Protein 2WYU (pdb70)

Sequence (1009 aa):
MLTVDLSGKKALVMGVTNQRSLGFAIAAKLKEAGAEVALSYQAERLRPEAEKLAEALGGALLFRADVTQDEELDALFAGVKEAFGGLDYLVHAIAFAPREAMEGRYIDTRRQDWLLALEVSAYSLVAVARRAEPLLREGGGIVTLTYYASEKVVPKYNVMAIAKAALEASVRYLAYELGPKGVRVNAISAGPVRTVAARSIPGFTKMYDRVAQTAPLRRNITQEEVGNLGLFLLSPLASGITGEVVYVDAGYHIMGMLTVDLSGKKALVMGVTNQRSLGFAIAAKLKEAGAEVALSYQAERRLRPEAEKLAEALGGALLFRADVTQDEELDALFAGVKEAFGGLDYLVHAIAFAPREAMEGRYIDTRRQDWLLALEVSAYSLVAVARRAEPLLREGGGIVTLTYYASEKVVPKYNVMAIAKAALEASVRYLAYELGPKGVRVNAISAGPVRFTKMYDRVAQTAPLRRNITQEEVGNLGLFLLSPLASGITGEVVYVDAGYHIMGMELMLTVDLSGKKALVMGVTNQRSLGFAIAAKLKEAGAEVALSYQAERLRPEAEKLAEALGGALLFRADVTQDEELDALFAGVKEAFGGLDYLVHAIAFAPREAMEGRYIDTRRQDWLLALEVSAYSLVAVARRAEPLLREGGGIVTLTYYASEKVVPKYNVMAIAKAALEASVRYLAYELGPKGVRVNAISAGPVRTVAARSIPGFTKMYDRVAQTAPLRRNITQEEVGNLGLFLLSPLASGITGEVVYVDAGYHIMGMEMLTVDLSGKKALVMGVTNQRSLGFAIAAKLKEAGAEVALSYQAERLRPEAEKLAEALGGALLFRADVTQDEELDALFAGVKEAFGGLDYLVHAIAFAPREAMEGRYIDTRRQDWLLALEVSAYSLVAVARRAEPLLREGGGIVTLTYYASEKVVPKYNVMAIAKAALEASVRYLAYELGPKGVRVNAISAGPVYDRVAQTAPLRRNITQEEVGNLGLFLLSPLASGITGEVVYVDAGYHIMGMEL

Radius of gyration: 28.28 Å; Cα contacts (8 Å, |Δi|>4): 2547; chains: 4; bounding box: 59×84×84 Å

CATH classification: 3.40.50.720

Secondary structure (DSSP, 8-state):
-EEE--TT-EEEEES--SSSSHHHHHHHHHHHHT-EEEEEES-GGGHHHHHHHHHHTT--EEEE--TT-HHHHHHHHHHHHHHHSSEEEEEE------HHHHSS-GGG--HHHHHHHHIIIIIHHHHHHHHHTTTEEEEEEEEEEE-GGGTSB-TT-HHHHHHHHHHHHHHHHHHHHHGGGT-EEEEEEEPP---TGGGG-TTHHHHHHHHHHHSTTSS---HHHHHHHHHHHHSGGGTT--S-EEEESTTGGGB-/-EEE--TT-EEEEES--STT-HHHHHHHHHHHHT-EEEEEESSGGGHHHHHHHHHHTT--EEEE--TT-HHHHHHHHHHHHHHHSSEEEEEE------HHHHSS-GGG--HHHHHHHHIIIIIHHHHHHHHHTTTEEEEEEEEEEE-GGGTSB-TTTTHHHHHHHHHHHHHHHHHHHHGGGT-EEEEEEE--B--HHHHHHHHHHSTTSS-B-HHHHHHHHHHHHSGGGTT--S-EEEESTTGGGBSS--/-EEE--TT-EEEEES---SSSHHHHHHHHHHHTT-EEEEEESSGGGHHHHHHHHHHTT--EEEE--TT-HHHHHHHHHHHHHHHSSEEEEEE------HHHHSS-GGG--HHHHHHHHIIIIIHHHHHHHHHTTTEEEEEEEEEEE-GGGTSB-TT-HHHHHHHHHHHHHHHHHHHHHGGGT-EEEEEEE-----TGGGG-SSSHHHHHHHHHHSTTSS---HHHHHHHHHHHHSGGGTT--S-EEEESTTGGGB---/-EEE--TT-EEEEES---SSSHHHHHHHHHHHHT-EEEEEES-GGGHHHHHHHHHHTT--EEEE--TT-HHHHHHHHHHHHHHHSSEEEEEE------HHHHSS-GGG--HHHHHHHHIIIIIHHHHHHHHHGGGEEEEEEEEEEE-GGGTSB-TTTTHHHHHHHHHHHHHHHHHHHHGGGT-EEEEEEEPP--HHHHHHSTTSS---HHHHHHHHHHHHSGGGTT--S-EEEESTTGGGBSS--

B-factor: mean 23.45, std 9.35, range [10.43, 67.56]

Nearest PDB structures (foldseek):
  1ulu-assembly1_C  TM=1.003E+00  e=9.510E-50  Thermus thermophilus
  2wyv-assembly1_C  TM=9.997E-01  e=5.633E-49  Thermus thermophilus HB8
  2yw9-assembly2_E  TM=1.000E+00  e=3.946E-49  Thermus thermophilus HB8
  2yw9-assembly2_F  TM=1.003E+00  e=7.140E-49  Thermus thermophilus HB8
  2yw9-assembly1_A  TM=1.001E+00  e=2.793E-48  Thermus thermophilus HB8

Solvent-accessible surface area: 33501 Å² total; per-residue (Å²): 113,23,62,6,75,2,72,59,72,42,0,0,0,0,34,9,69,56,90,150,19,28,2,16,5,0,0,37,42,0,52,104,0,30,2,66,0,0,1,9,18,105,29,98,197,43,79,84,68,4,82,142,9,10,129,46,13,66,37,22,71,28,35,119,5,29,16,33,88,53,148,50,0,75,67,3,12,62,22,0,124,154,54,17,54,5,0,4,4,0,0,2,19,14,54,93,12,16,186,91,0,5,87,51,88,0,0,63,3,150,18,130,29,0,16,65,0,0,23,17,0,0,2,0,0,0,0,0,0,72,23,0,19,103,15,11,89,139,40,1,3,2,2,1,19,5,27,14,2,2,67,33,0,0,13,113,12,3,0,16,1,0,0,25,9,0,0,8,0,0,0,39,1,0,0,37,25,0,0,70,113,19,0,10,0,3,0,0,1,5,5,7,16,139,13,50,65,10,176,76,38,56,4,15,78,83,0,46,87,40,1,41,113,37,0,1,19,123,83,19,8,58,27,90,14,0,0,16,2,0,3,6,4,3,0,82,20,0,34,0,1,0,4,10,33,6,13,0,8,0,0,18,25,4,31,39,106,19,68,8,75,2,72,59,69,39,0,0,0,1,31,8,86,39,96,188,20,38,0,15,8,0,0,36,28,0,46,85,0,29,3,93,0,0,2,9,18,83,27,100,174,57,79,91,59,4,87,132,5,10,144,52,13,65,33,26,75,22,32,122,4,30,18,31,87,52,126,44,0,69,50,3,11,63,21,0,123,160,56,23,57,3,0,4,4,0,0,1,14,16,63,92,15,17,168,86,2,57,96,55,85,0,0,63,3,111,18,108,14,0,17,66,0,0,21,17,0,0,1,0,0,0,0,0,0,68,23,0,24,101,17,8,87,138,37,0,3,2,1,1,20,5,47,18,1,4,87,26,0,14,24,162,49,1,0,11,0,0,0,11,8,0,0,7,0,0,0,34,3,0,0,47,22,0,2,92,88,21,0,10,0,3,0,0,1,8,10,27,48,154,157,86,149,45,41,54,88,10,15,109,2,0,0,18,105,84,15,5,64,50,96,11,0,0,8,1,0,2,3,4,4,0,85,26,1,35,0,1,2,4,10,30,5,18,0,10,0,0,16,27,2,9,4,11,72,74,110,25,60,9,78,1,71,59,71,39,0,0,0,0,35,10,74,48,79,127,19,28,2,18,5,0,0,36,34,0,47,94,0,29,2,88,0,0,1,8,17,87,19,102,188,49,81,82,66,3,85,161,8,10,75,48,13,63,35,26,73,20,32,119,3,28,20,30,70,48,109,39,0,75,65,2,10,63,20,0,123,157,56,24,58,4,0,4,4,0,0,2,18,14,59,94,13,12,196,110,3,6,104,62,84,0,0,62,3,126,19,117,14,0,16,68,0,0,22,16,0,0,1,0,0,0,0,0,0,69,20,0,22,108,18,8,86,140,45,1,3,2,2,1,20,5,30,13,1,4,64,23,0,4,23,110,16,3,0,10,0,0,0,12,9,0,0,19,0,0,0,38,1,0,0,38,24,0,0,70,74,14,0,10,0,4,0,0,1,7,7,13,13,180,14,71,69,6,207,8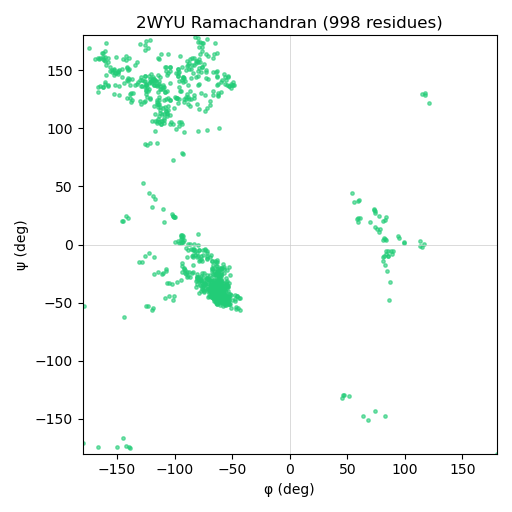1,42,40,14,36,102,161,6,53,82,39,2,31,147,25,0,0,18,104,84,18,7,59,7,79,13,0,0,15,1,0,1,4,4,5,0,84,25,0,35,0,0,0,3,11,40,8,24,0,6,0,0,15,23,4,19,6,18,116,116,24,75,12,70,2,68,56,78,40,0,0,0,1,34,9,84,79,72,175,33,37,2,17,6,0,0,38,41,0,56,97,0,31,3,66,0,0,2,9,20,103,30,95,200,40,80,87,62,3,85,142,9,10,140,48,15,66,36,22,69,26,38,117,4,28,16,31,86,52,149,48,0,75,65,3,11,62,21,0,122,155,52,17,57,5,0,3,5,0,0,1,18,16,61,93,14,11,169,77,3,57,111,47,86,0,0,62,3,139,18,124,18,0,16,63,0,0,22,17,0,0,2,0,0,0,0,0,0,71,22,0,23,105,18,6,90,140,36,1,3,2,1,1,21,7,48,22,1,1,89,36,0,27,54,142,46,1,0,11,0,0,0,11,8,0,0,7,0,0,0,40,3,0,0,43,24,0,1,82,77,20,0,11,0,3,0,0,2,9,9,45,84,128,109,150,20,22,108,2,0,0,19,101,83,25,6,58,10,85,12,0,0,17,1,0,3,5,3,4,1,87,29,0,34,0,1,0,3,8,37,6,26,0,9,0,0,28,29,2,18,4,9,42,66

Foldseek 3Di:
DDAFACALAEEEQEADQDCQALSLLQLLLCVVNHYAYAYEDEDPVSVVSVVVSQVVSVHHHYAYHHLLDLVSLVVRLVVVCVVNVAHFEYEDEWFDFDLVQLPDDLVPHDDVRLVVRLSGLAVSVVSNLVSNLVRHAALGEYEYEAAPCLPPPQPSQHSRSVSRVNNLVVQQVSQVVRVVRNYAGEYEHAQQEPGPVLVSGPSRVVRQVVLLCDAQQNHFDYSNLSSVVSCCCRTCVVSPDHSYYHYDGSRVVVDD/DDAQAQALAEEEQEADQACQQLSLLQLLLNVVNHYAYEYEDADPVSVVSVVVSQVVSVHHHYAYHHLLDLVSLLVRLVVCCVVSVAHFEYEARWFDFDPVQLPDFLVPHDPVRLVVRLSGLAVSVVSNLVSNLVRHAALGEYEYEAACLLPDPDTSCHSSSVSRVNNLVVQQVSQVVSVVRNYAGEYEHAADADVPVVQQQLLQFQPQSHFDHSNLSNVVSSCCRTCVVSPDHSYYHYDGSRSVVDPDGD/DDAQAQALAEEEQEADQDCQALSVLQLLVCVVNHYAYEYEDADPVSVVSVVVSCVVSVHHHYAYHHLLDLVSLLVRLVVCCVVSVAHFEYEAEWFDFDLVQLPDALVPDDDVRLVVRLSGLAVSVVSNLVSNLVRHAALGEYEYEAACLLPPPDPSCHSRSVSRVNNLVVQQVSQVVRPVRNYAGEYEHAADEPGPVQVSGPPDPVRQVVLLCQAPQNHFDYSNLSSVVSSCCRTCVVSVDHSYYHYDGSRRSVDDPD/DDAFACALAEEEQEADQDCQDLSLLQLLLCVVSHYAYAYEDADPVCVVSVVVSQVVSVHHHYAYHHLLDLVSLLVRLVVCCVVNVAHAEYEAEWFDFDPVQLPDALVPDDPVRLVVRLSGLAVSVVSNLVSRLVRHAALGEYEYEAAPLLPPPDPSCHSSSVSRVNNLVVQQVSQVVNVVRNYAGEYEHAAPCCQQLLQQAPQSHFDGSNLSSVVSCCCSTCVNSPDHSYYHYDGSRSVVDPDTD

InterPro domains:
  IPR002347 Short-chain dehydrogenase/reductase SDR [PF13561] (15-253)
  IPR002347 Short-chain dehydrogenase/reductase SDR [PR00081] (85-96)
  IPR002347 Short-chain dehydrogenase/reductase SDR [PR00081] (134-150)
  IPR002347 Short-chain dehydrogenase/reductase SDR [PR00081] (160-179)
  IPR002347 Short-chain dehydrogenase/reductase SDR [PR00081] (181-198)
  IPR002347 Short-chain dehydrogenase/reductase SDR [PR00081] (216-236)
  IPR014358 Enoyl-[acyl-carrier-protein] reductase (NADH) [PIRSF000094] (5-258)
  IPR014358 Enoyl-[acyl-carrier-protein] reductase (NADH) [PTHR43159] (72-259)
  IPR014358 Enoyl-[acyl-carrier-protein] reductase (NADH) [cd05372] (8-256)
  IPR036291 NAD(P)-binding domain superfamily [SSF51735] (8-257)

Organism: Thermus thermophilus (strain ATCC 27634 / DSM 579 / HB8) (NCBI:txid300852)

Structure (mmCIF, N/CA/C/O backbone):
data_2WYU
#
_entry.id   2WYU
#
_cell.length_a   54.270
_cell.length_b   107.800
_cell.length_c   85.980
_cell.angle_alpha   90.00
_cell.angle_beta   95.89
_cell.angle_gamma   90.00
#
_symmetry.space_group_name_H-M   'P 1 21 1'
#
loop_
_entity.id
_entity.type
_entity.pdbx_description
1 polymer 'ENOYL-[ACYL CARRIER PROTEIN] REDUCTASE'
2 non-polymer GLYCEROL
3 non-polymer 'SODIUM ION'
4 water water
#
loop_
_atom_site.group_PDB
_atom_site.id
_atom_site.type_symbol
_atom_site.label_atom_id
_atom_site.label_alt_id
_atom_site.label_comp_id
_atom_site.label_asym_id
_atom_site.label_entity_id
_atom_site.label_seq_id
_atom_site.pdbx_PDB_ins_code
_atom_site.Cartn_x
_atom_site.Cartn_y
_atom_site.Cartn_z
_atom_site.occupancy
_atom_site.B_iso_or_equiv
_atom_site.auth_seq_id
_atom_site.auth_comp_id
_atom_site.auth_asym_id
_atom_site.auth_atom_id
_atom_site.pdbx_PDB_model_num
ATOM 1 N N . MET A 1 1 ? 6.769 19.527 -0.520 1.00 27.86 1 MET A N 1
ATOM 2 C CA . MET A 1 1 ? 6.244 18.137 -0.598 1.00 28.47 1 MET A CA 1
ATOM 3 C C . MET A 1 1 ? 7.224 17.273 -1.346 1.00 28.88 1 MET A C 1
ATOM 4 O O . MET A 1 1 ? 7.960 17.756 -2.205 1.00 30.09 1 MET A O 1
ATOM 9 N N . LEU A 1 2 ? 7.193 15.991 -1.025 1.00 29.22 2 LEU A N 1
ATOM 10 C CA . LEU A 1 2 ? 7.997 15.004 -1.690 1.00 30.26 2 LEU A CA 1
ATOM 11 C C . LEU A 1 2 ? 7.026 14.080 -2.425 1.00 29.67 2 LEU A C 1
ATOM 12 O O . LEU A 1 2 ? 5.909 13.862 -1.976 1.00 28.90 2 LEU A O 1
ATOM 21 N N . THR A 1 3 ? 7.454 13.587 -3.578 1.00 30.59 3 THR A N 1
ATOM 22 C CA . THR A 1 3 ? 6.606 12.696 -4.364 1.00 31.17 3 THR A CA 1
ATOM 23 C C . THR A 1 3 ? 7.333 11.371 -4.660 1.00 31.47 3 THR A C 1
ATOM 24 O O . THR A 1 3 ? 8.550 11.367 -4.935 1.00 32.98 3 THR A O 1
ATOM 28 N N . VAL A 1 4 ? 6.589 10.268 -4.522 1.00 30.89 4 VAL A N 1
ATOM 29 C CA . VAL A 1 4 ? 7.031 8.922 -4.918 1.00 30.73 4 VAL A CA 1
ATOM 30 C C . VAL A 1 4 ? 6.334 8.587 -6.233 1.00 28.69 4 VAL A C 1
ATOM 31 O O . VAL A 1 4 ? 5.147 8.305 -6.232 1.00 28.73 4 VAL A O 1
ATOM 35 N N . ASP A 1 5 ? 7.082 8.628 -7.327 1.00 28.16 5 ASP A N 1
ATOM 36 C CA . ASP A 1 5 ? 6.529 8.412 -8.664 1.00 27.58 5 ASP A CA 1
ATOM 37 C C . ASP A 1 5 ? 7.050 7.112 -9.234 1.00 25.85 5 ASP A C 1
ATOM 38 O O . ASP A 1 5 ? 8.196 7.054 -9.690 1.00 25.97 5 ASP A O 1
ATOM 43 N N . LEU A 1 6 ? 6.207 6.091 -9.238 1.00 24.35 6 LEU A N 1
ATOM 44 C CA . LEU A 1 6 ? 6.586 4.774 -9.774 1.00 23.42 6 LEU A CA 1
ATOM 45 C C . LEU A 1 6 ? 6.075 4.522 -11.193 1.00 23.21 6 LEU A C 1
ATOM 46 O O . LEU A 1 6 ? 5.994 3.394 -11.641 1.00 21.19 6 LEU A O 1
ATOM 51 N N . SER A 1 7 ? 5.804 5.594 -11.930 1.00 23.59 7 SER A N 1
ATOM 52 C CA . SER A 1 7 ? 5.483 5.473 -13.339 1.00 23.78 7 SER A CA 1
ATOM 53 C C . SER A 1 7 ? 6.527 4.675 -14.076 1.00 22.81 7 SER A C 1
ATOM 54 O O . SER A 1 7 ? 7.731 4.864 -13.873 1.00 22.96 7 SER A O 1
ATOM 57 N N . GLY A 1 8 ? 6.067 3.779 -14.948 1.00 22.12 8 GLY A N 1
ATOM 58 C CA . GLY A 1 8 ? 6.968 2.978 -15.756 1.00 22.70 8 GLY A CA 1
ATOM 59 C C . GLY A 1 8 ? 7.453 1.729 -15.041 1.00 22.29 8 GLY A C 1
ATOM 60 O O . GLY A 1 8 ? 8.050 0.870 -15.658 1.00 23.53 8 GLY A O 1
ATOM 61 N N . LYS A 1 9 ? 7.183 1.626 -13.738 1.00 21.20 9 LYS A N 1
ATOM 62 C CA . LYS A 1 9 ? 7.604 0.462 -12.954 1.00 20.55 9 LYS A CA 1
ATOM 63 C C . LYS A 1 9 ? 6.572 -0.646 -13.070 1.00 19.56 9 LYS A C 1
ATOM 64 O O . LYS A 1 9 ? 5.400 -0.378 -13.223 1.00 19.55 9 LYS A O 1
ATOM 70 N N . LYS A 1 10 ? 7.045 -1.891 -12.952 1.00 18.87 10 LYS A N 1
ATOM 71 C CA . LYS A 1 10 ? 6.218 -3.085 -13.160 1.00 18.07 10 LYS A CA 1
ATOM 72 C C . LYS A 1 10 ? 6.274 -4.017 -11.930 1.00 16.51 10 LYS A C 1
ATOM 73 O O . LYS A 1 10 ? 7.349 -4.370 -11.469 1.00 16.92 10 LYS A O 1
ATOM 79 N N . ALA A 1 11 ? 5.094 -4.410 -11.447 1.00 16.20 11 ALA A N 1
ATOM 80 C CA . ALA A 1 11 ? 4.929 -5.252 -10.243 1.00 16.43 11 ALA A CA 1
ATOM 81 C C . ALA A 1 11 ? 4.174 -6.520 -10.610 1.00 16.28 11 ALA A C 1
ATOM 82 O O . ALA A 1 11 ? 3.255 -6.489 -11.421 1.00 17.08 11 ALA A O 1
ATOM 84 N N . LEU A 1 12 ? 4.615 -7.628 -10.025 1.00 15.75 12 LEU A N 1
ATOM 85 C CA . LEU A 1 12 ? 3.913 -8.914 -10.058 1.00 16.79 12 LEU A CA 1
ATOM 86 C C . LEU A 1 12 ? 3.509 -9.192 -8.618 1.00 16.23 12 LEU A C 1
ATOM 87 O O . LEU A 1 12 ? 4.367 -9.233 -7.733 1.00 16.92 12 LEU A O 1
ATOM 92 N N . VAL A 1 13 ? 2.202 -9.343 -8.377 1.00 15.44 13 VAL A N 1
ATOM 93 C CA . VAL A 1 13 ? 1.621 -9.543 -7.046 1.00 15.38 13 VAL A CA 1
ATOM 94 C C . VAL A 1 13 ? 0.971 -10.930 -6.984 1.00 15.35 13 VAL A C 1
ATOM 95 O O . VAL A 1 13 ? 0.093 -11.240 -7.812 1.00 14.53 13 VAL A O 1
ATOM 99 N N . MET A 1 14 ? 1.444 -11.772 -6.053 1.00 14.90 14 MET A N 1
ATOM 100 C CA . MET A 1 14 ? 1.073 -13.188 -5.995 1.00 15.20 14 MET A CA 1
ATOM 101 C C . MET A 1 14 ? 0.389 -13.541 -4.680 1.00 16.08 14 MET A C 1
ATOM 102 O O . MET A 1 14 ? 0.751 -13.038 -3.629 1.00 15.83 14 MET A O 1
ATOM 107 N N . GLY A 1 15 ? -0.640 -14.394 -4.753 1.00 16.58 15 GLY A N 1
ATOM 108 C CA . GLY A 1 15 ? -1.337 -14.895 -3.577 1.00 17.67 15 GLY A CA 1
ATOM 109 C C . GLY A 1 15 ? -2.625 -14.206 -3.232 1.00 18.32 15 GLY A C 1
ATOM 110 O O . GLY A 1 15 ? -3.253 -14.578 -2.238 1.00 20.91 15 GLY A O 1
ATOM 111 N N . VAL A 1 16 ? -3.030 -13.226 -4.038 1.00 18.22 16 VAL A N 1
ATOM 112 C CA . VAL A 1 16 ? -4.146 -12.349 -3.705 1.00 17.90 16 VAL A CA 1
ATOM 113 C C . VAL A 1 16 ? -5.451 -12.936 -4.245 1.00 18.35 16 VAL A C 1
ATOM 114 O O . VAL A 1 16 ? -5.531 -13.279 -5.417 1.00 19.40 16 VAL A O 1
ATOM 118 N N . THR A 1 17 ? -6.428 -13.065 -3.375 1.00 18.80 17 THR A N 1
ATOM 119 C CA . THR A 1 17 ? -7.752 -13.628 -3.738 1.00 19.96 17 THR A CA 1
ATOM 120 C C . THR A 1 17 ? -8.942 -12.719 -3.393 1.00 21.06 17 THR A C 1
ATOM 121 O O . THR A 1 17 ? -10.066 -12.991 -3.816 1.00 21.60 17 THR A O 1
ATOM 125 N N . ASN A 1 18 ? -8.715 -11.635 -2.642 1.00 20.43 18 ASN A N 1
ATOM 126 C CA . ASN A 1 18 ? -9.812 -10.837 -2.077 1.00 20.70 18 ASN A CA 1
ATOM 127 C C . ASN A 1 18 ? -9.277 -9.445 -1.833 1.00 20.79 18 ASN A C 1
ATOM 128 O O . ASN A 1 18 ? -8.098 -9.286 -1.570 1.00 20.52 18 ASN A O 1
ATOM 133 N N . GLN A 1 19 ? -10.133 -8.442 -1.940 1.00 21.02 19 GLN A N 1
ATOM 134 C CA . GLN A 1 19 ? -9.753 -7.045 -1.681 1.00 20.89 19 GLN A CA 1
ATOM 135 C C . GLN A 1 19 ? -9.404 -6.832 -0.225 1.00 21.13 19 GLN A C 1
ATOM 136 O O . GLN A 1 19 ? -8.659 -5.890 0.099 1.00 21.85 19 GLN A O 1
ATOM 142 N N . ARG A 1 20 ? -9.943 -7.670 0.648 1.00 21.61 20 ARG A N 1
ATOM 143 C CA . ARG A 1 20 ? -9.626 -7.621 2.076 1.00 22.77 20 ARG A CA 1
ATOM 144 C C . ARG A 1 20 ? -8.497 -8.585 2.323 1.00 21.93 20 ARG A C 1
ATOM 145 O O . ARG A 1 20 ? -8.664 -9.734 2.792 1.00 21.87 20 ARG A O 1
ATOM 153 N N . SER A 1 21 ? -7.330 -8.084 1.961 1.00 20.23 21 SER A N 1
ATOM 154 C CA . SER A 1 21 ? -6.106 -8.823 2.148 1.00 19.65 21 SER A CA 1
ATOM 155 C C . SER A 1 21 ? -4.962 -7.815 2.165 1.00 18.46 21 SER A C 1
ATOM 156 O O . SER A 1 21 ? -5.055 -6.721 1.617 1.00 18.37 21 SER A O 1
ATOM 159 N N . LEU A 1 22 ? -3.871 -8.244 2.796 1.00 18.92 22 LEU A N 1
ATOM 160 C CA . LEU A 1 22 ? -2.657 -7.448 2.849 1.00 17.58 22 LEU A CA 1
ATOM 161 C C . LEU A 1 22 ? -1.998 -7.346 1.465 1.00 16.50 22 LEU A C 1
ATOM 162 O O . LEU A 1 22 ? -1.513 -6.284 1.074 1.00 16.02 22 LEU A O 1
ATOM 167 N N . GLY A 1 23 ? -2.034 -8.430 0.697 1.00 15.69 23 GLY A N 1
ATOM 168 C CA . GLY A 1 23 ? -1.531 -8.442 -0.678 1.00 15.97 23 GLY A CA 1
ATOM 169 C C . GLY A 1 23 ? -2.217 -7.431 -1.570 1.00 14.99 23 GLY A C 1
ATOM 170 O O . GLY A 1 23 ? -1.603 -6.685 -2.328 1.00 15.45 23 GLY A O 1
ATOM 171 N N . PHE A 1 24 ? -3.537 -7.416 -1.485 1.00 15.94 24 PHE A N 1
ATOM 172 C CA . PHE A 1 24 ? -4.289 -6.445 -2.251 1.00 16.16 24 PHE A CA 1
ATOM 173 C C . PHE A 1 24 ? -3.923 -5.012 -1.838 1.00 15.46 24 PHE A C 1
ATOM 174 O O . PHE A 1 24 ? -3.781 -4.148 -2.676 1.00 15.27 24 PHE A O 1
ATOM 182 N N . ALA A 1 25 ? -3.824 -4.791 -0.527 1.00 16.05 25 ALA A N 1
ATOM 183 C CA . ALA A 1 25 ? -3.504 -3.459 -0.012 1.00 15.71 25 ALA A CA 1
ATOM 184 C C . ALA A 1 25 ? -2.183 -2.941 -0.592 1.00 15.34 25 ALA A C 1
ATOM 185 O O . ALA A 1 25 ? -2.079 -1.780 -0.923 1.00 14.54 25 ALA A O 1
ATOM 187 N N . ILE A 1 26 ? -1.170 -3.805 -0.676 1.00 14.59 26 ILE A N 1
ATOM 188 C CA . ILE A 1 26 ? 0.087 -3.420 -1.284 1.00 14.36 26 ILE A CA 1
ATOM 189 C C . ILE A 1 26 ? -0.070 -3.153 -2.789 1.00 15.28 26 ILE A C 1
ATOM 190 O O . ILE A 1 26 ? 0.462 -2.169 -3.330 1.00 14.28 26 ILE A O 1
ATOM 195 N N . ALA A 1 27 ? -0.776 -4.040 -3.494 1.00 15.37 27 ALA A N 1
ATOM 196 C CA . ALA A 1 27 ? -1.038 -3.817 -4.892 1.00 15.96 27 ALA A CA 1
ATOM 197 C C . ALA A 1 27 ? -1.727 -2.458 -5.110 1.00 16.25 27 ALA A C 1
ATOM 198 O O . ALA A 1 27 ? -1.372 -1.739 -6.018 1.00 17.60 27 ALA A O 1
ATOM 200 N N . ALA A 1 28 ? -2.694 -2.130 -4.270 1.00 16.76 28 ALA A N 1
ATOM 201 C CA . ALA A 1 28 ? -3.423 -0.855 -4.430 1.00 16.95 28 ALA A CA 1
ATOM 202 C C . ALA A 1 28 ? -2.499 0.331 -4.240 1.00 17.08 28 ALA A C 1
ATOM 203 O O . ALA A 1 28 ? -2.563 1.299 -4.996 1.00 16.32 28 ALA A O 1
ATOM 205 N N . LYS A 1 29 ? -1.628 0.275 -3.229 1.00 16.98 29 LYS A N 1
ATOM 206 C CA . LYS A 1 29 ? -0.656 1.387 -3.062 1.00 16.59 29 LYS A CA 1
ATOM 207 C C . LYS A 1 29 ? 0.354 1.490 -4.192 1.00 16.85 29 LYS A C 1
ATOM 208 O O . LYS A 1 29 ? 0.737 2.599 -4.590 1.00 18.04 29 LYS A O 1
ATOM 214 N N . LEU A 1 30 ? 0.777 0.348 -4.742 1.00 17.12 30 LEU A N 1
ATOM 215 C CA . LEU A 1 30 ? 1.616 0.377 -5.929 1.00 17.06 30 LEU A CA 1
ATOM 216 C C . LEU A 1 30 ? 0.927 1.086 -7.109 1.00 18.19 30 LEU A C 1
ATOM 217 O O . LEU A 1 30 ? 1.573 1.886 -7.818 1.00 18.28 30 LEU A O 1
ATOM 222 N N . LYS A 1 31 ? -0.352 0.777 -7.301 1.00 19.51 31 LYS A N 1
ATOM 223 C CA . LYS A 1 31 ? -1.140 1.394 -8.391 1.00 20.63 31 LYS A CA 1
ATOM 224 C C . LYS A 1 31 ? -1.225 2.881 -8.164 1.00 20.82 31 LYS A C 1
ATOM 225 O O . LYS A 1 31 ? -1.021 3.669 -9.094 1.00 21.01 31 LYS A O 1
ATOM 231 N N . GLU A 1 32 ? -1.517 3.268 -6.929 1.00 20.60 32 GLU A N 1
ATOM 232 C CA . GLU A 1 32 ? -1.648 4.698 -6.609 1.00 21.55 32 GLU A CA 1
ATOM 233 C C . GLU A 1 32 ? -0.349 5.442 -6.876 1.00 22.04 32 GLU A C 1
ATOM 234 O O . GLU A 1 32 ? -0.360 6.601 -7.314 1.00 23.25 32 GLU A O 1
ATOM 245 N N . ALA A 1 33 ? 0.786 4.794 -6.642 1.00 20.67 33 ALA A N 1
ATOM 246 C CA . ALA A 1 33 ? 2.070 5.425 -6.822 1.00 20.66 33 ALA A CA 1
ATOM 247 C C . ALA A 1 33 ? 2.481 5.458 -8.272 1.00 19.93 33 ALA A C 1
ATOM 248 O O . ALA A 1 33 ? 3.434 6.128 -8.611 1.00 19.94 33 ALA A O 1
ATOM 250 N N . GLY A 1 34 ? 1.739 4.745 -9.141 1.00 19.60 34 GLY A N 1
ATOM 251 C CA . GLY A 1 34 ? 1.953 4.799 -10.588 1.00 19.84 34 GLY A CA 1
ATOM 252 C C . GLY A 1 34 ? 2.462 3.561 -11.279 1.00 19.98 34 GLY A C 1
ATOM 253 O O . GLY A 1 34 ? 2.642 3.557 -12.508 1.00 20.26 34 GLY A O 1
ATOM 254 N N . ALA A 1 35 ? 2.704 2.496 -10.509 1.00 19.70 35 ALA A N 1
ATOM 255 C CA . ALA A 1 35 ? 3.224 1.248 -11.089 1.00 19.60 35 ALA A CA 1
ATOM 256 C C . ALA A 1 35 ? 2.132 0.502 -11.846 1.00 19.03 35 ALA A C 1
ATOM 257 O O . ALA A 1 35 ? 0.955 0.692 -11.545 1.00 20.03 35 ALA A O 1
ATOM 259 N N . GLU A 1 36 ? 2.531 -0.326 -12.815 1.00 20.71 36 GLU A N 1
ATOM 260 C CA . GLU A 1 36 ? 1.622 -1.273 -13.448 1.00 21.29 36 GLU A CA 1
ATOM 261 C C . GLU A 1 36 ? 1.718 -2.600 -12.702 1.00 20.46 36 GLU A C 1
ATOM 262 O O . GLU A 1 36 ? 2.810 -3.005 -12.312 1.00 21.34 36 GLU A O 1
ATOM 268 N N . VAL A 1 37 ? 0.575 -3.241 -12.510 1.00 20.00 37 VAL A N 1
ATOM 269 C CA . VAL A 1 37 ? 0.470 -4.463 -11.716 1.00 19.73 37 VAL A CA 1
ATOM 270 C C . VAL A 1 37 ? -0.013 -5.635 -12.571 1.00 20.41 37 VAL A C 1
ATOM 271 O O . VAL A 1 37 ? -0.920 -5.491 -13.388 1.00 20.43 37 VAL A O 1
ATOM 275 N N . ALA A 1 38 ? 0.613 -6.791 -12.386 1.00 19.14 38 ALA A N 1
ATOM 276 C CA . ALA A 1 38 ? 0.088 -8.081 -12.857 1.00 18.43 38 ALA A CA 1
ATOM 277 C C . ALA A 1 38 ? -0.257 -8.888 -11.626 1.00 18.13 38 ALA A C 1
ATOM 278 O O . ALA A 1 38 ? 0.492 -8.857 -10.653 1.00 17.60 38 ALA A O 1
ATOM 280 N N . LEU A 1 39 ? -1.411 -9.548 -11.638 1.00 17.14 39 LEU A N 1
ATOM 281 C CA . LEU A 1 39 ? -1.823 -10.452 -10.583 1.00 16.26 39 LEU A CA 1
ATOM 282 C C . LEU A 1 39 ? -1.791 -11.898 -11.088 1.00 16.93 39 LEU A C 1
ATOM 283 O O . LEU A 1 39 ? -2.253 -12.185 -12.188 1.00 16.35 39 LEU A O 1
ATOM 288 N N . SER A 1 40 ? -1.219 -12.795 -10.291 1.00 16.52 40 SER A N 1
ATOM 289 C CA . SER A 1 40 ? -1.418 -14.214 -10.510 1.00 16.04 40 SER A CA 1
ATOM 290 C C . SER A 1 40 ? -2.735 -14.668 -9.914 1.00 15.59 40 SER A C 1
ATOM 291 O O . SER A 1 40 ? -3.289 -14.078 -8.986 1.00 16.37 40 SER A O 1
ATOM 294 N N . TYR A 1 41 ? -3.230 -15.773 -10.463 1.00 15.64 41 TYR A N 1
ATOM 295 C CA . TYR A 1 41 ? -4.375 -16.479 -9.910 1.00 14.40 41 TYR A CA 1
ATOM 296 C C . TYR A 1 41 ? -4.144 -17.994 -10.024 1.00 15.48 41 TYR A C 1
ATOM 297 O O . TYR A 1 41 ? -3.485 -18.432 -10.951 1.00 16.67 41 TYR A O 1
ATOM 306 N N . GLN A 1 42 ? -4.709 -18.755 -9.086 1.00 16.79 42 GLN A N 1
ATOM 307 C CA . GLN A 1 42 ? -4.269 -20.137 -8.891 1.00 16.34 42 GLN A CA 1
ATOM 308 C C . GLN A 1 42 ? -4.763 -21.140 -9.928 1.00 17.44 42 GLN A C 1
ATOM 309 O O . GLN A 1 42 ? -4.013 -22.046 -10.328 1.00 16.46 42 GLN A O 1
ATOM 315 N N . ALA A 1 43 ? -6.015 -20.959 -10.350 1.00 17.05 43 ALA A N 1
ATOM 316 C CA . ALA A 1 43 ? -6.781 -21.962 -11.129 1.00 17.96 43 ALA A CA 1
ATOM 317 C C . ALA A 1 43 ? -7.753 -21.233 -12.038 1.00 17.95 43 ALA A C 1
ATOM 318 O O . ALA A 1 43 ? -8.269 -20.169 -11.696 1.00 17.55 43 ALA A O 1
ATOM 320 N N . GLU A 1 44 ? -8.033 -21.806 -13.200 1.00 17.43 44 GLU A N 1
ATOM 321 C CA . GLU A 1 44 ? -8.902 -21.094 -14.156 1.00 17.99 44 GLU A CA 1
ATOM 322 C C . GLU A 1 44 ? -10.348 -20.865 -13.658 1.00 17.33 44 GLU A C 1
ATOM 323 O O . GLU A 1 44 ? -10.998 -19.877 -14.045 1.00 17.80 44 GLU A O 1
ATOM 329 N N . ARG A 1 45 ? -10.854 -21.726 -12.772 1.00 16.86 45 ARG A N 1
ATOM 330 C CA . ARG A 1 45 ? -12.184 -21.515 -12.200 1.00 17.99 45 ARG A CA 1
ATOM 331 C C . ARG A 1 45 ? -12.235 -20.244 -11.366 1.00 18.50 45 ARG A C 1
ATOM 332 O O . ARG A 1 45 ? -13.331 -19.751 -11.075 1.00 19.80 45 ARG A O 1
ATOM 340 N N . LEU A 1 46 ? -11.067 -19.693 -11.024 1.00 18.76 46 LEU A N 1
ATOM 341 C CA . LEU A 1 46 ? -10.995 -18.447 -10.234 1.00 19.60 46 LEU A CA 1
ATOM 342 C C . LEU A 1 46 ? -10.796 -17.206 -11.087 1.00 20.75 46 LEU A C 1
ATOM 343 O O . LEU A 1 46 ? -10.653 -16.093 -10.554 1.00 20.50 46 LEU A O 1
ATOM 348 N N . ARG A 1 47 ? -10.772 -17.367 -12.411 1.00 20.65 47 ARG A N 1
ATOM 349 C CA . ARG A 1 47 ? -10.620 -16.222 -13.301 1.00 21.63 47 ARG A CA 1
ATOM 350 C C . ARG A 1 47 ? -11.651 -15.093 -13.030 1.00 22.20 47 ARG A C 1
ATOM 351 O O . ARG A 1 47 ? -11.270 -13.921 -13.033 1.00 21.24 47 ARG A O 1
ATOM 359 N N . PRO A 1 48 ? -12.927 -15.433 -12.786 1.00 22.41 48 PRO A N 1
ATOM 360 C CA . PRO A 1 48 ? -13.893 -14.344 -12.538 1.00 23.08 48 PRO A CA 1
ATOM 361 C C . PRO A 1 48 ? -13.533 -13.469 -11.312 1.00 23.21 48 PRO A C 1
ATOM 362 O O . PRO A 1 48 ? -13.595 -12.227 -11.383 1.00 22.44 48 PRO A O 1
ATOM 366 N N . GLU A 1 49 ? -13.155 -14.139 -10.232 1.00 22.80 49 GLU A N 1
ATOM 367 C CA . GLU A 1 49 ? -12.675 -13.504 -9.013 1.00 23.13 49 GLU A CA 1
ATOM 368 C C . GLU A 1 49 ? -11.490 -12.600 -9.325 1.00 21.53 49 GLU A C 1
ATOM 369 O O . GLU A 1 49 ? -11.452 -11.444 -8.870 1.00 20.81 49 GLU A O 1
ATOM 375 N N . ALA A 1 50 ? -10.530 -13.111 -10.092 1.00 20.09 50 ALA A N 1
ATOM 376 C CA . ALA A 1 50 ? -9.294 -12.388 -10.420 1.00 19.21 50 ALA A CA 1
ATOM 377 C C . ALA A 1 50 ? -9.598 -11.151 -11.273 1.00 19.52 50 ALA A C 1
ATOM 378 O O . ALA A 1 50 ? -8.976 -10.079 -11.094 1.00 19.28 50 ALA A O 1
ATOM 380 N N . GLU A 1 51 ? -10.512 -11.306 -12.232 1.00 18.97 51 GLU A N 1
ATOM 381 C CA . GLU A 1 51 ? -10.969 -10.186 -13.042 1.00 20.30 51 GLU A CA 1
ATOM 382 C C . GLU A 1 51 ? -11.576 -9.069 -12.184 1.00 20.24 51 GLU A C 1
ATOM 383 O O . GLU A 1 51 ? -11.302 -7.896 -12.439 1.00 20.84 51 GLU A O 1
ATOM 389 N N . LYS A 1 52 ? -12.379 -9.426 -11.176 1.00 20.72 52 LYS A N 1
ATOM 390 C CA . LYS A 1 52 ? -12.941 -8.425 -10.269 1.00 21.40 52 LYS A CA 1
ATOM 391 C C . LYS A 1 52 ? -11.859 -7.730 -9.430 1.00 20.09 52 LYS A C 1
ATOM 392 O O . LYS A 1 52 ? -11.961 -6.525 -9.147 1.00 19.48 52 LYS A O 1
ATOM 398 N N . LEU A 1 53 ? -10.810 -8.456 -9.057 1.00 19.76 53 LEU A N 1
ATOM 399 C CA . LEU A 1 53 ? -9.659 -7.793 -8.407 1.00 18.81 53 LEU A CA 1
ATOM 400 C C . LEU A 1 53 ? -8.936 -6.802 -9.336 1.00 19.26 53 LEU A C 1
ATOM 401 O O . LEU A 1 53 ? -8.546 -5.689 -8.925 1.00 18.30 53 LEU A O 1
ATOM 406 N N . ALA A 1 54 ? -8.736 -7.196 -10.588 1.00 19.35 54 ALA A N 1
ATOM 407 C CA . ALA A 1 54 ? -8.041 -6.373 -11.555 1.00 20.00 54 ALA A CA 1
ATOM 408 C C . ALA A 1 54 ? -8.829 -5.082 -11.794 1.00 20.20 54 ALA A C 1
ATOM 409 O O . ALA A 1 54 ? -8.252 -3.993 -11.870 1.00 20.42 54 ALA A O 1
ATOM 411 N N . GLU A 1 55 ? -10.140 -5.188 -11.897 1.00 21.65 55 GLU A N 1
ATOM 412 C CA . GLU A 1 55 ? -10.962 -3.992 -12.081 1.00 22.75 55 GLU A CA 1
ATOM 413 C C . GLU A 1 55 ? -10.956 -3.106 -10.829 1.00 21.70 55 GLU A C 1
ATOM 414 O O . GLU A 1 55 ? -10.930 -1.873 -10.951 1.00 22.21 55 GLU A O 1
ATOM 420 N N . ALA A 1 56 ? -10.963 -3.704 -9.641 1.00 20.24 56 ALA A N 1
ATOM 421 C CA . ALA A 1 56 ? -10.873 -2.932 -8.385 1.00 20.45 56 ALA A CA 1
ATOM 422 C C . ALA A 1 56 ? -9.556 -2.167 -8.267 1.00 20.96 56 ALA A C 1
ATOM 423 O O . ALA A 1 56 ? -9.514 -1.150 -7.574 1.00 21.90 56 ALA A O 1
ATOM 425 N N . LEU A 1 57 ? -8.504 -2.626 -8.938 1.00 20.39 57 LEU A N 1
ATOM 426 C CA . LEU A 1 57 ? -7.209 -1.955 -8.967 1.00 21.94 57 LEU A CA 1
ATOM 427 C C . LEU A 1 57 ? -7.103 -0.879 -10.046 1.00 21.86 57 LEU A C 1
ATOM 428 O O . LEU A 1 57 ? -6.067 -0.201 -10.142 1.00 24.05 57 LEU A O 1
ATOM 433 N N . GLY A 1 58 ? -8.144 -0.737 -10.869 1.00 22.54 58 GLY A N 1
ATOM 434 C CA . GLY A 1 58 ? -8.089 0.103 -12.059 1.00 23.10 58 GLY A CA 1
ATOM 435 C C . GLY A 1 58 ? -7.278 -0.467 -13.218 1.00 24.52 58 GLY A C 1
ATOM 436 O O . GLY A 1 58 ? -6.740 0.263 -14.078 1.00 26.02 58 GLY A O 1
ATOM 437 N N . GLY A 1 59 ? -7.200 -1.796 -13.262 1.00 22.91 59 GLY A N 1
ATOM 438 C CA . GLY A 1 59 ? -6.556 -2.466 -14.365 1.00 22.75 59 GLY A CA 1
ATOM 439 C C . GLY A 1 59 ? -5.357 -3.235 -13.869 1.00 21.03 59 GLY A C 1
ATOM 440 O O . GLY A 1 59 ? -4.548 -2.712 -13.125 1.00 20.88 59 GLY A O 1
ATOM 441 N N . ALA A 1 60 ? -5.270 -4.504 -14.270 1.00 19.64 60 ALA A N 1
ATOM 442 C CA . ALA A 1 60 ? -4.112 -5.326 -13.992 1.00 19.18 60 ALA A CA 1
ATOM 443 C C . ALA A 1 60 ? -4.123 -6.474 -14.992 1.00 18.58 60 ALA A C 1
ATOM 444 O O . ALA A 1 60 ? -5.193 -6.960 -15.366 1.00 20.09 60 ALA A O 1
ATOM 446 N N . LEU A 1 61 ? -2.935 -6.901 -15.395 1.00 18.50 61 LEU A N 1
ATOM 447 C CA . LEU A 1 61 ? -2.796 -8.116 -16.213 1.00 17.77 61 LEU A CA 1
ATOM 448 C C . LEU A 1 61 ? -2.975 -9.305 -15.297 1.00 17.96 61 LEU A C 1
ATOM 449 O O . LEU A 1 61 ? -2.740 -9.216 -14.081 1.00 18.05 61 LEU A O 1
ATOM 454 N N . LEU A 1 62 ? -3.445 -10.409 -15.880 1.00 17.19 62 LEU A N 1
ATOM 455 C CA . LEU A 1 62 ? -3.730 -11.630 -15.136 1.00 17.33 62 LEU A CA 1
ATOM 456 C C . LEU A 1 62 ? -2.991 -12.793 -15.729 1.00 16.89 62 LEU A C 1
ATOM 457 O O . LEU A 1 62 ? -2.912 -12.927 -16.953 1.00 17.79 62 LEU A O 1
ATOM 462 N N . PHE A 1 63 ? -2.434 -13.623 -14.841 1.00 16.36 63 PHE A N 1
ATOM 463 C CA . PHE A 1 63 ? -1.663 -14.814 -15.233 1.00 16.09 63 PHE A CA 1
ATOM 464 C C . PHE A 1 63 ? -2.027 -15.959 -14.301 1.00 15.80 63 PHE A C 1
ATOM 465 O O . PHE A 1 63 ? -1.944 -15.833 -13.101 1.00 15.74 63 PHE A O 1
ATOM 473 N N . ARG A 1 64 ? -2.371 -17.113 -14.882 1.00 16.37 64 ARG A N 1
ATOM 474 C CA . ARG A 1 64 ? -2.653 -18.316 -14.136 1.00 15.60 64 ARG A CA 1
ATOM 475 C C . ARG A 1 64 ? -1.412 -19.104 -13.750 1.00 16.13 64 ARG A C 1
ATOM 476 O O . ARG A 1 64 ? -0.578 -19.382 -14.599 1.00 15.73 64 ARG A O 1
ATOM 484 N N . ALA A 1 65 ? -1.241 -19.403 -12.468 1.00 15.76 65 ALA A N 1
ATOM 485 C CA . ALA A 1 65 ? -0.205 -20.308 -12.004 1.00 16.16 65 ALA A CA 1
ATOM 486 C C . ALA A 1 65 ? -0.455 -20.767 -10.587 1.00 16.28 65 ALA A C 1
ATOM 487 O O . ALA A 1 65 ? -0.820 -19.974 -9.731 1.00 15.93 65 ALA A O 1
ATOM 489 N N . ASP A 1 66 ? -0.256 -22.054 -10.371 1.00 17.20 66 ASP A N 1
ATOM 490 C CA . ASP A 1 66 ? -0.245 -22.665 -9.030 1.00 17.42 66 ASP A CA 1
ATOM 491 C C . ASP A 1 66 ? 1.233 -22.807 -8.625 1.00 16.80 66 ASP A C 1
ATOM 492 O O . ASP A 1 66 ? 2.037 -23.359 -9.375 1.00 15.49 66 ASP A O 1
ATOM 497 N N . VAL A 1 67 ? 1.582 -22.266 -7.452 1.00 15.32 67 VAL A N 1
ATOM 498 C CA . VAL A 1 67 ? 2.969 -22.143 -7.049 1.00 16.79 67 VAL A CA 1
ATOM 499 C C . VAL A 1 67 ? 3.573 -23.480 -6.659 1.00 15.40 67 VAL A C 1
ATOM 500 O O . VAL A 1 67 ? 4.777 -23.518 -6.415 1.00 16.01 67 VAL A O 1
ATOM 504 N N . THR A 1 68 ? 2.788 -24.564 -6.649 1.00 14.76 68 THR A N 1
ATOM 505 C CA . THR A 1 68 ? 3.341 -25.912 -6.404 1.00 15.55 68 THR A CA 1
ATOM 506 C C . THR A 1 68 ? 3.796 -26.582 -7.713 1.00 16.43 68 THR A C 1
ATOM 507 O O . THR A 1 68 ? 4.353 -27.676 -7.674 1.00 16.95 68 THR A O 1
ATOM 511 N N . GLN A 1 69 ? 3.558 -25.928 -8.841 1.00 16.14 69 GLN A N 1
ATOM 512 C CA . GLN A 1 69 ? 3.822 -26.495 -10.178 1.00 17.43 69 GLN A CA 1
ATOM 513 C C . GLN A 1 69 ? 4.898 -25.726 -10.901 1.00 16.90 69 GLN A C 1
ATOM 514 O O . GLN A 1 69 ? 4.687 -24.613 -11.391 1.00 17.35 69 GLN A O 1
ATOM 520 N N . ASP A 1 70 ? 6.071 -26.327 -10.943 1.00 15.85 70 ASP A N 1
ATOM 521 C CA . ASP A 1 70 ? 7.235 -25.674 -11.499 1.00 16.03 70 ASP A CA 1
ATOM 522 C C . ASP A 1 70 ? 7.012 -25.271 -12.959 1.00 16.43 70 ASP A C 1
ATOM 523 O O . ASP A 1 70 ? 7.423 -24.174 -13.371 1.00 16.94 70 ASP A O 1
ATOM 528 N N . GLU A 1 71 ? 6.323 -26.105 -13.713 1.00 18.13 71 GLU A N 1
ATOM 529 C CA . GLU A 1 71 ? 6.059 -25.793 -15.137 1.00 19.59 71 GLU A CA 1
ATOM 530 C C . GLU A 1 71 ? 5.159 -24.581 -15.298 1.00 18.89 71 GLU A C 1
ATOM 531 O O . GLU A 1 71 ? 5.363 -23.764 -16.193 1.00 19.97 71 GLU A O 1
ATOM 537 N N . GLU A 1 72 ? 4.162 -24.483 -14.435 1.00 17.87 72 GLU A N 1
ATOM 538 C CA . GLU A 1 72 ? 3.235 -23.368 -14.435 1.00 17.38 72 GLU A CA 1
ATOM 539 C C . GLU A 1 72 ? 3.962 -22.090 -14.054 1.00 16.63 72 GLU A C 1
ATOM 540 O O . GLU A 1 72 ? 3.700 -21.022 -14.622 1.00 16.74 72 GLU A O 1
ATOM 546 N N . LEU A 1 73 ? 4.867 -22.167 -13.075 1.00 16.06 73 LEU A N 1
ATOM 547 C CA . LEU A 1 73 ? 5.653 -20.973 -12.723 1.00 16.49 73 LEU A CA 1
ATOM 548 C C . LEU A 1 73 ? 6.578 -20.527 -13.871 1.00 17.12 73 LEU A C 1
ATOM 549 O O . LEU A 1 73 ? 6.727 -19.344 -14.135 1.00 17.64 73 LEU A O 1
ATOM 554 N N . ASP A 1 74 ? 7.170 -21.485 -14.578 1.00 18.26 74 ASP A N 1
ATOM 555 C CA . ASP A 1 74 ? 7.938 -21.183 -15.771 1.00 18.31 74 ASP A CA 1
ATOM 556 C C . ASP A 1 74 ? 7.076 -20.425 -16.797 1.00 18.10 74 ASP A C 1
ATOM 557 O O . ASP A 1 74 ? 7.486 -19.394 -17.311 1.00 17.79 74 ASP A O 1
ATOM 562 N N . ALA A 1 75 ? 5.863 -20.917 -17.058 1.00 18.07 75 ALA A N 1
ATOM 563 C CA . ALA A 1 75 ? 4.986 -20.276 -18.042 1.00 18.32 75 ALA A CA 1
ATOM 564 C C . ALA A 1 75 ? 4.577 -18.889 -17.573 1.00 18.71 75 ALA A C 1
ATOM 565 O O . ALA A 1 75 ? 4.517 -17.945 -18.372 1.00 19.26 75 ALA A O 1
ATOM 567 N N . LEU A 1 76 ? 4.271 -18.757 -16.269 1.00 18.14 76 LEU A N 1
ATOM 568 C CA . LEU A 1 76 ? 3.949 -17.428 -15.669 1.00 18.65 76 LEU A CA 1
ATOM 569 C C . LEU A 1 76 ? 5.021 -16.391 -15.961 1.00 17.80 76 LEU A C 1
ATOM 570 O O . LEU A 1 76 ? 4.718 -15.292 -16.438 1.00 17.74 76 LEU A O 1
ATOM 575 N N . PHE A 1 77 ? 6.274 -16.744 -15.688 1.00 17.87 77 PHE A N 1
ATOM 576 C CA . PHE A 1 77 ? 7.376 -15.824 -15.842 1.00 18.17 77 PHE A CA 1
ATOM 577 C C . PHE A 1 77 ? 7.718 -15.554 -17.307 1.00 18.70 77 PHE A C 1
ATOM 578 O O . PHE A 1 77 ? 8.113 -14.446 -17.642 1.00 18.61 77 PHE A O 1
ATOM 586 N N . ALA A 1 78 ? 7.498 -16.529 -18.175 1.00 18.80 78 ALA A N 1
ATOM 587 C CA . ALA A 1 78 ? 7.594 -16.253 -19.614 1.00 19.13 78 ALA A CA 1
ATOM 588 C C . ALA A 1 78 ? 6.504 -15.224 -20.035 1.00 19.63 78 ALA A C 1
ATOM 589 O O . ALA A 1 78 ? 6.749 -14.318 -20.848 1.00 21.17 78 ALA A O 1
ATOM 591 N N . GLY A 1 79 ? 5.297 -15.352 -19.505 1.00 19.69 79 GLY A N 1
ATOM 592 C CA . GLY A 1 79 ? 4.216 -14.422 -19.823 1.00 20.08 79 GLY A CA 1
ATOM 593 C C . GLY A 1 79 ? 4.480 -13.022 -19.322 1.00 19.96 79 GLY A C 1
ATOM 594 O O . GLY A 1 79 ? 4.259 -12.022 -20.026 1.00 20.01 79 GLY A O 1
ATOM 595 N N . VAL A 1 80 ? 4.964 -12.949 -18.085 1.00 19.29 80 VAL A N 1
ATOM 596 C CA . VAL A 1 80 ? 5.376 -11.686 -17.525 1.00 19.86 80 VAL A CA 1
ATOM 597 C C . VAL A 1 80 ? 6.516 -11.033 -18.328 1.00 19.64 80 VAL A C 1
ATOM 598 O O . VAL A 1 80 ? 6.453 -9.825 -18.623 1.00 20.06 80 VAL A O 1
ATOM 602 N N . LYS A 1 81 ? 7.521 -11.811 -18.714 1.00 20.61 81 LYS A N 1
ATOM 603 C CA . LYS A 1 81 ? 8.648 -11.298 -19.505 1.00 21.53 81 LYS A CA 1
ATOM 604 C C . LYS A 1 81 ? 8.142 -10.712 -20.840 1.00 22.45 81 LYS A C 1
ATOM 605 O O . LYS A 1 81 ? 8.576 -9.631 -21.261 1.00 22.61 81 LYS A O 1
ATOM 611 N N . GLU A 1 82 ? 7.239 -11.431 -21.491 1.00 23.05 82 GLU A N 1
ATOM 612 C CA . GLU A 1 82 ? 6.705 -10.998 -22.784 1.00 24.31 82 GLU A CA 1
ATOM 613 C C . GLU A 1 82 ? 5.889 -9.716 -22.616 1.00 24.58 82 GLU A C 1
ATOM 614 O O . GLU A 1 82 ? 6.026 -8.784 -23.416 1.00 25.32 82 GLU A O 1
ATOM 620 N N . ALA A 1 83 ? 5.041 -9.673 -21.586 1.00 23.91 83 ALA A N 1
ATOM 621 C CA . ALA A 1 83 ? 4.198 -8.503 -21.307 1.00 23.89 83 ALA A CA 1
ATOM 622 C C . ALA A 1 83 ? 4.969 -7.253 -20.887 1.00 24.72 83 ALA A C 1
ATOM 623 O O . ALA A 1 83 ? 4.686 -6.164 -21.381 1.00 25.52 83 ALA A O 1
ATOM 625 N N . PHE A 1 84 ? 5.919 -7.406 -19.966 1.00 24.30 84 PHE A N 1
ATOM 626 C CA . PHE A 1 84 ? 6.563 -6.252 -19.316 1.00 24.96 84 PHE A CA 1
ATOM 627 C C . PHE A 1 84 ? 7.986 -6.022 -19.774 1.00 25.22 84 PHE A C 1
ATOM 628 O O . PHE A 1 84 ? 8.526 -4.936 -19.587 1.00 24.33 84 PHE A O 1
ATOM 636 N N . GLY A 1 85 ? 8.638 -7.059 -20.297 1.00 25.86 85 GLY A N 1
ATOM 637 C CA . GLY A 1 85 ? 10.035 -6.967 -20.674 1.00 26.90 85 GLY A CA 1
ATOM 638 C C . GLY A 1 85 ? 10.948 -7.250 -19.505 1.00 27.74 85 GLY A C 1
ATOM 639 O O . GLY A 1 85 ? 11.918 -8.007 -19.604 1.00 30.17 85 GLY A O 1
ATOM 640 N N . GLY A 1 86 ? 10.649 -6.616 -18.389 1.00 27.30 86 GLY A N 1
ATOM 641 C CA . GLY A 1 86 ? 11.363 -6.848 -17.163 1.00 26.53 86 GLY A CA 1
ATOM 642 C C . GLY A 1 86 ? 10.401 -6.737 -16.011 1.00 25.09 86 GLY A C 1
ATOM 643 O O . GLY A 1 86 ? 9.171 -6.752 -16.177 1.00 26.91 86 GLY A O 1
ATOM 644 N N . LEU A 1 87 ? 10.964 -6.656 -14.824 1.00 22.57 87 LEU A N 1
ATOM 645 C CA . LEU A 1 87 ? 10.179 -6.553 -13.620 1.00 21.32 87 LEU A CA 1
ATOM 646 C C . LEU A 1 87 ? 10.961 -5.682 -12.659 1.00 19.02 87 LEU A C 1
ATOM 647 O O . LEU A 1 87 ? 12.171 -5.721 -12.638 1.00 19.33 87 LEU A O 1
ATOM 652 N N . ASP A 1 88 ? 10.244 -4.876 -11.899 1.00 18.64 88 ASP A N 1
ATOM 653 C CA . ASP A 1 88 ? 10.798 -4.086 -10.799 1.00 18.15 88 ASP A CA 1
ATOM 654 C C . ASP A 1 88 ? 10.442 -4.685 -9.428 1.00 17.71 88 ASP A C 1
ATOM 655 O O . ASP A 1 88 ? 11.313 -4.760 -8.574 1.00 17.05 88 ASP A O 1
ATOM 660 N N . TYR A 1 89 ? 9.176 -5.104 -9.231 1.00 16.39 89 TYR A N 1
ATOM 661 C CA . TYR A 1 89 ? 8.688 -5.513 -7.904 1.00 16.00 89 TYR A CA 1
ATOM 662 C C . TYR A 1 89 ? 7.957 -6.833 -7.930 1.00 15.84 89 TYR A C 1
ATOM 663 O O . TYR A 1 89 ? 7.214 -7.122 -8.858 1.00 15.43 89 TYR A O 1
ATOM 672 N N . LEU A 1 90 ? 8.204 -7.646 -6.906 1.00 15.12 90 LEU A N 1
ATOM 673 C CA . LEU A 1 90 ? 7.466 -8.866 -6.700 1.00 15.77 90 LEU A CA 1
ATOM 674 C C . LEU A 1 90 ? 6.921 -8.863 -5.280 1.00 14.07 90 LEU A C 1
ATOM 675 O O . LEU A 1 90 ? 7.673 -8.697 -4.317 1.00 14.51 90 LEU A O 1
ATOM 680 N N . VAL A 1 91 ? 5.600 -8.980 -5.153 1.00 14.19 91 VAL A N 1
ATOM 681 C CA . VAL A 1 91 ? 4.930 -9.029 -3.869 1.00 14.44 91 VAL A CA 1
ATOM 682 C C . VAL A 1 91 ? 4.477 -10.460 -3.629 1.00 14.47 91 VAL A C 1
ATOM 683 O O . VAL A 1 91 ? 3.624 -10.994 -4.380 1.00 14.31 91 VAL A O 1
ATOM 687 N N . HIS A 1 92 ? 5.087 -11.104 -2.631 1.00 13.39 92 HIS A N 1
ATOM 688 C CA . HIS A 1 92 ? 4.762 -12.477 -2.284 1.00 13.67 92 HIS A CA 1
ATOM 689 C C . HIS A 1 92 ? 3.811 -12.494 -1.117 1.00 14.06 92 HIS A C 1
ATOM 690 O O . HIS A 1 92 ? 4.188 -12.302 0.056 1.00 13.96 92 HIS A O 1
ATOM 697 N N . ALA A 1 93 ? 2.537 -12.666 -1.442 1.00 15.47 93 ALA A N 1
ATOM 698 C CA . ALA A 1 93 ? 1.465 -12.697 -0.471 1.00 15.45 93 ALA A CA 1
ATOM 699 C C . ALA A 1 93 ? 0.772 -14.055 -0.476 1.00 17.00 93 ALA A C 1
ATOM 700 O O . ALA A 1 93 ? -0.459 -14.134 -0.342 1.00 18.08 93 ALA A O 1
ATOM 702 N N . ILE A 1 94 ? 1.559 -15.116 -0.615 1.00 16.32 94 ILE A N 1
ATOM 703 C CA . ILE A 1 94 ? 1.082 -16.509 -0.665 1.00 16.91 94 ILE A CA 1
ATOM 704 C C . ILE A 1 94 ? 1.234 -17.134 0.696 1.00 17.57 94 ILE A C 1
ATOM 705 O O . ILE A 1 94 ? 2.311 -17.143 1.237 1.00 17.40 94 ILE A O 1
ATOM 710 N N . ALA A 1 95 ? 0.171 -17.691 1.247 1.00 18.09 95 ALA A N 1
ATOM 711 C CA . ALA A 1 95 ? 0.229 -18.425 2.502 1.00 18.57 95 ALA A CA 1
ATOM 712 C C . ALA A 1 95 ? -0.878 -19.475 2.509 1.00 19.52 95 ALA A C 1
ATOM 713 O O . ALA A 1 95 ? -2.011 -19.181 2.123 1.00 20.93 95 ALA A O 1
ATOM 715 N N . PHE A 1 96 ? -0.552 -20.666 2.968 1.00 18.25 96 PHE A N 1
ATOM 716 C CA . PHE A 1 96 ? -1.514 -21.754 3.088 1.00 17.02 96 PHE A CA 1
ATOM 717 C C . PHE A 1 96 ? -1.044 -22.827 4.038 1.00 16.91 96 PHE A C 1
ATOM 718 O O . PHE A 1 96 ? 0.116 -23.244 4.013 1.00 16.26 96 PHE A O 1
ATOM 726 N N . ALA A 1 97 ? -1.978 -23.341 4.825 1.00 17.51 97 ALA A N 1
ATOM 727 C CA . ALA A 1 97 ? -1.782 -24.557 5.564 1.00 16.46 97 ALA A CA 1
ATOM 728 C C . ALA A 1 97 ? -3.123 -25.314 5.579 1.00 17.73 97 ALA A C 1
ATOM 729 O O . ALA A 1 97 ? -4.186 -24.691 5.758 1.00 18.80 97 ALA A O 1
ATOM 731 N N . PRO A 1 98 ? -3.077 -26.638 5.401 1.00 18.84 98 PRO A N 1
ATOM 732 C CA . PRO A 1 98 ? -4.329 -27.397 5.490 1.00 18.71 98 PRO A CA 1
ATOM 733 C C . PRO A 1 98 ? -5.121 -27.170 6.771 1.00 19.47 98 PRO A C 1
ATOM 734 O O . PRO A 1 98 ? -4.585 -27.033 7.861 1.00 18.41 98 PRO A O 1
ATOM 738 N N . ARG A 1 99 ? -6.432 -27.177 6.625 1.00 21.46 99 ARG A N 1
ATOM 739 C CA . ARG A 1 99 ? -7.291 -27.031 7.781 1.00 22.43 99 ARG A CA 1
ATOM 740 C C . ARG A 1 99 ? -6.945 -28.003 8.921 1.00 22.20 99 ARG A C 1
ATOM 741 O O . ARG A 1 99 ? -6.923 -27.624 10.088 1.00 22.52 99 ARG A O 1
ATOM 749 N N . GLU A 1 100 ? -6.686 -29.265 8.601 1.00 21.80 100 GLU A N 1
ATOM 750 C CA . GLU A 1 100 ? -6.455 -30.267 9.622 1.00 22.93 100 GLU A CA 1
ATOM 751 C C . GLU A 1 100 ? -5.214 -29.914 10.437 1.00 21.62 100 GLU A C 1
ATOM 752 O O . GLU A 1 100 ? -5.152 -30.194 11.632 1.00 21.26 100 GLU A O 1
ATOM 758 N N . ALA A 1 101 ? -4.231 -29.316 9.777 1.00 20.74 101 ALA A N 1
ATOM 759 C CA . ALA A 1 101 ? -3.002 -28.901 10.452 1.00 19.68 101 ALA A CA 1
ATOM 760 C C . ALA A 1 101 ? -3.268 -27.741 11.418 1.00 18.93 101 ALA A C 1
ATOM 761 O O . ALA A 1 101 ? -2.646 -27.649 12.494 1.00 19.78 101 ALA A O 1
ATOM 763 N N . MET A 1 102 ? -4.186 -26.859 11.050 1.00 19.71 102 MET A N 1
ATOM 764 C CA . MET A 1 102 ? -4.451 -25.661 11.818 1.00 20.43 102 MET A CA 1
ATOM 765 C C . MET A 1 102 ? -5.430 -25.912 12.969 1.00 22.60 102 MET A C 1
ATOM 766 O O . MET A 1 102 ? -5.408 -25.181 13.942 1.00 23.46 102 MET A O 1
ATOM 771 N N . GLU A 1 103 ? -6.256 -26.952 12.856 1.00 24.77 103 GLU A N 1
ATOM 772 C CA . GLU A 1 103 ? -7.116 -27.396 13.953 1.00 27.02 103 GLU A CA 1
ATOM 773 C C . GLU A 1 103 ? -6.304 -28.236 14.936 1.00 26.82 103 GLU A C 1
ATOM 774 O O . GLU A 1 103 ? -5.418 -28.983 14.566 1.00 28.00 103 GLU A O 1
ATOM 780 N N . GLY A 1 104 ? -6.596 -28.153 16.213 1.00 27.26 104 GLY A N 1
ATOM 781 C CA . GLY A 1 104 ? -5.787 -28.929 17.167 1.00 26.57 104 GLY A CA 1
ATOM 782 C C . GLY A 1 104 ? -4.325 -28.468 17.307 1.00 25.09 104 GLY A C 1
ATOM 783 O O . GLY A 1 104 ? -4.011 -27.283 17.118 1.00 25.83 104 GLY A O 1
ATOM 784 N N . ARG A 1 105 ? -3.453 -29.418 17.640 1.00 22.01 105 ARG A N 1
ATOM 785 C CA . ARG A 1 105 ? -2.094 -29.129 18.143 1.00 19.68 105 ARG A CA 1
ATOM 786 C C . ARG A 1 105 ? -1.024 -29.229 17.075 1.00 18.14 105 ARG A C 1
ATOM 787 O O . ARG A 1 105 ? -1.076 -30.050 16.157 1.00 17.87 105 ARG A O 1
ATOM 795 N N . TYR A 1 106 ? -0.010 -28.396 17.230 1.00 16.33 106 TYR A N 1
ATOM 796 C CA . TYR A 1 106 ? 1.134 -28.484 16.311 1.00 15.20 106 TYR A CA 1
ATOM 797 C C . TYR A 1 106 ? 1.782 -29.863 16.347 1.00 15.05 106 TYR A C 1
ATOM 798 O O . TYR A 1 106 ? 2.220 -30.398 15.334 1.00 14.37 106 TYR A O 1
ATOM 807 N N . ILE A 1 107 ? 1.922 -30.417 17.532 1.00 14.52 107 ILE A N 1
ATOM 808 C CA . ILE A 1 107 ? 2.578 -31.706 17.688 1.00 15.04 107 ILE A CA 1
ATOM 809 C C . ILE A 1 107 ? 1.867 -32.826 16.917 1.00 15.93 107 ILE A C 1
ATOM 810 O O . ILE A 1 107 ? 2.478 -33.824 16.577 1.00 16.19 107 ILE A O 1
ATOM 815 N N . ASP A 1 108 ? 0.586 -32.614 16.651 1.00 17.42 108 ASP A N 1
ATOM 816 C CA . ASP A 1 108 ? -0.242 -33.617 15.969 1.00 17.64 108 ASP A CA 1
ATOM 817 C C . ASP A 1 108 ? -0.280 -33.379 14.460 1.00 18.86 108 ASP A C 1
ATOM 818 O O . ASP A 1 108 ? -1.051 -34.050 13.747 1.00 19.92 108 ASP A O 1
ATOM 823 N N . THR A 1 109 ? 0.504 -32.425 13.927 1.00 17.04 109 THR A N 1
ATOM 824 C CA . THR A 1 109 ? 0.469 -32.160 12.489 1.00 16.58 109 THR A CA 1
ATOM 825 C C . THR A 1 109 ? 0.910 -33.375 11.670 1.00 16.51 109 THR A C 1
ATOM 826 O O . THR A 1 109 ? 1.919 -33.975 11.961 1.00 15.90 109 THR A O 1
ATOM 830 N N . ARG A 1 110 ? 0.124 -33.747 10.670 1.00 18.00 110 ARG A N 1
ATOM 831 C CA . ARG A 1 110 ? 0.473 -34.872 9.801 1.00 18.83 110 ARG A CA 1
ATOM 832 C C . ARG A 1 110 ? 1.522 -34.450 8.773 1.00 17.12 110 ARG A C 1
ATOM 833 O O . ARG A 1 110 ? 1.559 -33.277 8.342 1.00 16.31 110 ARG A O 1
ATOM 841 N N . ARG A 1 111 ? 2.319 -35.430 8.356 1.00 16.58 111 ARG A N 1
ATOM 842 C CA . ARG A 1 111 ? 3.486 -35.229 7.506 1.00 15.84 111 ARG A CA 1
ATOM 843 C C . ARG A 1 111 ? 3.160 -34.517 6.201 1.00 16.58 111 ARG A C 1
ATOM 844 O O . ARG A 1 111 ? 3.763 -33.491 5.858 1.00 16.01 111 ARG A O 1
ATOM 852 N N . GLN A 1 112 ? 2.172 -35.021 5.459 1.00 16.49 112 GLN A N 1
ATOM 853 C CA . GLN A 1 112 ? 1.862 -34.435 4.168 1.00 16.50 112 GLN A CA 1
ATOM 854 C C . GLN A 1 112 ? 1.315 -33.001 4.291 1.00 16.42 112 GLN A C 1
ATOM 855 O O . GLN A 1 112 ? 1.626 -32.113 3.461 1.00 16.77 112 GLN A O 1
ATOM 866 N N . ASP A 1 113 ? 0.552 -32.773 5.362 1.00 16.06 113 ASP A N 1
ATOM 867 C CA . ASP A 1 113 ? -0.031 -31.463 5.659 1.00 16.03 113 ASP A CA 1
ATOM 868 C C . ASP A 1 113 ? 1.070 -30.466 6.000 1.00 15.69 113 ASP A C 1
ATOM 869 O O . ASP A 1 113 ? 1.064 -29.322 5.532 1.00 15.96 113 ASP A O 1
ATOM 874 N N . TRP A 1 114 ? 2.022 -30.914 6.814 1.00 15.54 114 TRP A N 1
ATOM 875 C CA . TRP A 1 114 ? 3.164 -30.047 7.210 1.00 14.52 114 TRP A CA 1
ATOM 876 C C . TRP A 1 114 ? 3.989 -29.653 5.990 1.00 14.91 114 TRP A C 1
ATOM 877 O O . TRP A 1 114 ? 4.311 -28.488 5.808 1.00 14.54 114 TRP A O 1
ATOM 888 N N . LEU A 1 115 ? 4.303 -30.625 5.129 1.00 14.70 115 LEU A N 1
ATOM 889 C CA . LEU A 1 115 ? 5.101 -30.381 3.962 1.00 14.48 115 LEU A CA 1
ATOM 890 C C . LEU A 1 115 ? 4.393 -29.452 2.992 1.00 14.34 115 LEU A C 1
ATOM 891 O O . LEU A 1 115 ? 5.018 -28.564 2.428 1.00 15.02 115 LEU A O 1
ATOM 896 N N . LEU A 1 116 ? 3.073 -29.604 2.827 1.00 14.00 116 LEU A N 1
ATOM 897 C CA . LEU A 1 116 ? 2.354 -28.746 1.907 1.00 14.77 116 LEU A CA 1
ATOM 898 C C . LEU A 1 116 ? 2.341 -27.288 2.405 1.00 14.19 116 LEU A C 1
ATOM 899 O O . LEU A 1 116 ? 2.473 -26.323 1.624 1.00 14.46 116 LEU A O 1
ATOM 904 N N . ALA A 1 117 ? 2.168 -27.127 3.716 1.00 13.49 117 ALA A N 1
ATOM 905 C CA . ALA A 1 117 ? 2.188 -25.789 4.294 1.00 12.75 117 ALA A CA 1
ATOM 906 C C . ALA A 1 117 ? 3.545 -25.135 4.063 1.00 12.29 117 ALA A C 1
ATOM 907 O O . ALA A 1 117 ? 3.597 -23.964 3.678 1.00 13.60 117 ALA A O 1
ATOM 909 N N . LEU A 1 118 ? 4.626 -25.861 4.336 1.00 12.48 118 LEU A N 1
ATOM 910 C CA . LEU A 1 118 ? 5.967 -25.314 4.045 1.00 12.57 118 LEU A CA 1
ATOM 911 C C . LEU A 1 118 ? 6.211 -25.059 2.551 1.00 13.43 118 LEU A C 1
ATOM 912 O O . LEU A 1 118 ? 6.800 -24.038 2.175 1.00 12.36 118 LEU A O 1
ATOM 917 N N . GLU A 1 119 ? 5.694 -25.943 1.708 1.00 13.43 119 GLU A N 1
ATOM 918 C CA . GLU A 1 119 ? 5.853 -25.827 0.259 1.00 13.74 119 GLU A CA 1
ATOM 919 C C . GLU A 1 119 ? 5.186 -24.567 -0.278 1.00 13.97 119 GLU A C 1
ATOM 920 O O . GLU A 1 119 ? 5.787 -23.757 -0.994 1.00 14.62 119 GLU A O 1
ATOM 926 N N . VAL A 1 120 ? 3.934 -24.376 0.089 1.00 14.36 120 VAL A N 1
ATOM 927 C CA . VAL A 1 120 ? 3.183 -23.244 -0.415 1.00 14.42 120 VAL A CA 1
ATOM 928 C C . VAL A 1 120 ? 3.565 -21.928 0.280 1.00 13.64 120 VAL A C 1
ATOM 929 O O . VAL A 1 120 ? 3.675 -20.926 -0.370 1.00 14.87 120 VAL A O 1
ATOM 933 N N . SER A 1 121 ? 3.792 -21.962 1.587 1.00 13.21 121 SER A N 1
ATOM 934 C CA . SER A 1 121 ? 4.011 -20.741 2.352 1.00 13.92 121 SER A CA 1
ATOM 935 C C . SER A 1 121 ? 5.477 -20.260 2.382 1.00 14.18 121 SER A C 1
ATOM 936 O O . SER A 1 121 ? 5.717 -19.057 2.573 1.00 15.88 121 SER A O 1
ATOM 939 N N . ALA A 1 122 ? 6.457 -21.156 2.252 1.00 13.87 122 ALA A N 1
ATOM 940 C CA . ALA A 1 122 ? 7.883 -20.778 2.329 1.00 13.56 122 ALA A CA 1
ATOM 941 C C . ALA A 1 122 ? 8.655 -21.074 1.031 1.00 12.48 122 ALA A C 1
ATOM 942 O O . ALA A 1 122 ? 9.273 -20.163 0.438 1.00 12.91 122 ALA A O 1
ATOM 944 N N . TYR A 1 123 ? 8.599 -22.317 0.558 1.00 12.16 123 TYR A N 1
ATOM 945 C CA . TYR A 1 123 ? 9.345 -22.650 -0.659 1.00 12.55 123 TYR A CA 1
ATOM 946 C C . TYR A 1 123 ? 8.909 -21.806 -1.839 1.00 12.83 123 TYR A C 1
ATOM 947 O O . TYR A 1 123 ? 9.726 -21.438 -2.706 1.00 12.58 123 TYR A O 1
ATOM 956 N N . SER A 1 124 ? 7.645 -21.440 -1.891 1.00 12.76 124 SER A N 1
ATOM 957 C CA . SER A 1 124 ? 7.164 -20.611 -2.987 1.00 13.16 124 SER A CA 1
ATOM 958 C C . SER A 1 124 ? 7.981 -19.333 -3.178 1.00 12.84 124 SER A C 1
ATOM 959 O O . SER A 1 124 ? 8.102 -18.871 -4.287 1.00 11.94 124 SER A O 1
ATOM 962 N N . LEU A 1 125 ? 8.460 -18.746 -2.078 1.00 13.24 125 LEU A N 1
ATOM 963 C CA . LEU A 1 125 ? 9.255 -17.498 -2.203 1.00 12.79 125 LEU A CA 1
ATOM 964 C C . LEU A 1 125 ? 10.534 -17.787 -2.983 1.00 13.07 125 LEU A C 1
ATOM 965 O O . LEU A 1 125 ? 10.932 -16.989 -3.835 1.00 14.49 125 LEU A O 1
ATOM 970 N N . VAL A 1 126 ? 11.172 -18.917 -2.690 1.00 14.30 126 VAL A N 1
ATOM 971 C CA . VAL A 1 126 ? 12.388 -19.316 -3.397 1.00 14.09 126 VAL A CA 1
ATOM 972 C C . VAL A 1 126 ? 12.071 -19.553 -4.871 1.00 14.70 126 VAL A C 1
ATOM 973 O O . VAL A 1 126 ? 12.806 -19.095 -5.752 1.00 14.61 126 VAL A O 1
ATOM 977 N N . ALA A 1 127 ? 10.998 -20.292 -5.119 1.00 14.02 127 ALA A N 1
ATOM 978 C CA . ALA A 1 127 ? 10.595 -20.655 -6.479 1.00 15.41 127 ALA A CA 1
ATOM 979 C C . ALA A 1 127 ? 10.392 -19.425 -7.332 1.00 16.07 127 ALA A C 1
ATOM 980 O O . ALA A 1 127 ? 10.850 -19.384 -8.497 1.00 16.31 127 ALA A O 1
ATOM 982 N N . VAL A 1 128 ? 9.714 -18.418 -6.804 1.00 14.87 128 VAL A N 1
ATOM 983 C CA . VAL A 1 128 ? 9.403 -17.228 -7.570 1.00 15.14 128 VAL A CA 1
ATOM 984 C C . VAL A 1 128 ? 10.584 -16.270 -7.638 1.00 14.91 128 VAL A C 1
ATOM 985 O O . VAL A 1 128 ? 10.753 -15.581 -8.633 1.00 16.01 128 VAL A O 1
ATOM 989 N N . ALA A 1 129 ? 11.376 -16.199 -6.575 1.00 15.04 129 ALA A N 1
ATOM 990 C CA . ALA A 1 129 ? 12.586 -15.379 -6.603 1.00 15.24 129 ALA A CA 1
ATOM 991 C C . ALA A 1 129 ? 13.567 -15.865 -7.691 1.00 15.79 129 ALA A C 1
ATOM 992 O O . ALA A 1 129 ? 14.156 -15.060 -8.405 1.00 16.02 129 ALA A O 1
ATOM 994 N N . ARG A 1 130 ? 13.741 -17.167 -7.812 1.00 15.63 130 ARG A N 1
ATOM 995 C CA . ARG A 1 130 ? 14.684 -17.702 -8.812 1.00 15.33 130 ARG A CA 1
ATOM 996 C C . ARG A 1 130 ? 14.280 -17.297 -10.212 1.00 15.92 130 ARG A C 1
ATOM 997 O O . ARG A 1 130 ? 15.105 -16.904 -11.012 1.00 16.92 130 ARG A O 1
ATOM 1005 N N . ARG A 1 131 ? 12.999 -17.404 -10.504 1.00 15.66 131 ARG A N 1
ATOM 1006 C CA . ARG A 1 131 ? 12.485 -17.063 -11.817 1.00 16.15 131 ARG A CA 1
ATOM 1007 C C . ARG A 1 131 ? 12.423 -15.554 -12.051 1.00 16.82 131 ARG A C 1
ATOM 1008 O O . ARG A 1 131 ? 12.574 -15.107 -13.182 1.00 17.69 131 ARG A O 1
ATOM 1016 N N . ALA A 1 132 ? 12.163 -14.760 -11.004 1.00 15.95 132 ALA A N 1
ATOM 1017 C CA . ALA A 1 132 ? 12.145 -13.296 -11.121 1.00 16.58 132 ALA A CA 1
ATOM 1018 C C . ALA A 1 132 ? 13.540 -12.714 -11.354 1.00 16.54 132 ALA A C 1
ATOM 1019 O O . ALA A 1 132 ? 13.660 -11.630 -11.931 1.00 18.02 132 ALA A O 1
ATOM 1021 N N . GLU A 1 133 ? 14.566 -13.381 -10.825 1.00 17.55 133 GLU A N 1
ATOM 1022 C CA . GLU A 1 133 ? 15.944 -12.874 -10.796 1.00 18.83 133 GLU A CA 1
ATOM 1023 C C . GLU A 1 133 ? 16.418 -12.291 -12.137 1.00 19.14 133 GLU A C 1
ATOM 1024 O O . GLU A 1 133 ? 16.857 -11.149 -12.169 1.00 19.83 133 GLU A O 1
ATOM 1030 N N . PRO A 1 134 ? 16.350 -13.073 -13.228 1.00 19.38 134 PRO A N 1
ATOM 1031 C CA . PRO A 1 134 ? 16.778 -12.502 -14.508 1.00 20.17 134 PRO A CA 1
ATOM 1032 C C . PRO A 1 134 ? 15.918 -11.362 -15.062 1.00 21.09 134 PRO A C 1
ATOM 1033 O O . PRO A 1 134 ? 16.364 -10.648 -15.975 1.00 22.33 134 PRO A O 1
ATOM 1037 N N . LEU A 1 135 ? 14.695 -11.211 -14.567 1.00 19.70 135 LEU A N 1
ATOM 1038 C CA . LEU A 1 135 ? 13.793 -10.160 -14.996 1.00 20.37 135 LEU A CA 1
ATOM 1039 C C . LEU A 1 135 ? 13.979 -8.886 -14.166 1.00 20.49 135 LEU A C 1
ATOM 1040 O O . LEU A 1 135 ? 13.702 -7.795 -14.642 1.00 21.00 135 LEU A O 1
ATOM 1045 N N . LEU A 1 136 ? 14.418 -9.035 -12.919 1.00 20.55 136 LEU A N 1
ATOM 1046 C CA . LEU A 1 136 ? 14.414 -7.918 -11.968 1.00 21.35 136 LEU A CA 1
ATOM 1047 C C . LEU A 1 136 ? 15.499 -6.930 -12.274 1.00 22.56 136 LEU A C 1
ATOM 1048 O O . LEU A 1 136 ? 16.663 -7.312 -12.414 1.00 24.10 136 LEU A O 1
ATOM 1053 N N . ARG A 1 137 ? 15.102 -5.665 -12.372 1.00 24.27 137 ARG A N 1
ATOM 1054 C CA . ARG A 1 137 ? 16.010 -4.586 -12.733 1.00 25.62 137 ARG A CA 1
ATOM 1055 C C . ARG A 1 137 ? 16.657 -4.060 -11.450 1.00 25.93 137 ARG A C 1
ATOM 1056 O O . ARG A 1 137 ? 16.103 -4.191 -10.353 1.00 25.66 137 ARG A O 1
ATOM 1064 N N . GLU A 1 138 ? 17.842 -3.482 -11.600 1.00 26.45 138 GLU A N 1
ATOM 1065 C CA . GLU A 1 138 ? 18.505 -2.789 -10.517 1.00 26.80 138 GLU A CA 1
ATOM 1066 C C . GLU A 1 138 ? 17.517 -1.799 -9.843 1.00 25.15 138 GLU A C 1
ATOM 1067 O O . GLU A 1 138 ? 16.722 -1.123 -10.494 1.00 25.34 138 GLU A O 1
ATOM 1073 N N . GLY A 1 139 ? 17.549 -1.776 -8.510 1.00 23.93 139 GLY A N 1
ATOM 1074 C CA . GLY A 1 139 ? 16.594 -0.990 -7.731 1.00 22.86 139 GLY A CA 1
ATOM 1075 C C . GLY A 1 139 ? 15.325 -1.757 -7.403 1.00 21.60 139 GLY A C 1
ATOM 1076 O O . GLY A 1 139 ? 14.497 -1.274 -6.622 1.00 22.31 139 GLY A O 1
ATOM 1077 N N . GLY A 1 140 ? 15.191 -2.942 -8.006 1.00 20.26 140 GLY A N 1
ATOM 1078 C CA . GLY A 1 140 ? 14.021 -3.773 -7.845 1.00 18.26 140 GLY A CA 1
ATOM 1079 C C . GLY A 1 140 ? 13.991 -4.462 -6.490 1.00 18.08 140 GLY A C 1
ATOM 1080 O O . GLY A 1 140 ? 14.937 -4.336 -5.676 1.00 17.58 140 GLY A O 1
ATOM 1081 N N . GLY A 1 141 ? 12.882 -5.140 -6.222 1.00 15.97 141 GLY A N 1
ATOM 1082 C CA . GLY A 1 141 ? 12.703 -5.735 -4.904 1.00 15.89 141 GLY A CA 1
ATOM 1083 C C . GLY A 1 141 ? 11.605 -6.759 -4.815 1.00 15.30 141 GLY A C 1
ATOM 1084 O O . GLY A 1 141 ? 10.715 -6.821 -5.656 1.00 15.35 141 GLY A O 1
ATOM 1085 N N . ILE A 1 142 ? 11.717 -7.558 -3.771 1.00 14.60 142 ILE A N 1
ATOM 1086 C CA . ILE A 1 142 ? 10.747 -8.561 -3.402 1.00 14.75 142 ILE A CA 1
ATOM 1087 C C . ILE A 1 142 ? 10.351 -8.267 -1.974 1.00 14.17 142 ILE A C 1
ATOM 1088 O O . ILE A 1 142 ? 11.211 -7.995 -1.121 1.00 14.78 142 ILE A O 1
ATOM 1093 N N . VAL A 1 143 ? 9.037 -8.275 -1.717 1.00 13.57 143 VAL A N 1
ATOM 1094 C CA . VAL A 1 143 ? 8.487 -8.159 -0.357 1.00 14.15 143 VAL A CA 1
ATOM 1095 C C . VAL A 1 143 ? 7.551 -9.300 -0.070 1.00 13.67 143 VAL A C 1
ATOM 1096 O O . VAL A 1 143 ? 6.770 -9.689 -0.932 1.00 14.38 143 VAL A O 1
ATOM 1100 N N . THR A 1 144 ? 7.620 -9.815 1.157 1.00 14.91 144 THR A N 1
ATOM 1101 C CA . THR A 1 144 ? 6.745 -10.870 1.629 1.00 13.68 144 THR A CA 1
ATOM 1102 C C . THR A 1 144 ? 6.149 -10.481 2.983 1.00 14.26 144 THR A C 1
ATOM 1103 O O . THR A 1 144 ? 6.496 -9.446 3.526 1.00 14.35 144 THR A O 1
ATOM 1107 N N . LEU A 1 145 ? 5.208 -11.290 3.472 1.00 13.76 145 LEU A N 1
ATOM 1108 C CA . LEU A 1 145 ? 4.443 -11.017 4.678 1.00 14.15 145 LEU A CA 1
ATOM 1109 C C . LEU A 1 145 ? 4.696 -12.086 5.702 1.00 13.85 145 LEU A C 1
ATOM 1110 O O . LEU A 1 145 ? 4.843 -13.283 5.387 1.00 13.35 145 LEU A O 1
ATOM 1115 N N . THR A 1 146 ? 4.718 -11.682 6.962 1.00 13.59 146 THR A N 1
ATOM 1116 C CA . THR A 1 146 ? 4.959 -12.599 8.066 1.00 12.98 146 THR A CA 1
ATOM 1117 C C . THR A 1 146 ? 4.233 -12.104 9.293 1.00 14.01 146 THR A C 1
ATOM 1118 O O . THR A 1 146 ? 3.473 -11.116 9.197 1.00 13.49 146 THR A O 1
ATOM 1122 N N . TYR A 1 147 ? 4.439 -12.765 10.422 1.00 14.25 147 TYR A N 1
ATOM 1123 C CA . TYR A 1 147 ? 3.817 -12.398 11.670 1.00 14.39 147 TYR A CA 1
ATOM 1124 C C . TYR A 1 147 ? 4.608 -12.951 12.858 1.00 14.34 147 TYR A C 1
ATOM 1125 O O . TYR A 1 147 ? 5.370 -13.924 12.715 1.00 14.14 147 TYR A O 1
ATOM 1142 N N . TYR A 1 148 ? 4.366 -12.347 14.010 1.00 14.92 148 TYR A N 1
ATOM 1143 C CA . TYR A 1 148 ? 5.091 -12.563 15.248 1.00 14.79 148 TYR A CA 1
ATOM 1144 C C . TYR A 1 148 ? 5.143 -14.005 15.692 1.00 14.89 148 TYR A C 1
ATOM 1145 O O . TYR A 1 148 ? 6.047 -14.389 16.412 1.00 13.79 148 TYR A O 1
ATOM 1154 N N . ALA A 1 149 ? 4.096 -14.773 15.377 1.00 15.09 149 ALA A N 1
ATOM 1155 C CA . ALA A 1 149 ? 4.076 -16.197 15.728 1.00 15.06 149 ALA A CA 1
ATOM 1156 C C . ALA A 1 149 ? 5.328 -16.959 15.237 1.00 14.57 149 ALA A C 1
ATOM 1157 O O . ALA A 1 149 ? 5.622 -18.037 15.755 1.00 15.47 149 ALA A O 1
ATOM 1159 N N . SER A 1 150 ? 6.073 -16.424 14.257 1.00 15.60 150 SER A N 1
ATOM 1160 C CA . SER A 1 150 ? 7.340 -17.025 13.825 1.00 16.18 150 SER A CA 1
ATOM 1161 C C . SER A 1 150 ? 8.396 -17.030 14.936 1.00 16.40 150 SER A C 1
ATOM 1162 O O . SER A 1 150 ? 9.169 -17.973 15.074 1.00 16.56 150 SER A O 1
ATOM 1165 N N . GLU A 1 151 ? 8.349 -16.009 15.785 1.00 16.26 151 GLU A N 1
ATOM 1166 C CA . GLU A 1 151 ? 9.343 -15.748 16.813 1.00 17.33 151 GLU A CA 1
ATOM 1167 C C . GLU A 1 151 ? 8.883 -16.174 18.222 1.00 15.55 151 GLU A C 1
ATOM 1168 O O . GLU A 1 151 ? 9.709 -16.577 19.043 1.00 15.33 151 GLU A O 1
ATOM 1179 N N . LYS A 1 152 ? 7.570 -16.061 18.529 1.00 15.22 152 LYS A N 1
ATOM 1180 C CA . LYS A 1 152 ? 7.053 -16.343 19.849 1.00 16.11 152 LYS A CA 1
ATOM 1181 C C . LYS A 1 152 ? 5.828 -17.227 19.672 1.00 15.77 152 LYS A C 1
ATOM 1182 O O . LYS A 1 152 ? 5.265 -17.280 18.593 1.00 18.38 152 LYS A O 1
ATOM 1188 N N . VAL A 1 153 ? 5.457 -17.978 20.689 1.00 15.83 153 VAL A N 1
ATOM 1189 C CA . VAL A 1 153 ? 4.371 -18.951 20.556 1.00 15.99 153 VAL A CA 1
ATOM 1190 C C . VAL A 1 153 ? 3.030 -18.224 20.631 1.00 16.50 153 VAL A C 1
ATOM 1191 O O . VAL A 1 153 ? 2.703 -17.607 21.654 1.00 17.33 153 VAL A O 1
ATOM 1195 N N . VAL A 1 154 ? 2.278 -18.280 19.549 1.00 16.66 154 VAL A N 1
ATOM 1196 C CA . VAL A 1 154 ? 0.887 -17.790 19.538 1.00 16.90 154 VAL A CA 1
ATOM 1197 C C . VAL A 1 154 ? 0.021 -19.052 19.359 1.00 18.04 154 VAL A C 1
ATOM 1198 O O . VAL A 1 154 ? 0.091 -19.709 18.326 1.00 18.18 154 VAL A O 1
ATOM 1202 N N . PRO A 1 155 ? -0.762 -19.409 20.392 1.00 19.65 155 PRO A N 1
ATOM 1203 C CA . PRO A 1 155 ? -1.536 -20.640 20.317 1.00 20.83 155 PRO A CA 1
ATOM 1204 C C . PRO A 1 155 ? -2.379 -20.726 19.065 1.00 20.74 155 PRO A C 1
ATOM 1205 O O . PRO A 1 155 ? -2.972 -19.742 18.618 1.00 20.89 155 PRO A O 1
ATOM 1209 N N . LYS A 1 156 ? -2.353 -21.911 18.479 1.00 22.14 156 LYS A N 1
ATOM 1210 C CA . LYS A 1 156 ? -3.154 -22.270 17.329 1.00 22.59 156 LYS A CA 1
ATOM 1211 C C . LYS A 1 156 ? -2.759 -21.584 16.033 1.00 21.94 156 LYS A C 1
ATOM 1212 O O . LYS A 1 156 ? -3.549 -21.520 15.095 1.00 25.20 156 LYS A O 1
ATOM 1218 N N . TYR A 1 157 ? -1.540 -21.069 15.963 1.00 18.36 157 TYR A N 1
ATOM 1219 C CA . TYR A 1 157 ? -0.984 -20.670 14.659 1.00 17.53 157 TYR A CA 1
ATOM 1220 C C . TYR A 1 157 ? -0.226 -21.841 14.041 1.00 16.70 157 TYR A C 1
ATOM 1221 O O . TYR A 1 157 ? -0.058 -21.911 12.804 1.00 16.66 157 TYR A O 1
ATOM 1230 N N . ASN A 1 158 ? 0.183 -22.763 14.896 1.00 16.75 158 ASN A N 1
ATOM 1231 C CA . ASN A 1 158 ? 0.687 -24.069 14.453 1.00 16.88 158 ASN A CA 1
ATOM 1232 C C . ASN A 1 158 ? 1.676 -24.022 13.287 1.00 15.73 158 ASN A C 1
ATOM 1233 O O . ASN A 1 158 ? 2.651 -23.228 13.354 1.00 14.99 158 ASN A O 1
ATOM 1238 N N . VAL A 1 159 ? 1.512 -24.845 12.236 1.00 13.86 159 VAL A N 1
ATOM 1239 C CA . VAL A 1 159 ? 2.544 -24.929 11.193 1.00 14.51 159 VAL A CA 1
ATOM 1240 C C . VAL A 1 159 ? 2.720 -23.603 10.466 1.00 14.01 159 VAL A C 1
ATOM 1241 O O . VAL A 1 159 ? 3.774 -23.353 9.895 1.00 13.70 159 VAL A O 1
ATOM 1245 N N . MET A 1 160 ? 1.710 -22.740 10.423 1.00 13.47 160 MET A N 1
ATOM 1246 C CA . MET A 1 160 ? 1.922 -21.458 9.780 1.00 14.23 160 MET A CA 1
ATOM 1247 C C . MET A 1 160 ? 3.051 -20.654 10.460 1.00 14.35 160 MET A C 1
ATOM 1248 O O . MET A 1 160 ? 3.816 -19.940 9.786 1.00 13.22 160 MET A O 1
ATOM 1253 N N . ALA A 1 161 ? 3.176 -20.779 11.762 1.00 14.06 161 ALA A N 1
ATOM 1254 C CA . ALA A 1 161 ? 4.252 -20.113 12.496 1.00 12.60 161 ALA A CA 1
ATOM 1255 C C . ALA A 1 161 ? 5.599 -20.625 12.025 1.00 12.90 161 ALA A C 1
ATOM 1256 O O . ALA A 1 161 ? 6.559 -19.871 11.862 1.00 12.68 161 ALA A O 1
ATOM 1258 N N . ILE A 1 162 ? 5.702 -21.949 11.893 1.00 12.92 162 ILE A N 1
ATOM 1259 C CA . ILE A 1 162 ? 6.942 -22.577 11.513 1.00 13.67 162 ILE A CA 1
ATOM 1260 C C . ILE A 1 162 ? 7.261 -22.201 10.050 1.00 13.83 162 ILE A C 1
ATOM 1261 O O . ILE A 1 162 ? 8.413 -21.899 9.705 1.00 14.27 162 ILE A O 1
ATOM 1266 N N . ALA A 1 163 ? 6.259 -22.160 9.195 1.00 13.91 163 ALA A N 1
ATOM 1267 C CA . ALA A 1 163 ? 6.482 -21.764 7.801 1.00 12.92 163 ALA A CA 1
ATOM 1268 C C . ALA A 1 163 ? 6.984 -20.319 7.736 1.00 12.42 163 ALA A C 1
ATOM 1269 O O . ALA A 1 163 ? 7.838 -19.970 6.914 1.00 12.73 163 ALA A O 1
ATOM 1271 N N . LYS A 1 164 ? 6.429 -19.443 8.558 1.00 12.24 164 LYS A N 1
ATOM 1272 C CA . LYS A 1 164 ? 6.857 -18.025 8.606 1.00 12.37 164 LYS A CA 1
ATOM 1273 C C . LYS A 1 164 ? 8.298 -17.905 9.095 1.00 12.43 164 LYS A C 1
ATOM 1274 O O . LYS A 1 164 ? 9.051 -17.089 8.600 1.00 11.59 164 LYS A O 1
ATOM 1280 N N . ALA A 1 165 ? 8.693 -18.736 10.048 1.00 11.96 165 ALA A N 1
ATOM 1281 C CA . ALA A 1 165 ? 10.110 -18.778 10.483 1.00 12.05 165 ALA A CA 1
ATOM 1282 C C . ALA A 1 165 ? 11.006 -19.163 9.293 1.00 12.08 165 ALA A C 1
ATOM 1283 O O . ALA A 1 165 ? 12.055 -18.554 9.062 1.00 12.23 165 ALA A O 1
ATOM 1285 N N . ALA A 1 166 ? 10.619 -20.195 8.556 1.00 11.66 166 ALA A N 1
ATOM 1286 C CA . ALA A 1 166 ? 11.339 -20.618 7.332 1.00 11.01 166 ALA A CA 1
ATOM 1287 C C . ALA A 1 166 ? 11.360 -19.514 6.285 1.00 11.69 166 ALA A C 1
ATOM 1288 O O . ALA A 1 166 ? 12.386 -19.295 5.623 1.00 13.20 166 ALA A O 1
ATOM 1290 N N . LEU A 1 167 ? 10.249 -18.797 6.158 1.00 11.70 167 LEU A N 1
ATOM 1291 C CA . LEU A 1 167 ? 10.140 -17.711 5.204 1.00 11.22 167 LEU A CA 1
ATOM 1292 C C . LEU A 1 167 ? 11.069 -16.565 5.583 1.00 11.53 167 LEU A C 1
ATOM 1293 O O . LEU A 1 167 ? 11.763 -16.002 4.711 1.00 11.32 167 LEU A O 1
ATOM 1298 N N . GLU A 1 168 ? 11.124 -16.173 6.851 1.00 11.59 168 GLU A N 1
ATOM 1299 C CA . GLU A 1 168 ? 12.015 -15.078 7.275 1.00 11.17 168 GLU A CA 1
ATOM 1300 C C . GLU A 1 168 ? 13.521 -15.426 7.055 1.00 11.10 168 GLU A C 1
ATOM 1301 O O . GLU A 1 168 ? 14.323 -14.597 6.565 1.00 11.43 168 GLU A O 1
ATOM 1307 N N . ALA A 1 169 ? 13.896 -16.662 7.387 1.00 12.04 169 ALA A N 1
ATOM 1308 C CA . ALA A 1 169 ? 15.275 -17.098 7.111 1.00 11.36 169 ALA A CA 1
ATOM 1309 C C . ALA A 1 169 ? 15.560 -17.044 5.600 1.00 11.10 169 ALA A C 1
ATOM 1310 O O . ALA A 1 169 ? 16.658 -16.657 5.144 1.00 13.16 169 ALA A O 1
ATOM 1312 N N . SER A 1 170 ? 14.577 -17.422 4.810 1.00 11.60 170 SER A N 1
ATOM 1313 C CA . SER A 1 170 ? 14.686 -17.383 3.330 1.00 11.71 170 SER A CA 1
ATOM 1314 C C . SER A 1 170 ? 14.913 -15.938 2.847 1.00 12.20 170 SER A C 1
ATOM 1315 O O . SER A 1 170 ? 15.703 -15.667 1.939 1.00 12.08 170 SER A O 1
ATOM 1318 N N . VAL A 1 171 ? 14.219 -14.975 3.448 1.00 12.21 171 VAL A N 1
ATOM 1319 C CA . VAL A 1 171 ? 14.383 -13.560 3.132 1.00 11.71 171 VAL A CA 1
ATOM 1320 C C . VAL A 1 171 ? 15.839 -13.119 3.292 1.00 11.74 171 VAL A C 1
ATOM 1321 O O . VAL A 1 171 ? 16.384 -12.453 2.422 1.00 13.87 171 VAL A O 1
ATOM 1325 N N . ARG A 1 172 ? 16.456 -13.529 4.383 1.00 11.49 172 ARG A N 1
ATOM 1326 C CA . ARG A 1 172 ? 17.834 -13.153 4.656 1.00 12.79 172 ARG A CA 1
ATOM 1327 C C . ARG A 1 172 ? 18.766 -13.764 3.590 1.00 12.25 172 ARG A C 1
ATOM 1328 O O . ARG A 1 172 ? 19.617 -13.057 3.011 1.00 12.96 172 ARG A O 1
ATOM 1336 N N . TYR A 1 173 ? 18.625 -15.053 3.317 1.00 11.98 173 TYR A N 1
ATOM 1337 C CA . TYR A 1 173 ? 19.510 -15.697 2.320 1.00 12.17 173 TYR A CA 1
ATOM 1338 C C . TYR A 1 173 ? 19.270 -15.135 0.933 1.00 13.16 173 TYR A C 1
ATOM 1339 O O . TYR A 1 173 ? 20.224 -14.888 0.198 1.00 13.81 173 TYR A O 1
ATOM 1348 N N . LEU A 1 174 ? 18.031 -14.863 0.562 1.00 12.82 174 LEU A N 1
ATOM 1349 C CA . LEU A 1 174 ? 17.726 -14.308 -0.746 1.00 13.06 174 LEU A CA 1
ATOM 1350 C C . LEU A 1 174 ? 18.268 -12.878 -0.868 1.00 13.20 174 LEU A C 1
ATOM 1351 O O . LEU A 1 174 ? 18.698 -12.471 -1.943 1.00 14.18 174 LEU A O 1
ATOM 1356 N N . ALA A 1 175 ? 18.199 -12.100 0.216 1.00 13.97 175 ALA A N 1
ATOM 1357 C CA . ALA A 1 175 ? 18.738 -10.735 0.213 1.00 13.07 175 ALA A CA 1
ATOM 1358 C C . ALA A 1 175 ? 20.232 -10.771 -0.073 1.00 14.37 175 ALA A C 1
ATOM 1359 O O . ALA A 1 175 ? 20.753 -9.960 -0.821 1.00 16.06 175 ALA A O 1
ATOM 1361 N N . TYR A 1 176 ? 20.897 -11.725 0.561 1.00 14.27 176 TYR A N 1
ATOM 1362 C CA . TYR A 1 176 ? 22.341 -11.926 0.349 1.00 15.92 176 TYR A CA 1
ATOM 1363 C C . TYR A 1 176 ? 22.615 -12.279 -1.111 1.00 17.09 176 TYR A C 1
ATOM 1364 O O . TYR A 1 176 ? 23.581 -11.766 -1.715 1.00 17.09 176 TYR A O 1
ATOM 1373 N N . GLU A 1 177 ? 21.774 -13.126 -1.681 1.00 16.64 177 GLU A N 1
ATOM 1374 C CA . GLU A 1 177 ? 22.049 -13.605 -3.056 1.00 16.31 177 GLU A CA 1
ATOM 1375 C C . GLU A 1 177 ? 21.637 -12.641 -4.135 1.00 16.98 177 GLU A C 1
ATOM 1376 O O . GLU A 1 177 ? 22.246 -12.656 -5.215 1.00 19.30 177 GLU A O 1
ATOM 1382 N N . LEU A 1 178 ? 20.594 -11.838 -3.909 1.00 16.41 178 LEU A N 1
ATOM 1383 C CA . LEU A 1 178 ? 20.094 -10.915 -4.938 1.00 16.22 178 LEU A CA 1
ATOM 1384 C C . LEU A 1 178 ? 20.712 -9.512 -4.811 1.00 16.97 178 LEU A C 1
ATOM 1385 O O . LEU A 1 178 ? 20.605 -8.688 -5.734 1.00 17.35 178 LEU A O 1
ATOM 1390 N N . GLY A 1 179 ? 21.276 -9.206 -3.644 1.00 17.43 179 GLY A N 1
ATOM 1391 C CA . GLY A 1 179 ? 21.778 -7.853 -3.375 1.00 17.54 179 GLY A CA 1
ATOM 1392 C C . GLY A 1 179 ? 22.874 -7.392 -4.336 1.00 18.72 179 GLY A C 1
ATOM 1393 O O . GLY A 1 179 ? 22.912 -6.224 -4.680 1.00 18.80 179 GLY A O 1
ATOM 1394 N N . PRO A 1 180 ? 23.784 -8.297 -4.740 1.00 21.73 180 PRO A N 1
ATOM 1395 C CA . PRO A 1 180 ? 24.813 -7.795 -5.665 1.00 23.82 180 PRO A CA 1
ATOM 1396 C C . PRO A 1 180 ? 24.278 -7.274 -7.014 1.00 24.75 180 PRO A C 1
ATOM 1397 O O . PRO A 1 180 ? 24.932 -6.402 -7.607 1.00 26.46 180 PRO A O 1
ATOM 1401 N N . LYS A 1 181 ? 23.106 -7.751 -7.451 1.00 25.24 181 LYS A N 1
ATOM 1402 C CA . LYS A 1 181 ? 22.404 -7.250 -8.640 1.00 26.41 181 LYS A CA 1
ATOM 1403 C C . LYS A 1 181 ? 21.659 -5.958 -8.355 1.00 24.36 181 LYS A C 1
ATOM 1404 O O . LYS A 1 181 ? 21.011 -5.424 -9.233 1.00 26.59 181 LYS A O 1
ATOM 1410 N N . GLY A 1 182 ? 21.646 -5.508 -7.100 1.00 22.77 182 GLY A N 1
ATOM 1411 C CA . GLY A 1 182 ? 20.902 -4.321 -6.700 1.00 21.12 182 GLY A CA 1
ATOM 1412 C C . GLY A 1 182 ? 19.435 -4.545 -6.405 1.00 19.83 182 GLY A C 1
ATOM 1413 O O . GLY A 1 182 ? 18.639 -3.620 -6.507 1.00 19.27 182 GLY A O 1
ATOM 1414 N N . VAL A 1 183 ? 19.101 -5.783 -6.068 1.00 18.08 183 VAL A N 1
ATOM 1415 C CA . VAL A 1 183 ? 17.747 -6.182 -5.782 1.00 17.75 183 VAL A CA 1
ATOM 1416 C C . VAL A 1 183 ? 17.604 -6.434 -4.257 1.00 16.18 183 VAL A C 1
ATOM 1417 O O . VAL A 1 183 ? 18.410 -7.122 -3.680 1.00 18.23 183 VAL A O 1
ATOM 1421 N N . ARG A 1 184 ? 16.568 -5.862 -3.659 1.00 15.71 184 ARG A N 1
ATOM 1422 C CA . ARG A 1 184 ? 16.341 -5.931 -2.196 1.00 14.53 184 ARG A CA 1
ATOM 1423 C C . ARG A 1 184 ? 15.223 -6.939 -1.878 1.00 14.03 184 ARG A C 1
ATOM 1424 O O . ARG A 1 184 ? 14.370 -7.245 -2.716 1.00 14.25 184 ARG A O 1
ATOM 1432 N N . VAL A 1 185 ? 15.289 -7.513 -0.686 1.00 12.69 185 VAL A N 1
ATOM 1433 C CA . VAL A 1 185 ? 14.309 -8.517 -0.246 1.00 12.50 185 VAL A CA 1
ATOM 1434 C C . VAL A 1 185 ? 14.040 -8.249 1.194 1.00 12.85 185 VAL A C 1
ATOM 1435 O O . VAL A 1 185 ? 14.922 -8.228 2.003 1.00 12.32 185 VAL A O 1
ATOM 1439 N N . ASN A 1 186 ? 12.760 -8.086 1.527 1.00 12.57 186 ASN A N 1
ATOM 1440 C CA . ASN A 1 186 ? 12.339 -7.763 2.902 1.00 12.34 186 ASN A CA 1
ATOM 1441 C C . ASN A 1 186 ? 10.999 -8.432 3.257 1.00 12.79 186 ASN A C 1
ATOM 1442 O O . ASN A 1 186 ? 10.199 -8.802 2.383 1.00 13.83 186 ASN A O 1
ATOM 1447 N N . ALA A 1 187 ? 10.722 -8.572 4.548 1.00 12.91 187 ALA A N 1
ATOM 1448 C CA . ALA A 1 187 ? 9.462 -9.092 5.047 1.00 13.09 187 ALA A CA 1
ATOM 1449 C C . ALA A 1 187 ? 8.744 -8.044 5.883 1.00 12.64 187 ALA A C 1
ATOM 1450 O O . ALA A 1 187 ? 9.343 -7.299 6.642 1.00 12.82 187 ALA A O 1
ATOM 1452 N N . ILE A 1 188 ? 7.424 -8.006 5.766 1.00 12.63 188 ILE A N 1
ATOM 1453 C CA . ILE A 1 188 ? 6.642 -7.147 6.614 1.00 13.60 188 ILE A CA 1
ATOM 1454 C C . ILE A 1 188 ? 5.975 -8.033 7.631 1.00 12.91 188 ILE A C 1
ATOM 1455 O O . ILE A 1 188 ? 5.249 -8.962 7.251 1.00 13.98 188 ILE A O 1
ATOM 1460 N N . SER A 1 189 ? 6.270 -7.800 8.895 1.00 12.99 189 SER A N 1
ATOM 1461 C CA . SER A 1 189 ? 5.569 -8.514 9.995 1.00 13.27 189 SER A CA 1
ATOM 1462 C C . SER A 1 189 ? 4.354 -7.748 10.491 1.00 14.42 189 SER A C 1
ATOM 1463 O O . SER A 1 189 ? 4.480 -6.797 11.246 1.00 14.20 189 SER A O 1
ATOM 1466 N N . ALA A 1 190 ? 3.193 -8.129 9.964 1.00 13.21 190 ALA A N 1
ATOM 1467 C CA . ALA A 1 190 ? 1.943 -7.393 10.251 1.00 14.72 190 ALA A CA 1
ATOM 1468 C C . ALA A 1 190 ? 1.308 -7.868 11.514 1.00 15.88 190 ALA A C 1
ATOM 1469 O O . ALA A 1 190 ? 1.323 -9.041 11.841 1.00 16.37 190 ALA A O 1
ATOM 1471 N N . GLY A 1 191 ? 0.718 -6.943 12.252 1.00 16.50 191 GLY A N 1
ATOM 1472 C CA . GLY A 1 191 ? -0.228 -7.317 13.249 1.00 16.36 191 GLY A CA 1
ATOM 1473 C C . GLY A 1 191 ? -1.461 -7.942 12.622 1.00 17.68 191 GLY A C 1
ATOM 1474 O O . GLY A 1 191 ? -1.632 -7.933 11.405 1.00 17.73 191 GLY A O 1
ATOM 1475 N N . PRO A 1 192 ? -2.360 -8.456 13.482 1.00 18.27 192 PRO A N 1
ATOM 1476 C CA . PRO A 1 192 ? -3.584 -9.099 12.983 1.00 19.40 192 PRO A CA 1
ATOM 1477 C C . PRO A 1 192 ? -4.488 -8.080 12.308 1.00 21.02 192 PRO A C 1
ATOM 1478 O O . PRO A 1 192 ? -4.703 -6.964 12.822 1.00 21.71 192 PRO A O 1
ATOM 1482 N N . VAL A 1 193 ? -4.950 -8.452 11.115 1.00 22.32 193 VAL A N 1
ATOM 1483 C CA . VAL A 1 193 ? -5.843 -7.620 10.346 1.00 23.05 193 VAL A CA 1
ATOM 1484 C C . VAL A 1 193 ? -6.950 -8.566 9.907 1.00 25.25 193 VAL A C 1
ATOM 1485 O O . VAL A 1 193 ? -6.681 -9.709 9.548 1.00 24.41 193 VAL A O 1
ATOM 1489 N N . ARG A 1 194 ? -8.197 -8.100 9.978 1.00 27.34 194 ARG A N 1
ATOM 1490 C CA . ARG A 1 194 ? -9.328 -8.922 9.570 1.00 29.79 194 ARG A CA 1
ATOM 1491 C C . ARG A 1 194 ? -9.316 -9.045 8.057 1.00 29.99 194 ARG A C 1
ATOM 1492 O O . ARG A 1 194 ? -9.692 -8.119 7.331 1.00 30.44 194 ARG A O 1
ATOM 1500 N N . THR A 1 195 ? -8.783 -10.170 7.598 1.00 30.59 195 THR A N 1
ATOM 1501 C CA . THR A 1 195 ? -8.630 -10.452 6.168 1.00 30.59 195 THR A CA 1
ATOM 1502 C C . THR A 1 195 ? -9.321 -11.790 5.919 1.00 31.05 195 THR A C 1
ATOM 1503 O O . THR A 1 195 ? -9.749 -12.449 6.862 1.00 31.80 195 THR A O 1
ATOM 1507 N N . VAL A 1 196 ? -9.389 -12.208 4.660 1.00 31.44 196 VAL A N 1
ATOM 1508 C CA . VAL A 1 196 ? -9.924 -13.532 4.353 1.00 31.73 196 VAL A CA 1
ATOM 1509 C C . VAL A 1 196 ? -8.983 -14.610 4.891 1.00 31.50 196 VAL A C 1
ATOM 1510 O O . VAL A 1 196 ? -9.427 -15.668 5.370 1.00 31.79 196 VAL A O 1
ATOM 1514 N N . ALA A 1 197 ? -7.682 -14.347 4.854 1.00 30.52 197 ALA A N 1
ATOM 1515 C CA . ALA A 1 197 ? -6.736 -15.319 5.351 1.00 30.41 197 ALA A CA 1
ATOM 1516 C C . ALA A 1 197 ? -6.938 -15.539 6.850 1.00 30.17 197 ALA A C 1
ATOM 1517 O O . ALA A 1 197 ? -6.787 -16.665 7.313 1.00 30.96 197 ALA A O 1
ATOM 1519 N N . ALA A 1 198 ? -7.282 -14.468 7.583 1.00 30.50 198 ALA A N 1
ATOM 1520 C CA . ALA A 1 198 ? -7.512 -14.511 9.051 1.00 30.57 198 ALA A CA 1
ATOM 1521 C C . ALA A 1 198 ? -8.520 -15.589 9.468 1.00 30.99 198 ALA A C 1
ATOM 1522 O O . ALA A 1 198 ? -8.396 -16.195 10.520 1.00 30.01 198 ALA A O 1
ATOM 1524 N N . ARG A 1 199 ? -9.498 -15.843 8.606 1.00 31.92 199 ARG A N 1
ATOM 1525 C CA . ARG A 1 199 ? -10.526 -16.856 8.883 1.00 32.64 199 ARG A CA 1
ATOM 1526 C C . ARG A 1 199 ? -10.022 -18.285 9.046 1.00 31.63 199 ARG A C 1
ATOM 1527 O O . ARG A 1 199 ? -10.636 -19.073 9.771 1.00 31.26 199 ARG A O 1
ATOM 1535 N N . SER A 1 200 ? -8.890 -18.604 8.411 1.00 30.88 200 SER A N 1
ATOM 1536 C CA . SER A 1 200 ? -8.289 -19.941 8.465 1.00 30.61 200 SER A CA 1
ATOM 1537 C C . SER A 1 200 ? -7.262 -20.150 9.573 1.00 29.32 200 SER A C 1
ATOM 1538 O O . SER A 1 200 ? -6.666 -21.212 9.662 1.00 29.54 200 SER A O 1
ATOM 1541 N N . ILE A 1 201 ? -7.073 -19.141 10.420 1.00 28.51 201 ILE A N 1
ATOM 1542 C CA . ILE A 1 201 ? -6.187 -19.252 11.566 1.00 27.50 201 ILE A CA 1
ATOM 1543 C C . ILE A 1 201 ? -7.037 -19.240 12.827 1.00 26.63 201 ILE A C 1
ATOM 1544 O O . ILE A 1 201 ? -7.566 -18.188 13.206 1.00 26.22 201 ILE A O 1
ATOM 1549 N N . PRO A 1 202 ? -7.172 -20.412 13.468 1.00 26.67 202 PRO A N 1
ATOM 1550 C CA . PRO A 1 202 ? -7.950 -20.535 14.701 1.00 26.95 202 PRO A CA 1
ATOM 1551 C C . PRO A 1 202 ? -7.455 -19.658 15.839 1.00 27.89 202 PRO A C 1
ATOM 1552 O O . PRO A 1 202 ? -8.253 -19.203 16.660 1.00 29.23 202 PRO A O 1
ATOM 1556 N N . GLY A 1 203 ? -6.148 -19.408 15.880 1.00 27.48 203 GLY A N 1
ATOM 1557 C CA . GLY A 1 203 ? -5.580 -18.570 16.928 1.00 27.77 203 GLY A CA 1
ATOM 1558 C C . GLY A 1 203 ? -5.728 -17.064 16.701 1.00 28.01 203 GLY A C 1
ATOM 1559 O O . GLY A 1 203 ? -5.383 -16.268 17.590 1.00 28.49 203 GLY A O 1
ATOM 1560 N N . PHE A 1 204 ? -6.217 -16.667 15.523 1.00 28.26 204 PHE A N 1
ATOM 1561 C CA . PHE A 1 204 ? -6.327 -15.241 15.152 1.00 28.80 204 PHE A CA 1
ATOM 1562 C C . PHE A 1 204 ? -7.151 -14.380 16.112 1.00 29.78 204 PHE A C 1
ATOM 1563 O O . PHE A 1 204 ? -6.746 -13.279 16.516 1.00 29.53 204 PHE A O 1
ATOM 1571 N N . THR A 1 205 ? -8.333 -14.861 16.461 1.00 30.75 205 THR A N 1
ATOM 1572 C CA . THR A 1 205 ? -9.291 -14.021 17.188 1.00 31.05 205 THR A CA 1
ATOM 1573 C C . THR A 1 205 ? -8.773 -13.643 18.600 1.00 30.08 205 THR A C 1
ATOM 1574 O O . THR A 1 205 ? -8.955 -12.511 19.036 1.00 30.61 205 THR A O 1
ATOM 1578 N N . LYS A 1 206 ? -8.081 -14.571 19.271 1.00 30.05 206 LYS A N 1
ATOM 1579 C CA . LYS A 1 206 ? -7.483 -14.313 20.596 1.00 29.91 206 LYS A CA 1
ATOM 1580 C C . LYS A 1 206 ? -6.418 -13.213 20.476 1.00 29.27 206 LYS A C 1
ATOM 1581 O O . LYS A 1 206 ? -6.317 -12.330 21.334 1.00 29.93 206 LYS A O 1
ATOM 1587 N N . MET A 1 207 ? -5.635 -13.266 19.399 1.00 28.08 207 MET A N 1
ATOM 1588 C CA . MET A 1 207 ? -4.603 -12.254 19.156 1.00 27.40 207 MET A CA 1
ATOM 1589 C C . MET A 1 207 ? -5.204 -10.876 18.800 1.00 25.84 207 MET A C 1
ATOM 1590 O O . MET A 1 207 ? -4.766 -9.840 19.317 1.00 24.14 207 MET A O 1
ATOM 1595 N N . TYR A 1 208 ? -6.204 -10.863 17.925 1.00 25.05 208 TYR A N 1
ATOM 1596 C CA . TYR A 1 208 ? -6.824 -9.634 17.499 1.00 25.05 208 TYR A CA 1
ATOM 1597 C C . TYR A 1 208 ? -7.373 -8.837 18.680 1.00 25.90 208 TYR A C 1
ATOM 1598 O O . TYR A 1 208 ? -7.202 -7.594 18.753 1.00 24.99 208 TYR A O 1
ATOM 1607 N N . ASP A 1 209 ? -8.024 -9.566 19.592 1.00 26.81 209 ASP A N 1
ATOM 1608 C CA . ASP A 1 209 ? -8.582 -8.981 20.814 1.00 28.07 209 ASP A CA 1
ATOM 1609 C C . ASP A 1 209 ? -7.477 -8.448 21.710 1.00 27.31 209 ASP A C 1
ATOM 1610 O O . ASP A 1 209 ? -7.568 -7.322 22.239 1.00 27.35 209 ASP A O 1
ATOM 1615 N N . ARG A 1 210 ? -6.414 -9.245 21.837 1.00 27.14 210 ARG A N 1
ATOM 1616 C CA . ARG A 1 210 ? -5.304 -8.915 22.728 1.00 26.40 210 ARG A CA 1
ATOM 1617 C C . ARG A 1 210 ? -4.560 -7.660 22.268 1.00 24.81 210 ARG A C 1
ATOM 1618 O O . ARG A 1 210 ? -4.227 -6.825 23.097 1.00 24.86 210 ARG A O 1
ATOM 1626 N N . VAL A 1 211 ? -4.314 -7.521 20.964 1.00 23.00 211 VAL A N 1
ATOM 1627 C CA . VAL A 1 211 ? -3.595 -6.366 20.443 1.00 22.18 211 VAL A CA 1
ATOM 1628 C C . VAL A 1 211 ? -4.303 -5.034 20.748 1.00 22.94 211 VAL A C 1
ATOM 1629 O O . VAL A 1 211 ? -3.693 -4.080 21.244 1.00 21.65 211 VAL A O 1
ATOM 1633 N N . ALA A 1 212 ? -5.601 -4.964 20.449 1.00 24.12 212 ALA A N 1
ATOM 1634 C CA . ALA A 1 212 ? -6.361 -3.746 20.698 1.00 25.28 212 ALA A CA 1
ATOM 1635 C C . ALA A 1 212 ? -6.320 -3.340 22.184 1.00 26.14 212 ALA A C 1
ATOM 1636 O O . ALA A 1 212 ? -6.220 -2.161 22.514 1.00 27.25 212 ALA A O 1
ATOM 1638 N N . GLN A 1 213 ? -6.326 -4.339 23.057 1.00 27.51 213 GLN A N 1
ATOM 1639 C CA . GLN A 1 213 ? -6.314 -4.166 24.516 1.00 28.66 213 GLN A CA 1
ATOM 1640 C C . GLN A 1 213 ? -4.941 -3.777 25.073 1.00 27.29 213 GLN A C 1
ATOM 1641 O O . GLN A 1 213 ? -4.862 -3.102 26.084 1.00 28.85 213 GLN A O 1
ATOM 1647 N N . THR A 1 214 ? -3.854 -4.227 24.455 1.00 25.12 214 THR A N 1
ATOM 1648 C CA . THR A 1 214 ? -2.545 -4.170 25.104 1.00 23.94 214 THR A CA 1
ATOM 1649 C C . THR A 1 214 ? -1.421 -3.521 24.272 1.00 21.94 214 THR A C 1
ATOM 1650 O O . THR A 1 214 ? -0.403 -3.139 24.846 1.00 21.67 214 THR A O 1
ATOM 1654 N N . ALA A 1 215 ? -1.602 -3.350 22.966 1.00 19.89 215 ALA A N 1
ATOM 1655 C CA . ALA A 1 215 ? -0.573 -2.673 22.153 1.00 19.21 215 ALA A CA 1
ATOM 1656 C C . ALA A 1 215 ? -0.354 -1.210 22.578 1.00 18.24 215 ALA A C 1
ATOM 1657 O O . ALA A 1 215 ? -1.282 -0.536 22.997 1.00 18.32 215 ALA A O 1
ATOM 1659 N N . PRO A 1 216 ? 0.863 -0.685 22.419 1.00 16.63 216 PRO A N 1
ATOM 1660 C CA . PRO A 1 216 ? 1.136 0.728 22.648 1.00 17.20 216 PRO A CA 1
ATOM 1661 C C . PRO A 1 216 ? 0.079 1.703 22.082 1.00 17.16 216 PRO A C 1
ATOM 1662 O O . PRO A 1 216 ? -0.313 2.644 22.780 1.00 19.16 216 PRO A O 1
ATOM 1666 N N . LEU A 1 217 ? -0.367 1.514 20.846 1.00 17.11 217 LEU A N 1
ATOM 1667 C CA . LEU A 1 217 ? -1.354 2.426 20.225 1.00 17.70 217 LEU A CA 1
ATOM 1668 C C . LEU A 1 217 ? -2.791 2.094 20.635 1.00 19.05 217 LEU A C 1
ATOM 1669 O O . LEU A 1 217 ? -3.677 2.833 20.228 1.00 19.54 217 LEU A O 1
ATOM 1674 N N . ARG A 1 218 ? -2.994 0.999 21.366 1.00 20.32 218 ARG A N 1
ATOM 1675 C CA . ARG A 1 218 ? -4.306 0.545 21.884 1.00 21.63 218 ARG A CA 1
ATOM 1676 C C . ARG A 1 218 ? -5.339 0.414 20.757 1.00 22.14 218 ARG A C 1
ATOM 1677 O O . ARG A 1 218 ? -6.497 0.849 20.855 1.00 22.30 218 ARG A O 1
ATOM 1685 N N . ARG A 1 219 ? -4.891 -0.182 19.663 1.00 20.63 219 ARG A N 1
ATOM 1686 C CA . ARG A 1 219 ? -5.723 -0.408 18.518 1.00 20.87 219 ARG A CA 1
ATOM 1687 C C . ARG A 1 219 ? -5.015 -1.407 17.634 1.00 21.33 219 ARG A C 1
ATOM 1688 O O . ARG A 1 219 ? -3.804 -1.616 17.773 1.00 20.94 219 ARG A O 1
ATOM 1696 N N . ASN A 1 220 ? -5.787 -2.048 16.767 1.00 21.00 220 ASN A N 1
ATOM 1697 C CA . ASN A 1 220 ? -5.228 -2.847 15.711 1.00 20.33 220 ASN A CA 1
ATOM 1698 C C . ASN A 1 220 ? -4.807 -1.984 14.533 1.00 19.51 220 ASN A C 1
ATOM 1699 O O . ASN A 1 220 ? -5.262 -0.835 14.324 1.00 18.97 220 ASN A O 1
ATOM 1704 N N . ILE A 1 221 ? -3.892 -2.533 13.738 1.00 18.26 221 ILE A N 1
ATOM 1705 C CA . ILE A 1 221 ? -3.485 -1.902 12.497 1.00 18.30 221 ILE A CA 1
ATOM 1706 C C . ILE A 1 221 ? -4.532 -2.166 11.393 1.00 18.02 221 ILE A C 1
ATOM 1707 O O . ILE A 1 221 ? -5.418 -3.015 11.563 1.00 19.28 221 ILE A O 1
ATOM 1712 N N . THR A 1 222 ? -4.359 -1.466 10.280 1.00 18.72 222 THR A N 1
ATOM 1713 C CA . THR A 1 222 ? -5.224 -1.589 9.098 1.00 18.74 222 THR A CA 1
ATOM 1714 C C . THR A 1 222 ? -4.461 -2.178 7.941 1.00 19.34 222 THR A C 1
ATOM 1715 O O . THR A 1 222 ? -3.228 -2.102 7.917 1.00 17.73 222 THR A O 1
ATOM 1719 N N . GLN A 1 223 ? -5.150 -2.745 6.944 1.00 18.85 223 GLN A N 1
ATOM 1720 C CA . GLN A 1 223 ? -4.436 -3.226 5.750 1.00 18.72 223 GLN A CA 1
ATOM 1721 C C . GLN A 1 223 ? -3.731 -2.081 4.988 1.00 17.98 223 GLN A C 1
ATOM 1722 O O . GLN A 1 223 ? -2.681 -2.288 4.390 1.00 18.15 223 GLN A O 1
ATOM 1728 N N . GLU A 1 224 ? -4.278 -0.859 5.042 1.00 17.78 224 GLU A N 1
ATOM 1729 C CA . GLU A 1 224 ? -3.652 0.283 4.390 1.00 17.88 224 GLU A CA 1
ATOM 1730 C C . GLU A 1 224 ? -2.289 0.562 5.031 1.00 16.62 224 GLU A C 1
ATOM 1731 O O . GLU A 1 224 ? -1.367 0.946 4.334 1.00 17.68 224 GLU A O 1
ATOM 1742 N N . GLU A 1 225 ? -2.194 0.352 6.327 1.00 16.66 225 GLU A N 1
ATOM 1743 C CA . GLU A 1 225 ? -0.913 0.570 7.028 1.00 16.00 225 GLU A CA 1
ATOM 1744 C C . GLU A 1 225 ? 0.120 -0.425 6.542 1.00 15.76 225 GLU A C 1
ATOM 1745 O O . GLU A 1 225 ? 1.315 -0.079 6.371 1.00 16.33 225 GLU A O 1
ATOM 1751 N N . VAL A 1 226 ? -0.314 -1.648 6.314 1.00 15.26 226 VAL A N 1
ATOM 1752 C CA . VAL A 1 226 ? 0.588 -2.650 5.696 1.00 14.98 226 VAL A CA 1
ATOM 1753 C C . VAL A 1 226 ? 0.925 -2.275 4.261 1.00 14.02 226 VAL A C 1
ATOM 1754 O O . VAL A 1 226 ? 2.081 -2.342 3.812 1.00 14.71 226 VAL A O 1
ATOM 1758 N N . GLY A 1 227 ? -0.076 -1.831 3.503 1.00 14.97 227 GLY A N 1
ATOM 1759 C CA . GLY A 1 227 ? 0.112 -1.341 2.141 1.00 14.43 227 GLY A CA 1
ATOM 1760 C C . GLY A 1 227 ? 1.148 -0.237 2.014 1.00 14.94 227 GLY A C 1
ATOM 1761 O O . GLY A 1 227 ? 1.977 -0.273 1.141 1.00 16.03 227 GLY A O 1
ATOM 1762 N N . ASN A 1 228 ? 1.098 0.736 2.921 1.00 14.99 228 ASN A N 1
ATOM 1763 C CA . ASN A 1 228 ? 2.046 1.852 2.923 1.00 14.65 228 ASN A CA 1
ATOM 1764 C C . ASN A 1 228 ? 3.475 1.405 3.238 1.00 13.87 228 ASN A C 1
ATOM 1765 O O . ASN A 1 228 ? 4.415 1.916 2.616 1.00 14.36 228 ASN A O 1
ATOM 1770 N N . LEU A 1 229 ? 3.619 0.460 4.158 1.00 14.27 229 LEU A N 1
ATOM 1771 C CA . LEU A 1 229 ? 4.964 -0.079 4.475 1.00 13.69 229 LEU A CA 1
ATOM 1772 C C . LEU A 1 229 ? 5.490 -0.860 3.268 1.00 14.05 229 LEU A C 1
ATOM 1773 O O . LEU A 1 229 ? 6.653 -0.746 2.888 1.00 14.57 229 LEU A O 1
ATOM 1778 N N . GLY A 1 230 ? 4.630 -1.642 2.615 1.00 14.82 230 GLY A N 1
ATOM 1779 C CA . GLY A 1 230 ? 5.084 -2.332 1.417 1.00 14.70 230 GLY A CA 1
ATOM 1780 C C . GLY A 1 230 ? 5.494 -1.409 0.302 1.00 14.43 230 GLY A C 1
ATOM 1781 O O . GLY A 1 230 ? 6.504 -1.611 -0.354 1.00 14.08 230 GLY A O 1
ATOM 1782 N N . LEU A 1 231 ? 4.728 -0.362 0.057 1.00 14.92 231 LEU A N 1
ATOM 1783 C CA . LEU A 1 231 ? 5.054 0.642 -0.926 1.00 15.40 231 LEU A CA 1
ATOM 1784 C C . LEU A 1 231 ? 6.392 1.283 -0.569 1.00 14.49 231 LEU A C 1
ATOM 1785 O O . LEU A 1 231 ? 7.264 1.367 -1.408 1.00 15.18 231 LEU A O 1
ATOM 1790 N N . PHE A 1 232 ? 6.565 1.668 0.689 1.00 13.87 232 PHE A N 1
ATOM 1791 C CA . PHE A 1 232 ? 7.855 2.290 1.086 1.00 13.51 232 PHE A CA 1
ATOM 1792 C C . PHE A 1 232 ? 9.023 1.362 0.795 1.00 13.44 232 PHE A C 1
ATOM 1793 O O . PHE A 1 232 ? 10.034 1.746 0.180 1.00 13.70 232 PHE A O 1
ATOM 1801 N N . LEU A 1 233 ? 8.903 0.113 1.230 1.00 13.76 233 LEU A N 1
ATOM 1802 C CA . LEU A 1 233 ? 10.002 -0.848 1.077 1.00 13.22 233 LEU A CA 1
ATOM 1803 C C . LEU A 1 233 ? 10.386 -1.106 -0.372 1.00 13.05 233 LEU A C 1
ATOM 1804 O O . LEU A 1 233 ? 11.571 -1.278 -0.687 1.00 13.58 233 LEU A O 1
ATOM 1809 N N . LEU A 1 234 ? 9.425 -1.113 -1.273 1.00 13.86 234 LEU A N 1
ATOM 1810 C CA . LEU A 1 234 ? 9.709 -1.327 -2.705 1.00 13.96 234 LEU A CA 1
ATOM 1811 C C . LEU A 1 234 ? 10.240 -0.057 -3.413 1.00 14.31 234 LEU A C 1
ATOM 1812 O O . LEU A 1 234 ? 10.995 -0.113 -4.397 1.00 16.27 234 LEU A O 1
ATOM 1817 N N . SER A 1 235 ? 9.843 1.090 -2.880 1.00 16.10 235 SER A N 1
ATOM 1818 C CA . SER A 1 235 ? 10.146 2.385 -3.459 1.00 15.34 235 SER A CA 1
ATOM 1819 C C . SER A 1 235 ? 11.632 2.710 -3.303 1.00 16.87 235 SER A C 1
ATOM 1820 O O . SER A 1 235 ? 12.311 2.123 -2.442 1.00 16.34 235 SER A O 1
ATOM 1823 N N . PRO A 1 236 ? 12.151 3.686 -4.086 1.00 17.80 236 PRO A N 1
ATOM 1824 C CA . PRO A 1 236 ? 13.541 4.107 -3.882 1.00 18.28 236 PRO A CA 1
ATOM 1825 C C . PRO A 1 236 ? 13.809 4.769 -2.527 1.00 17.64 236 PRO A C 1
ATOM 1826 O O . PRO A 1 236 ? 14.979 4.885 -2.150 1.00 18.85 236 PRO A O 1
ATOM 1830 N N . LEU A 1 237 ? 12.771 5.166 -1.799 1.00 17.02 237 LEU A N 1
ATOM 1831 C CA . LEU A 1 237 ? 12.945 5.749 -0.455 1.00 17.00 237 LEU A CA 1
ATOM 1832 C C . LEU A 1 237 ? 13.589 4.755 0.475 1.00 16.07 237 LEU A C 1
ATOM 1833 O O . LEU A 1 237 ? 14.235 5.154 1.433 1.00 17.64 237 LEU A O 1
ATOM 1838 N N . ALA A 1 238 ? 13.401 3.463 0.216 1.00 14.69 238 ALA A N 1
ATOM 1839 C CA . ALA A 1 238 ? 13.977 2.410 1.070 1.00 15.15 238 ALA A CA 1
ATOM 1840 C C . ALA A 1 238 ? 15.233 1.768 0.481 1.00 15.31 238 ALA A C 1
ATOM 1841 O O . ALA A 1 238 ? 15.554 0.613 0.816 1.00 14.79 238 ALA A O 1
ATOM 1843 N N . SER A 1 239 ? 15.958 2.498 -0.396 1.00 16.26 239 SER A N 1
ATOM 1844 C CA . SER A 1 239 ? 17.058 1.926 -1.161 1.00 16.93 239 SER A CA 1
ATOM 1845 C C . SER A 1 239 ? 18.188 1.340 -0.308 1.00 17.14 239 SER A C 1
ATOM 1846 O O . SER A 1 239 ? 18.932 0.494 -0.781 1.00 18.58 239 SER A O 1
ATOM 1849 N N . GLY A 1 240 ? 18.276 1.749 0.954 1.00 16.24 240 GLY A N 1
ATOM 1850 C CA . GLY A 1 240 ? 19.303 1.250 1.856 1.00 16.34 240 GLY A CA 1
ATOM 1851 C C . GLY A 1 240 ? 18.907 0.039 2.695 1.00 16.05 240 GLY A C 1
ATOM 1852 O O . GLY A 1 240 ? 19.705 -0.436 3.513 1.00 16.34 240 GLY A O 1
ATOM 1853 N N . ILE A 1 241 ? 17.686 -0.462 2.493 1.00 15.03 241 ILE A N 1
ATOM 1854 C CA . ILE A 1 241 ? 17.088 -1.419 3.434 1.00 14.70 241 ILE A CA 1
ATOM 1855 C C . ILE A 1 241 ? 16.902 -2.771 2.753 1.00 13.70 241 ILE A C 1
ATOM 1856 O O . ILE A 1 241 ? 16.167 -2.869 1.764 1.00 14.57 241 ILE A O 1
ATOM 1861 N N . THR A 1 242 ? 17.551 -3.818 3.258 1.00 12.86 242 THR A N 1
ATOM 1862 C CA . THR A 1 242 ? 17.404 -5.146 2.690 1.00 12.29 242 THR A CA 1
ATOM 1863 C C . THR A 1 242 ? 17.658 -6.213 3.768 1.00 11.81 242 THR A C 1
ATOM 1864 O O . THR A 1 242 ? 18.392 -5.984 4.754 1.00 12.05 242 THR A O 1
ATOM 1868 N N . GLY A 1 243 ? 16.974 -7.348 3.576 1.00 11.63 243 GLY A N 1
ATOM 1869 C CA . GLY A 1 243 ? 17.063 -8.504 4.475 1.00 11.98 243 GLY A CA 1
ATOM 1870 C C . GLY A 1 243 ? 16.349 -8.351 5.819 1.00 12.83 243 GLY A C 1
ATOM 1871 O O . GLY A 1 243 ? 16.590 -9.136 6.744 1.00 14.19 243 GLY A O 1
ATOM 1872 N N . GLU A 1 244 ? 15.467 -7.347 5.915 1.00 12.84 244 GLU A N 1
ATOM 1873 C CA . GLU A 1 244 ? 14.830 -6.973 7.151 1.00 13.63 244 GLU A CA 1
ATOM 1874 C C . GLU A 1 244 ? 13.436 -7.592 7.311 1.00 13.00 244 GLU A C 1
ATOM 1875 O O . GLU A 1 244 ? 12.724 -7.866 6.328 1.00 15.00 244 GLU A O 1
ATOM 1881 N N . VAL A 1 245 ? 13.074 -7.794 8.563 1.00 13.50 245 VAL A N 1
ATOM 1882 C CA . VAL A 1 245 ? 11.696 -8.050 8.968 1.00 13.25 245 VAL A CA 1
ATOM 1883 C C . VAL A 1 245 ? 11.219 -6.799 9.714 1.00 13.68 245 VAL A C 1
ATOM 1884 O O . VAL A 1 245 ? 11.662 -6.536 10.824 1.00 14.76 245 VAL A O 1
ATOM 1888 N N . VAL A 1 246 ? 10.347 -6.016 9.090 1.00 13.56 246 VAL A N 1
ATOM 1889 C CA . VAL A 1 246 ? 9.876 -4.766 9.664 1.00 13.31 246 VAL A CA 1
ATOM 1890 C C . VAL A 1 246 ? 8.465 -4.940 10.202 1.00 12.59 246 VAL A C 1
ATOM 1891 O O . VAL A 1 246 ? 7.591 -5.392 9.441 1.00 12.81 246 VAL A O 1
ATOM 1895 N N . TYR A 1 247 ? 8.259 -4.626 11.484 1.00 12.54 247 TYR A N 1
ATOM 1896 C CA . TYR A 1 247 ? 6.968 -4.825 12.133 1.00 13.09 247 TYR A CA 1
ATOM 1897 C C . TYR A 1 247 ? 6.064 -3.632 11.932 1.00 12.61 247 TYR A C 1
ATOM 1898 O O . TYR A 1 247 ? 6.427 -2.485 12.164 1.00 13.35 247 TYR A O 1
ATOM 1907 N N . VAL A 1 248 ? 4.837 -3.927 11.535 1.00 13.79 248 VAL A N 1
ATOM 1908 C CA . VAL A 1 248 ? 3.764 -2.900 11.525 1.00 13.85 248 VAL A CA 1
ATOM 1909 C C . VAL A 1 248 ? 2.629 -3.504 12.339 1.00 13.49 248 VAL A C 1
ATOM 1910 O O . VAL A 1 248 ? 1.763 -4.234 11.831 1.00 14.71 248 VAL A O 1
ATOM 1914 N N . ASP A 1 249 ? 2.706 -3.297 13.639 1.00 14.41 249 ASP A N 1
ATOM 1915 C CA . ASP A 1 249 ? 1.787 -3.965 14.563 1.00 13.67 249 ASP A CA 1
ATOM 1916 C C . ASP A 1 249 ? 1.291 -3.150 15.757 1.00 14.32 249 ASP A C 1
ATOM 1917 O O . ASP A 1 249 ? 0.949 -3.717 16.794 1.00 14.39 249 ASP A O 1
ATOM 1922 N N . ALA A 1 250 ? 1.302 -1.823 15.604 1.00 14.21 250 ALA A N 1
ATOM 1923 C CA . ALA A 1 250 ? 0.892 -0.911 16.712 1.00 14.40 250 ALA A CA 1
ATOM 1924 C C . ALA A 1 250 ? 1.747 -1.076 17.960 1.00 14.49 250 ALA A C 1
ATOM 1925 O O . ALA A 1 250 ? 1.376 -0.634 19.059 1.00 15.32 250 ALA A O 1
ATOM 1927 N N . GLY A 1 251 ? 2.945 -1.669 17.769 1.00 14.56 251 GLY A N 1
ATOM 1928 C CA . GLY A 1 251 ? 3.879 -1.940 18.822 1.00 14.48 251 GLY A CA 1
ATOM 1929 C C . GLY A 1 251 ? 3.667 -3.202 19.637 1.00 14.10 251 GLY A C 1
ATOM 1930 O O . GLY A 1 251 ? 4.347 -3.415 20.641 1.00 14.45 251 GLY A O 1
ATOM 1931 N N . TYR A 1 252 ? 2.680 -4.037 19.276 1.00 14.59 252 TYR A N 1
ATOM 1932 C CA . TYR A 1 252 ? 2.367 -5.204 20.084 1.00 14.64 252 TYR A CA 1
ATOM 1933 C C . TYR A 1 252 ? 3.554 -6.065 20.523 1.00 14.71 252 TYR A C 1
ATOM 1934 O O . TYR A 1 252 ? 3.680 -6.429 21.677 1.00 15.40 252 TYR A O 1
ATOM 1943 N N . HIS A 1 253 ? 4.410 -6.385 19.554 1.00 15.52 253 HIS A N 1
ATOM 1944 C CA . HIS A 1 253 ? 5.414 -7.406 19.784 1.00 16.91 253 HIS A CA 1
ATOM 1945 C C . HIS A 1 253 ? 6.516 -6.929 20.739 1.00 16.67 253 HIS A C 1
ATOM 1946 O O . HIS A 1 253 ? 7.272 -7.753 21.199 1.00 17.62 253 HIS A O 1
ATOM 1953 N N . ILE A 1 254 ? 6.589 -5.632 21.055 1.00 16.33 254 ILE A N 1
ATOM 1954 C CA . ILE A 1 254 ? 7.559 -5.143 22.018 1.00 16.79 254 ILE A CA 1
ATOM 1955 C C . ILE A 1 254 ? 7.093 -5.363 23.453 1.00 16.53 254 ILE A C 1
ATOM 1956 O O . ILE A 1 254 ? 7.832 -5.115 24.378 1.00 16.91 254 ILE A O 1
ATOM 1961 N N . MET A 1 255 ? 5.823 -5.738 23.656 1.00 17.83 255 MET A N 1
ATOM 1962 C CA . MET A 1 255 ? 5.266 -5.779 24.996 1.00 18.55 255 MET A CA 1
ATOM 1963 C C . MET A 1 255 ? 5.583 -7.080 25.707 1.00 19.59 255 MET A C 1
ATOM 1964 O O . MET A 1 255 ? 5.642 -8.143 25.082 1.00 19.11 255 MET A O 1
ATOM 1969 N N . GLY A 1 256 ? 5.740 -6.982 27.022 1.00 21.17 256 GLY A N 1
ATOM 1970 C CA . GLY A 1 256 ? 5.909 -8.144 27.868 1.00 23.88 256 GLY A CA 1
ATOM 1971 C C . GLY A 1 256 ? 4.589 -8.494 28.494 1.00 26.93 256 GLY A C 1
ATOM 1972 O O . GLY A 1 256 ? 4.081 -7.693 29.289 1.00 32.12 256 GLY A O 1
ATOM 1973 N N . MET B 1 1 ? 1.048 8.735 -8.648 1.00 31.11 1 MET B N 1
ATOM 1974 C CA . MET B 1 1 ? 2.131 9.162 -7.692 1.00 31.77 1 MET B CA 1
ATOM 1975 C C . MET B 1 1 ? 1.648 9.288 -6.257 1.00 30.70 1 MET B C 1
ATOM 1976 O O . MET B 1 1 ? 0.502 9.631 -5.982 1.00 31.19 1 MET B O 1
ATOM 1981 N N . LEU B 1 2 ? 2.563 8.990 -5.352 1.00 29.66 2 LEU B N 1
ATOM 1982 C CA . LEU B 1 2 ? 2.379 9.212 -3.927 1.00 29.56 2 LEU B CA 1
ATOM 1983 C C . LEU B 1 2 ? 3.004 10.558 -3.571 1.00 27.98 2 LEU B C 1
ATOM 1984 O O . LEU B 1 2 ? 4.136 10.809 -3.924 1.00 28.30 2 LEU B O 1
ATOM 1989 N N . THR B 1 3 ? 2.283 11.392 -2.841 1.00 28.01 3 THR B N 1
ATOM 1990 C CA . THR B 1 3 ? 2.889 12.618 -2.333 1.00 27.87 3 THR B CA 1
ATOM 1991 C C . THR B 1 3 ? 2.928 12.597 -0.805 1.00 27.55 3 THR B C 1
ATOM 1992 O O . THR B 1 3 ? 1.989 12.133 -0.178 1.00 29.05 3 THR B O 1
ATOM 1996 N N . VAL B 1 4 ? 4.024 13.097 -0.225 1.00 26.79 4 VAL B N 1
ATOM 1997 C CA . VAL B 1 4 ? 4.168 13.252 1.227 1.00 26.12 4 VAL B CA 1
ATOM 1998 C C . VAL B 1 4 ? 4.243 14.778 1.473 1.00 24.47 4 VAL B C 1
ATOM 1999 O O . VAL B 1 4 ? 5.229 15.427 1.095 1.00 26.70 4 VAL B O 1
ATOM 2003 N N . ASP B 1 5 ? 3.171 15.299 2.035 1.00 24.47 5 ASP B N 1
ATOM 2004 C CA . ASP B 1 5 ? 3.001 16.742 2.313 1.00 24.32 5 ASP B CA 1
ATOM 2005 C C . ASP B 1 5 ? 2.907 17.026 3.825 1.00 22.82 5 ASP B C 1
ATOM 2006 O O . ASP B 1 5 ? 1.898 16.753 4.464 1.00 22.76 5 ASP B O 1
ATOM 2011 N N . LEU B 1 6 ? 3.980 17.583 4.363 1.00 21.53 6 LEU B N 1
ATOM 2012 C CA . LEU B 1 6 ? 4.105 17.880 5.777 1.00 21.27 6 LEU B CA 1
ATOM 2013 C C . LEU B 1 6 ? 4.065 19.381 6.039 1.00 20.91 6 LEU B C 1
ATOM 2014 O O . LEU B 1 6 ? 4.418 19.828 7.129 1.00 19.92 6 LEU B O 1
ATOM 2019 N N . SER B 1 7 ? 3.543 20.145 5.086 1.00 21.56 7 SER B N 1
ATOM 2020 C CA . SER B 1 7 ? 3.237 21.560 5.346 1.00 22.49 7 SER B CA 1
ATOM 2021 C C . SER B 1 7 ? 2.332 21.695 6.577 1.00 21.56 7 SER B C 1
ATOM 2022 O O . SER B 1 7 ? 1.424 20.874 6.808 1.00 22.80 7 SER B O 1
ATOM 2025 N N . GLY B 1 8 ? 2.633 22.670 7.432 1.00 21.59 8 GLY B N 1
ATOM 2026 C CA . GLY B 1 8 ? 1.968 22.834 8.716 1.00 21.11 8 GLY B CA 1
ATOM 2027 C C . GLY B 1 8 ? 2.470 22.005 9.898 1.00 21.37 8 GLY B C 1
ATOM 2028 O O . GLY B 1 8 ? 2.065 22.202 11.041 1.00 21.63 8 GLY B O 1
ATOM 2029 N N . LYS B 1 9 ? 3.372 21.073 9.630 1.00 20.17 9 LYS B N 1
ATOM 2030 C CA . LYS B 1 9 ? 3.941 20.250 10.669 1.00 19.67 9 LYS B CA 1
ATOM 2031 C C . LYS B 1 9 ? 5.192 20.920 11.211 1.00 18.65 9 LYS B C 1
ATOM 2032 O O . LYS B 1 9 ? 5.879 21.614 10.479 1.00 17.17 9 LYS B O 1
ATOM 2038 N N . LYS B 1 10 ? 5.461 20.661 12.485 1.00 18.07 10 LYS B N 1
ATOM 2039 C CA . LYS B 1 10 ? 6.537 21.278 13.244 1.00 17.69 10 LYS B CA 1
ATOM 2040 C C . LYS B 1 10 ? 7.496 20.227 13.784 1.00 15.63 10 LYS B C 1
ATOM 2041 O O . LYS B 1 10 ? 7.070 19.271 14.395 1.00 16.44 10 LYS B O 1
ATOM 2047 N N . ALA B 1 11 ? 8.790 20.377 13.501 1.00 14.88 11 ALA B N 1
ATOM 2048 C CA . ALA B 1 11 ? 9.802 19.433 13.960 1.00 14.89 11 ALA B CA 1
ATOM 2049 C C . ALA B 1 11 ? 10.858 20.147 14.809 1.00 15.69 11 ALA B C 1
ATOM 2050 O O . ALA B 1 11 ? 11.279 21.262 14.496 1.00 15.41 11 ALA B O 1
ATOM 2052 N N . LEU B 1 12 ? 11.315 19.451 15.848 1.00 15.34 12 LEU B N 1
ATOM 2053 C CA . LEU B 1 12 ? 12.474 19.862 16.645 1.00 15.01 12 LEU B CA 1
ATOM 2054 C C . LEU B 1 12 ? 13.542 18.824 16.400 1.00 14.31 12 LEU B C 1
ATOM 2055 O O . LEU B 1 12 ? 13.315 17.628 16.608 1.00 15.09 12 LEU B O 1
ATOM 2060 N N . VAL B 1 13 ? 14.699 19.259 15.955 1.00 14.58 13 VAL B N 1
ATOM 2061 C CA . VAL B 1 13 ? 15.801 18.368 15.616 1.00 14.76 13 VAL B CA 1
ATOM 2062 C C . VAL B 1 13 ? 16.993 18.675 16.527 1.00 15.36 13 VAL B C 1
ATOM 2063 O O . VAL B 1 13 ? 17.523 19.804 16.532 1.00 15.98 13 VAL B O 1
ATOM 2067 N N . MET B 1 14 ? 17.404 17.676 17.308 1.00 15.09 14 MET B N 1
ATOM 2068 C CA . MET B 1 14 ? 18.403 17.810 18.358 1.00 15.63 14 MET B CA 1
ATOM 2069 C C . MET B 1 14 ? 19.639 16.980 18.106 1.00 15.55 14 MET B C 1
ATOM 2070 O O . MET B 1 14 ? 19.553 15.871 17.596 1.00 16.02 14 MET B O 1
ATOM 2075 N N . GLY B 1 15 ? 20.807 17.545 18.430 1.00 16.39 15 GLY B N 1
ATOM 2076 C CA . GLY B 1 15 ? 22.073 16.840 18.276 1.00 17.57 15 GLY B CA 1
ATOM 2077 C C . GLY B 1 15 ? 22.833 17.069 16.996 1.00 18.95 15 GLY B C 1
ATOM 2078 O O . GLY B 1 15 ? 23.827 16.414 16.776 1.00 20.63 15 GLY B O 1
ATOM 2079 N N . VAL B 1 16 ? 22.359 17.978 16.152 1.00 18.70 16 VAL B N 1
ATOM 2080 C CA . VAL B 1 16 ? 22.983 18.247 14.849 1.00 19.76 16 VAL B CA 1
ATOM 2081 C C . VAL B 1 16 ? 24.086 19.270 15.002 1.00 20.81 16 VAL B C 1
ATOM 2082 O O . VAL B 1 16 ? 23.837 20.386 15.413 1.00 22.60 16 VAL B O 1
ATOM 2086 N N . THR B 1 17 ? 25.303 18.901 14.666 1.00 21.96 17 THR B N 1
ATOM 2087 C CA . THR B 1 17 ? 26.404 19.850 14.766 1.00 22.81 17 THR B CA 1
ATOM 2088 C C . THR B 1 17 ? 27.061 20.146 13.434 1.00 23.57 17 THR B C 1
ATOM 2089 O O . THR B 1 17 ? 27.875 21.060 13.358 1.00 25.00 17 THR B O 1
ATOM 2093 N N . ASN B 1 18 ? 26.739 19.384 12.398 1.00 23.75 18 ASN B N 1
ATOM 2094 C CA . ASN B 1 18 ? 27.279 19.623 11.063 1.00 24.60 18 ASN B CA 1
ATOM 2095 C C . ASN B 1 18 ? 26.393 18.967 10.011 1.00 24.67 18 ASN B C 1
ATOM 2096 O O . ASN B 1 18 ? 25.453 18.247 10.356 1.00 24.08 18 ASN B O 1
ATOM 2101 N N . GLN B 1 19 ? 26.682 19.218 8.738 1.00 25.04 19 GLN B N 1
ATOM 2102 C CA . GLN B 1 19 ? 25.805 18.775 7.645 1.00 26.91 19 GLN B CA 1
ATOM 2103 C C . GLN B 1 19 ? 25.918 17.303 7.350 1.00 27.62 19 GLN B C 1
ATOM 2104 O O . GLN B 1 19 ? 25.066 16.764 6.632 1.00 27.71 19 GLN B O 1
ATOM 2110 N N . ARG B 1 20 ? 26.958 16.669 7.867 1.00 28.58 20 ARG B N 1
ATOM 2111 C CA . ARG B 1 20 ? 27.099 15.215 7.747 1.00 30.40 20 ARG B CA 1
ATOM 2112 C C . ARG B 1 20 ? 26.320 14.457 8.827 1.00 29.32 20 ARG B C 1
ATOM 2113 O O . ARG B 1 20 ? 26.225 13.245 8.760 1.00 31.38 20 ARG B O 1
ATOM 2121 N N . SER B 1 21 ? 25.766 15.148 9.830 1.00 28.64 21 SER B N 1
ATOM 2122 C CA . SER B 1 21 ? 24.866 14.531 10.813 1.00 26.63 21 SER B CA 1
ATOM 2123 C C . SER B 1 21 ? 23.734 13.741 10.107 1.00 25.60 21 SER B C 1
ATOM 2124 O O . SER B 1 21 ? 23.145 14.209 9.115 1.00 25.26 21 SER B O 1
ATOM 2127 N N . LEU B 1 22 ? 23.459 12.525 10.575 1.00 22.86 22 LEU B N 1
ATOM 2128 C CA . LEU B 1 22 ? 22.268 11.825 10.107 1.00 21.32 22 LEU B CA 1
ATOM 2129 C C . LEU B 1 22 ? 21.025 12.620 10.498 1.00 19.72 22 LEU B C 1
ATOM 2130 O O . LEU B 1 22 ? 20.024 12.637 9.770 1.00 19.70 22 LEU B O 1
ATOM 2135 N N . GLY B 1 23 ? 21.086 13.321 11.626 1.00 19.44 23 GLY B N 1
ATOM 2136 C CA . GLY B 1 23 ? 20.050 14.237 11.986 1.00 18.80 23 GLY B CA 1
ATOM 2137 C C . GLY B 1 23 ? 19.796 15.350 10.965 1.00 18.25 23 GLY B C 1
ATOM 2138 O O . GLY B 1 23 ? 18.663 15.727 10.731 1.00 19.71 23 GLY B O 1
ATOM 2139 N N . PHE B 1 24 ? 20.867 15.889 10.386 1.00 17.83 24 PHE B N 1
ATOM 2140 C CA . PHE B 1 24 ? 20.726 16.909 9.359 1.00 16.99 24 PHE B CA 1
ATOM 2141 C C . PHE B 1 24 ? 20.019 16.314 8.166 1.00 16.85 24 PHE B C 1
ATOM 2142 O O . PHE B 1 24 ? 19.100 16.940 7.619 1.00 16.64 24 PHE B O 1
ATOM 2150 N N . ALA B 1 25 ? 20.398 15.076 7.802 1.00 16.97 25 ALA B N 1
ATOM 2151 C CA . ALA B 1 25 ? 19.740 14.373 6.692 1.00 17.05 25 ALA B CA 1
ATOM 2152 C C . ALA B 1 25 ? 18.230 14.303 6.877 1.00 15.32 25 ALA B C 1
ATOM 2153 O O . ALA B 1 25 ? 17.476 14.542 5.935 1.00 16.37 25 ALA B O 1
ATOM 2155 N N . ILE B 1 26 ? 17.785 13.966 8.085 1.00 15.50 26 ILE B N 1
ATOM 2156 C CA . ILE B 1 26 ? 16.360 13.844 8.376 1.00 15.24 26 ILE B CA 1
ATOM 2157 C C . ILE B 1 26 ? 15.678 15.212 8.369 1.00 16.35 26 ILE B C 1
ATOM 2158 O O . ILE B 1 26 ? 14.610 15.368 7.785 1.00 14.71 26 ILE B O 1
ATOM 2163 N N . ALA B 1 27 ? 16.338 16.213 8.957 1.00 15.83 27 ALA B N 1
ATOM 2164 C CA . ALA B 1 27 ? 15.803 17.589 8.951 1.00 16.13 27 ALA B CA 1
ATOM 2165 C C . ALA B 1 27 ? 15.598 18.096 7.499 1.00 16.45 27 ALA B C 1
ATOM 2166 O O . ALA B 1 27 ? 14.593 18.709 7.194 1.00 17.69 27 ALA B O 1
ATOM 2168 N N . ALA B 1 28 ? 16.559 17.771 6.624 1.00 16.70 28 ALA B N 1
ATOM 2169 C CA . ALA B 1 28 ? 16.558 18.192 5.222 1.00 16.73 28 ALA B CA 1
ATOM 2170 C C . ALA B 1 28 ? 15.363 17.586 4.522 1.00 16.86 28 ALA B C 1
ATOM 2171 O O . ALA B 1 28 ? 14.671 18.274 3.799 1.00 16.61 28 ALA B O 1
ATOM 2173 N N . LYS B 1 29 ? 15.109 16.302 4.750 1.00 16.48 29 LYS B N 1
ATOM 2174 C CA . LYS B 1 29 ? 13.891 15.677 4.189 1.00 17.10 29 LYS B CA 1
ATOM 2175 C C . LYS B 1 29 ? 12.600 16.213 4.749 1.00 17.25 29 LYS B C 1
ATOM 2176 O O . LYS B 1 29 ? 11.660 16.395 4.007 1.00 17.16 29 LYS B O 1
ATOM 2182 N N . LEU B 1 30 ? 12.566 16.516 6.047 1.00 17.38 30 LEU B N 1
ATOM 2183 C CA . LEU B 1 30 ? 11.410 17.125 6.635 1.00 17.27 30 LEU B CA 1
ATOM 2184 C C . LEU B 1 30 ? 11.126 18.497 5.975 1.00 18.18 30 LEU B C 1
ATOM 2185 O O . LEU B 1 30 ? 9.981 18.759 5.642 1.00 19.85 30 LEU B O 1
ATOM 2190 N N . LYS B 1 31 ? 12.138 19.349 5.845 1.00 19.04 31 LYS B N 1
ATOM 2191 C CA . LYS B 1 31 ? 12.029 20.637 5.128 1.00 20.44 31 LYS B CA 1
ATOM 2192 C C . LYS B 1 31 ? 11.494 20.415 3.707 1.00 20.87 31 LYS B C 1
ATOM 2193 O O . LYS B 1 31 ? 10.618 21.135 3.247 1.00 21.43 31 LYS B O 1
ATOM 2199 N N . GLU B 1 32 ? 12.085 19.467 2.998 1.00 20.75 32 GLU B N 1
ATOM 2200 C CA . GLU B 1 32 ? 11.721 19.218 1.610 1.00 21.01 32 GLU B CA 1
ATOM 2201 C C . GLU B 1 32 ? 10.243 18.815 1.539 1.00 20.56 32 GLU B C 1
ATOM 2202 O O . GLU B 1 32 ? 9.530 19.230 0.616 1.00 21.27 32 GLU B O 1
ATOM 2213 N N . ALA B 1 33 ? 9.763 18.058 2.530 1.00 19.16 33 ALA B N 1
ATOM 2214 C CA . ALA B 1 33 ? 8.386 17.589 2.577 1.00 19.32 33 ALA B CA 1
ATOM 2215 C C . ALA B 1 33 ? 7.422 18.685 3.011 1.00 19.88 33 ALA B C 1
ATOM 2216 O O . ALA B 1 33 ? 6.236 18.535 2.869 1.00 19.64 33 ALA B O 1
ATOM 2218 N N . GLY B 1 34 ? 7.942 19.803 3.526 1.00 20.35 34 GLY B N 1
ATOM 2219 C CA . GLY B 1 34 ? 7.121 20.974 3.839 1.00 20.37 34 GLY B CA 1
ATOM 2220 C C . GLY B 1 34 ? 7.035 21.398 5.288 1.00 20.10 34 GLY B C 1
ATOM 2221 O O . GLY B 1 34 ? 6.323 22.359 5.634 1.00 19.90 34 GLY B O 1
ATOM 2222 N N . ALA B 1 35 ? 7.722 20.684 6.165 1.00 18.88 35 ALA B N 1
ATOM 2223 C CA . ALA B 1 35 ? 7.624 20.993 7.586 1.00 17.46 35 ALA B CA 1
ATOM 2224 C C . ALA B 1 35 ? 8.495 22.206 7.928 1.00 17.47 35 ALA B C 1
ATOM 2225 O O . ALA B 1 35 ? 9.500 22.496 7.229 1.00 17.37 35 ALA B O 1
ATOM 2227 N N . GLU B 1 36 ? 8.172 22.831 9.052 1.00 17.91 36 GLU B N 1
ATOM 2228 C CA . GLU B 1 36 ? 9.046 23.848 9.682 1.00 18.17 36 GLU B CA 1
ATOM 2229 C C . GLU B 1 36 ? 9.883 23.177 10.768 1.00 17.69 36 GLU B C 1
ATOM 2230 O O . GLU B 1 36 ? 9.378 22.320 11.501 1.00 18.72 36 GLU B O 1
ATOM 2236 N N . VAL B 1 37 ? 11.146 23.582 10.855 1.00 17.70 37 VAL B N 1
ATOM 2237 C CA . VAL B 1 37 ? 12.136 22.944 11.703 1.00 17.97 37 VAL B CA 1
ATOM 2238 C C . VAL B 1 37 ? 12.740 23.933 12.704 1.00 17.75 37 VAL B C 1
ATOM 2239 O O . VAL B 1 37 ? 13.018 25.105 12.384 1.00 16.65 37 VAL B O 1
ATOM 2243 N N . ALA B 1 38 ? 12.921 23.445 13.930 1.00 17.45 38 ALA B N 1
ATOM 2244 C CA . ALA B 1 38 ? 13.733 24.111 14.957 1.00 17.36 38 ALA B CA 1
ATOM 2245 C C . ALA B 1 38 ? 14.925 23.223 15.228 1.00 16.70 38 ALA B C 1
ATOM 2246 O O . ALA B 1 38 ? 14.771 22.004 15.267 1.00 17.11 38 ALA B O 1
ATOM 2248 N N . LEU B 1 39 ? 16.093 23.818 15.355 1.00 16.17 39 LEU B N 1
ATOM 2249 C CA . LEU B 1 39 ? 17.330 23.117 15.669 1.00 16.11 39 LEU B CA 1
ATOM 2250 C C . LEU B 1 39 ? 17.810 23.583 17.037 1.00 15.96 39 LEU B C 1
ATOM 2251 O O . LEU B 1 39 ? 17.867 24.790 17.315 1.00 16.24 39 LEU B O 1
ATOM 2256 N N . SER B 1 40 ? 18.138 22.641 17.900 1.00 15.52 40 SER B N 1
ATOM 2257 C CA . SER B 1 40 ? 18.833 22.977 19.128 1.00 14.59 40 SER B CA 1
ATOM 2258 C C . SER B 1 40 ? 20.319 23.064 18.904 1.00 15.64 40 SER B C 1
ATOM 2259 O O . SER B 1 40 ? 20.862 22.484 17.978 1.00 15.74 40 SER B O 1
ATOM 2262 N N . TYR B 1 41 ? 20.967 23.845 19.755 1.00 16.33 41 TYR B N 1
ATOM 2263 C CA . TYR B 1 41 ? 22.432 23.893 19.753 1.00 16.56 41 TYR B CA 1
ATOM 2264 C C . TYR B 1 41 ? 22.860 23.976 21.209 1.00 17.15 41 TYR B C 1
ATOM 2265 O O . TYR B 1 41 ? 22.112 24.466 22.054 1.00 17.33 41 TYR B O 1
ATOM 2274 N N . GLN B 1 42 ? 24.054 23.476 21.496 1.00 17.57 42 GLN B N 1
ATOM 2275 C CA . GLN B 1 42 ? 24.433 23.178 22.877 1.00 18.27 42 GLN B CA 1
ATOM 2276 C C . GLN B 1 42 ? 24.750 24.384 23.763 1.00 18.94 42 GLN B C 1
ATOM 2277 O O . GLN B 1 42 ? 24.393 24.408 24.957 1.00 19.19 42 GLN B O 1
ATOM 2283 N N . ALA B 1 43 ? 25.382 25.384 23.161 1.00 18.61 43 ALA B N 1
ATOM 2284 C CA . ALA B 1 43 ? 25.925 26.491 23.923 1.00 20.24 43 ALA B CA 1
ATOM 2285 C C . ALA B 1 43 ? 26.152 27.658 22.999 1.00 21.35 43 ALA B C 1
ATOM 2286 O O . ALA B 1 43 ? 26.302 27.478 21.779 1.00 20.90 43 ALA B O 1
ATOM 2288 N N . GLU B 1 44 ? 26.218 28.858 23.570 1.00 22.82 44 GLU B N 1
ATOM 2289 C CA . GLU B 1 44 ? 26.226 30.070 22.736 1.00 25.45 44 GLU B CA 1
ATOM 2290 C C . GLU B 1 44 ? 27.445 30.152 21.824 1.00 26.49 44 GLU B C 1
ATOM 2291 O O . GLU B 1 44 ? 27.345 30.709 20.724 1.00 27.30 44 GLU B O 1
ATOM 2297 N N A ARG B 1 45 ? 28.571 29.576 22.259 0.60 27.58 45 ARG B N 1
ATOM 2298 N N B ARG B 1 45 ? 28.568 29.582 22.263 0.40 27.31 45 ARG B N 1
ATOM 2299 C CA A ARG B 1 45 ? 29.795 29.488 21.438 0.60 28.42 45 ARG B CA 1
ATOM 2300 C CA B ARG B 1 45 ? 29.786 29.493 21.448 0.40 27.94 45 ARG B CA 1
ATOM 2301 C C A ARG B 1 45 ? 29.584 28.761 20.114 0.60 28.42 45 ARG B C 1
ATOM 2302 C C B ARG B 1 45 ? 29.584 28.761 20.121 0.40 28.06 45 ARG B C 1
ATOM 2303 O O A ARG B 1 45 ? 30.322 28.973 19.157 0.60 28.95 45 ARG B O 1
ATOM 2304 O O B ARG B 1 45 ? 30.322 28.985 19.165 0.40 28.44 45 ARG B O 1
ATOM 2319 N N . LEU B 1 46 ? 28.586 27.880 20.076 1.00 27.69 46 LEU B N 1
ATOM 2320 C CA . LEU B 1 46 ? 28.247 27.116 18.877 1.00 27.84 46 LEU B CA 1
ATOM 2321 C C . LEU B 1 46 ? 27.124 27.765 18.032 1.00 27.50 46 LEU B C 1
ATOM 2322 O O . LEU B 1 46 ? 26.676 27.182 17.037 1.00 26.63 46 LEU B O 1
ATOM 2327 N N . ARG B 1 47 ? 26.683 28.968 18.394 1.00 27.84 47 ARG B N 1
ATOM 2328 C CA . ARG B 1 47 ? 25.587 29.570 17.654 1.00 27.86 47 ARG B CA 1
ATOM 2329 C C . ARG B 1 47 ? 25.953 29.850 16.189 1.00 28.15 47 ARG B C 1
ATOM 2330 O O . ARG B 1 47 ? 25.117 29.677 15.309 1.00 26.95 47 ARG B O 1
ATOM 2338 N N . PRO B 1 48 ? 27.208 30.257 15.921 1.00 28.18 48 PRO B N 1
ATOM 2339 C CA . PRO B 1 48 ? 27.546 30.472 14.519 1.00 28.22 48 PRO B CA 1
ATOM 2340 C C . PRO B 1 48 ? 27.361 29.230 13.645 1.00 27.81 48 PRO B C 1
ATOM 2341 O O . PRO B 1 48 ? 26.855 29.342 12.523 1.00 27.61 48 PRO B O 1
ATOM 2345 N N . GLU B 1 49 ? 27.760 28.059 14.125 1.00 27.00 49 GLU B N 1
ATOM 2346 C CA . GLU B 1 49 ? 27.620 26.876 13.301 1.00 27.45 49 GLU B CA 1
ATOM 2347 C C . GLU B 1 49 ? 26.145 26.526 13.142 1.00 25.07 49 GLU B C 1
ATOM 2348 O O . GLU B 1 49 ? 25.733 26.081 12.064 1.00 23.92 49 GLU B O 1
ATOM 2354 N N . ALA B 1 50 ? 25.362 26.763 14.196 1.00 24.23 50 ALA B N 1
ATOM 2355 C CA . ALA B 1 50 ? 23.915 26.526 14.181 1.00 22.83 50 ALA B CA 1
ATOM 2356 C C . ALA B 1 50 ? 23.237 27.428 13.149 1.00 22.61 50 ALA B C 1
ATOM 2357 O O . ALA B 1 50 ? 22.365 27.011 12.430 1.00 21.15 50 ALA B O 1
ATOM 2359 N N . GLU B 1 51 ? 23.672 28.679 13.076 1.00 22.17 51 GLU B N 1
ATOM 2360 C CA . GLU B 1 51 ? 23.159 29.599 12.080 1.00 22.07 51 GLU B CA 1
ATOM 2361 C C . GLU B 1 51 ? 23.465 29.125 10.665 1.00 21.55 51 GLU B C 1
ATOM 2362 O O . GLU B 1 51 ? 22.632 29.265 9.760 1.00 22.38 51 GLU B O 1
ATOM 2368 N N . LYS B 1 52 ? 24.671 28.602 10.466 1.00 21.66 52 LYS B N 1
ATOM 2369 C CA . LYS B 1 52 ? 25.059 28.042 9.173 1.00 23.54 52 LYS B CA 1
ATOM 2370 C C . LYS B 1 52 ? 24.171 26.843 8.766 1.00 23.09 52 LYS B C 1
ATOM 2371 O O . LYS B 1 52 ? 23.694 26.754 7.633 1.00 23.03 52 LYS B O 1
ATOM 2377 N N . LEU B 1 53 ? 23.956 25.934 9.710 1.00 22.47 53 LEU B N 1
ATOM 2378 C CA . LEU B 1 53 ? 23.064 24.788 9.498 1.00 22.30 53 LEU B CA 1
ATOM 2379 C C . LEU B 1 53 ? 21.625 25.231 9.185 1.00 21.45 53 LEU B C 1
ATOM 2380 O O . LEU B 1 53 ? 21.001 24.706 8.257 1.00 22.02 53 LEU B O 1
ATOM 2385 N N . ALA B 1 54 ? 21.102 26.223 9.914 1.00 21.15 54 ALA B N 1
ATOM 2386 C CA . ALA B 1 54 ? 19.774 26.747 9.614 1.00 20.31 54 ALA B CA 1
ATOM 2387 C C . ALA B 1 54 ? 19.679 27.303 8.191 1.00 21.12 54 ALA B C 1
ATOM 2388 O O . ALA B 1 54 ? 18.681 27.093 7.516 1.00 20.36 54 ALA B O 1
ATOM 2390 N N . GLU B 1 55 ? 20.719 28.016 7.749 1.00 22.71 55 GLU B N 1
ATOM 2391 C CA . GLU B 1 55 ? 20.773 28.537 6.376 1.00 24.21 55 GLU B CA 1
ATOM 2392 C C . GLU B 1 55 ? 20.890 27.399 5.350 1.00 22.96 55 GLU B C 1
ATOM 2393 O O . GLU B 1 55 ? 20.232 27.430 4.317 1.00 22.96 55 GLU B O 1
ATOM 2399 N N . ALA B 1 56 ? 21.685 26.385 5.664 1.00 23.17 56 ALA B N 1
ATOM 2400 C CA . ALA B 1 56 ? 21.799 25.187 4.809 1.00 23.56 56 ALA B CA 1
ATOM 2401 C C . ALA B 1 56 ? 20.461 24.445 4.618 1.00 23.99 56 ALA B C 1
ATOM 2402 O O . ALA B 1 56 ? 20.217 23.839 3.577 1.00 25.55 56 ALA B O 1
ATOM 2404 N N . LEU B 1 57 ? 19.574 24.528 5.603 1.00 23.10 57 LEU B N 1
ATOM 2405 C CA . LEU B 1 57 ? 18.250 23.947 5.503 1.00 23.39 57 LEU B CA 1
ATOM 2406 C C . LEU B 1 57 ? 17.237 24.835 4.779 1.00 23.96 57 LEU B C 1
ATOM 2407 O O . LEU B 1 57 ? 16.109 24.430 4.549 1.00 25.47 57 LEU B O 1
ATOM 2412 N N . GLY B 1 58 ? 17.630 26.041 4.394 1.00 23.47 58 GLY B N 1
ATOM 2413 C CA . GLY B 1 58 ? 16.704 26.982 3.794 1.00 23.14 58 GLY B CA 1
ATOM 2414 C C . GLY B 1 58 ? 15.866 27.707 4.835 1.00 22.87 58 GLY B C 1
ATOM 2415 O O . GLY B 1 58 ? 14.822 28.255 4.512 1.00 24.02 58 GLY B O 1
ATOM 2416 N N . GLY B 1 59 ? 16.332 27.726 6.087 1.00 22.18 59 GLY B N 1
ATOM 2417 C CA . GLY B 1 59 ? 15.614 28.417 7.178 1.00 21.17 59 GLY B CA 1
ATOM 2418 C C . GLY B 1 59 ? 15.152 27.483 8.282 1.00 19.82 59 GLY B C 1
ATOM 2419 O O . GLY B 1 59 ? 14.522 26.463 8.024 1.00 19.62 59 GLY B O 1
ATOM 2420 N N . ALA B 1 60 ? 15.497 27.841 9.513 1.00 18.70 60 ALA B N 1
ATOM 2421 C CA . ALA B 1 60 ? 15.089 27.088 10.695 1.00 18.28 60 ALA B CA 1
ATOM 2422 C C . ALA B 1 60 ? 15.229 28.006 11.880 1.00 18.33 60 ALA B C 1
ATOM 2423 O O . ALA B 1 60 ? 15.989 28.984 11.855 1.00 19.92 60 ALA B O 1
ATOM 2425 N N . LEU B 1 61 ? 14.512 27.675 12.928 1.00 18.54 61 LEU B N 1
ATOM 2426 C CA . LEU B 1 61 ? 14.543 28.412 14.180 1.00 19.13 61 LEU B CA 1
ATOM 2427 C C . LEU B 1 61 ? 15.582 27.742 15.069 1.00 19.54 61 LEU B C 1
ATOM 2428 O O . LEU B 1 61 ? 15.736 26.513 15.024 1.00 20.95 61 LEU B O 1
ATOM 2433 N N . LEU B 1 62 ? 16.308 28.526 15.863 1.00 18.51 62 LEU B N 1
ATOM 2434 C CA . LEU B 1 62 ? 17.351 28.011 16.740 1.00 17.94 62 LEU B CA 1
ATOM 2435 C C . LEU B 1 62 ? 16.989 28.172 18.202 1.00 17.27 62 LEU B C 1
ATOM 2436 O O . LEU B 1 62 ? 16.385 29.193 18.602 1.00 18.88 62 LEU B O 1
ATOM 2441 N N . PHE B 1 63 ? 17.375 27.193 19.026 1.00 16.06 63 PHE B N 1
ATOM 2442 C CA . PHE B 1 63 ? 17.232 27.295 20.481 1.00 16.61 63 PHE B CA 1
ATOM 2443 C C . PHE B 1 63 ? 18.475 26.731 21.138 1.00 17.03 63 PHE B C 1
ATOM 2444 O O . PHE B 1 63 ? 18.959 25.661 20.757 1.00 16.48 63 PHE B O 1
ATOM 2452 N N . ARG B 1 64 ? 18.961 27.417 22.173 1.00 17.24 64 ARG B N 1
ATOM 2453 C CA . ARG B 1 64 ? 20.078 26.931 22.965 1.00 16.83 64 ARG B CA 1
ATOM 2454 C C . ARG B 1 64 ? 19.644 26.026 24.122 1.00 17.31 64 ARG B C 1
ATOM 2455 O O . ARG B 1 64 ? 18.812 26.406 24.939 1.00 17.44 64 ARG B O 1
ATOM 2463 N N . ALA B 1 65 ? 20.201 24.815 24.179 1.00 17.81 65 ALA B N 1
ATOM 2464 C CA . ALA B 1 65 ? 20.056 23.946 25.348 1.00 17.75 65 ALA B CA 1
ATOM 2465 C C . ALA B 1 65 ? 21.105 22.833 25.356 1.00 17.45 65 ALA B C 1
ATOM 2466 O O . ALA B 1 65 ? 21.370 22.208 24.312 1.00 18.26 65 ALA B O 1
ATOM 2468 N N . ASP B 1 66 ? 21.693 22.613 26.540 1.00 17.74 66 ASP B N 1
ATOM 2469 C CA . ASP B 1 66 ? 22.603 21.479 26.798 1.00 18.32 66 ASP B CA 1
ATOM 2470 C C . ASP B 1 66 ? 21.723 20.406 27.437 1.00 17.40 66 ASP B C 1
ATOM 2471 O O . ASP B 1 66 ? 21.029 20.677 28.421 1.00 17.05 66 ASP B O 1
ATOM 2476 N N . VAL B 1 67 ? 21.711 19.191 26.866 1.00 17.74 67 VAL B N 1
ATOM 2477 C CA . VAL B 1 67 ? 20.777 18.144 27.295 1.00 17.99 67 VAL B CA 1
ATOM 2478 C C . VAL B 1 67 ? 21.086 17.532 28.666 1.00 18.45 67 VAL B C 1
ATOM 2479 O O . VAL B 1 67 ? 20.268 16.767 29.189 1.00 18.36 67 VAL B O 1
ATOM 2483 N N . THR B 1 68 ? 22.230 17.900 29.248 1.00 17.76 68 THR B N 1
ATOM 2484 C CA . THR B 1 68 ? 22.499 17.552 30.646 1.00 18.48 68 THR B CA 1
ATOM 2485 C C . THR B 1 68 ? 21.846 18.512 31.649 1.00 18.69 68 THR B C 1
ATOM 2486 O O . THR B 1 68 ? 21.884 18.291 32.879 1.00 19.18 68 THR B O 1
ATOM 2490 N N . GLN B 1 69 ? 21.290 19.615 31.160 1.00 18.85 69 GLN B N 1
ATOM 2491 C CA . GLN B 1 69 ? 20.725 20.645 32.045 1.00 19.49 69 GLN B CA 1
ATOM 2492 C C . GLN B 1 69 ? 19.225 20.748 31.959 1.00 19.60 69 GLN B C 1
ATOM 2493 O O . GLN B 1 69 ? 18.676 21.273 30.980 1.00 19.29 69 GLN B O 1
ATOM 2499 N N . ASP B 1 70 ? 18.546 20.259 32.995 1.00 19.30 70 ASP B N 1
ATOM 2500 C CA . ASP B 1 70 ? 17.105 20.176 33.019 1.00 20.14 70 ASP B CA 1
ATOM 2501 C C . ASP B 1 70 ? 16.404 21.542 32.856 1.00 20.44 70 ASP B C 1
ATOM 2502 O O . ASP B 1 70 ? 15.397 21.622 32.141 1.00 20.18 70 ASP B O 1
ATOM 2507 N N . GLU B 1 71 ? 16.938 22.592 33.490 1.00 21.70 71 GLU B N 1
ATOM 2508 C CA . GLU B 1 71 ? 16.361 23.954 33.333 1.00 22.17 71 GLU B CA 1
ATOM 2509 C C . GLU B 1 71 ? 16.438 24.397 31.880 1.00 20.99 71 GLU B C 1
ATOM 2510 O O . GLU B 1 71 ? 15.536 25.058 31.403 1.00 20.77 71 GLU B O 1
ATOM 2521 N N . GLU B 1 72 ? 17.559 24.095 31.225 1.00 19.36 72 GLU B N 1
ATOM 2522 C CA . GLU B 1 72 ? 17.785 24.518 29.852 1.00 19.08 72 GLU B CA 1
ATOM 2523 C C . GLU B 1 72 ? 16.867 23.772 28.905 1.00 19.28 72 GLU B C 1
ATOM 2524 O O . GLU B 1 72 ? 16.349 24.358 27.955 1.00 18.29 72 GLU B O 1
ATOM 2530 N N . LEU B 1 73 ? 16.631 22.486 29.174 1.00 18.07 73 LEU B N 1
ATOM 2531 C CA . LEU B 1 73 ? 15.583 21.772 28.443 1.00 17.81 73 LEU B CA 1
ATOM 2532 C C . LEU B 1 73 ? 14.204 22.381 28.703 1.00 18.59 73 LEU B C 1
ATOM 2533 O O . LEU B 1 73 ? 13.401 22.493 27.780 1.00 19.25 73 LEU B O 1
ATOM 2538 N N . ASP B 1 74 ? 13.915 22.796 29.943 1.00 18.53 74 ASP B N 1
ATOM 2539 C CA . ASP B 1 74 ? 12.619 23.410 30.212 1.00 19.29 74 ASP B CA 1
ATOM 2540 C C . ASP B 1 74 ? 12.453 24.694 29.377 1.00 19.01 74 ASP B C 1
ATOM 2541 O O . ASP B 1 74 ? 11.376 24.917 28.794 1.00 19.96 74 ASP B O 1
ATOM 2546 N N . ALA B 1 75 ? 13.514 25.492 29.323 1.00 20.28 75 ALA B N 1
ATOM 2547 C CA . ALA B 1 75 ? 13.511 26.786 28.592 1.00 20.67 75 ALA B CA 1
ATOM 2548 C C . ALA B 1 75 ? 13.345 26.530 27.090 1.00 20.37 75 ALA B C 1
ATOM 2549 O O . ALA B 1 75 ? 12.590 27.255 26.406 1.00 19.75 75 ALA B O 1
ATOM 2551 N N . LEU B 1 76 ? 13.983 25.453 26.603 1.00 18.99 76 LEU B N 1
ATOM 2552 C CA . LEU B 1 76 ? 13.895 25.069 25.184 1.00 19.77 76 LEU B CA 1
ATOM 2553 C C . LEU B 1 76 ? 12.453 24.791 24.830 1.00 18.82 76 LEU B C 1
ATOM 2554 O O . LEU B 1 76 ? 11.920 25.295 23.841 1.00 17.26 76 LEU B O 1
ATOM 2559 N N . PHE B 1 77 ? 11.803 23.964 25.625 1.00 18.23 77 PHE B N 1
ATOM 2560 C CA . PHE B 1 77 ? 10.462 23.570 25.324 1.00 18.24 77 PHE B CA 1
ATOM 2561 C C . PHE B 1 77 ? 9.438 24.685 25.539 1.00 18.86 77 PHE B C 1
ATOM 2562 O O . PHE B 1 77 ? 8.456 24.712 24.853 1.00 18.86 77 PHE B O 1
ATOM 2570 N N . ALA B 1 78 ? 9.710 25.597 26.466 1.00 19.59 78 ALA B N 1
ATOM 2571 C CA . ALA B 1 78 ? 8.900 26.819 26.583 1.00 19.26 78 ALA B CA 1
ATOM 2572 C C . ALA B 1 78 ? 9.017 27.671 25.306 1.00 18.71 78 ALA B C 1
ATOM 2573 O O . ALA B 1 78 ? 7.996 28.177 24.808 1.00 20.37 78 ALA B O 1
ATOM 2575 N N . GLY B 1 79 ? 10.241 27.814 24.799 1.00 19.19 79 GLY B N 1
ATOM 2576 C CA . GLY B 1 79 ? 10.532 28.491 23.514 1.00 19.24 79 GLY B CA 1
ATOM 2577 C C . GLY B 1 79 ? 9.829 27.849 22.330 1.00 19.42 79 GLY B C 1
ATOM 2578 O O . GLY B 1 79 ? 9.234 28.529 21.473 1.00 20.46 79 GLY B O 1
ATOM 2579 N N . VAL B 1 80 ? 9.883 26.516 22.257 1.00 18.55 80 VAL B N 1
ATOM 2580 C CA . VAL B 1 80 ? 9.196 25.810 21.198 1.00 17.91 80 VAL B CA 1
ATOM 2581 C C . VAL B 1 80 ? 7.696 26.044 21.274 1.00 18.07 80 VAL B C 1
ATOM 2582 O O . VAL B 1 80 ? 7.067 26.337 20.262 1.00 17.83 80 VAL B O 1
ATOM 2586 N N . LYS B 1 81 ? 7.143 25.951 22.473 1.00 19.87 81 LYS B N 1
ATOM 2587 C CA . LYS B 1 81 ? 5.722 26.113 22.650 1.00 20.09 81 LYS B CA 1
ATOM 2588 C C . LYS B 1 81 ? 5.294 27.509 22.153 1.00 20.57 81 LYS B C 1
ATOM 2589 O O . LYS B 1 81 ? 4.280 27.666 21.480 1.00 20.09 81 LYS B O 1
ATOM 2595 N N . GLU B 1 82 ? 6.083 28.513 22.499 1.00 21.21 82 GLU B N 1
ATOM 2596 C CA . GLU B 1 82 ? 5.694 29.875 22.154 1.00 21.44 82 GLU B CA 1
ATOM 2597 C C . GLU B 1 82 ? 5.795 30.116 20.659 1.00 21.05 82 GLU B C 1
ATOM 2598 O O . GLU B 1 82 ? 4.967 30.841 20.103 1.00 20.95 82 GLU B O 1
ATOM 2609 N N . ALA B 1 83 ? 6.824 29.558 20.021 1.00 19.27 83 ALA B N 1
ATOM 2610 C CA . ALA B 1 83 ? 7.081 29.764 18.598 1.00 18.80 83 ALA B CA 1
ATOM 2611 C C . ALA B 1 83 ? 6.268 28.904 17.641 1.00 18.80 83 ALA B C 1
ATOM 2612 O O . ALA B 1 83 ? 6.028 29.298 16.500 1.00 18.20 83 ALA B O 1
ATOM 2614 N N . PHE B 1 84 ? 5.924 27.688 18.068 1.00 18.34 84 PHE B N 1
ATOM 2615 C CA . PHE B 1 84 ? 5.248 26.728 17.223 1.00 18.16 84 PHE B CA 1
ATOM 2616 C C . PHE B 1 84 ? 3.835 26.404 17.697 1.00 18.50 84 PHE B C 1
ATOM 2617 O O . PHE B 1 84 ? 3.033 25.915 16.924 1.00 19.93 84 PHE B O 1
ATOM 2625 N N . GLY B 1 85 ? 3.562 26.601 18.979 1.00 21.12 85 GLY B N 1
ATOM 2626 C CA . GLY B 1 85 ? 2.264 26.293 19.555 1.00 21.77 85 GLY B CA 1
ATOM 2627 C C . GLY B 1 85 ? 2.065 24.837 19.937 1.00 23.89 85 GLY B C 1
ATOM 2628 O O . GLY B 1 85 ? 1.153 24.496 20.692 1.00 27.74 85 GLY B O 1
ATOM 2629 N N . GLY B 1 86 ? 2.902 23.977 19.404 1.00 23.24 86 GLY B N 1
ATOM 2630 C CA . GLY B 1 86 ? 2.745 22.534 19.571 1.00 23.36 86 GLY B CA 1
ATOM 2631 C C . GLY B 1 86 ? 3.892 21.915 18.805 1.00 22.47 86 GLY B C 1
ATOM 2632 O O . GLY B 1 86 ? 4.716 22.638 18.246 1.00 24.43 86 GLY B O 1
ATOM 2633 N N . LEU B 1 87 ? 3.974 20.595 18.798 1.00 19.44 87 LEU B N 1
ATOM 2634 C CA . LEU B 1 87 ? 5.046 19.929 18.087 1.00 18.62 87 LEU B CA 1
ATOM 2635 C C . LEU B 1 87 ? 4.469 18.676 17.431 1.00 17.51 87 LEU B C 1
ATOM 2636 O O . LEU B 1 87 ? 3.608 18.024 17.994 1.00 17.61 87 LEU B O 1
ATOM 2641 N N . ASP B 1 88 ? 4.912 18.369 16.235 1.00 16.40 88 ASP B N 1
ATOM 2642 C CA . ASP B 1 88 ? 4.590 17.075 15.591 1.00 16.11 88 ASP B CA 1
ATOM 2643 C C . ASP B 1 88 ? 5.746 16.063 15.691 1.00 15.35 88 ASP B C 1
ATOM 2644 O O . ASP B 1 88 ? 5.482 14.895 16.012 1.00 16.81 88 ASP B O 1
ATOM 2649 N N . TYR B 1 89 ? 6.987 16.488 15.446 1.00 15.29 89 TYR B N 1
ATOM 2650 C CA . TYR B 1 89 ? 8.095 15.545 15.343 1.00 15.62 89 TYR B CA 1
ATOM 2651 C C . TYR B 1 89 ? 9.253 15.962 16.199 1.00 16.05 89 TYR B C 1
ATOM 2652 O O . TYR B 1 89 ? 9.584 17.155 16.270 1.00 15.64 89 TYR B O 1
ATOM 2661 N N . LEU B 1 90 ? 9.895 14.977 16.821 1.00 15.20 90 LEU B N 1
ATOM 2662 C CA . LEU B 1 90 ? 11.157 15.214 17.512 1.00 15.02 90 LEU B CA 1
ATOM 2663 C C . LEU B 1 90 ? 12.183 14.237 16.955 1.00 14.47 90 LEU B C 1
ATOM 2664 O O . LEU B 1 90 ? 11.972 13.018 16.974 1.00 15.18 90 LEU B O 1
ATOM 2669 N N . VAL B 1 91 ? 13.291 14.763 16.447 1.00 14.23 91 VAL B N 1
ATOM 2670 C CA . VAL B 1 91 ? 14.408 13.952 15.932 1.00 14.54 91 VAL B CA 1
ATOM 2671 C C . VAL B 1 91 ? 15.531 14.022 16.948 1.00 13.95 91 VAL B C 1
ATOM 2672 O O . VAL B 1 91 ? 16.053 15.108 17.249 1.00 13.14 91 VAL B O 1
ATOM 2676 N N . HIS B 1 92 ? 15.852 12.878 17.536 1.00 14.09 92 HIS B N 1
ATOM 2677 C CA . HIS B 1 92 ? 16.910 12.814 18.549 1.00 14.25 92 HIS B CA 1
ATOM 2678 C C . HIS B 1 92 ? 18.160 12.200 17.901 1.00 14.49 92 HIS B C 1
ATOM 2679 O O . HIS B 1 92 ? 18.187 11.006 17.624 1.00 14.19 92 HIS B O 1
ATOM 2686 N N . ALA B 1 93 ? 19.160 13.037 17.586 1.00 15.15 93 ALA B N 1
ATOM 2687 C CA . ALA B 1 93 ? 20.392 12.598 16.964 1.00 16.06 93 ALA B CA 1
ATOM 2688 C C . ALA B 1 93 ? 21.557 13.013 17.871 1.00 17.75 93 ALA B C 1
ATOM 2689 O O . ALA B 1 93 ? 22.560 13.529 17.411 1.00 18.78 93 ALA B O 1
ATOM 2691 N N . ILE B 1 94 ? 21.380 12.793 19.166 1.00 18.19 94 ILE B N 1
ATOM 2692 C CA . ILE B 1 94 ? 22.365 13.089 20.198 1.00 18.89 94 ILE B CA 1
ATOM 2693 C C . ILE B 1 94 ? 23.158 11.842 20.550 1.00 19.47 94 ILE B C 1
ATOM 2694 O O . ILE B 1 94 ? 22.591 10.817 20.945 1.00 19.28 94 ILE B O 1
ATOM 2699 N N . ALA B 1 95 ? 24.483 11.898 20.406 1.00 20.00 95 ALA B N 1
ATOM 2700 C CA . ALA B 1 95 ? 25.342 10.775 20.745 1.00 20.16 95 ALA B CA 1
ATOM 2701 C C . ALA B 1 95 ? 26.666 11.344 21.225 1.00 21.38 95 ALA B C 1
ATOM 2702 O O . ALA B 1 95 ? 27.283 12.172 20.539 1.00 22.50 95 ALA B O 1
ATOM 2704 N N . PHE B 1 96 ? 27.110 10.897 22.382 1.00 20.13 96 PHE B N 1
ATOM 2705 C CA . PHE B 1 96 ? 28.373 11.350 22.944 1.00 20.43 96 PHE B CA 1
ATOM 2706 C C . PHE B 1 96 ? 28.925 10.341 23.947 1.00 19.70 96 PHE B C 1
ATOM 2707 O O . PHE B 1 96 ? 28.203 9.830 24.809 1.00 19.78 96 PHE B O 1
ATOM 2715 N N . ALA B 1 97 ? 30.225 10.107 23.864 1.00 19.58 97 ALA B N 1
ATOM 2716 C CA . ALA B 1 97 ? 30.980 9.469 24.942 1.00 19.53 97 ALA B CA 1
ATOM 2717 C C . ALA B 1 97 ? 32.326 10.183 25.026 1.00 20.30 97 ALA B C 1
ATOM 2718 O O . ALA B 1 97 ? 32.885 10.543 23.989 1.00 20.64 97 ALA B O 1
ATOM 2720 N N . PRO B 1 98 ? 32.840 10.365 26.239 1.00 21.10 98 PRO B N 1
ATOM 2721 C CA . PRO B 1 98 ? 34.192 10.920 26.367 1.00 22.18 98 PRO B CA 1
ATOM 2722 C C . PRO B 1 98 ? 35.262 10.179 25.571 1.00 22.88 98 PRO B C 1
ATOM 2723 O O . PRO B 1 98 ? 35.235 8.976 25.439 1.00 22.14 98 PRO B O 1
ATOM 2727 N N . ARG B 1 99 ? 36.249 10.910 25.050 1.00 25.10 99 ARG B N 1
ATOM 2728 C CA . ARG B 1 99 ? 37.278 10.306 24.227 1.00 27.75 99 ARG B CA 1
ATOM 2729 C C . ARG B 1 99 ? 38.002 9.179 24.976 1.00 27.68 99 ARG B C 1
ATOM 2730 O O . ARG B 1 99 ? 38.322 8.152 24.381 1.00 27.48 99 ARG B O 1
ATOM 2738 N N . GLU B 1 100 ? 38.230 9.384 26.276 1.00 29.38 100 GLU B N 1
ATOM 2739 C CA . GLU B 1 100 ? 38.945 8.433 27.138 1.00 30.10 100 GLU B CA 1
ATOM 2740 C C . GLU B 1 100 ? 38.183 7.108 27.196 1.00 29.35 100 GLU B C 1
ATOM 2741 O O . GLU B 1 100 ? 38.785 6.044 27.109 1.00 29.54 100 GLU B O 1
ATOM 2747 N N . ALA B 1 101 ? 36.859 7.179 27.309 1.00 27.95 101 ALA B N 1
ATOM 2748 C CA . ALA B 1 101 ? 36.033 5.956 27.293 1.00 26.86 101 ALA B CA 1
ATOM 2749 C C . ALA B 1 101 ? 36.138 5.198 25.969 1.00 26.82 101 ALA B C 1
ATOM 2750 O O . ALA B 1 101 ? 36.072 3.974 25.931 1.00 25.72 101 ALA B O 1
ATOM 2752 N N . MET B 1 102 ? 36.273 5.926 24.869 1.00 27.62 102 MET B N 1
ATOM 2753 C CA . MET B 1 102 ? 36.327 5.314 23.550 1.00 28.66 102 MET B CA 1
ATOM 2754 C C . MET B 1 102 ? 37.732 4.848 23.157 1.00 30.09 102 MET B C 1
ATOM 2755 O O . MET B 1 102 ? 37.891 4.196 22.143 1.00 31.32 102 MET B O 1
ATOM 2760 N N . GLU B 1 103 ? 38.741 5.213 23.934 1.00 31.58 103 GLU B N 1
ATOM 2761 C CA . GLU B 1 103 ? 40.074 4.653 23.761 1.00 33.00 103 GLU B CA 1
ATOM 2762 C C . GLU B 1 103 ? 40.292 3.490 24.718 1.00 32.21 103 GLU B C 1
ATOM 2763 O O . GLU B 1 103 ? 39.965 3.557 25.899 1.00 32.97 103 GLU B O 1
ATOM 2769 N N . GLY B 1 104 ? 40.859 2.418 24.204 1.00 31.39 104 GLY B N 1
ATOM 2770 C CA . GLY B 1 104 ? 41.125 1.269 25.037 1.00 30.25 104 GLY B CA 1
ATOM 2771 C C . GLY B 1 104 ? 39.877 0.421 25.155 1.00 28.78 104 GLY B C 1
ATOM 2772 O O . GLY B 1 104 ? 39.070 0.371 24.220 1.00 29.69 104 GLY B O 1
ATOM 2773 N N . ARG B 1 105 ? 39.730 -0.222 26.309 1.00 25.99 105 ARG B N 1
ATOM 2774 C CA . ARG B 1 105 ? 38.771 -1.311 26.500 1.00 23.43 105 ARG B CA 1
ATOM 2775 C C . ARG B 1 105 ? 37.573 -0.829 27.270 1.00 21.02 105 ARG B C 1
ATOM 2776 O O . ARG B 1 105 ? 37.662 0.054 28.122 1.00 20.52 105 ARG B O 1
ATOM 2784 N N . TYR B 1 106 ? 36.429 -1.451 26.972 1.00 18.43 106 TYR B N 1
ATOM 2785 C CA . TYR B 1 106 ? 35.208 -1.174 27.687 1.00 18.78 106 TYR B CA 1
ATOM 2786 C C . TYR B 1 106 ? 35.341 -1.473 29.196 1.00 17.92 106 TYR B C 1
ATOM 2787 O O . TYR B 1 106 ? 34.879 -0.707 30.027 1.00 18.38 106 TYR B O 1
ATOM 2796 N N . ILE B 1 107 ? 35.977 -2.597 29.524 1.00 18.27 107 ILE B N 1
ATOM 2797 C CA . ILE B 1 107 ? 36.190 -2.974 30.922 1.00 18.79 107 ILE B CA 1
ATOM 2798 C C . ILE B 1 107 ? 36.950 -1.888 31.702 1.00 19.09 107 ILE B C 1
ATOM 2799 O O . ILE B 1 107 ? 36.847 -1.797 32.925 1.00 18.95 107 ILE B O 1
ATOM 2804 N N . ASP B 1 108 ? 37.713 -1.068 30.981 1.00 20.54 108 ASP B N 1
ATOM 2805 C CA . ASP B 1 108 ? 38.494 -0.003 31.632 1.00 20.70 108 ASP B CA 1
ATOM 2806 C C . ASP B 1 108 ? 37.800 1.340 31.716 1.00 20.47 108 ASP B C 1
ATOM 2807 O O . ASP B 1 108 ? 38.426 2.320 32.149 1.00 21.51 108 ASP B O 1
ATOM 2812 N N . THR B 1 109 ? 36.509 1.414 31.346 1.00 19.75 109 THR B N 1
ATOM 2813 C CA . THR B 1 109 ? 35.781 2.676 31.347 1.00 18.68 109 THR B CA 1
ATOM 2814 C C . THR B 1 109 ? 35.682 3.257 32.738 1.00 19.57 109 THR B C 1
ATOM 2815 O O . THR B 1 109 ? 35.245 2.582 33.675 1.00 18.94 109 THR B O 1
ATOM 2819 N N . ARG B 1 110 ? 36.056 4.525 32.880 1.00 19.85 110 ARG B N 1
ATOM 2820 C CA . ARG B 1 110 ? 35.927 5.202 34.163 1.00 20.56 110 ARG B CA 1
ATOM 2821 C C . ARG B 1 110 ? 34.487 5.510 34.475 1.00 19.12 110 ARG B C 1
ATOM 2822 O O . ARG B 1 110 ? 33.734 5.785 33.568 1.00 18.07 110 ARG B O 1
ATOM 2830 N N . ARG B 1 111 ? 34.155 5.537 35.764 1.00 18.64 111 ARG B N 1
ATOM 2831 C CA . ARG B 1 111 ? 32.799 5.758 36.267 1.00 18.02 111 ARG B CA 1
ATOM 2832 C C . ARG B 1 111 ? 32.185 7.026 35.711 1.00 19.07 111 ARG B C 1
ATOM 2833 O O . ARG B 1 111 ? 31.067 7.017 35.192 1.00 17.93 111 ARG B O 1
ATOM 2841 N N . GLN B 1 112 ? 32.895 8.156 35.811 1.00 19.17 112 GLN B N 1
ATOM 2842 C CA . GLN B 1 112 ? 32.268 9.396 35.378 1.00 20.44 112 GLN B CA 1
ATOM 2843 C C . GLN B 1 112 ? 32.100 9.443 33.851 1.00 19.03 112 GLN B C 1
ATOM 2844 O O . GLN B 1 112 ? 31.110 9.995 33.366 1.00 20.06 112 GLN B O 1
ATOM 2850 N N . ASP B 1 113 ? 33.018 8.831 33.118 1.00 18.05 113 ASP B N 1
ATOM 2851 C CA . ASP B 1 113 ? 32.913 8.793 31.659 1.00 17.51 113 ASP B CA 1
ATOM 2852 C C . ASP B 1 113 ? 31.744 7.916 31.187 1.00 17.37 113 ASP B C 1
ATOM 2853 O O . ASP B 1 113 ? 31.014 8.274 30.270 1.00 17.27 113 ASP B O 1
ATOM 2858 N N . TRP B 1 114 ? 31.598 6.765 31.837 1.00 17.65 114 TRP B N 1
ATOM 2859 C CA . TRP B 1 114 ? 30.453 5.855 31.572 1.00 15.89 114 TRP B CA 1
ATOM 2860 C C . TRP B 1 114 ? 29.114 6.537 31.840 1.00 15.22 114 TRP B C 1
ATOM 2861 O O . TRP B 1 114 ? 28.207 6.485 30.992 1.00 14.99 114 TRP B O 1
ATOM 2872 N N . LEU B 1 115 ? 28.986 7.194 33.005 1.00 13.86 115 LEU B N 1
ATOM 2873 C CA . LEU B 1 115 ? 27.720 7.827 33.363 1.00 14.49 115 LEU B CA 1
ATOM 2874 C C . LEU B 1 115 ? 27.397 8.975 32.406 1.00 15.48 115 LEU B C 1
ATOM 2875 O O . LEU B 1 115 ? 26.242 9.166 32.024 1.00 15.52 115 LEU B O 1
ATOM 2880 N N . LEU B 1 116 ? 28.402 9.762 32.016 1.00 15.73 116 LEU B N 1
ATOM 2881 C CA . LEU B 1 116 ? 28.165 10.878 31.092 1.00 16.40 116 LEU B CA 1
ATOM 2882 C C . LEU B 1 116 ? 27.734 10.375 29.706 1.00 16.37 116 LEU B C 1
ATOM 2883 O O . LEU B 1 116 ? 26.784 10.935 29.123 1.00 15.49 116 LEU B O 1
ATOM 2888 N N . ALA B 1 117 ? 28.387 9.312 29.228 1.00 15.82 117 ALA B N 1
ATOM 2889 C CA . ALA B 1 117 ? 27.994 8.702 27.938 1.00 16.16 117 ALA B CA 1
ATOM 2890 C C . ALA B 1 117 ? 26.518 8.257 27.986 1.00 14.75 117 ALA B C 1
ATOM 2891 O O . ALA B 1 117 ? 25.746 8.563 27.076 1.00 15.01 117 ALA B O 1
ATOM 2893 N N . LEU B 1 118 ? 26.096 7.577 29.057 1.00 14.20 118 LEU B N 1
ATOM 2894 C CA . LEU B 1 118 ? 24.710 7.128 29.202 1.00 14.44 118 LEU B CA 1
ATOM 2895 C C . LEU B 1 118 ? 23.748 8.304 29.347 1.00 13.35 118 LEU B C 1
ATOM 2896 O O . LEU B 1 118 ? 22.686 8.297 28.765 1.00 14.82 118 LEU B O 1
ATOM 2901 N N . GLU B 1 119 ? 24.155 9.340 30.086 1.00 13.77 119 GLU B N 1
ATOM 2902 C CA . GLU B 1 119 ? 23.342 10.511 30.329 1.00 13.46 119 GLU B CA 1
ATOM 2903 C C . GLU B 1 119 ? 23.025 11.268 29.037 1.00 13.89 119 GLU B C 1
ATOM 2904 O O . GLU B 1 119 ? 21.876 11.602 28.742 1.00 13.85 119 GLU B O 1
ATOM 2910 N N . VAL B 1 120 ? 24.074 11.536 28.293 1.00 14.09 120 VAL B N 1
ATOM 2911 C CA . VAL B 1 120 ? 23.993 12.321 27.063 1.00 15.15 120 VAL B CA 1
ATOM 2912 C C . VAL B 1 120 ? 23.370 11.484 25.950 1.00 15.94 120 VAL B C 1
ATOM 2913 O O . VAL B 1 120 ? 22.541 11.998 25.186 1.00 16.53 120 VAL B O 1
ATOM 2917 N N . SER B 1 121 ? 23.745 10.201 25.849 1.00 15.34 121 SER B N 1
ATOM 2918 C CA . SER B 1 121 ? 23.362 9.390 24.671 1.00 15.70 121 SER B CA 1
ATOM 2919 C C . SER B 1 121 ? 22.038 8.633 24.848 1.00 15.72 121 SER B C 1
ATOM 2920 O O . SER B 1 121 ? 21.399 8.285 23.853 1.00 17.46 121 SER B O 1
ATOM 2923 N N . ALA B 1 122 ? 21.664 8.361 26.085 1.00 14.31 122 ALA B N 1
ATOM 2924 C CA . ALA B 1 122 ? 20.421 7.611 26.374 1.00 12.69 122 ALA B CA 1
ATOM 2925 C C . ALA B 1 122 ? 19.361 8.368 27.217 1.00 12.76 122 ALA B C 1
ATOM 2926 O O . ALA B 1 122 ? 18.246 8.574 26.770 1.00 12.76 122 ALA B O 1
ATOM 2928 N N . TYR B 1 123 ? 19.727 8.835 28.411 1.00 13.23 123 TYR B N 1
ATOM 2929 C CA . TYR B 1 123 ? 18.771 9.560 29.269 1.00 13.91 123 TYR B CA 1
ATOM 2930 C C . TYR B 1 123 ? 18.195 10.804 28.558 1.00 13.54 123 TYR B C 1
ATOM 2931 O O . TYR B 1 123 ? 17.034 11.161 28.758 1.00 14.15 123 TYR B O 1
ATOM 2940 N N . SER B 1 124 ? 19.002 11.431 27.709 1.00 13.99 124 SER B N 1
ATOM 2941 C CA . SER B 1 124 ? 18.553 12.631 26.985 1.00 14.44 124 SER B CA 1
ATOM 2942 C C . SER B 1 124 ? 17.244 12.359 26.241 1.00 13.54 124 SER B C 1
ATOM 2943 O O . SER B 1 124 ? 16.401 13.231 26.119 1.00 13.96 124 SER B O 1
ATOM 2946 N N . LEU B 1 125 ? 17.082 11.153 25.698 1.00 13.99 125 LEU B N 1
ATOM 2947 C CA . LEU B 1 125 ? 15.814 10.819 25.026 1.00 13.87 125 LEU B CA 1
ATOM 2948 C C . LEU B 1 125 ? 14.655 10.900 25.969 1.00 14.42 125 LEU B C 1
ATOM 2949 O O . LEU B 1 125 ? 13.591 11.379 25.589 1.00 14.22 125 LEU B O 1
ATOM 2954 N N . VAL B 1 126 ? 14.824 10.376 27.174 1.00 13.95 126 VAL B N 1
ATOM 2955 C CA . VAL B 1 126 ? 13.768 10.423 28.148 1.00 14.23 126 VAL B CA 1
ATOM 2956 C C . VAL B 1 126 ? 13.443 11.889 28.543 1.00 14.59 126 VAL B C 1
ATOM 2957 O O . VAL B 1 126 ? 12.275 12.283 28.648 1.00 14.61 126 VAL B O 1
ATOM 2961 N N . ALA B 1 127 ? 14.487 12.645 28.797 1.00 14.20 127 ALA B N 1
ATOM 2962 C CA . ALA B 1 127 ? 14.367 14.023 29.244 1.00 15.06 127 ALA B CA 1
ATOM 2963 C C . ALA B 1 127 ? 13.599 14.852 28.218 1.00 15.26 127 ALA B C 1
ATOM 2964 O O . ALA B 1 127 ? 12.736 15.668 28.580 1.00 16.89 127 ALA B O 1
ATOM 2966 N N . VAL B 1 128 ? 13.916 14.677 26.937 1.00 15.39 128 VAL B N 1
ATOM 2967 C CA . VAL B 1 128 ? 13.256 15.467 25.883 1.00 15.22 128 VAL B CA 1
ATOM 2968 C C . VAL B 1 128 ? 11.863 14.946 25.577 1.00 16.00 128 VAL B C 1
ATOM 2969 O O . VAL B 1 128 ? 10.960 15.729 25.260 1.00 16.56 128 VAL B O 1
ATOM 2973 N N . ALA B 1 129 ? 11.661 13.619 25.648 1.00 15.25 129 ALA B N 1
ATOM 2974 C CA . ALA B 1 129 ? 10.344 13.038 25.440 1.00 15.82 129 ALA B CA 1
ATOM 2975 C C . ALA B 1 129 ? 9.374 13.535 26.472 1.00 15.97 129 ALA B C 1
ATOM 2976 O O . ALA B 1 129 ? 8.230 13.857 26.142 1.00 17.13 129 ALA B O 1
ATOM 2978 N N . ARG B 1 130 ? 9.801 13.578 27.724 1.00 15.65 130 ARG B N 1
ATOM 2979 C CA . ARG B 1 130 ? 8.895 14.007 28.781 1.00 16.67 130 ARG B CA 1
ATOM 2980 C C . ARG B 1 130 ? 8.427 15.439 28.539 1.00 16.03 130 ARG B C 1
ATOM 2981 O O . ARG B 1 130 ? 7.254 15.740 28.729 1.00 18.40 130 ARG B O 1
ATOM 2989 N N . ARG B 1 131 ? 9.359 16.292 28.160 1.00 17.25 131 ARG B N 1
ATOM 2990 C CA . ARG B 1 131 ? 9.049 17.710 27.934 1.00 16.65 131 ARG B CA 1
ATOM 2991 C C . ARG B 1 131 ? 8.272 17.914 26.653 1.00 18.31 131 ARG B C 1
ATOM 2992 O O . ARG B 1 131 ? 7.430 18.845 26.567 1.00 18.60 131 ARG B O 1
ATOM 3000 N N . ALA B 1 132 ? 8.537 17.087 25.643 1.00 17.84 132 ALA B N 1
ATOM 3001 C CA . ALA B 1 132 ? 7.797 17.143 24.384 1.00 17.49 132 ALA B CA 1
ATOM 3002 C C . ALA B 1 132 ? 6.343 16.655 24.533 1.00 17.82 132 ALA B C 1
ATOM 3003 O O . ALA B 1 132 ? 5.479 17.106 23.780 1.00 19.10 132 ALA B O 1
ATOM 3005 N N . GLU B 1 133 ? 6.097 15.734 25.473 1.00 18.36 133 GLU B N 1
ATOM 3006 C CA . GLU B 1 133 ? 4.797 15.059 25.633 1.00 17.94 133 GLU B CA 1
ATOM 3007 C C . GLU B 1 133 ? 3.579 16.003 25.600 1.00 19.10 133 GLU B C 1
ATOM 3008 O O . GLU B 1 133 ? 2.678 15.778 24.826 1.00 20.76 133 GLU B O 1
ATOM 3014 N N . PRO B 1 134 ? 3.558 17.050 26.449 1.00 20.46 134 PRO B N 1
ATOM 3015 C CA . PRO B 1 134 ? 2.385 17.936 26.396 1.00 21.50 134 PRO B CA 1
ATOM 3016 C C . PRO B 1 134 ? 2.228 18.760 25.108 1.00 21.43 134 PRO B C 1
ATOM 3017 O O . PRO B 1 134 ? 1.120 19.231 24.804 1.00 22.90 134 PRO B O 1
ATOM 3021 N N . LEU B 1 135 ? 3.304 18.929 24.356 1.00 20.51 135 LEU B N 1
ATOM 3022 C CA . LEU B 1 135 ? 3.253 19.621 23.072 1.00 19.60 135 LEU B CA 1
ATOM 3023 C C . LEU B 1 135 ? 2.944 18.748 21.867 1.00 18.93 135 LEU B C 1
ATOM 3024 O O . LEU B 1 135 ? 2.470 19.231 20.860 1.00 18.07 135 LEU B O 1
ATOM 3029 N N . LEU B 1 136 ? 3.286 17.465 21.941 1.00 18.65 136 LEU B N 1
ATOM 3030 C CA . LEU B 1 136 ? 3.142 16.581 20.796 1.00 19.28 136 LEU B CA 1
ATOM 3031 C C . LEU B 1 136 ? 1.687 16.335 20.399 1.00 20.63 136 LEU B C 1
ATOM 3032 O O . LEU B 1 136 ? 0.872 15.965 21.226 1.00 21.69 136 LEU B O 1
ATOM 3037 N N . ARG B 1 137 ? 1.395 16.533 19.114 1.00 20.42 137 ARG B N 1
ATOM 3038 C CA . ARG B 1 137 ? 0.061 16.398 18.579 1.00 22.09 137 ARG B CA 1
ATOM 3039 C C . ARG B 1 137 ? -0.200 14.950 18.164 1.00 22.73 137 ARG B C 1
ATOM 3040 O O . ARG B 1 137 ? 0.727 14.196 17.858 1.00 21.58 137 ARG B O 1
ATOM 3048 N N . GLU B 1 138 ? -1.469 14.582 18.131 1.00 23.69 138 GLU B N 1
ATOM 3049 C CA . GLU B 1 138 ? -1.886 13.271 17.608 1.00 24.28 138 GLU B CA 1
ATOM 3050 C C . GLU B 1 138 ? -1.262 13.049 16.230 1.00 22.23 138 GLU B C 1
ATOM 3051 O O . GLU B 1 138 ? -1.184 13.963 15.420 1.00 20.66 138 GLU B O 1
ATOM 3057 N N . GLY B 1 139 ? -0.779 11.828 15.979 1.00 21.54 139 GLY B N 1
ATOM 3058 C CA . GLY B 1 139 ? -0.054 11.529 14.750 1.00 20.96 139 GLY B CA 1
ATOM 3059 C C . GLY B 1 139 ? 1.426 11.864 14.820 1.00 20.19 139 GLY B C 1
ATOM 3060 O O . GLY B 1 139 ? 2.169 11.580 13.887 1.00 20.48 139 GLY B O 1
ATOM 3061 N N . GLY B 1 140 ? 1.852 12.484 15.919 1.00 18.69 140 GLY B N 1
ATOM 3062 C CA . GLY B 1 140 ? 3.224 12.934 16.062 1.00 17.71 140 GLY B CA 1
ATOM 3063 C C . GLY B 1 140 ? 4.133 11.792 16.451 1.00 17.11 140 GLY B C 1
ATOM 3064 O O . GLY B 1 140 ? 3.707 10.635 16.590 1.00 16.45 140 GLY B O 1
ATOM 3065 N N . GLY B 1 141 ? 5.414 12.102 16.556 1.00 15.46 141 GLY B N 1
ATOM 3066 C CA . GLY B 1 141 ? 6.407 11.052 16.732 1.00 15.80 141 GLY B CA 1
ATOM 3067 C C . GLY B 1 141 ? 7.778 11.505 17.087 1.00 15.37 141 GLY B C 1
ATOM 3068 O O . GLY B 1 141 ? 8.159 12.653 16.876 1.00 15.25 141 GLY B O 1
ATOM 3069 N N . ILE B 1 142 ? 8.526 10.547 17.652 1.00 13.96 142 ILE B N 1
ATOM 3070 C CA . ILE B 1 142 ? 9.880 10.711 18.022 1.00 14.26 142 ILE B CA 1
ATOM 3071 C C . ILE B 1 142 ? 10.706 9.662 17.291 1.00 13.32 142 ILE B C 1
ATOM 3072 O O . ILE B 1 142 ? 10.331 8.466 17.253 1.00 13.73 142 ILE B O 1
ATOM 3077 N N . VAL B 1 143 ? 11.826 10.072 16.705 1.00 13.85 143 VAL B N 1
ATOM 3078 C CA . VAL B 1 143 ? 12.764 9.122 16.092 1.00 14.73 143 VAL B CA 1
ATOM 3079 C C . VAL B 1 143 ? 14.139 9.386 16.626 1.00 14.03 143 VAL B C 1
ATOM 3080 O O . VAL B 1 143 ? 14.547 10.536 16.741 1.00 14.50 143 VAL B O 1
ATOM 3084 N N . THR B 1 144 ? 14.850 8.310 16.956 1.00 14.02 144 THR B N 1
ATOM 3085 C CA . THR B 1 144 ? 16.224 8.374 17.401 1.00 13.95 144 THR B CA 1
ATOM 3086 C C . THR B 1 144 ? 17.142 7.519 16.500 1.00 14.33 144 THR B C 1
ATOM 3087 O O . THR B 1 144 ? 16.660 6.749 15.684 1.00 15.14 144 THR B O 1
ATOM 3091 N N . LEU B 1 145 ? 18.455 7.665 16.648 1.00 14.88 145 LEU B N 1
ATOM 3092 C CA . LEU B 1 145 ? 19.445 6.972 15.824 1.00 15.02 145 LEU B CA 1
ATOM 3093 C C . LEU B 1 145 ? 20.233 5.992 16.681 1.00 14.13 145 LEU B C 1
ATOM 3094 O O . LEU B 1 145 ? 20.591 6.297 17.822 1.00 15.05 145 LEU B O 1
ATOM 3099 N N . THR B 1 146 ? 20.485 4.808 16.151 1.00 14.44 146 THR B N 1
ATOM 3100 C CA . THR B 1 146 ? 21.217 3.784 16.863 1.00 14.05 146 THR B CA 1
ATOM 3101 C C . THR B 1 146 ? 22.130 3.039 15.892 1.00 15.37 146 THR B C 1
ATOM 3102 O O . THR B 1 146 ? 22.259 3.409 14.721 1.00 14.66 146 THR B O 1
ATOM 3106 N N . TYR B 1 147 ? 22.751 1.978 16.399 1.00 15.83 147 TYR B N 1
ATOM 3107 C CA . TYR B 1 147 ? 23.737 1.235 15.708 1.00 17.08 147 TYR B CA 1
ATOM 3108 C C . TYR B 1 147 ? 23.712 -0.189 16.303 1.00 17.02 147 TYR B C 1
ATOM 3109 O O . TYR B 1 147 ? 23.442 -0.361 17.505 1.00 16.99 147 TYR B O 1
ATOM 3118 N N . TYR B 1 148 ? 24.020 -1.153 15.465 1.00 19.01 148 TYR B N 1
ATOM 3119 C CA . TYR B 1 148 ? 23.804 -2.579 15.757 1.00 19.71 148 TYR B CA 1
ATOM 3120 C C . TYR B 1 148 ? 24.728 -3.137 16.856 1.00 20.78 148 TYR B C 1
ATOM 3121 O O . TYR B 1 148 ? 24.472 -4.228 17.384 1.00 20.10 148 TYR B O 1
ATOM 3130 N N . ALA B 1 149 ? 25.734 -2.343 17.233 1.00 21.11 149 ALA B N 1
ATOM 3131 C CA . ALA B 1 149 ? 26.559 -2.636 18.397 1.00 20.63 149 ALA B CA 1
ATOM 3132 C C . ALA B 1 149 ? 25.770 -2.785 19.704 1.00 20.96 149 ALA B C 1
ATOM 3133 O O . ALA B 1 149 ? 26.263 -3.394 20.661 1.00 20.63 149 ALA B O 1
ATOM 3135 N N . SER B 1 150 ? 24.524 -2.270 19.768 1.00 20.13 150 SER B N 1
ATOM 3136 C CA . SER B 1 150 ? 23.652 -2.563 20.913 1.00 21.11 150 SER B CA 1
ATOM 3137 C C . SER B 1 150 ? 23.446 -4.072 21.162 1.00 21.54 150 SER B C 1
ATOM 3138 O O . SER B 1 150 ? 23.282 -4.513 22.317 1.00 21.51 150 SER B O 1
ATOM 3141 N N . GLU B 1 151 ? 23.458 -4.849 20.088 1.00 21.24 151 GLU B N 1
ATOM 3142 C CA . GLU B 1 151 ? 23.201 -6.297 20.123 1.00 21.95 151 GLU B CA 1
ATOM 3143 C C . GLU B 1 151 ? 24.419 -7.173 19.818 1.00 20.49 151 GLU B C 1
ATOM 3144 O O . GLU B 1 151 ? 24.479 -8.312 20.280 1.00 19.99 151 GLU B O 1
ATOM 3150 N N . LYS B 1 152 ? 25.385 -6.640 19.073 1.00 19.18 152 LYS B N 1
ATOM 3151 C CA . LYS B 1 152 ? 26.571 -7.419 18.648 1.00 19.46 152 LYS B CA 1
ATOM 3152 C C . LYS B 1 152 ? 27.833 -6.658 19.000 1.00 19.26 152 LYS B C 1
ATOM 3153 O O . LYS B 1 152 ? 27.899 -5.444 18.849 1.00 20.34 152 LYS B O 1
ATOM 3159 N N . VAL B 1 153 ? 28.848 -7.385 19.437 1.00 18.30 153 VAL B N 1
ATOM 3160 C CA . VAL B 1 153 ? 30.076 -6.746 19.904 1.00 18.57 153 VAL B CA 1
ATOM 3161 C C . VAL B 1 153 ? 30.878 -6.154 18.748 1.00 18.46 153 VAL B C 1
ATOM 3162 O O . VAL B 1 153 ? 31.343 -6.886 17.870 1.00 17.82 153 VAL B O 1
ATOM 3166 N N . VAL B 1 154 ? 31.030 -4.836 18.791 1.00 19.26 154 VAL B N 1
ATOM 3167 C CA . VAL B 1 154 ? 31.847 -4.090 17.834 1.00 20.90 154 VAL B CA 1
ATOM 3168 C C . VAL B 1 154 ? 32.961 -3.472 18.674 1.00 21.91 154 VAL B C 1
ATOM 3169 O O . VAL B 1 154 ? 32.773 -2.438 19.297 1.00 20.55 154 VAL B O 1
ATOM 3173 N N . PRO B 1 155 ? 34.131 -4.127 18.699 1.00 24.33 155 PRO B N 1
ATOM 3174 C CA . PRO B 1 155 ? 35.223 -3.650 19.511 1.00 26.25 155 PRO B CA 1
ATOM 3175 C C . PRO B 1 155 ? 35.472 -2.158 19.278 1.00 27.09 155 PRO B C 1
ATOM 3176 O O . PRO B 1 155 ? 35.356 -1.654 18.154 1.00 27.66 155 PRO B O 1
ATOM 3180 N N . LYS B 1 156 ? 35.748 -1.467 20.366 1.00 28.40 156 LYS B N 1
ATOM 3181 C CA . LYS B 1 156 ? 36.091 -0.061 20.325 1.00 28.78 156 LYS B CA 1
ATOM 3182 C C . LYS B 1 156 ? 34.888 0.882 20.218 1.00 27.10 156 LYS B C 1
ATOM 3183 O O . LYS B 1 156 ? 35.055 2.065 20.407 1.00 27.26 156 LYS B O 1
ATOM 3189 N N . TYR B 1 157 ? 33.685 0.377 19.951 1.00 24.25 157 TYR B N 1
ATOM 3190 C CA . TYR B 1 157 ? 32.493 1.197 20.153 1.00 23.11 157 TYR B CA 1
ATOM 3191 C C . TYR B 1 157 ? 32.198 1.319 21.665 1.00 21.10 157 TYR B C 1
ATOM 3192 O O . TYR B 1 157 ? 31.591 2.282 22.108 1.00 20.34 157 TYR B O 1
ATOM 3201 N N . ASN B 1 158 ? 32.673 0.350 22.442 1.00 20.77 158 ASN B N 1
ATOM 3202 C CA . ASN B 1 158 ? 32.733 0.442 23.907 1.00 19.36 158 ASN B CA 1
ATOM 3203 C C . ASN B 1 158 ? 31.442 0.937 24.553 1.00 17.89 158 ASN B C 1
ATOM 3204 O O . ASN B 1 158 ? 30.383 0.375 24.244 1.00 16.01 158 ASN B O 1
ATOM 3209 N N . VAL B 1 159 ? 31.486 1.945 25.447 1.00 16.96 159 VAL B N 1
ATOM 3210 C CA . VAL B 1 159 ? 30.275 2.386 26.160 1.00 16.18 159 VAL B CA 1
ATOM 3211 C C . VAL B 1 159 ? 29.178 2.868 25.207 1.00 15.72 159 VAL B C 1
ATOM 3212 O O . VAL B 1 159 ? 28.014 2.816 25.558 1.00 15.40 159 VAL B O 1
ATOM 3216 N N . MET B 1 160 ? 29.510 3.332 23.991 1.00 15.36 160 MET B N 1
ATOM 3217 C CA . MET B 1 160 ? 28.453 3.739 23.079 1.00 15.30 160 MET B CA 1
ATOM 3218 C C . MET B 1 160 ? 27.511 2.569 22.741 1.00 14.90 160 MET B C 1
ATOM 3219 O O . MET B 1 160 ? 26.315 2.791 22.577 1.00 15.37 160 MET B O 1
ATOM 3224 N N . ALA B 1 161 ? 28.020 1.348 22.697 1.00 15.22 161 ALA B N 1
ATOM 3225 C CA . ALA B 1 161 ? 27.163 0.154 22.472 1.00 14.41 161 ALA B CA 1
ATOM 3226 C C . ALA B 1 161 ? 26.151 -0.002 23.590 1.00 14.63 161 ALA B C 1
ATOM 3227 O O . ALA B 1 161 ? 24.967 -0.349 23.364 1.00 15.42 161 ALA B O 1
ATOM 3229 N N . ILE B 1 162 ? 26.646 0.190 24.806 1.00 14.04 162 ILE B N 1
ATOM 3230 C CA . ILE B 1 162 ? 25.853 0.064 25.992 1.00 13.74 162 ILE B CA 1
ATOM 3231 C C . ILE B 1 162 ? 24.815 1.190 26.049 1.00 13.90 162 ILE B C 1
ATOM 3232 O O . ILE B 1 162 ? 23.631 0.974 26.381 1.00 13.90 162 ILE B O 1
ATOM 3237 N N . ALA B 1 163 ? 25.211 2.398 25.682 1.00 13.14 163 ALA B N 1
ATOM 3238 C CA . ALA B 1 163 ? 24.284 3.506 25.587 1.00 13.21 163 ALA B CA 1
ATOM 3239 C C . ALA B 1 163 ? 23.175 3.218 24.571 1.00 12.96 163 ALA B C 1
ATOM 3240 O O . ALA B 1 163 ? 22.014 3.562 24.795 1.00 14.19 163 ALA B O 1
ATOM 3242 N N . LYS B 1 164 ? 23.523 2.631 23.440 1.00 13.02 164 LYS B N 1
ATOM 3243 C CA . LYS B 1 164 ? 22.558 2.307 22.398 1.00 13.02 164 LYS B CA 1
ATOM 3244 C C . LYS B 1 164 ? 21.604 1.209 22.837 1.00 12.19 164 LYS B C 1
ATOM 3245 O O . LYS B 1 164 ? 20.396 1.289 22.546 1.00 13.07 164 LYS B O 1
ATOM 3251 N N . ALA B 1 165 ? 22.082 0.227 23.599 1.00 11.93 165 ALA B N 1
ATOM 3252 C CA . ALA B 1 165 ? 21.157 -0.757 24.215 1.00 12.29 165 ALA B CA 1
ATOM 3253 C C . ALA B 1 165 ? 20.167 -0.060 25.131 1.00 12.71 165 ALA B C 1
ATOM 3254 O O . ALA B 1 165 ? 18.978 -0.373 25.110 1.00 12.61 165 ALA B O 1
ATOM 3256 N N . ALA B 1 166 ? 20.642 0.852 25.969 1.00 12.60 166 ALA B N 1
ATOM 3257 C CA . ALA B 1 166 ? 19.767 1.615 26.874 1.00 11.01 166 ALA B CA 1
ATOM 3258 C C . ALA B 1 166 ? 18.791 2.499 26.106 1.00 12.82 166 ALA B C 1
ATOM 3259 O O . ALA B 1 166 ? 17.624 2.639 26.490 1.00 13.50 166 ALA B O 1
ATOM 3261 N N . LEU B 1 167 ? 19.256 3.099 25.012 1.00 13.10 167 LEU B N 1
ATOM 3262 C CA . LEU B 1 167 ? 18.432 3.948 24.167 1.00 13.09 167 LEU B CA 1
ATOM 3263 C C . LEU B 1 167 ? 17.287 3.130 23.507 1.00 12.64 167 LEU B C 1
ATOM 3264 O O . LEU B 1 167 ? 16.131 3.557 23.490 1.00 12.74 167 LEU B O 1
ATOM 3269 N N . GLU B 1 168 ? 17.619 1.949 22.962 1.00 12.36 168 GLU B N 1
ATOM 3270 C CA . GLU B 1 168 ? 16.614 1.093 22.296 1.00 11.96 168 GLU B CA 1
ATOM 3271 C C . GLU B 1 168 ? 15.575 0.595 23.311 1.00 11.45 168 GLU B C 1
ATOM 3272 O O . GLU B 1 168 ? 14.375 0.582 22.995 1.00 11.68 168 GLU B O 1
ATOM 3278 N N . ALA B 1 169 ? 16.006 0.203 24.508 1.00 11.06 169 ALA B N 1
ATOM 3279 C CA . ALA B 1 169 ? 15.048 -0.199 25.556 1.00 11.55 169 ALA B CA 1
ATOM 3280 C C . ALA B 1 169 ? 14.164 0.996 25.904 1.00 12.04 169 ALA B C 1
ATOM 3281 O O . ALA B 1 169 ? 12.952 0.868 26.130 1.00 12.21 169 ALA B O 1
ATOM 3283 N N . SER B 1 170 ? 14.742 2.186 25.948 1.00 12.44 170 SER B N 1
ATOM 3284 C CA . SER B 1 170 ? 13.980 3.423 26.198 1.00 11.89 170 SER B CA 1
ATOM 3285 C C . SER B 1 170 ? 12.938 3.682 25.140 1.00 11.77 170 SER B C 1
ATOM 3286 O O . SER B 1 170 ? 11.828 4.129 25.438 1.00 13.92 170 SER B O 1
ATOM 3289 N N . VAL B 1 171 ? 13.282 3.444 23.896 1.00 12.69 171 VAL B N 1
ATOM 3290 C CA . VAL B 1 171 ? 12.335 3.591 22.772 1.00 11.87 171 VAL B CA 1
ATOM 3291 C C . VAL B 1 171 ? 11.125 2.713 23.025 1.00 12.67 171 VAL B C 1
ATOM 3292 O O . VAL B 1 171 ? 9.999 3.166 22.867 1.00 12.50 171 VAL B O 1
ATOM 3296 N N . ARG B 1 172 ? 11.325 1.481 23.460 1.00 12.69 172 ARG B N 1
ATOM 3297 C CA . ARG B 1 172 ? 10.193 0.589 23.659 1.00 13.08 172 ARG B CA 1
ATOM 3298 C C . ARG B 1 172 ? 9.284 1.085 24.784 1.00 12.78 172 ARG B C 1
ATOM 3299 O O . ARG B 1 172 ? 8.045 1.131 24.639 1.00 14.10 172 ARG B O 1
ATOM 3307 N N . TYR B 1 173 ? 9.886 1.427 25.908 1.00 13.33 173 TYR B N 1
ATOM 3308 C CA . TYR B 1 173 ? 9.096 1.948 27.041 1.00 13.07 173 TYR B CA 1
ATOM 3309 C C . TYR B 1 173 ? 8.393 3.228 26.688 1.00 13.33 173 TYR B C 1
ATOM 3310 O O . TYR B 1 173 ? 7.181 3.411 27.032 1.00 14.18 173 TYR B O 1
ATOM 3319 N N . LEU B 1 174 ? 9.079 4.135 26.005 1.00 13.98 174 LEU B N 1
ATOM 3320 C CA . LEU B 1 174 ? 8.434 5.398 25.631 1.00 13.63 174 LEU B CA 1
ATOM 3321 C C . LEU B 1 174 ? 7.309 5.203 24.614 1.00 15.10 174 LEU B C 1
ATOM 3322 O O . LEU B 1 174 ? 6.292 5.879 24.642 1.00 14.34 174 LEU B O 1
ATOM 3327 N N . ALA B 1 175 ? 7.467 4.244 23.709 1.00 15.04 175 ALA B N 1
ATOM 3328 C CA . ALA B 1 175 ? 6.430 3.901 22.769 1.00 14.47 175 ALA B CA 1
ATOM 3329 C C . ALA B 1 175 ? 5.165 3.467 23.526 1.00 14.78 175 ALA B C 1
ATOM 3330 O O . ALA B 1 175 ? 4.086 3.879 23.165 1.00 15.35 175 ALA B O 1
ATOM 3332 N N . TYR B 1 176 ? 5.340 2.649 24.549 1.00 13.99 176 TYR B N 1
ATOM 3333 C CA . TYR B 1 176 ? 4.212 2.188 25.364 1.00 15.31 176 TYR B CA 1
ATOM 3334 C C . TYR B 1 176 ? 3.566 3.377 26.070 1.00 16.83 176 TYR B C 1
ATOM 3335 O O . TYR B 1 176 ? 2.330 3.488 26.088 1.00 17.29 176 TYR B O 1
ATOM 3344 N N . GLU B 1 177 ? 4.363 4.282 26.602 1.00 16.74 177 GLU B N 1
ATOM 3345 C CA . GLU B 1 177 ? 3.787 5.366 27.425 1.00 17.34 177 GLU B CA 1
ATOM 3346 C C . GLU B 1 177 ? 3.196 6.516 26.607 1.00 17.97 177 GLU B C 1
ATOM 3347 O O . GLU B 1 177 ? 2.262 7.188 27.081 1.00 20.19 177 GLU B O 1
ATOM 3353 N N . LEU B 1 178 ? 3.697 6.754 25.397 1.00 17.76 178 LEU B N 1
ATOM 3354 C CA . LEU B 1 178 ? 3.203 7.806 24.501 1.00 17.97 178 LEU B CA 1
ATOM 3355 C C . LEU B 1 178 ? 2.117 7.320 23.534 1.00 18.89 178 LEU B C 1
ATOM 3356 O O . LEU B 1 178 ? 1.343 8.109 23.004 1.00 18.84 178 LEU B O 1
ATOM 3361 N N . GLY B 1 179 ? 2.031 6.012 23.312 1.00 19.37 179 GLY B N 1
ATOM 3362 C CA . GLY B 1 179 ? 1.069 5.461 22.366 1.00 20.54 179 GLY B CA 1
ATOM 3363 C C . GLY B 1 179 ? -0.398 5.866 22.593 1.00 22.16 179 GLY B C 1
ATOM 3364 O O . GLY B 1 179 ? -1.106 6.055 21.625 1.00 22.03 179 GLY B O 1
ATOM 3365 N N . PRO B 1 180 ? -0.838 6.001 23.851 1.00 25.16 180 PRO B N 1
ATOM 3366 C CA . PRO B 1 180 ? -2.255 6.385 24.082 1.00 27.39 180 PRO B CA 1
ATOM 3367 C C . PRO B 1 180 ? -2.610 7.748 23.497 1.00 28.29 180 PRO B C 1
ATOM 3368 O O . PRO B 1 180 ? -3.768 7.962 23.111 1.00 29.88 180 PRO B O 1
ATOM 3372 N N . LYS B 1 181 ? -1.632 8.644 23.418 1.00 28.59 181 LYS B N 1
ATOM 3373 C CA . LYS B 1 181 ? -1.792 9.948 22.771 1.00 28.67 181 LYS B CA 1
ATOM 3374 C C . LYS B 1 181 ? -1.704 9.906 21.248 1.00 27.46 181 LYS B C 1
ATOM 3375 O O . LYS B 1 181 ? -1.777 10.953 20.623 1.00 29.06 181 LYS B O 1
ATOM 3381 N N . GLY B 1 182 ? -1.484 8.736 20.649 1.00 25.31 182 GLY B N 1
ATOM 3382 C CA . GLY B 1 182 ? -1.297 8.622 19.224 1.00 23.22 182 GLY B CA 1
ATOM 3383 C C . GLY B 1 182 ? 0.061 9.134 18.755 1.00 21.58 182 GLY B C 1
ATOM 3384 O O . GLY B 1 182 ? 0.195 9.633 17.640 1.00 22.21 182 GLY B O 1
ATOM 3385 N N . VAL B 1 183 ? 1.058 9.016 19.629 1.00 19.32 183 VAL B N 1
ATOM 3386 C CA . VAL B 1 183 ? 2.401 9.458 19.353 1.00 17.55 183 VAL B CA 1
ATOM 3387 C C . VAL B 1 183 ? 3.270 8.197 19.271 1.00 15.96 183 VAL B C 1
ATOM 3388 O O . VAL B 1 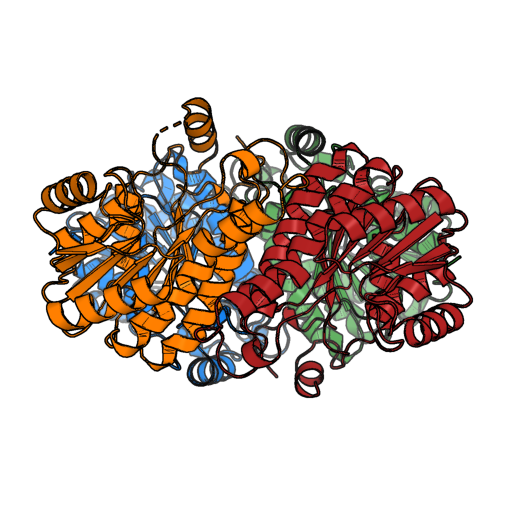183 ? 3.153 7.302 20.087 1.00 15.67 183 VAL B O 1
ATOM 3392 N N . ARG B 1 184 ? 4.093 8.146 18.235 1.00 14.77 184 ARG B N 1
ATOM 3393 C CA . ARG B 1 184 ? 4.907 6.941 17.976 1.00 14.10 184 ARG B CA 1
ATOM 3394 C C . ARG B 1 184 ? 6.365 7.235 18.294 1.00 14.06 184 ARG B C 1
ATOM 3395 O O . ARG B 1 184 ? 6.794 8.382 18.287 1.00 14.23 184 ARG B O 1
ATOM 3403 N N . VAL B 1 185 ? 7.102 6.187 18.658 1.00 13.15 185 VAL B N 1
ATOM 3404 C CA . VAL B 1 185 ? 8.525 6.316 18.995 1.00 11.98 185 VAL B CA 1
ATOM 3405 C C . VAL B 1 185 ? 9.278 5.142 18.350 1.00 12.53 185 VAL B C 1
ATOM 3406 O O . VAL B 1 185 ? 8.942 3.972 18.616 1.00 12.51 185 VAL B O 1
ATOM 3410 N N . ASN B 1 186 ? 10.290 5.471 17.539 1.00 13.45 186 ASN B N 1
ATOM 3411 C CA . ASN B 1 186 ? 11.083 4.483 16.804 1.00 12.55 186 ASN B CA 1
ATOM 3412 C C . ASN B 1 186 ? 12.559 4.864 16.743 1.00 13.30 186 ASN B C 1
ATOM 3413 O O . ASN B 1 186 ? 12.926 6.016 16.970 1.00 13.02 186 ASN B O 1
ATOM 3418 N N . ALA B 1 187 ? 13.402 3.882 16.424 1.00 11.87 187 ALA B N 1
ATOM 3419 C CA . ALA B 1 187 ? 14.839 4.070 16.242 1.00 12.30 187 ALA B CA 1
ATOM 3420 C C . ALA B 1 187 ? 15.239 3.620 14.839 1.00 12.81 187 ALA B C 1
ATOM 3421 O O . ALA B 1 187 ? 14.670 2.677 14.284 1.00 13.68 187 ALA B O 1
ATOM 3423 N N . ILE B 1 188 ? 16.200 4.321 14.273 1.00 13.25 188 ILE B N 1
ATOM 3424 C CA . ILE B 1 188 ? 16.831 3.963 13.017 1.00 12.56 188 ILE B CA 1
ATOM 3425 C C . ILE B 1 188 ? 18.253 3.478 13.313 1.00 12.84 188 ILE B C 1
ATOM 3426 O O . ILE B 1 188 ? 19.063 4.221 13.876 1.00 12.08 188 ILE B O 1
ATOM 3431 N N . SER B 1 189 ? 18.517 2.228 12.983 1.00 12.92 189 SER B N 1
ATOM 3432 C CA . SER B 1 189 ? 19.877 1.689 13.122 1.00 13.04 189 SER B CA 1
ATOM 3433 C C . SER B 1 189 ? 20.570 1.833 11.781 1.00 13.93 189 SER B C 1
ATOM 3434 O O . SER B 1 189 ? 20.312 1.102 10.834 1.00 13.96 189 SER B O 1
ATOM 3437 N N . ALA B 1 190 ? 21.487 2.796 11.703 1.00 13.82 190 ALA B N 1
ATOM 3438 C CA . ALA B 1 190 ? 22.150 3.155 10.473 1.00 15.06 190 ALA B CA 1
ATOM 3439 C C . ALA B 1 190 ? 23.492 2.444 10.402 1.00 15.96 190 ALA B C 1
ATOM 3440 O O . ALA B 1 190 ? 24.169 2.296 11.430 1.00 17.70 190 ALA B O 1
ATOM 3442 N N . GLY B 1 191 ? 23.878 2.059 9.196 1.00 15.70 191 GLY B N 1
ATOM 3443 C CA . GLY B 1 191 ? 25.264 1.678 8.902 1.00 16.89 191 GLY B CA 1
ATOM 3444 C C . GLY B 1 191 ? 26.124 2.916 8.749 1.00 17.37 191 GLY B C 1
ATOM 3445 O O . GLY B 1 191 ? 25.620 4.020 8.736 1.00 17.84 191 GLY B O 1
ATOM 3446 N N . PRO B 1 192 ? 27.451 2.731 8.597 1.00 19.33 192 PRO B N 1
ATOM 3447 C CA . PRO B 1 192 ? 28.366 3.855 8.336 1.00 21.00 192 PRO B CA 1
ATOM 3448 C C . PRO B 1 192 ? 28.077 4.532 7.013 1.00 21.00 192 PRO B C 1
ATOM 3449 O O . PRO B 1 192 ? 27.718 3.850 6.051 1.00 20.78 192 PRO B O 1
ATOM 3453 N N . VAL B 1 193 ? 28.257 5.858 6.962 1.00 22.41 193 VAL B N 1
ATOM 3454 C CA . VAL B 1 193 ? 28.152 6.652 5.735 1.00 23.97 193 VAL B CA 1
ATOM 3455 C C . VAL B 1 193 ? 29.520 7.254 5.333 1.00 25.74 193 VAL B C 1
ATOM 3456 O O . VAL B 1 193 ? 30.165 7.918 6.142 1.00 25.63 193 VAL B O 1
ATOM 3460 N N . ARG B 1 194 ? 29.928 7.006 4.084 1.00 28.17 194 ARG B N 1
ATOM 3461 C CA . ARG B 1 194 ? 31.259 7.380 3.603 1.00 30.63 194 ARG B CA 1
ATOM 3462 C C . ARG B 1 194 ? 31.319 8.896 3.507 1.00 31.64 194 ARG B C 1
ATOM 3463 O O . ARG B 1 194 ? 32.205 9.508 4.120 1.00 34.27 194 ARG B O 1
ATOM 3471 N N . PHE B 1 204 ? 37.154 5.730 8.919 1.00 49.35 204 PHE B N 1
ATOM 3472 C CA . PHE B 1 204 ? 38.147 5.674 7.847 1.00 49.07 204 PHE B CA 1
ATOM 3473 C C . PHE B 1 204 ? 37.772 4.726 6.697 1.00 47.96 204 PHE B C 1
ATOM 3474 O O . PHE B 1 204 ? 36.898 3.857 6.845 1.00 47.86 204 PHE B O 1
ATOM 3482 N N . THR B 1 205 ? 38.487 4.895 5.576 1.00 46.50 205 THR B N 1
ATOM 3483 C CA . THR B 1 205 ? 38.246 4.196 4.295 1.00 45.34 205 THR B CA 1
ATOM 3484 C C . THR B 1 205 ? 38.278 2.668 4.350 1.00 44.01 205 THR B C 1
ATOM 3485 O O . THR B 1 205 ? 37.517 2.014 3.643 1.00 43.55 205 THR B O 1
ATOM 3489 N N . LYS B 1 206 ? 39.184 2.096 5.139 1.00 42.37 206 LYS B N 1
ATOM 3490 C CA . LYS B 1 206 ? 39.267 0.630 5.246 1.00 41.35 206 LYS B CA 1
ATOM 3491 C C . LYS B 1 206 ? 38.000 0.047 5.852 1.00 39.55 206 LYS B C 1
ATOM 3492 O O . LYS B 1 206 ? 37.506 -0.977 5.398 1.00 39.16 206 LYS B O 1
ATOM 3498 N N . MET B 1 207 ? 37.467 0.712 6.867 1.00 37.95 207 MET B N 1
ATOM 3499 C CA . MET B 1 207 ? 36.227 0.276 7.499 1.00 36.97 207 MET B CA 1
ATOM 3500 C C . MET B 1 207 ? 35.053 0.336 6.519 1.00 34.87 207 MET B C 1
ATOM 3501 O O . MET B 1 207 ? 34.307 -0.635 6.410 1.00 33.48 207 MET B O 1
ATOM 3506 N N . TYR B 1 208 ? 34.920 1.451 5.792 1.00 33.25 208 TYR B N 1
ATOM 3507 C CA . TYR B 1 208 ? 33.835 1.602 4.800 1.00 32.32 208 TYR B CA 1
ATOM 3508 C C . TYR B 1 208 ? 33.925 0.516 3.741 1.00 31.44 208 TYR B C 1
ATOM 3509 O O . TYR B 1 208 ? 32.916 -0.034 3.316 1.00 29.75 208 TYR B O 1
ATOM 3518 N N . ASP B 1 209 ? 35.148 0.217 3.302 1.00 30.40 209 ASP B N 1
ATOM 3519 C CA . ASP B 1 209 ? 35.350 -0.790 2.273 1.00 30.62 209 ASP B CA 1
ATOM 3520 C C . ASP B 1 209 ? 35.039 -2.193 2.773 1.00 29.71 209 ASP B C 1
ATOM 3521 O O . ASP B 1 209 ? 34.441 -2.980 2.056 1.00 30.18 209 ASP B O 1
ATOM 3526 N N . ARG B 1 210 ? 35.427 -2.496 3.999 1.00 29.10 210 ARG B N 1
ATOM 3527 C CA . ARG B 1 210 ? 35.105 -3.778 4.610 1.00 29.19 210 ARG B CA 1
ATOM 3528 C C . ARG B 1 210 ? 33.585 -4.000 4.752 1.00 27.13 210 ARG B C 1
ATOM 3529 O O . ARG B 1 210 ? 33.068 -5.072 4.432 1.00 26.13 210 ARG B O 1
ATOM 3537 N N . VAL B 1 211 ? 32.884 -2.975 5.216 1.00 25.37 211 VAL B N 1
ATOM 3538 C CA . VAL B 1 211 ? 31.417 -3.030 5.291 1.00 24.41 211 VAL B CA 1
ATOM 3539 C C . VAL B 1 211 ? 30.814 -3.270 3.911 1.00 24.04 211 VAL B C 1
ATOM 3540 O O . VAL B 1 211 ? 29.937 -4.134 3.726 1.00 22.33 211 VAL B O 1
ATOM 3544 N N . ALA B 1 212 ? 31.303 -2.531 2.918 1.00 23.74 212 ALA B N 1
ATOM 3545 C CA . ALA B 1 212 ? 30.799 -2.678 1.575 1.00 24.21 212 ALA B CA 1
ATOM 3546 C C . ALA B 1 212 ? 31.011 -4.077 1.000 1.00 24.84 212 ALA B C 1
ATOM 3547 O O . ALA B 1 212 ? 30.170 -4.559 0.261 1.00 26.56 212 ALA B O 1
ATOM 3549 N N . GLN B 1 213 ? 32.109 -4.744 1.333 1.00 24.93 213 GLN B N 1
ATOM 3550 C CA . GLN B 1 213 ? 32.352 -6.084 0.794 1.00 25.70 213 GLN B CA 1
ATOM 3551 C C . GLN B 1 213 ? 31.407 -7.149 1.361 1.00 24.15 213 GLN B C 1
ATOM 3552 O O . GLN B 1 213 ? 31.098 -8.129 0.681 1.00 25.02 213 GLN B O 1
ATOM 3558 N N . THR B 1 214 ? 30.985 -6.949 2.607 1.00 22.37 214 THR B N 1
ATOM 3559 C CA . THR B 1 214 ? 30.160 -7.923 3.316 1.00 20.75 214 THR B CA 1
ATOM 3560 C C . THR B 1 214 ? 28.678 -7.584 3.171 1.00 19.31 214 THR B C 1
ATOM 3561 O O . THR B 1 214 ? 27.865 -8.499 3.183 1.00 17.98 214 THR B O 1
ATOM 3565 N N . ALA B 1 215 ? 28.325 -6.311 3.040 1.00 18.95 215 ALA B N 1
ATOM 3566 C CA . ALA B 1 215 ? 26.876 -5.997 2.894 1.00 17.96 215 ALA B CA 1
ATOM 3567 C C . ALA B 1 215 ? 26.280 -6.677 1.678 1.00 17.78 215 ALA B C 1
ATOM 3568 O O . ALA B 1 215 ? 26.895 -6.718 0.613 1.00 18.40 215 ALA B O 1
ATOM 3570 N N . PRO B 1 216 ? 25.045 -7.206 1.800 1.00 17.27 216 PRO B N 1
ATOM 3571 C CA . PRO B 1 216 ? 24.320 -7.729 0.647 1.00 17.98 216 PRO B CA 1
ATOM 3572 C C . PRO B 1 216 ? 24.350 -6.821 -0.589 1.00 17.93 216 PRO B C 1
ATOM 3573 O O . PRO B 1 216 ? 24.505 -7.315 -1.700 1.00 18.97 216 PRO B O 1
ATOM 3577 N N . LEU B 1 217 ? 24.146 -5.517 -0.399 1.00 17.93 217 LEU B N 1
ATOM 3578 C CA . LEU B 1 217 ? 24.106 -4.589 -1.522 1.00 18.41 217 LEU B CA 1
ATOM 3579 C C . LEU B 1 217 ? 25.495 -4.221 -2.038 1.00 19.38 217 LEU B C 1
ATOM 3580 O O . LEU B 1 217 ? 25.588 -3.484 -3.017 1.00 20.22 217 LEU B O 1
ATOM 3585 N N . ARG B 1 218 ? 26.536 -4.700 -1.357 1.00 19.70 218 ARG B N 1
ATOM 3586 C CA . ARG B 1 218 ? 27.955 -4.537 -1.774 1.00 20.90 218 ARG B CA 1
ATOM 3587 C C . ARG B 1 218 ? 28.342 -3.076 -1.895 1.00 21.15 218 ARG B C 1
ATOM 3588 O O . ARG B 1 218 ? 29.110 -2.681 -2.781 1.00 22.38 218 ARG B O 1
ATOM 3596 N N . ARG B 1 219 ? 27.808 -2.270 -0.980 1.00 19.46 219 ARG B N 1
ATOM 3597 C CA . ARG B 1 219 ? 28.082 -0.844 -0.888 1.00 19.68 219 ARG B CA 1
ATOM 3598 C C . ARG B 1 219 ? 27.669 -0.351 0.487 1.00 19.96 219 ARG B C 1
ATOM 3599 O O . ARG B 1 219 ? 26.952 -1.065 1.209 1.00 19.19 219 ARG B O 1
ATOM 3607 N N . ASN B 1 220 ? 28.126 0.841 0.859 1.00 19.52 220 ASN B N 1
ATOM 3608 C CA . ASN B 1 220 ? 27.654 1.495 2.055 1.00 19.35 220 ASN B CA 1
ATOM 3609 C C . ASN B 1 220 ? 26.356 2.221 1.769 1.00 18.24 220 ASN B C 1
ATOM 3610 O O . ASN B 1 220 ? 26.026 2.537 0.608 1.00 19.34 220 ASN B O 1
ATOM 3615 N N . ILE B 1 221 ? 25.623 2.514 2.840 1.00 18.09 221 ILE B N 1
ATOM 3616 C CA . ILE B 1 221 ? 24.440 3.335 2.734 1.00 17.47 221 ILE B CA 1
ATOM 3617 C C . ILE B 1 221 ? 24.856 4.793 2.578 1.00 18.04 221 ILE B C 1
ATOM 3618 O O . ILE B 1 221 ? 26.010 5.152 2.804 1.00 20.07 221 ILE B O 1
ATOM 3623 N N . THR B 1 222 ? 23.888 5.616 2.200 1.00 18.12 222 THR B N 1
ATOM 3624 C CA . THR B 1 222 ? 24.098 7.034 2.091 1.00 19.44 222 THR B CA 1
ATOM 3625 C C . THR B 1 222 ? 23.302 7.794 3.174 1.00 19.56 222 THR B C 1
ATOM 3626 O O . THR B 1 222 ? 22.344 7.279 3.789 1.00 18.68 222 THR B O 1
ATOM 3630 N N . GLN B 1 223 ? 23.684 9.058 3.372 1.00 19.85 223 GLN B N 1
ATOM 3631 C CA . GLN B 1 223 ? 22.990 9.960 4.270 1.00 20.93 223 GLN B CA 1
ATOM 3632 C C . GLN B 1 223 ? 21.513 10.087 3.881 1.00 19.16 223 GLN B C 1
ATOM 3633 O O . GLN B 1 223 ? 20.611 10.089 4.730 1.00 18.48 223 GLN B O 1
ATOM 3639 N N . GLU B 1 224 ? 21.256 10.229 2.587 1.00 19.41 224 GLU B N 1
ATOM 3640 C CA . GLU B 1 224 ? 19.890 10.399 2.105 1.00 19.65 224 GLU B CA 1
ATOM 3641 C C . GLU B 1 224 ? 19.018 9.177 2.409 1.00 18.44 224 GLU B C 1
ATOM 3642 O O . GLU B 1 224 ? 17.832 9.301 2.651 1.00 16.94 224 GLU B O 1
ATOM 3648 N N . GLU B 1 225 ? 19.611 8.006 2.389 1.00 16.65 225 GLU B N 1
ATOM 3649 C CA . GLU B 1 225 ? 18.899 6.760 2.723 1.00 16.16 225 GLU B CA 1
ATOM 3650 C C . GLU B 1 225 ? 18.405 6.794 4.172 1.00 15.11 225 GLU B C 1
ATOM 3651 O O . GLU B 1 225 ? 17.261 6.368 4.472 1.00 15.87 225 GLU B O 1
ATOM 3657 N N . VAL B 1 226 ? 19.201 7.364 5.071 1.00 14.87 226 VAL B N 1
ATOM 3658 C CA . VAL B 1 226 ? 18.783 7.537 6.459 1.00 15.52 226 VAL B CA 1
ATOM 3659 C C . VAL B 1 226 ? 17.694 8.617 6.533 1.00 14.86 226 VAL B C 1
ATOM 3660 O O . VAL B 1 226 ? 16.641 8.442 7.163 1.00 15.12 226 VAL B O 1
ATOM 3664 N N . GLY B 1 227 ? 17.919 9.726 5.837 1.00 15.59 227 GLY B N 1
ATOM 3665 C CA . GLY B 1 227 ? 16.937 10.793 5.783 1.00 14.80 227 GLY B CA 1
ATOM 3666 C C . GLY B 1 227 ? 15.572 10.335 5.340 1.00 15.25 227 GLY B C 1
ATOM 3667 O O . GLY B 1 227 ? 14.568 10.674 5.956 1.00 14.57 227 GLY B O 1
ATOM 3668 N N . ASN B 1 228 ? 15.544 9.525 4.280 1.00 15.39 228 ASN B N 1
ATOM 3669 C CA . ASN B 1 228 ? 14.304 8.979 3.741 1.00 15.74 228 ASN B CA 1
ATOM 3670 C C . ASN B 1 228 ? 13.566 8.057 4.711 1.00 15.69 228 ASN B C 1
ATOM 3671 O O . ASN B 1 228 ? 12.353 8.098 4.812 1.00 15.03 228 ASN B O 1
ATOM 3676 N N . LEU B 1 229 ? 14.309 7.233 5.450 1.00 14.73 229 LEU B N 1
ATOM 3677 C CA . LEU B 1 229 ? 13.700 6.367 6.446 1.00 14.24 229 LEU B CA 1
ATOM 3678 C C . LEU B 1 229 ? 13.139 7.183 7.609 1.00 13.99 229 LEU B C 1
ATOM 3679 O O . LEU B 1 229 ? 12.037 6.927 8.075 1.00 14.83 229 LEU B O 1
ATOM 3684 N N . GLY B 1 230 ? 13.850 8.218 8.038 1.00 14.23 230 GLY B N 1
ATOM 3685 C CA . GLY B 1 230 ? 13.277 9.076 9.081 1.00 13.33 230 GLY B CA 1
ATOM 3686 C C . GLY B 1 230 ? 12.031 9.821 8.652 1.00 13.19 230 GLY B C 1
ATOM 3687 O O . GLY B 1 230 ? 11.084 9.896 9.405 1.00 13.78 230 GLY B O 1
ATOM 3688 N N . LEU B 1 231 ? 12.018 10.311 7.421 1.00 14.93 231 LEU B N 1
ATOM 3689 C CA . LEU B 1 231 ? 10.840 10.955 6.833 1.00 15.50 231 LEU B CA 1
ATOM 3690 C C . LEU B 1 231 ? 9.682 9.987 6.866 1.00 14.41 231 LEU B C 1
ATOM 3691 O O . LEU B 1 231 ? 8.607 10.316 7.312 1.00 14.82 231 LEU B O 1
ATOM 3696 N N . PHE B 1 232 ? 9.885 8.769 6.375 1.00 14.40 232 PHE B N 1
ATOM 3697 C CA . PHE B 1 232 ? 8.818 7.792 6.334 1.00 13.99 232 PHE B CA 1
ATOM 3698 C C . PHE B 1 232 ? 8.247 7.531 7.738 1.00 12.31 232 PHE B C 1
ATOM 3699 O O . PHE B 1 232 ? 7.035 7.581 8.011 1.00 14.30 232 PHE B O 1
ATOM 3707 N N . LEU B 1 233 ? 9.131 7.215 8.681 1.00 13.75 233 LEU B N 1
ATOM 3708 C CA . LEU B 1 233 ? 8.695 6.851 10.024 1.00 13.61 233 LEU B CA 1
ATOM 3709 C C . LEU B 1 233 ? 7.890 7.981 10.709 1.00 14.32 233 LEU B C 1
ATOM 3710 O O . LEU B 1 233 ? 6.970 7.713 11.460 1.00 13.23 233 LEU B O 1
ATOM 3715 N N . LEU B 1 234 ? 8.266 9.220 10.460 1.00 14.38 234 LEU B N 1
ATOM 3716 C CA . LEU B 1 234 ? 7.591 10.381 11.026 1.00 14.28 234 LEU B CA 1
ATOM 3717 C C . LEU B 1 234 ? 6.274 10.678 10.288 1.00 15.22 234 LEU B C 1
ATOM 3718 O O . LEU B 1 234 ? 5.296 11.157 10.895 1.00 15.65 234 LEU B O 1
ATOM 3723 N N . SER B 1 235 ? 6.244 10.385 9.005 1.00 14.87 235 SER B N 1
ATOM 3724 C CA . SER B 1 235 ? 5.056 10.618 8.155 1.00 15.51 235 SER B CA 1
ATOM 3725 C C . SER B 1 235 ? 3.868 9.755 8.539 1.00 16.23 235 SER B C 1
ATOM 3726 O O . SER B 1 235 ? 3.985 8.738 9.199 1.00 16.73 235 SER B O 1
ATOM 3729 N N . PRO B 1 236 ? 2.666 10.127 8.058 1.00 17.04 236 PRO B N 1
ATOM 3730 C CA . PRO B 1 236 ? 1.519 9.310 8.311 1.00 17.35 236 PRO B CA 1
ATOM 3731 C C . PRO B 1 236 ? 1.575 7.937 7.586 1.00 17.07 236 PRO B C 1
ATOM 3732 O O . PRO B 1 236 ? 0.805 7.053 7.910 1.00 18.58 236 PRO B O 1
ATOM 3736 N N . LEU B 1 237 ? 2.479 7.768 6.624 1.00 17.45 237 LEU B N 1
ATOM 3737 C CA . LEU B 1 237 ? 2.628 6.469 5.953 1.00 17.59 237 LEU B CA 1
ATOM 3738 C C . LEU B 1 237 ? 3.080 5.385 6.912 1.00 17.18 237 LEU B C 1
ATOM 3739 O O . LEU B 1 237 ? 2.851 4.190 6.653 1.00 18.34 237 LEU B O 1
ATOM 3744 N N . ALA B 1 238 ? 3.717 5.783 8.010 1.00 15.85 238 ALA B N 1
ATOM 3745 C CA . ALA B 1 238 ? 4.144 4.821 9.038 1.00 15.51 238 ALA B CA 1
ATOM 3746 C C . ALA B 1 238 ? 3.229 4.740 10.248 1.00 15.42 238 ALA B C 1
ATOM 3747 O O . ALA B 1 238 ? 3.645 4.297 11.321 1.00 15.51 238 ALA B O 1
ATOM 3749 N N . SER B 1 239 ? 1.948 5.124 10.100 1.00 16.86 239 SER B N 1
ATOM 3750 C 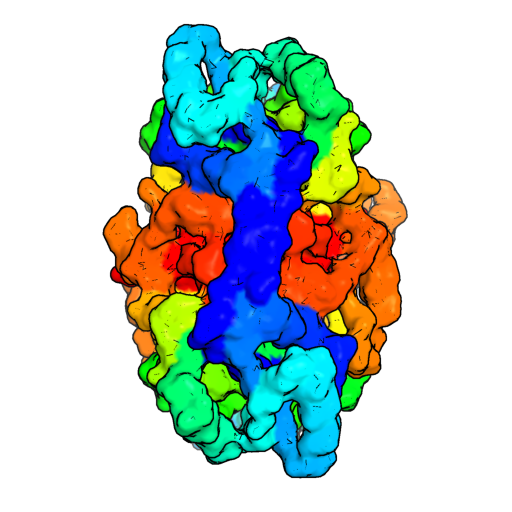CA . SER B 1 239 ? 1.060 5.235 11.232 1.00 16.70 239 SER B CA 1
ATOM 3751 C C . SER B 1 239 ? 0.844 4.007 12.123 1.00 17.08 239 SER B C 1
ATOM 3752 O O . SER B 1 239 ? 0.466 4.148 13.281 1.00 18.53 239 SER B O 1
ATOM 3755 N N . GLY B 1 240 ? 1.122 2.814 11.608 1.00 16.06 240 GLY B N 1
ATOM 3756 C CA . GLY B 1 240 ? 0.990 1.606 12.406 1.00 16.29 240 GLY B CA 1
ATOM 3757 C C . GLY B 1 240 ? 2.272 1.136 13.095 1.00 14.86 240 GLY B C 1
ATOM 3758 O O . GLY B 1 240 ? 2.275 0.113 13.738 1.00 15.18 240 GLY B O 1
ATOM 3759 N N . ILE B 1 241 ? 3.357 1.892 12.906 1.00 14.18 241 ILE B N 1
ATOM 3760 C CA . ILE B 1 241 ? 4.711 1.435 13.315 1.00 13.98 241 ILE B CA 1
ATOM 3761 C C . ILE B 1 241 ? 5.173 2.197 14.539 1.00 13.14 241 ILE B C 1
ATOM 3762 O O . ILE B 1 241 ? 5.379 3.407 14.471 1.00 13.92 241 ILE B O 1
ATOM 3767 N N . THR B 1 242 ? 5.335 1.503 15.648 1.00 12.61 242 THR B N 1
ATOM 3768 C CA . THR B 1 242 ? 5.866 2.076 16.857 1.00 13.14 242 THR B CA 1
ATOM 3769 C C . THR B 1 242 ? 6.654 1.074 17.679 1.00 12.73 242 THR B C 1
ATOM 3770 O O . THR B 1 242 ? 6.392 -0.156 17.615 1.00 12.71 242 THR B O 1
ATOM 3774 N N . GLY B 1 243 ? 7.645 1.579 18.406 1.00 12.21 243 GLY B N 1
ATOM 3775 C CA . GLY B 1 243 ? 8.516 0.736 19.230 1.00 12.44 243 GLY B CA 1
ATOM 3776 C C . GLY B 1 243 ? 9.606 -0.033 18.468 1.00 13.91 243 GLY B C 1
ATOM 3777 O O . GLY B 1 243 ? 10.209 -0.951 19.007 1.00 14.64 243 GLY B O 1
ATOM 3778 N N . GLU B 1 244 ? 9.781 0.307 17.201 1.00 14.46 244 GLU B N 1
ATOM 3779 C CA . GLU B 1 244 ? 10.590 -0.494 16.259 1.00 15.59 244 GLU B CA 1
ATOM 3780 C C . GLU B 1 244 ? 12.020 0.056 16.140 1.00 15.37 244 GLU B C 1
ATOM 3781 O O . GLU B 1 244 ? 12.245 1.271 16.212 1.00 16.43 244 GLU B O 1
ATOM 3787 N N . VAL B 1 245 ? 12.986 -0.854 15.964 1.00 14.22 245 VAL B N 1
ATOM 3788 C CA . VAL B 1 245 ? 14.312 -0.484 15.502 1.00 13.09 245 VAL B CA 1
ATOM 3789 C C . VAL B 1 245 ? 14.415 -0.952 14.037 1.00 13.36 245 VAL B C 1
ATOM 3790 O O . VAL B 1 245 ? 14.410 -2.149 13.781 1.00 14.12 245 VAL B O 1
ATOM 3794 N N . VAL B 1 246 ? 14.481 -0.006 13.123 1.00 13.19 246 VAL B N 1
ATOM 3795 C CA . VAL B 1 246 ? 14.557 -0.276 11.680 1.00 12.18 246 VAL B CA 1
ATOM 3796 C C . VAL B 1 246 ? 15.982 -0.062 11.181 1.00 12.50 246 VAL B C 1
ATOM 3797 O O . VAL B 1 246 ? 16.548 1.006 11.377 1.00 13.01 246 VAL B O 1
ATOM 3801 N N . TYR B 1 247 ? 16.520 -1.106 10.567 1.00 12.77 247 TYR B N 1
ATOM 3802 C CA . TYR B 1 247 ? 17.885 -1.101 10.057 1.00 12.64 247 TYR B CA 1
ATOM 3803 C C . TYR B 1 247 ? 17.981 -0.584 8.629 1.00 12.95 247 TYR B C 1
ATOM 3804 O O . TYR B 1 247 ? 17.348 -1.096 7.714 1.00 13.74 247 TYR B O 1
ATOM 3813 N N . VAL B 1 248 ? 18.761 0.471 8.493 1.00 12.11 248 VAL B N 1
ATOM 3814 C CA . VAL B 1 248 ? 19.180 0.972 7.146 1.00 12.91 248 VAL B CA 1
ATOM 3815 C C . VAL B 1 248 ? 20.691 0.831 6.999 1.00 13.65 248 VAL B C 1
ATOM 3816 O O . VAL B 1 248 ? 21.471 1.692 7.384 1.00 14.31 248 VAL B O 1
ATOM 3820 N N . ASP B 1 249 ? 21.099 -0.349 6.536 1.00 13.14 249 ASP B N 1
ATOM 3821 C CA . ASP B 1 249 ? 22.512 -0.737 6.561 1.00 14.08 249 ASP B CA 1
ATOM 3822 C C . ASP B 1 249 ? 22.947 -1.562 5.377 1.00 14.59 249 ASP B C 1
ATOM 3823 O O . ASP B 1 249 ? 23.955 -2.255 5.444 1.00 14.74 249 ASP B O 1
ATOM 3828 N N . ALA B 1 250 ? 22.198 -1.498 4.290 1.00 15.20 250 ALA B N 1
ATOM 3829 C CA . ALA B 1 250 ? 22.507 -2.273 3.091 1.00 14.88 250 ALA B CA 1
ATOM 3830 C C . ALA B 1 250 ? 22.535 -3.783 3.353 1.00 14.35 250 ALA B C 1
ATOM 3831 O O . ALA B 1 250 ? 23.047 -4.573 2.573 1.00 14.92 250 ALA B O 1
ATOM 3833 N N . GLY B 1 251 ? 21.852 -4.185 4.419 1.00 14.75 251 GLY B N 1
ATOM 3834 C CA . GLY B 1 251 ? 21.765 -5.574 4.828 1.00 14.66 251 GLY B CA 1
ATOM 3835 C C . GLY B 1 251 ? 22.908 -6.100 5.659 1.00 14.11 251 GLY B C 1
ATOM 3836 O O . GLY B 1 251 ? 22.952 -7.279 5.982 1.00 14.56 251 GLY B O 1
ATOM 3837 N N . TYR B 1 252 ? 23.851 -5.239 6.014 1.00 14.43 252 TYR B N 1
ATOM 3838 C CA . TYR B 1 252 ? 25.077 -5.709 6.637 1.00 15.18 252 TYR B CA 1
ATOM 3839 C C . TYR B 1 252 ? 24.807 -6.594 7.843 1.00 14.61 252 TYR B C 1
ATOM 3840 O O . TYR B 1 252 ? 25.391 -7.688 7.963 1.00 15.91 252 TYR B O 1
ATOM 3849 N N . HIS B 1 253 ? 23.925 -6.143 8.737 1.00 14.06 253 HIS B N 1
ATOM 3850 C CA . HIS B 1 253 ? 23.765 -6.849 10.010 1.00 14.90 253 HIS B CA 1
ATOM 3851 C C . HIS B 1 253 ? 23.130 -8.243 9.921 1.00 13.93 253 HIS B C 1
ATOM 3852 O O . HIS B 1 253 ? 23.197 -8.987 10.899 1.00 15.89 253 HIS B O 1
ATOM 3859 N N . ILE B 1 254 ? 22.607 -8.626 8.762 1.00 13.87 254 ILE B N 1
ATOM 3860 C CA . ILE B 1 254 ? 22.043 -9.965 8.601 1.00 14.79 254 ILE B CA 1
ATOM 3861 C C . ILE B 1 254 ? 23.118 -11.009 8.388 1.00 14.29 254 ILE B C 1
ATOM 3862 O O . ILE B 1 254 ? 22.814 -12.199 8.435 1.00 15.21 254 ILE B O 1
ATOM 3867 N N . MET B 1 255 ? 24.354 -10.586 8.091 1.00 14.54 255 MET B N 1
ATOM 3868 C CA . MET B 1 255 ? 25.414 -11.513 7.780 1.00 15.62 255 MET B CA 1
ATOM 3869 C C . MET B 1 255 ? 26.003 -12.130 9.040 1.00 15.95 255 MET B C 1
ATOM 3870 O O . MET B 1 255 ? 26.204 -11.445 10.033 1.00 16.98 255 MET B O 1
ATOM 3875 N N . GLY B 1 256 ? 26.250 -13.442 8.975 1.00 16.58 256 GLY B N 1
ATOM 3876 C CA . GLY B 1 256 ? 26.807 -14.198 10.098 1.00 17.48 256 GLY B CA 1
ATOM 3877 C C . GLY B 1 256 ? 28.309 -14.433 9.968 1.00 19.82 256 GLY B C 1
ATOM 3878 O O . GLY B 1 256 ? 28.900 -15.062 10.827 1.00 18.70 256 GLY B O 1
ATOM 3879 N N . MET B 1 257 ? 28.903 -13.909 8.910 1.00 23.68 257 MET B N 1
ATOM 3880 C CA . MET B 1 257 ? 30.352 -13.800 8.803 1.00 27.44 257 MET B CA 1
ATOM 3881 C C . MET B 1 257 ? 30.705 -12.770 7.750 1.00 28.98 257 MET B C 1
ATOM 3882 O O . MET B 1 257 ? 29.872 -12.447 6.899 1.00 27.41 257 MET B O 1
ATOM 3887 N N . GLU B 1 258 ? 31.943 -12.271 7.798 1.00 31.35 258 GLU B N 1
ATOM 3888 C CA . GLU B 1 258 ? 32.419 -11.313 6.784 1.00 33.48 258 GLU B CA 1
ATOM 3889 C C . GLU B 1 258 ? 32.828 -12.056 5.516 1.00 33.71 258 GLU B C 1
ATOM 3890 O O . GLU B 1 258 ? 33.209 -13.229 5.570 1.00 33.48 258 GLU B O 1
ATOM 3896 N N . LEU B 1 259 ? 32.675 -11.385 4.376 1.00 34.40 259 LEU B N 1
ATOM 3897 C CA . LEU B 1 259 ? 32.932 -11.976 3.063 1.00 35.22 259 LEU B CA 1
ATOM 3898 C C . LEU B 1 259 ? 34.316 -11.573 2.543 1.00 36.31 259 LEU B C 1
ATOM 3899 O O . LEU B 1 259 ? 34.735 -10.424 2.735 1.00 38.17 259 LEU B O 1
ATOM 3904 N N . MET C 1 1 ? 30.997 -31.474 46.555 1.00 36.51 1 MET C N 1
ATOM 3905 C CA . MET C 1 1 ? 30.923 -31.700 45.080 1.00 36.97 1 MET C CA 1
ATOM 3906 C C . MET C 1 1 ? 29.502 -32.003 44.658 1.00 36.10 1 MET C C 1
ATOM 3907 O O . MET C 1 1 ? 28.727 -32.547 45.431 1.00 35.97 1 MET C O 1
ATOM 3912 N N . LEU C 1 2 ? 29.152 -31.605 43.444 1.00 35.47 2 LEU C N 1
ATOM 3913 C CA . LEU C 1 2 ? 27.833 -31.950 42.913 1.00 35.76 2 LEU C CA 1
ATOM 3914 C C . LEU C 1 2 ? 27.971 -33.233 42.113 1.00 34.17 2 LEU C C 1
ATOM 3915 O O . LEU C 1 2 ? 28.970 -33.439 41.433 1.00 33.81 2 LEU C O 1
ATOM 3920 N N . THR C 1 3 ? 26.976 -34.093 42.217 1.00 33.45 3 THR C N 1
ATOM 3921 C CA . THR C 1 3 ? 26.954 -35.315 41.414 1.00 33.41 3 THR C CA 1
ATOM 3922 C C . THR C 1 3 ? 25.718 -35.293 40.527 1.00 32.73 3 THR C C 1
ATOM 3923 O O . THR C 1 3 ? 24.659 -34.821 40.957 1.00 33.60 3 THR C O 1
ATOM 3927 N N . VAL C 1 4 ? 25.847 -35.780 39.291 1.00 31.13 4 VAL C N 1
ATOM 3928 C CA . VAL C 1 4 ? 24.674 -35.923 38.421 1.00 30.46 4 VAL C CA 1
ATOM 3929 C C . VAL C 1 4 ? 24.438 -37.405 38.186 1.00 28.72 4 VAL C C 1
ATOM 3930 O O . VAL C 1 4 ? 25.245 -38.045 37.511 1.00 29.21 4 VAL C O 1
ATOM 3934 N N . ASP C 1 5 ? 23.351 -37.913 38.747 1.00 27.62 5 ASP C N 1
ATOM 3935 C CA . ASP C 1 5 ? 23.028 -39.355 38.743 1.00 27.95 5 ASP C CA 1
ATOM 3936 C C . ASP C 1 5 ? 21.708 -39.624 38.030 1.00 26.95 5 ASP C C 1
ATOM 3937 O O . ASP C 1 5 ? 20.622 -39.347 38.548 1.00 26.48 5 ASP C O 1
ATOM 3942 N N . LEU C 1 6 ? 21.816 -40.183 36.830 1.00 26.70 6 LEU C N 1
ATOM 3943 C CA . LEU C 1 6 ? 20.662 -40.434 36.000 1.00 27.07 6 LEU C CA 1
ATOM 3944 C C . LEU C 1 6 ? 20.418 -41.931 35.908 1.00 27.78 6 LEU C C 1
ATOM 3945 O O . LEU C 1 6 ? 19.892 -42.414 34.912 1.00 27.43 6 LEU C O 1
ATOM 3950 N N . SER C 1 7 ? 20.768 -42.679 36.948 1.00 28.37 7 SER C N 1
ATOM 3951 C CA . SER C 1 7 ? 20.542 -44.115 36.873 1.00 27.64 7 SER C CA 1
ATOM 3952 C C . SER C 1 7 ? 19.064 -44.312 36.999 1.00 27.12 7 SER C C 1
ATOM 3953 O O . SER C 1 7 ? 18.391 -43.538 37.655 1.00 27.31 7 SER C O 1
ATOM 3956 N N . GLY C 1 8 ? 18.533 -45.293 36.271 1.00 26.45 8 GLY C N 1
ATOM 3957 C CA . GLY C 1 8 ? 17.097 -45.491 36.158 1.00 26.06 8 GLY C CA 1
ATOM 3958 C C . GLY C 1 8 ? 16.388 -44.672 35.088 1.00 25.39 8 GLY C C 1
ATOM 3959 O O . GLY C 1 8 ? 15.185 -44.876 34.824 1.00 26.35 8 GLY C O 1
ATOM 3960 N N . LYS C 1 9 ? 17.109 -43.717 34.507 1.00 24.38 9 LYS C N 1
ATOM 3961 C CA . LYS C 1 9 ? 16.551 -42.894 33.437 1.00 23.85 9 LYS C CA 1
ATOM 3962 C C . LYS C 1 9 ? 16.770 -43.584 32.108 1.00 22.27 9 LYS C C 1
ATOM 3963 O O . LYS C 1 9 ? 17.776 -44.257 31.925 1.00 21.66 9 LYS C O 1
ATOM 3969 N N . LYS C 1 10 ? 15.859 -43.310 31.179 1.00 21.74 10 LYS C N 1
ATOM 3970 C CA . LYS C 1 10 ? 15.827 -43.942 29.850 1.00 21.51 10 LYS C CA 1
ATOM 3971 C C . LYS C 1 10 ? 15.927 -42.870 28.762 1.00 19.90 10 LYS C C 1
ATOM 3972 O O . LYS C 1 10 ? 15.112 -41.957 28.727 1.00 20.87 10 LYS C O 1
ATOM 3978 N N . ALA C 1 11 ? 16.903 -43.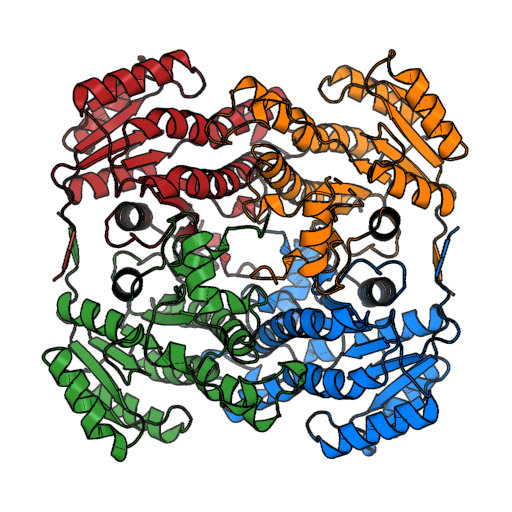035 27.877 1.00 18.86 11 ALA C N 1
ATOM 3979 C CA . ALA C 1 11 ? 17.138 -42.107 26.723 1.00 18.56 11 ALA C CA 1
ATOM 3980 C C . ALA C 1 11 ? 17.028 -42.806 25.360 1.00 18.50 11 ALA C C 1
ATOM 3981 O O . ALA C 1 11 ? 17.544 -43.916 25.182 1.00 18.66 11 ALA C O 1
ATOM 3983 N N . LEU C 1 12 ? 16.393 -42.130 24.398 1.00 17.02 12 LEU C N 1
ATOM 3984 C CA . LEU C 1 12 ? 16.344 -42.541 22.987 1.00 17.78 12 LEU C CA 1
ATOM 3985 C C . LEU C 1 12 ? 17.115 -41.477 22.225 1.00 17.13 12 LEU C C 1
ATOM 3986 O O . LEU C 1 12 ? 16.774 -40.275 22.307 1.00 17.62 12 LEU C O 1
ATOM 3991 N N . VAL C 1 13 ? 18.174 -41.885 21.532 1.00 17.43 13 VAL C N 1
ATOM 3992 C CA . VAL C 1 13 ? 19.033 -40.985 20.803 1.00 17.75 13 VAL C CA 1
ATOM 3993 C C . VAL C 1 13 ? 18.916 -41.309 19.318 1.00 18.00 13 VAL C C 1
ATOM 3994 O O . VAL C 1 13 ? 19.158 -42.456 18.891 1.00 17.27 13 VAL C O 1
ATOM 3998 N N . MET C 1 14 ? 18.542 -40.301 18.542 1.00 17.82 14 MET C N 1
ATOM 3999 C CA . MET C 1 14 ? 18.191 -40.478 17.126 1.00 17.83 14 MET C CA 1
ATOM 4000 C C . MET C 1 14 ? 19.102 -39.678 16.229 1.00 18.65 14 MET C C 1
ATOM 4001 O O . MET C 1 14 ? 19.452 -38.539 16.533 1.00 18.01 14 MET C O 1
ATOM 4006 N N . GLY C 1 15 ? 19.454 -40.247 15.075 1.00 19.15 15 GLY C N 1
ATOM 4007 C CA . GLY C 1 15 ? 20.216 -39.531 14.072 1.00 20.03 15 GLY C CA 1
ATOM 4008 C C . GLY C 1 15 ? 21.701 -39.743 14.175 1.00 21.17 15 GLY C C 1
ATOM 4009 O O . GLY C 1 15 ? 22.476 -39.099 13.470 1.00 22.91 15 GLY C O 1
ATOM 4010 N N . VAL C 1 16 ? 22.131 -40.646 15.050 1.00 21.45 16 VAL C N 1
ATOM 4011 C CA . VAL C 1 16 ? 23.566 -40.844 15.235 1.00 21.85 16 VAL C CA 1
ATOM 4012 C C . VAL C 1 16 ? 24.101 -41.997 14.362 1.00 23.07 16 VAL C C 1
ATOM 4013 O O . VAL C 1 16 ? 23.534 -43.079 14.322 1.00 23.54 16 VAL C O 1
ATOM 4017 N N . THR C 1 17 ? 25.196 -41.721 13.677 1.00 24.36 17 THR C N 1
ATOM 4018 C CA . THR C 1 17 ? 25.832 -42.692 12.786 1.00 26.29 17 THR C CA 1
ATOM 4019 C C . THR C 1 17 ? 27.330 -42.824 13.029 1.00 27.24 17 THR C C 1
ATOM 4020 O O . THR C 1 17 ? 27.938 -43.782 12.571 1.00 27.81 17 THR C O 1
ATOM 4024 N N . ASN C 1 18 ? 27.914 -41.880 13.750 1.00 27.63 18 ASN C N 1
ATOM 4025 C CA . ASN C 1 18 ? 29.351 -41.832 13.993 1.00 28.29 18 ASN C CA 1
ATOM 4026 C C . ASN C 1 18 ? 29.640 -41.416 15.439 1.00 28.21 18 ASN C C 1
ATOM 4027 O O . ASN C 1 18 ? 28.875 -40.656 16.043 1.00 27.08 18 ASN C O 1
ATOM 4032 N N . GLN C 1 19 ? 30.766 -41.886 15.975 1.00 28.49 19 GLN C N 1
ATOM 4033 C CA . GLN C 1 19 ? 31.194 -41.497 17.315 1.00 28.85 19 GLN C CA 1
ATOM 4034 C C . GLN C 1 19 ? 31.685 -40.061 17.366 1.00 28.42 19 GLN C C 1
ATOM 4035 O O . GLN C 1 19 ? 31.651 -39.426 18.427 1.00 28.58 19 GLN C O 1
ATOM 4041 N N . ARG C 1 20 ? 32.168 -39.558 16.234 1.00 28.76 20 ARG C N 1
ATOM 4042 C CA . ARG C 1 20 ? 32.575 -38.160 16.129 1.00 29.14 20 ARG C CA 1
ATOM 4043 C C . ARG C 1 20 ? 31.368 -37.384 15.620 1.00 27.53 20 ARG C C 1
ATOM 4044 O O . ARG C 1 20 ? 31.252 -37.079 14.436 1.00 29.16 20 ARG C O 1
ATOM 4052 N N . SER C 1 21 ? 30.457 -37.144 16.539 1.00 25.55 21 SER C N 1
ATOM 4053 C CA . SER C 1 21 ? 29.196 -36.454 16.274 1.00 23.82 21 SER C CA 1
ATOM 4054 C C . SER C 1 21 ? 28.683 -35.842 17.581 1.00 22.68 21 SER C C 1
ATOM 4055 O O . SER C 1 21 ? 28.966 -36.330 18.681 1.00 22.38 21 SER C O 1
ATOM 4058 N N . LEU C 1 22 ? 27.913 -34.769 17.461 1.00 21.94 22 LEU C N 1
ATOM 4059 C CA . LEU C 1 22 ? 27.327 -34.138 18.625 1.00 20.73 22 LEU C CA 1
ATOM 4060 C C . LEU C 1 22 ? 26.305 -35.041 19.305 1.00 20.57 22 LEU C C 1
ATOM 4061 O O . LEU C 1 22 ? 26.195 -35.083 20.546 1.00 20.08 22 LEU C O 1
ATOM 4066 N N . GLY C 1 23 ? 25.544 -35.786 18.516 1.00 19.70 23 GLY C N 1
ATOM 4067 C CA . GLY C 1 23 ? 24.585 -36.705 19.087 1.00 20.09 23 GLY C CA 1
ATOM 4068 C C . GLY C 1 23 ? 25.257 -37.808 19.902 1.00 19.92 23 GLY C C 1
ATOM 4069 O O . GLY C 1 23 ? 24.784 -38.139 20.988 1.00 20.90 23 GLY C O 1
ATOM 4070 N N . PHE C 1 24 ? 26.334 -38.378 19.367 1.00 20.44 24 PHE C N 1
ATOM 4071 C CA . PHE C 1 24 ? 27.066 -39.379 20.112 1.00 20.92 24 PHE C CA 1
ATOM 4072 C C . PHE C 1 24 ? 27.652 -38.767 21.377 1.00 20.14 24 PHE C C 1
ATOM 4073 O O . PHE C 1 24 ? 27.572 -39.405 22.416 1.00 21.11 24 PHE C O 1
ATOM 4081 N N . ALA C 1 25 ? 28.161 -37.530 21.318 1.00 19.50 25 ALA C N 1
ATOM 4082 C CA . ALA C 1 25 ? 28.732 -36.883 22.525 1.00 20.19 25 ALA C CA 1
ATOM 4083 C C . ALA C 1 25 ? 27.683 -36.783 23.647 1.00 19.85 25 ALA C C 1
ATOM 4084 O O . ALA C 1 25 ? 27.962 -37.025 24.829 1.00 20.30 25 ALA C O 1
ATOM 4086 N N . ILE C 1 26 ? 26.455 -36.417 23.286 1.00 20.00 26 ILE C N 1
ATOM 4087 C CA . ILE C 1 26 ? 25.391 -36.328 24.275 1.00 18.89 26 ILE C CA 1
ATOM 4088 C C . ILE C 1 26 ? 25.042 -37.699 24.821 1.00 19.81 26 ILE C C 1
ATOM 4089 O O . ILE C 1 26 ? 24.890 -37.863 26.027 1.00 19.02 26 ILE C O 1
ATOM 4094 N N . ALA C 1 27 ? 24.899 -38.690 23.943 1.00 19.37 27 ALA C N 1
ATOM 4095 C CA . ALA C 1 27 ? 24.629 -40.048 24.385 1.00 19.74 27 ALA C CA 1
ATOM 4096 C C . ALA C 1 27 ? 25.694 -40.578 25.366 1.00 20.21 27 ALA C C 1
ATOM 4097 O O . ALA C 1 27 ? 25.357 -41.295 26.318 1.00 21.13 27 ALA C O 1
ATOM 4099 N N . ALA C 1 28 ? 26.951 -40.239 25.098 1.00 20.23 28 ALA C N 1
ATOM 4100 C CA . ALA C 1 28 ? 28.068 -40.677 25.926 1.00 20.71 28 ALA C CA 1
ATOM 4101 C C . ALA C 1 28 ? 27.988 -40.067 27.319 1.00 21.79 28 ALA C C 1
ATOM 4102 O O . ALA C 1 28 ? 28.176 -40.747 28.32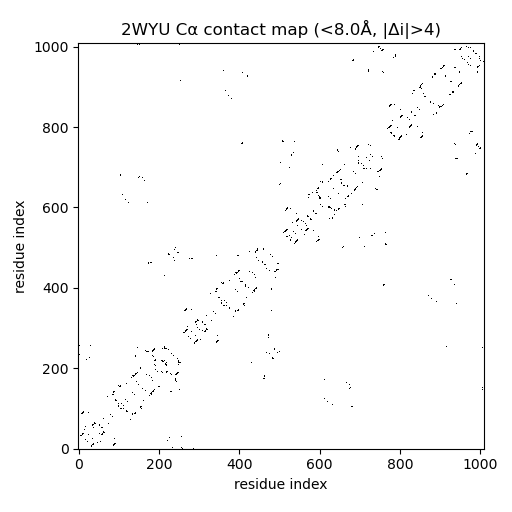2 1.00 21.98 28 ALA C O 1
ATOM 4104 N N . LYS C 1 29 ? 27.669 -38.779 27.394 1.00 21.68 29 LYS C N 1
ATOM 4105 C CA . LYS C 1 29 ? 27.458 -38.154 28.728 1.00 21.55 29 LYS C CA 1
ATOM 4106 C C . LYS C 1 29 ? 26.292 -38.727 29.496 1.00 22.14 29 LYS C C 1
ATOM 4107 O O . LYS C 1 29 ? 26.369 -38.890 30.731 1.00 22.40 29 LYS C O 1
ATOM 4113 N N . LEU C 1 30 ? 25.195 -39.032 28.799 1.00 22.34 30 LEU C N 1
ATOM 4114 C CA . LEU C 1 30 ? 24.019 -39.648 29.395 1.00 22.56 30 LEU C CA 1
ATOM 4115 C C . LEU C 1 30 ? 24.352 -41.037 29.998 1.00 23.54 30 LEU C C 1
ATOM 4116 O O . LEU C 1 30 ? 23.911 -41.362 31.109 1.00 23.63 30 LEU C O 1
ATOM 4121 N N . LYS C 1 31 ? 25.115 -41.824 29.251 1.00 24.42 31 LYS C N 1
ATOM 4122 C CA . LYS C 1 31 ? 25.551 -43.157 29.708 1.00 25.61 31 LYS C CA 1
ATOM 4123 C C . LYS C 1 31 ? 26.459 -43.012 30.932 1.00 25.79 31 LYS C C 1
ATOM 4124 O O . LYS C 1 31 ? 26.234 -43.652 31.973 1.00 25.12 31 LYS C O 1
ATOM 4130 N N . GLU C 1 32 ? 27.459 -42.151 30.814 1.00 26.00 32 GLU C N 1
ATOM 4131 C CA . GLU C 1 32 ? 28.373 -41.848 31.930 1.00 27.27 32 GLU C CA 1
ATOM 4132 C C . GLU C 1 32 ? 27.651 -41.428 33.193 1.00 26.63 32 GLU C C 1
ATOM 4133 O O . GLU C 1 32 ? 28.048 -41.828 34.302 1.00 26.79 32 GLU C O 1
ATOM 4139 N N . ALA C 1 33 ? 26.595 -40.635 33.046 1.00 25.75 33 ALA C N 1
ATOM 4140 C CA . ALA C 1 33 ? 25.749 -40.234 34.166 1.00 25.47 33 ALA C CA 1
ATOM 4141 C C . ALA C 1 33 ? 24.875 -41.353 34.721 1.00 25.64 33 ALA C C 1
ATOM 4142 O O . ALA C 1 33 ? 24.277 -41.202 35.777 1.00 24.92 33 ALA C O 1
ATOM 4144 N N . GLY C 1 34 ? 24.765 -42.473 34.000 1.00 25.45 34 GLY C N 1
ATOM 4145 C CA . GLY C 1 34 ? 24.037 -43.654 34.500 1.00 25.05 34 GLY C CA 1
ATOM 4146 C C . GLY C 1 34 ? 22.753 -44.036 33.787 1.00 24.55 34 GLY C C 1
ATOM 4147 O O . GLY C 1 34 ? 22.060 -44.977 34.200 1.00 24.15 34 GLY C O 1
ATOM 4148 N N . ALA C 1 35 ? 22.397 -43.312 32.724 1.00 22.95 35 ALA C N 1
ATOM 4149 C CA . ALA C 1 35 ? 21.145 -43.617 32.034 1.00 22.73 35 ALA C CA 1
ATOM 4150 C C . ALA C 1 35 ? 21.325 -44.849 31.147 1.00 22.02 35 ALA C C 1
ATOM 4151 O O . ALA C 1 35 ? 22.445 -45.162 30.774 1.00 21.94 35 ALA C O 1
ATOM 4153 N N . GLU C 1 36 ? 20.212 -45.524 30.843 1.00 22.28 36 GLU C N 1
ATOM 4154 C CA . GLU C 1 36 ? 20.152 -46.506 29.741 1.00 21.83 36 GLU C CA 1
ATOM 4155 C C . GLU C 1 36 ? 19.777 -45.805 28.437 1.00 21.75 36 GLU C C 1
ATOM 4156 O O . GLU C 1 36 ? 18.862 -44.982 28.411 1.00 21.00 36 GLU C O 1
ATOM 4162 N N . VAL C 1 37 ? 20.463 -46.187 27.373 1.00 22.00 37 VAL C N 1
ATOM 4163 C CA . VAL C 1 37 ? 20.311 -45.597 26.049 1.00 21.76 37 VAL C CA 1
ATOM 4164 C C . VAL C 1 37 ? 19.763 -46.608 25.014 1.00 22.05 37 VAL C C 1
ATOM 4165 O O . VAL C 1 37 ? 20.165 -47.788 24.999 1.00 21.17 37 VAL C O 1
ATOM 4169 N N . ALA C 1 38 ? 18.803 -46.131 24.206 1.00 20.97 38 ALA C N 1
ATOM 4170 C CA . ALA C 1 38 ? 18.409 -46.759 22.920 1.00 20.26 38 ALA C CA 1
ATOM 4171 C C . ALA C 1 38 ? 18.894 -45.863 21.760 1.00 21.44 38 ALA C C 1
ATOM 4172 O O . ALA C 1 38 ? 18.823 -44.629 21.854 1.00 20.96 38 ALA C O 1
ATOM 4174 N N . LEU C 1 39 ? 19.477 -46.465 20.719 1.00 20.51 39 LEU C N 1
ATOM 4175 C CA . LEU C 1 39 ? 19.859 -45.735 19.492 1.00 20.10 39 LEU C CA 1
ATOM 4176 C C . LEU C 1 39 ? 18.965 -46.210 18.335 1.00 20.18 39 LEU C C 1
ATOM 4177 O O . LEU C 1 39 ? 18.769 -47.417 18.132 1.00 18.62 39 LEU C O 1
ATOM 4182 N N . SER C 1 40 ? 18.434 -45.265 17.569 1.00 19.23 40 SER C N 1
ATOM 4183 C CA . SER C 1 40 ? 17.769 -45.619 16.325 1.00 19.02 40 SER C CA 1
ATOM 4184 C C . SER C 1 40 ? 18.803 -45.777 15.244 1.00 19.40 40 SER C C 1
ATOM 4185 O O . SER C 1 40 ? 19.865 -45.220 15.328 1.00 19.14 40 SER C O 1
ATOM 4188 N N . TYR C 1 41 ? 18.464 -46.575 14.226 1.00 20.00 41 TYR C N 1
ATOM 4189 C CA . TYR C 1 41 ? 19.252 -46.668 13.013 1.00 20.57 41 TYR C CA 1
ATOM 4190 C C . TYR C 1 41 ? 18.309 -46.788 11.817 1.00 20.00 41 TYR C C 1
ATOM 4191 O O . TYR C 1 41 ? 17.139 -47.277 11.943 1.00 20.38 41 TYR C O 1
ATOM 4200 N N . GLN C 1 42 ? 18.769 -46.313 10.663 1.00 21.11 42 GLN C N 1
ATOM 4201 C CA . GLN C 1 42 ? 17.844 -45.990 9.573 1.00 22.27 42 GLN C CA 1
ATOM 4202 C C . GLN C 1 42 ? 17.248 -47.195 8.830 1.00 22.23 42 GLN C C 1
ATOM 4203 O O . GLN C 1 42 ? 16.067 -47.183 8.458 1.00 22.23 42 GLN C O 1
ATOM 4209 N N . ALA C 1 43 ? 18.033 -48.252 8.686 1.00 23.74 43 ALA C N 1
ATOM 4210 C CA . ALA C 1 43 ? 17.655 -49.398 7.838 1.00 25.28 43 ALA C CA 1
ATOM 4211 C C . ALA C 1 43 ? 18.533 -50.565 8.247 1.00 27.27 43 ALA C C 1
ATOM 4212 O O . ALA C 1 43 ? 19.608 -50.351 8.817 1.00 26.57 43 ALA C O 1
ATOM 4214 N N . GLU C 1 44 ? 18.093 -51.781 7.927 1.00 29.06 44 GLU C N 1
ATOM 4215 C CA . GLU C 1 44 ? 18.767 -52.979 8.443 1.00 31.13 44 GLU C CA 1
ATOM 4216 C C . GLU C 1 44 ? 20.195 -53.069 7.912 1.00 31.63 44 GLU C C 1
ATOM 4217 O O . GLU C 1 44 ? 21.065 -53.617 8.578 1.00 32.87 44 GLU C O 1
ATOM 4223 N N . ARG C 1 45 ? 20.453 -52.462 6.761 1.00 33.01 45 ARG C N 1
ATOM 4224 C CA . ARG C 1 45 ? 21.802 -52.396 6.218 1.00 33.65 45 ARG C CA 1
ATOM 4225 C C . ARG C 1 45 ? 22.785 -51.621 7.089 1.00 34.31 45 ARG C C 1
ATOM 4226 O O . ARG C 1 45 ? 23.994 -51.877 7.025 1.00 34.18 45 ARG C O 1
ATOM 4234 N N . LEU C 1 46 ? 22.285 -50.672 7.895 1.00 34.33 46 LEU C N 1
ATOM 4235 C CA . LEU C 1 46 ? 23.145 -49.901 8.809 1.00 34.50 46 LEU C CA 1
ATOM 4236 C C . LEU C 1 46 ? 23.227 -50.488 10.237 1.00 35.13 46 LEU C C 1
ATOM 4237 O O . LEU C 1 46 ? 23.831 -49.873 11.122 1.00 34.52 46 LEU C O 1
ATOM 4242 N N . ARG C 1 47 ? 22.606 -51.650 10.476 1.00 36.09 47 ARG C N 1
ATOM 4243 C CA . ARG C 1 47 ? 22.694 -52.322 11.792 1.00 36.88 47 ARG C CA 1
ATOM 4244 C C . ARG C 1 47 ? 24.137 -52.538 12.292 1.00 36.87 47 ARG C C 1
ATOM 4245 O O . ARG C 1 47 ? 24.412 -52.286 13.463 1.00 36.73 47 ARG C O 1
ATOM 4253 N N . PRO C 1 48 ? 25.050 -53.004 11.417 1.00 36.98 48 PRO C N 1
ATOM 4254 C CA . PRO C 1 48 ? 26.457 -53.106 11.836 1.00 36.68 48 PRO C CA 1
ATOM 4255 C C . PRO C 1 48 ? 27.011 -51.822 12.428 1.00 35.91 48 PRO C C 1
ATOM 4256 O O . PRO C 1 48 ? 27.616 -51.833 13.502 1.00 35.93 48 PRO C O 1
ATOM 4260 N N . GLU C 1 49 ? 26.830 -50.731 11.711 1.00 35.57 49 GLU C N 1
ATOM 4261 C CA . GLU C 1 49 ? 27.241 -49.416 12.183 1.00 35.17 49 GLU C CA 1
ATOM 4262 C C . GLU C 1 49 ? 26.663 -49.091 13.577 1.00 33.47 49 GLU C C 1
ATOM 4263 O O . GLU C 1 49 ? 27.395 -48.664 14.472 1.00 33.85 49 GLU C O 1
ATOM 4269 N N . ALA C 1 50 ? 25.354 -49.304 13.747 1.00 32.14 50 ALA C N 1
ATOM 4270 C CA . ALA C 1 50 ? 24.669 -49.048 15.006 1.00 30.60 50 ALA C CA 1
ATOM 4271 C C . ALA C 1 50 ? 25.257 -49.919 16.139 1.00 30.37 50 ALA C C 1
ATOM 4272 O O . ALA C 1 50 ? 25.472 -49.435 17.235 1.00 29.10 50 ALA C O 1
ATOM 4274 N N . GLU C 1 51 ? 25.512 -51.198 15.854 1.00 30.41 51 GLU C N 1
ATOM 4275 C CA . GLU C 1 51 ? 26.092 -52.124 16.839 1.00 30.62 51 GLU C CA 1
ATOM 4276 C C . GLU C 1 51 ? 27.437 -51.661 17.360 1.00 30.35 51 GLU C C 1
ATOM 4277 O O . GLU C 1 51 ? 27.697 -51.778 18.568 1.00 30.92 51 GLU C O 1
ATOM 4283 N N . LYS C 1 52 ? 28.279 -51.129 16.472 1.00 29.88 52 LYS C N 1
ATOM 4284 C CA . LYS C 1 52 ? 29.563 -50.551 16.882 1.00 30.17 52 LYS C CA 1
ATOM 4285 C C . LYS C 1 52 ? 29.361 -49.324 17.785 1.00 29.67 52 LYS C C 1
ATOM 4286 O O . LYS C 1 52 ? 30.084 -49.130 18.751 1.00 29.92 52 LYS C O 1
ATOM 4292 N N . LEU C 1 53 ? 28.365 -48.507 17.474 1.00 28.81 53 LEU C N 1
ATOM 4293 C CA . LEU C 1 53 ? 28.058 -47.363 18.321 1.00 28.11 53 LEU C CA 1
ATOM 4294 C C . LEU C 1 53 ? 27.604 -47.815 19.704 1.00 27.42 53 LEU C C 1
ATOM 4295 O O . LEU C 1 53 ? 28.021 -47.237 20.720 1.00 26.92 53 LEU C O 1
ATOM 4300 N N . ALA C 1 54 ? 26.736 -48.828 19.741 1.00 27.50 54 ALA C N 1
ATOM 4301 C CA . ALA C 1 54 ? 26.241 -49.385 21.003 1.00 27.44 54 ALA C CA 1
ATOM 4302 C C . ALA C 1 54 ? 27.399 -49.891 21.857 1.00 27.77 54 ALA C C 1
ATOM 4303 O O . ALA C 1 54 ? 27.414 -49.719 23.079 1.00 27.68 54 ALA C O 1
ATOM 4305 N N . GLU C 1 55 ? 28.356 -50.523 21.198 1.00 28.68 55 GLU C N 1
ATOM 4306 C CA . GLU C 1 55 ? 29.562 -51.037 21.858 1.00 29.55 55 GLU C CA 1
ATOM 4307 C C . GLU C 1 55 ? 30.431 -49.894 22.388 1.00 29.61 55 GLU C C 1
ATOM 4308 O O . GLU C 1 55 ? 30.943 -49.976 23.495 1.00 30.34 55 GLU C O 1
ATOM 4310 N N . ALA C 1 56 ? 30.561 -48.814 21.618 1.00 29.74 56 ALA C N 1
ATOM 4311 C CA . ALA C 1 56 ? 31.375 -47.664 22.027 1.00 29.60 56 ALA C CA 1
ATOM 4312 C C . ALA C 1 56 ? 30.799 -46.959 23.253 1.00 29.43 56 ALA C C 1
ATOM 4313 O O . ALA C 1 56 ? 31.534 -46.335 24.006 1.00 29.50 56 ALA C O 1
ATOM 4315 N N . LEU C 1 57 ? 29.484 -47.071 23.439 1.00 29.14 57 LEU C N 1
ATOM 4316 C CA . LEU C 1 57 ? 28.784 -46.547 24.624 1.00 29.74 57 LEU C CA 1
ATOM 4317 C C . LEU C 1 57 ? 28.820 -47.478 25.842 1.00 30.04 57 LEU C C 1
ATOM 4318 O O . LEU C 1 57 ? 28.330 -47.121 26.908 1.00 29.80 57 LEU C O 1
ATOM 4323 N N . GLY C 1 58 ? 29.385 -48.672 25.668 1.00 30.20 58 GLY C N 1
ATOM 4324 C CA . GLY C 1 58 ? 29.407 -49.677 26.698 1.00 29.66 58 GLY C CA 1
ATOM 4325 C C . GLY C 1 58 ? 28.057 -50.315 26.879 1.00 29.86 58 GLY C C 1
ATOM 4326 O O . GLY C 1 58 ? 27.737 -50.757 27.979 1.00 31.19 58 GLY C O 1
ATOM 4327 N N . GLY C 1 59 ? 27.252 -50.375 25.813 1.00 28.62 59 GLY C N 1
ATOM 4328 C CA . GLY C 1 59 ? 25.952 -51.051 25.890 1.00 28.08 59 GLY C CA 1
ATOM 4329 C C . GLY C 1 59 ? 24.770 -50.156 25.574 1.00 27.19 59 GLY C C 1
ATOM 4330 O O . GLY C 1 59 ? 24.565 -49.155 26.237 1.00 26.94 59 GLY C O 1
ATOM 4331 N N . ALA C 1 60 ? 23.980 -50.516 24.567 1.00 25.97 60 ALA C N 1
ATOM 4332 C CA . ALA C 1 60 ? 22.766 -49.762 24.233 1.00 25.47 60 ALA C CA 1
ATOM 4333 C C . ALA C 1 60 ? 21.821 -50.629 23.422 1.00 24.63 60 ALA C C 1
ATOM 4334 O O . ALA C 1 60 ? 22.262 -51.603 22.813 1.00 26.51 60 ALA C O 1
ATOM 4336 N N . LEU C 1 61 ? 20.524 -50.327 23.491 1.00 23.58 61 LEU C N 1
ATOM 4337 C CA . LEU C 1 61 ? 19.491 -51.071 22.774 1.00 23.03 61 LEU C CA 1
ATOM 4338 C C . LEU C 1 61 ? 19.284 -50.411 21.410 1.00 24.26 61 LEU C C 1
ATOM 4339 O O . LEU C 1 61 ? 19.311 -49.171 21.306 1.00 24.53 61 LEU C O 1
ATOM 4344 N N . LEU C 1 62 ? 19.089 -51.215 20.363 1.00 23.62 62 LEU C N 1
ATOM 4345 C CA . LEU C 1 62 ? 18.936 -50.677 18.988 1.00 24.37 62 LEU C CA 1
ATOM 4346 C C . LEU C 1 62 ? 17.551 -50.888 18.413 1.00 23.68 62 LEU C C 1
ATOM 4347 O O . LEU C 1 62 ? 16.942 -51.944 18.620 1.00 24.70 62 LEU C O 1
ATOM 4352 N N . PHE C 1 63 ? 17.050 -49.879 17.690 1.00 23.19 63 PHE C N 1
ATOM 4353 C CA . PHE C 1 63 ? 15.788 -49.968 16.977 1.00 23.16 63 PHE C CA 1
ATOM 4354 C C . PHE C 1 63 ? 15.897 -49.419 15.555 1.00 23.46 63 PHE C C 1
ATOM 4355 O O . PHE C 1 63 ? 16.498 -48.348 15.320 1.00 22.62 63 PHE C O 1
ATOM 4363 N N . ARG C 1 64 ? 15.287 -50.134 14.606 1.00 22.05 64 ARG C N 1
ATOM 4364 C CA . ARG C 1 64 ? 15.250 -49.684 13.204 1.00 22.36 64 ARG C CA 1
ATOM 4365 C C . ARG C 1 64 ? 14.070 -48.794 12.933 1.00 20.89 64 ARG C C 1
ATOM 4366 O O . ARG C 1 64 ? 12.927 -49.173 13.230 1.00 21.01 64 ARG C O 1
ATOM 4374 N N . ALA C 1 65 ? 14.351 -47.610 12.375 1.00 21.47 65 ALA C N 1
ATOM 4375 C CA . ALA C 1 65 ? 13.308 -46.715 11.861 1.00 21.60 65 ALA C CA 1
ATOM 4376 C C . ALA C 1 65 ? 13.893 -45.590 10.988 1.00 20.88 65 ALA C C 1
ATOM 4377 O O . ALA C 1 65 ? 14.890 -44.959 11.352 1.00 21.72 65 ALA C O 1
ATOM 4379 N N . ASP C 1 66 ? 13.283 -45.409 9.802 1.00 20.69 66 ASP C N 1
ATOM 4380 C CA . ASP C 1 66 ? 13.614 -44.295 8.880 1.00 20.49 66 ASP C CA 1
ATOM 4381 C C . ASP C 1 66 ? 12.668 -43.178 9.233 1.00 18.54 66 ASP C C 1
ATOM 4382 O O . ASP C 1 66 ? 11.437 -43.408 9.284 1.00 18.87 66 ASP C O 1
ATOM 4387 N N . VAL C 1 67 ? 13.205 -41.987 9.536 1.00 19.52 67 VAL C N 1
ATOM 4388 C CA . VAL C 1 67 ? 12.392 -40.917 10.093 1.00 19.94 67 VAL C CA 1
ATOM 4389 C C . VAL C 1 67 ? 11.433 -40.287 9.095 1.00 19.57 67 VAL C C 1
ATOM 4390 O O . VAL C 1 67 ? 10.622 -39.460 9.468 1.00 19.62 67 VAL C O 1
ATOM 4394 N N . THR C 1 68 ? 11.523 -40.687 7.829 1.00 19.20 68 THR C N 1
ATOM 4395 C CA . THR C 1 68 ? 10.545 -40.281 6.846 1.00 19.85 68 THR C CA 1
ATOM 4396 C C . THR C 1 68 ? 9.351 -41.246 6.718 1.00 19.77 68 THR C C 1
ATOM 4397 O O . THR C 1 68 ? 8.422 -40.968 5.964 1.00 18.10 68 THR C O 1
ATOM 4401 N N . GLN C 1 69 ? 9.382 -42.365 7.464 1.00 19.54 69 GLN C N 1
ATOM 4402 C CA . GLN C 1 69 ? 8.332 -43.392 7.396 1.00 19.92 69 GLN C CA 1
ATOM 4403 C C . GLN C 1 69 ? 7.509 -43.473 8.679 1.00 19.29 69 GLN C C 1
ATOM 4404 O O . GLN C 1 69 ? 7.967 -44.011 9.682 1.00 18.77 69 GLN C O 1
ATOM 4410 N N . ASP C 1 70 ? 6.294 -42.941 8.669 1.00 20.14 70 ASP C N 1
ATOM 4411 C CA . ASP C 1 70 ? 5.507 -42.836 9.873 1.00 20.50 70 ASP C CA 1
ATOM 4412 C C . ASP C 1 70 ? 5.247 -44.183 10.555 1.00 21.49 70 ASP C C 1
ATOM 4413 O O . ASP C 1 70 ? 5.268 -44.303 11.784 1.00 20.40 70 ASP C O 1
ATOM 4418 N N . GLU C 1 71 ? 4.987 -45.190 9.746 1.00 22.62 71 GLU C N 1
ATOM 4419 C CA . GLU C 1 71 ? 4.742 -46.514 10.298 1.00 23.46 71 GLU C CA 1
ATOM 4420 C C . GLU C 1 71 ? 5.988 -47.135 10.990 1.00 22.63 71 GLU C C 1
ATOM 4421 O O . GLU C 1 71 ? 5.873 -47.868 11.994 1.00 23.42 71 GLU C O 1
ATOM 4432 N N . GLU C 1 72 ? 7.171 -46.815 10.492 1.00 20.49 72 GLU C N 1
ATOM 4433 C CA . GLU C 1 72 ? 8.394 -47.291 11.086 1.00 20.75 72 GLU C CA 1
ATOM 4434 C C . GLU C 1 72 ? 8.685 -46.572 12.398 1.00 19.61 72 GLU C C 1
ATOM 4435 O O . GLU C 1 72 ? 9.239 -47.156 13.343 1.00 19.87 72 GLU C O 1
ATOM 4441 N N . LEU C 1 73 ? 8.308 -45.291 12.472 1.00 19.05 73 LEU C N 1
ATOM 4442 C CA . LEU C 1 73 ? 8.340 -44.587 13.751 1.00 18.49 73 LEU C CA 1
ATOM 4443 C C . LEU C 1 73 ? 7.329 -45.151 14.768 1.00 19.38 73 LEU C C 1
ATOM 4444 O O . LEU C 1 73 ? 7.650 -45.288 15.962 1.00 18.90 73 LEU C O 1
ATOM 4449 N N . ASP C 1 74 ? 6.120 -45.513 14.318 1.00 19.12 74 ASP C N 1
ATOM 4450 C CA . ASP C 1 74 ? 5.184 -46.155 15.206 1.00 19.88 74 ASP C CA 1
ATOM 4451 C C . ASP C 1 74 ? 5.801 -47.446 15.793 1.00 20.37 74 ASP C C 1
ATOM 4452 O O . ASP C 1 74 ? 5.697 -47.692 16.992 1.00 19.96 74 ASP C O 1
ATOM 4457 N N . ALA C 1 75 ? 6.502 -48.211 14.947 1.00 20.13 75 ALA C N 1
ATOM 4458 C CA . ALA C 1 75 ? 7.084 -49.489 15.347 1.00 21.57 75 ALA C CA 1
ATOM 4459 C C . ALA C 1 75 ? 8.208 -49.266 16.347 1.00 21.89 75 ALA C C 1
ATOM 4460 O O . ALA C 1 75 ? 8.328 -50.003 17.331 1.00 22.12 75 ALA C O 1
ATOM 4462 N N . LEU C 1 76 ? 9.045 -48.252 16.095 1.00 22.16 76 LEU C N 1
ATOM 4463 C CA . LEU C 1 76 ? 10.185 -47.933 16.964 1.00 22.19 76 LEU C CA 1
ATOM 4464 C C . LEU C 1 76 ? 9.661 -47.533 18.342 1.00 21.61 76 LEU C C 1
ATOM 4465 O O . LEU C 1 76 ? 10.157 -48.010 19.355 1.00 21.03 76 LEU C O 1
ATOM 4470 N N . PHE C 1 77 ? 8.616 -46.726 18.408 1.00 20.02 77 PHE C N 1
ATOM 4471 C CA . PHE C 1 77 ? 8.098 -46.313 19.714 1.00 20.27 77 PHE C CA 1
ATOM 4472 C C . PHE C 1 77 ? 7.331 -47.409 20.468 1.00 20.04 77 PHE C C 1
ATOM 4473 O O . PHE C 1 77 ? 7.423 -47.488 21.672 1.00 20.46 77 PHE C O 1
ATOM 4481 N N . ALA C 1 78 ? 6.626 -48.279 19.759 1.00 20.67 78 ALA C N 1
ATOM 4482 C CA . ALA C 1 78 ? 6.084 -49.492 20.370 1.00 20.93 78 ALA C CA 1
ATOM 4483 C C . ALA C 1 78 ? 7.199 -50.350 20.984 1.00 21.43 78 ALA C C 1
ATOM 4484 O O . ALA C 1 78 ? 7.047 -50.892 22.115 1.00 23.05 78 ALA C O 1
ATOM 4486 N N . GLY C 1 79 ? 8.308 -50.482 20.259 1.00 20.12 79 GLY C N 1
ATOM 4487 C CA . GLY C 1 79 ? 9.470 -51.191 20.741 1.00 20.70 79 GLY C CA 1
ATOM 4488 C C . GLY C 1 79 ? 10.089 -50.554 21.952 1.00 20.66 79 GLY C C 1
ATOM 4489 O O . GLY C 1 79 ? 10.412 -51.223 22.936 1.00 21.59 79 GLY C O 1
ATOM 4490 N N . VAL C 1 80 ? 10.244 -49.234 21.915 1.00 19.82 80 VAL C N 1
ATOM 4491 C CA . VAL C 1 80 ? 10.726 -48.535 23.096 1.00 20.33 80 VAL C CA 1
ATOM 4492 C C . VAL C 1 80 ? 9.799 -48.774 24.287 1.00 20.88 80 VAL C C 1
ATOM 4493 O O . VAL C 1 80 ? 10.288 -49.023 25.400 1.00 22.44 80 VAL C O 1
ATOM 4497 N N . LYS C 1 81 ? 8.486 -48.688 24.103 1.00 21.33 81 LYS C N 1
ATOM 4498 C CA . LYS C 1 81 ? 7.548 -48.876 25.198 1.00 22.64 81 LYS C CA 1
ATOM 4499 C C . LYS C 1 81 ? 7.735 -50.250 25.831 1.00 23.42 81 LYS C C 1
ATOM 4500 O O . LYS C 1 81 ? 7.764 -50.381 27.038 1.00 22.80 81 LYS C O 1
ATOM 4506 N N . GLU C 1 82 ? 7.891 -51.256 24.990 1.00 23.57 82 GLU C N 1
ATOM 4507 C CA . GLU C 1 82 ? 7.974 -52.621 25.479 1.00 24.73 82 GLU C CA 1
ATOM 4508 C C . GLU C 1 82 ? 9.290 -52.852 26.210 1.00 24.67 82 GLU C C 1
ATOM 4509 O O . GLU C 1 82 ? 9.301 -53.537 27.255 1.00 25.21 82 GLU C O 1
ATOM 4515 N N . ALA C 1 83 ? 10.397 -52.300 25.689 1.00 22.80 83 ALA C N 1
ATOM 4516 C CA . ALA C 1 83 ? 11.723 -52.506 26.269 1.00 22.47 83 ALA C CA 1
ATOM 4517 C C . ALA C 1 83 ? 12.078 -51.641 27.492 1.00 22.00 83 ALA C C 1
ATOM 4518 O O . ALA C 1 83 ? 12.935 -52.035 28.296 1.00 21.96 83 ALA C O 1
ATOM 4520 N N . PHE C 1 84 ? 11.486 -50.445 27.583 1.00 21.93 84 PHE C N 1
ATOM 4521 C CA . PHE C 1 84 ? 11.825 -49.452 28.609 1.00 21.10 84 PHE C CA 1
ATOM 4522 C C . PHE C 1 84 ? 10.654 -49.141 29.515 1.00 22.23 84 PHE C C 1
ATOM 4523 O O . PHE C 1 84 ? 10.852 -48.639 30.631 1.00 23.20 84 PHE C O 1
ATOM 4531 N N . GLY C 1 85 ? 9.427 -49.331 29.042 1.00 21.65 85 GLY C N 1
ATOM 4532 C CA . GLY C 1 85 ? 8.223 -49.055 29.837 1.00 23.34 85 GLY C CA 1
ATOM 4533 C C . GLY C 1 85 ? 7.774 -47.614 29.734 1.00 24.99 85 GLY C C 1
ATOM 4534 O O . GLY C 1 85 ? 6.579 -47.307 29.789 1.00 28.57 85 GLY C O 1
ATOM 4535 N N . GLY C 1 86 ? 8.740 -46.733 29.568 1.00 25.96 86 GLY C N 1
ATOM 4536 C CA . GLY C 1 86 ? 8.501 -45.291 29.407 1.00 25.36 86 GLY C CA 1
ATOM 4537 C C . GLY C 1 86 ? 9.811 -44.706 28.903 1.00 24.67 86 GLY C C 1
ATOM 4538 O O . GLY C 1 86 ? 10.755 -45.436 28.627 1.00 25.95 86 GLY C O 1
ATOM 4539 N N . LEU C 1 87 ? 9.865 -43.387 28.789 1.00 22.59 87 LEU C N 1
ATOM 4540 C CA . LEU C 1 87 ? 11.037 -42.694 28.304 1.00 21.48 87 LEU C CA 1
ATOM 4541 C C . LEU C 1 87 ? 11.236 -41.435 29.151 1.00 20.68 87 LEU C C 1
ATOM 4542 O O . LEU C 1 87 ? 10.278 -40.823 29.552 1.00 20.02 87 LEU C O 1
ATOM 4547 N N . ASP C 1 88 ? 12.476 -41.103 29.433 1.00 20.18 88 ASP C N 1
ATOM 4548 C CA . ASP C 1 88 ? 12.808 -39.831 30.105 1.00 20.77 88 ASP C CA 1
ATOM 4549 C C . ASP C 1 88 ? 13.324 -38.808 29.118 1.00 20.23 88 ASP C C 1
ATOM 4550 O O . ASP C 1 88 ? 12.864 -37.665 29.129 1.00 20.23 88 ASP C O 1
ATOM 4555 N N . TYR C 1 89 ? 14.258 -39.211 28.269 1.00 19.02 89 TYR C N 1
ATOM 4556 C CA . TYR C 1 89 ? 14.928 -38.266 27.367 1.00 19.12 89 TYR C CA 1
ATOM 4557 C C . TYR C 1 89 ? 14.862 -38.680 25.888 1.00 18.81 89 TYR C C 1
ATOM 4558 O O . TYR C 1 89 ? 14.944 -39.863 25.561 1.00 18.49 89 TYR C O 1
ATOM 4567 N N . LEU C 1 90 ? 14.761 -37.683 25.002 1.00 17.98 90 LEU C N 1
ATOM 4568 C CA . LEU C 1 90 ? 14.885 -37.903 23.551 1.00 18.34 90 LEU C CA 1
ATOM 4569 C C . LEU C 1 90 ? 15.906 -36.903 23.012 1.00 17.81 90 LEU C C 1
ATOM 4570 O O . LEU C 1 90 ? 15.751 -35.694 23.213 1.00 17.87 90 LEU C O 1
ATOM 4575 N N . VAL C 1 91 ? 16.970 -37.391 22.398 1.00 16.58 91 VAL C N 1
ATOM 4576 C CA . VAL C 1 91 ? 18.001 -36.574 21.767 1.00 16.21 91 VAL C CA 1
ATOM 4577 C C . VAL C 1 91 ? 17.778 -36.653 20.260 1.00 16.21 91 VAL C C 1
ATOM 4578 O O . VAL C 1 91 ? 17.892 -37.741 19.650 1.00 15.83 91 VAL C O 1
ATOM 4582 N N . HIS C 1 92 ? 17.359 -35.528 19.686 1.00 15.44 92 HIS C N 1
ATOM 4583 C CA . HIS C 1 92 ? 17.125 -35.391 18.250 1.00 14.97 92 HIS C CA 1
ATOM 4584 C C . HIS C 1 92 ? 18.372 -34.778 17.613 1.00 15.75 92 HIS C C 1
ATOM 4585 O O . HIS C 1 92 ? 18.641 -33.591 17.727 1.00 14.63 92 HIS C O 1
ATOM 4592 N N . ALA C 1 93 ? 19.171 -35.632 16.975 1.00 16.44 93 ALA C N 1
ATOM 4593 C CA . ALA C 1 93 ? 20.417 -35.273 16.327 1.00 17.15 93 ALA C CA 1
ATOM 4594 C C . ALA C 1 93 ? 20.348 -35.614 14.831 1.00 19.48 93 ALA C C 1
ATOM 4595 O O . ALA C 1 93 ? 21.354 -35.992 14.215 1.00 21.57 93 ALA C O 1
ATOM 4597 N N . ILE C 1 94 ? 19.152 -35.507 14.270 1.00 19.57 94 ILE C N 1
ATOM 4598 C CA . ILE C 1 94 ? 18.879 -35.771 12.851 1.00 19.81 94 ILE C CA 1
ATOM 4599 C C . ILE C 1 94 ? 18.999 -34.502 12.029 1.00 20.81 94 ILE C C 1
ATOM 4600 O O . ILE C 1 94 ? 18.300 -33.513 12.292 1.00 20.62 94 ILE C O 1
ATOM 4605 N N . ALA C 1 95 ? 19.865 -34.523 11.023 1.00 20.65 95 ALA C N 1
ATOM 4606 C CA . ALA C 1 95 ? 19.980 -33.409 10.077 1.00 20.97 95 ALA C CA 1
ATOM 4607 C C . ALA C 1 95 ? 20.377 -33.965 8.720 1.00 20.87 95 ALA C C 1
ATOM 4608 O O . ALA C 1 95 ? 21.251 -34.834 8.631 1.00 23.22 95 ALA C O 1
ATOM 4610 N N . PHE C 1 96 ? 19.737 -33.474 7.676 1.00 19.76 96 PHE C N 1
ATOM 4611 C CA . PHE C 1 96 ? 20.101 -33.859 6.311 1.00 19.47 96 PHE C CA 1
ATOM 4612 C C . PHE C 1 96 ? 19.597 -32.871 5.278 1.00 18.97 96 PHE C C 1
ATOM 4613 O O . PHE C 1 96 ? 18.455 -32.428 5.347 1.00 18.07 96 PHE C O 1
ATOM 4621 N N . ALA C 1 97 ? 20.454 -32.571 4.303 1.00 17.89 97 ALA C N 1
ATOM 4622 C CA . ALA C 1 97 ? 20.059 -31.895 3.062 1.00 18.62 97 ALA C CA 1
ATOM 4623 C C . ALA C 1 97 ? 20.827 -32.546 1.907 1.00 18.52 97 ALA C C 1
ATOM 4624 O O . ALA C 1 97 ? 22.026 -32.855 2.075 1.00 19.87 97 ALA C O 1
ATOM 4626 N N . PRO C 1 98 ? 20.180 -32.731 0.756 1.00 19.61 98 PRO C N 1
ATOM 4627 C CA . PRO C 1 98 ? 20.897 -33.252 -0.424 1.00 20.29 98 PRO C CA 1
ATOM 4628 C C . PRO C 1 98 ? 22.101 -32.438 -0.820 1.00 21.87 98 PRO C C 1
ATOM 4629 O O . PRO C 1 98 ? 22.114 -31.201 -0.700 1.00 21.34 98 PRO C O 1
ATOM 4633 N N . ARG C 1 99 ? 23.155 -33.097 -1.285 1.00 22.59 99 ARG C N 1
ATOM 4634 C CA . ARG C 1 99 ? 24.331 -32.324 -1.612 1.00 23.97 99 ARG C CA 1
ATOM 4635 C C . ARG C 1 99 ? 24.101 -31.407 -2.809 1.00 23.26 99 ARG C C 1
ATOM 4636 O O . ARG C 1 99 ? 24.790 -30.430 -2.935 1.00 23.91 99 ARG C O 1
ATOM 4644 N N . GLU C 1 100 ? 23.137 -31.723 -3.662 1.00 23.96 100 GLU C N 1
ATOM 4645 C CA . GLU C 1 100 ? 22.729 -30.827 -4.750 1.00 25.09 100 GLU C CA 1
ATOM 4646 C C . GLU C 1 100 ? 22.230 -29.458 -4.216 1.00 24.84 100 GLU C C 1
ATOM 4647 O O . GLU C 1 100 ? 22.450 -28.412 -4.856 1.00 24.99 100 GLU C O 1
ATOM 4653 N N . ALA C 1 101 ? 21.570 -29.494 -3.053 1.00 23.70 101 ALA C N 1
ATOM 4654 C CA . ALA C 1 101 ? 21.034 -28.283 -2.419 1.00 23.18 101 ALA C CA 1
ATOM 4655 C C . ALA C 1 101 ? 22.121 -27.535 -1.665 1.00 23.39 101 ALA C C 1
ATOM 4656 O O . ALA C 1 101 ? 22.060 -26.289 -1.500 1.00 22.93 101 ALA C O 1
ATOM 4658 N N . MET C 1 102 ? 23.112 -28.264 -1.175 1.00 23.95 102 MET C N 1
ATOM 4659 C CA . MET C 1 102 ? 24.172 -27.678 -0.376 1.00 24.94 102 MET C CA 1
ATOM 4660 C C . MET C 1 102 ? 25.278 -27.070 -1.237 1.00 26.78 102 MET C C 1
ATOM 4661 O O . MET C 1 102 ? 26.046 -26.252 -0.768 1.00 27.59 102 MET C O 1
ATOM 4666 N N . GLU C 1 103 ? 25.353 -27.436 -2.504 1.00 28.55 103 GLU C N 1
ATOM 4667 C CA . GLU C 1 103 ? 26.307 -26.756 -3.373 1.00 29.91 103 GLU C CA 1
ATOM 4668 C C . GLU C 1 103 ? 25.531 -25.638 -4.101 1.00 29.19 103 GLU C C 1
ATOM 4669 O O . GLU C 1 103 ? 24.296 -25.623 -4.082 1.00 30.40 103 GLU C O 1
ATOM 4675 N N . GLY C 1 104 ? 26.230 -24.665 -4.667 1.00 28.41 104 GLY C N 1
ATOM 4676 C CA . GLY C 1 104 ? 25.562 -23.505 -5.262 1.00 26.51 104 GLY C CA 1
ATOM 4677 C C . GLY C 1 104 ? 24.764 -22.612 -4.287 1.00 24.62 104 GLY C C 1
ATOM 4678 O O . GLY C 1 104 ? 25.138 -22.444 -3.126 1.00 24.13 104 GLY C O 1
ATOM 4679 N N . ARG C 1 105 ? 23.677 -22.031 -4.791 1.00 22.28 105 ARG C N 1
ATOM 4680 C CA . ARG C 1 105 ? 22.962 -20.966 -4.116 1.00 20.53 105 ARG C CA 1
ATOM 4681 C C . ARG C 1 105 ? 21.629 -21.476 -3.552 1.00 17.65 105 ARG C C 1
ATOM 4682 O O . ARG C 1 105 ? 21.012 -22.361 -4.110 1.00 15.92 105 ARG C O 1
ATOM 4690 N N . TYR C 1 106 ? 21.218 -20.866 -2.443 1.00 16.69 106 TYR C N 1
ATOM 4691 C CA . TYR C 1 106 ? 19.916 -21.154 -1.884 1.00 16.19 106 TYR C CA 1
ATOM 4692 C C . TYR C 1 106 ? 18.785 -20.882 -2.876 1.00 15.30 106 TYR C C 1
ATOM 4693 O O . TYR C 1 106 ? 17.842 -21.664 -2.982 1.00 14.70 106 TYR C O 1
ATOM 4702 N N . ILE C 1 107 ? 18.858 -19.763 -3.579 1.00 15.35 107 ILE C N 1
ATOM 4703 C CA . ILE C 1 107 ? 17.821 -19.415 -4.533 1.00 14.43 107 ILE C CA 1
ATOM 4704 C C . ILE C 1 107 ? 17.659 -20.483 -5.638 1.00 15.72 107 ILE C C 1
ATOM 4705 O O . ILE C 1 107 ? 16.601 -20.557 -6.274 1.00 15.79 107 ILE C O 1
ATOM 4710 N N . ASP C 1 108 ? 18.686 -21.309 -5.851 1.00 16.26 108 ASP C N 1
ATOM 4711 C CA . ASP C 1 108 ? 18.616 -22.340 -6.895 1.00 16.94 108 ASP C CA 1
ATOM 4712 C C . ASP C 1 108 ? 18.154 -23.697 -6.383 1.00 16.82 108 ASP C C 1
ATOM 4713 O O . ASP C 1 108 ? 18.108 -24.670 -7.152 1.00 17.36 108 ASP C O 1
ATOM 4718 N N . THR C 1 109 ? 17.770 -23.783 -5.103 1.00 14.79 109 THR C N 1
ATOM 4719 C CA . THR C 1 109 ? 17.355 -25.051 -4.545 1.00 15.27 109 THR C CA 1
ATOM 4720 C C . THR C 1 109 ? 16.153 -25.665 -5.263 1.00 15.62 109 THR C C 1
ATOM 4721 O O . THR C 1 109 ? 15.114 -25.021 -5.447 1.00 14.20 109 THR C O 1
ATOM 4725 N N . ARG C 1 110 ? 16.261 -26.941 -5.617 1.00 16.64 110 ARG C N 1
ATOM 4726 C CA . ARG C 1 110 ? 15.172 -27.637 -6.259 1.00 17.16 110 ARG C CA 1
ATOM 4727 C C . ARG C 1 110 ? 14.120 -28.004 -5.258 1.00 16.09 110 ARG C C 1
ATOM 4728 O O . ARG C 1 110 ? 14.425 -28.311 -4.116 1.00 16.75 110 ARG C O 1
ATOM 4736 N N . ARG C 1 111 ? 12.898 -28.028 -5.741 1.00 14.73 111 ARG C N 1
ATOM 4737 C CA . ARG C 1 111 ? 11.708 -28.296 -4.917 1.00 14.42 111 ARG C CA 1
ATOM 4738 C C . ARG C 1 111 ? 11.857 -29.557 -4.074 1.00 15.34 111 ARG C C 1
ATOM 4739 O O . ARG C 1 111 ? 11.685 -29.533 -2.845 1.00 14.60 111 ARG C O 1
ATOM 4747 N N . GLN C 1 112 ? 12.168 -30.684 -4.711 1.00 16.89 112 GLN C N 1
ATOM 4748 C CA . GLN C 1 112 ? 12.186 -31.927 -3.955 1.00 16.79 112 GLN C CA 1
ATOM 4749 C C . GLN C 1 112 ? 13.325 -31.961 -2.939 1.00 16.32 112 GLN C C 1
ATOM 4750 O O . GLN C 1 112 ? 13.180 -32.561 -1.864 1.00 17.92 112 GLN C O 1
ATOM 4756 N N . ASP C 1 113 ? 14.438 -31.316 -3.274 1.00 15.12 113 ASP C N 1
ATOM 4757 C CA . ASP C 1 113 ? 15.598 -31.255 -2.397 1.00 15.26 113 ASP C CA 1
ATOM 4758 C C . ASP C 1 113 ? 15.272 -30.415 -1.155 1.00 14.20 113 ASP C C 1
ATOM 4759 O O . ASP C 1 113 ? 15.620 -30.764 -0.040 1.00 14.36 113 ASP C O 1
ATOM 4764 N N . TRP C 1 114 ? 14.578 -29.302 -1.389 1.00 14.28 114 TRP C N 1
ATOM 4765 C CA . TRP C 1 114 ? 14.193 -28.395 -0.278 1.00 13.32 114 TRP C CA 1
ATOM 4766 C C . TRP C 1 114 ? 13.227 -29.087 0.694 1.00 13.75 114 TRP C C 1
ATOM 4767 O O . TRP C 1 114 ? 13.442 -29.078 1.915 1.00 13.56 114 TRP C O 1
ATOM 4778 N N . LEU C 1 115 ? 12.215 -29.735 0.127 1.00 13.32 115 LEU C N 1
ATOM 4779 C CA . LEU C 1 115 ? 11.230 -30.431 0.920 1.00 14.23 115 LEU C CA 1
ATOM 4780 C C . LEU C 1 115 ? 11.862 -31.564 1.715 1.00 15.00 115 LEU C C 1
ATOM 4781 O O . LEU C 1 115 ? 11.528 -31.766 2.882 1.00 14.83 115 LEU C O 1
ATOM 4786 N N . LEU C 1 116 ? 12.766 -32.326 1.114 1.00 15.83 116 LEU C N 1
ATOM 4787 C CA . LEU C 1 116 ? 13.359 -33.440 1.834 1.00 15.45 116 LEU C CA 1
ATOM 4788 C C . LEU C 1 116 ? 14.214 -32.923 3.000 1.00 15.21 116 LEU C C 1
ATOM 4789 O O . LEU C 1 116 ? 14.216 -33.491 4.086 1.00 13.92 116 LEU C O 1
ATOM 4794 N N . ALA C 1 117 ? 14.947 -31.849 2.758 1.00 14.46 117 ALA C N 1
ATOM 4795 C CA . ALA C 1 117 ? 15.776 -31.238 3.814 1.00 14.50 117 ALA C CA 1
ATOM 4796 C C . ALA C 1 117 ? 14.902 -30.809 5.012 1.00 14.02 117 ALA C C 1
ATOM 4797 O O . ALA C 1 117 ? 15.205 -31.089 6.147 1.00 13.52 117 ALA C O 1
ATOM 4799 N N . LEU C 1 118 ? 13.798 -30.142 4.722 1.00 14.12 118 LEU C N 1
ATOM 4800 C CA . LEU C 1 118 ? 12.859 -29.708 5.785 1.00 13.59 118 LEU C CA 1
ATOM 4801 C C . LEU C 1 118 ? 12.178 -30.916 6.456 1.00 14.23 118 LEU C C 1
ATOM 4802 O O . LEU C 1 118 ? 11.960 -30.924 7.689 1.00 13.28 118 LEU C O 1
ATOM 4807 N N . GLU C 1 119 ? 11.871 -31.942 5.654 1.00 14.09 119 GLU C N 1
ATOM 4808 C CA . GLU C 1 119 ? 11.248 -33.157 6.179 1.00 14.06 119 GLU C CA 1
ATOM 4809 C C . GLU C 1 119 ? 12.132 -33.902 7.168 1.00 14.38 119 GLU C C 1
ATOM 4810 O O . GLU C 1 119 ? 11.705 -34.215 8.303 1.00 15.61 119 GLU C O 1
ATOM 4816 N N . VAL C 1 120 ? 13.381 -34.125 6.766 1.00 15.14 120 VAL C N 1
ATOM 4817 C CA . VAL C 1 120 ? 14.295 -34.899 7.598 1.00 15.10 120 VAL C CA 1
ATOM 4818 C C . VAL C 1 120 ? 14.824 -34.050 8.759 1.00 14.83 120 VAL C C 1
ATOM 4819 O O . VAL C 1 120 ? 15.037 -34.555 9.865 1.00 15.66 120 VAL C O 1
ATOM 4823 N N . SER C 1 121 ? 15.051 -32.758 8.514 1.00 14.41 121 SER C N 1
ATOM 4824 C CA . SER C 1 121 ? 15.798 -31.922 9.479 1.00 14.95 121 SER C CA 1
ATOM 4825 C C . SER C 1 121 ? 14.895 -31.179 10.463 1.00 16.35 121 SER C C 1
ATOM 4826 O O . SER C 1 121 ? 15.358 -30.855 11.560 1.00 17.25 121 SER C O 1
ATOM 4829 N N . ALA C 1 122 ? 13.636 -30.938 10.116 1.00 15.02 122 ALA C N 1
ATOM 4830 C CA . ALA C 1 122 ? 12.719 -30.199 11.006 1.00 14.06 122 ALA C CA 1
ATOM 4831 C C . ALA C 1 122 ? 11.445 -31.020 11.339 1.00 14.28 122 ALA C C 1
ATOM 4832 O O . ALA C 1 122 ? 11.100 -31.223 12.514 1.00 14.70 122 ALA C O 1
ATOM 4834 N N . TYR C 1 123 ? 10.735 -31.521 10.323 1.00 13.44 123 TYR C N 1
ATOM 4835 C CA . TYR C 1 123 ? 9.500 -32.249 10.605 1.00 13.16 123 TYR C CA 1
ATOM 4836 C C . TYR C 1 123 ? 9.780 -33.481 11.475 1.00 13.62 123 TYR C C 1
ATOM 4837 O O . TYR C 1 123 ? 8.979 -33.843 12.305 1.00 13.76 123 TYR C O 1
ATOM 4846 N N . SER C 1 124 ? 10.953 -34.065 11.339 1.00 14.10 124 SER C N 1
ATOM 4847 C CA . SER C 1 124 ? 11.289 -35.267 12.133 1.00 14.06 124 SER C CA 1
ATOM 4848 C C . SER C 1 124 ? 11.129 -35.012 13.631 1.00 14.13 124 SER C C 1
ATOM 4849 O O . SER C 1 124 ? 10.742 -35.900 14.360 1.00 14.07 124 SER C O 1
ATOM 4852 N N . LEU C 1 125 ? 11.428 -33.792 14.089 1.00 14.65 125 LEU C N 1
ATOM 4853 C CA . LEU C 1 125 ? 11.275 -33.483 15.500 1.00 14.55 125 LEU C CA 1
ATOM 4854 C C . LEU C 1 125 ? 9.816 -33.598 15.943 1.00 15.49 125 LEU C C 1
ATOM 4855 O O . LEU C 1 125 ? 9.514 -34.085 17.048 1.00 16.34 125 LEU C O 1
ATOM 4860 N N . VAL C 1 126 ? 8.907 -33.102 15.118 1.00 15.93 126 VAL C N 1
ATOM 4861 C CA . VAL C 1 126 ? 7.479 -33.168 15.404 1.00 15.36 126 VAL C CA 1
ATOM 4862 C C . VAL C 1 126 ? 7.052 -34.630 15.441 1.00 15.72 126 VAL C C 1
ATOM 4863 O O . VAL C 1 126 ? 6.337 -35.054 16.357 1.00 15.87 126 VAL C O 1
ATOM 4867 N N . ALA C 1 127 ? 7.467 -35.362 14.420 1.00 15.02 127 ALA C N 1
ATOM 4868 C CA . ALA C 1 127 ? 7.074 -36.766 14.283 1.00 15.49 127 ALA C CA 1
ATOM 4869 C C . ALA C 1 127 ? 7.466 -37.575 15.507 1.00 16.78 127 ALA C C 1
ATOM 4870 O O . ALA C 1 127 ? 6.640 -38.354 16.041 1.00 17.00 127 ALA C O 1
ATOM 4872 N N . VAL C 1 128 ? 8.701 -37.408 15.944 1.00 15.73 128 VAL C N 1
ATOM 4873 C CA . VAL C 1 128 ? 9.209 -38.177 17.094 1.00 16.49 128 VAL C CA 1
ATOM 4874 C C . VAL C 1 128 ? 8.657 -37.646 18.403 1.00 17.14 128 VAL C C 1
ATOM 4875 O O . VAL C 1 128 ? 8.417 -38.429 19.306 1.00 17.62 128 VAL C O 1
ATOM 4879 N N . ALA C 1 129 ? 8.481 -36.325 18.535 1.00 16.75 129 ALA C N 1
ATOM 4880 C CA . ALA C 1 129 ? 7.884 -35.780 19.759 1.00 16.82 129 ALA C CA 1
ATOM 4881 C C . ALA C 1 129 ? 6.482 -36.308 19.979 1.00 17.09 129 ALA C C 1
ATOM 4882 O O . ALA C 1 129 ? 6.140 -36.662 21.103 1.00 16.81 129 ALA C O 1
ATOM 4884 N N . ARG C 1 130 ? 5.681 -36.365 18.920 1.00 16.82 130 ARG C N 1
ATOM 4885 C CA . ARG C 1 130 ? 4.295 -36.815 19.054 1.00 17.57 130 ARG C CA 1
ATOM 4886 C C . ARG C 1 130 ? 4.262 -38.254 19.568 1.00 18.44 130 ARG C C 1
ATOM 4887 O O . ARG C 1 130 ? 3.440 -38.577 20.432 1.00 18.67 130 ARG C O 1
ATOM 4895 N N . ARG C 1 131 ? 5.136 -39.096 19.048 1.00 18.43 131 ARG C N 1
ATOM 4896 C CA . ARG C 1 131 ? 5.136 -40.508 19.421 1.00 18.32 131 ARG C CA 1
ATOM 4897 C C . ARG C 1 131 ? 5.780 -40.695 20.791 1.00 20.00 131 ARG C C 1
ATOM 4898 O O . ARG C 1 131 ? 5.408 -41.618 21.516 1.00 21.07 131 ARG C O 1
ATOM 4906 N N . ALA C 1 132 ? 6.743 -39.839 21.154 1.00 18.41 132 ALA C N 1
ATOM 4907 C CA . ALA C 1 132 ? 7.356 -39.908 22.488 1.00 18.80 132 ALA C CA 1
ATOM 4908 C C . ALA C 1 132 ? 6.420 -39.443 23.584 1.00 19.00 132 ALA C C 1
ATOM 4909 O O . ALA C 1 132 ? 6.558 -39.883 24.732 1.00 20.45 132 ALA C O 1
ATOM 4911 N N . GLU C 1 133 ? 5.505 -38.545 23.245 1.00 18.66 133 GLU C N 1
ATOM 4912 C CA . GLU C 1 133 ? 4.612 -37.896 24.219 1.00 19.67 133 GLU C CA 1
ATOM 4913 C C . GLU C 1 133 ? 3.957 -38.825 25.275 1.00 20.23 133 GLU C C 1
ATOM 4914 O O . GLU C 1 133 ? 4.101 -38.584 26.451 1.00 20.32 133 GLU C O 1
ATOM 4920 N N . PRO C 1 134 ? 3.265 -39.891 24.844 1.00 21.37 134 PRO C N 1
ATOM 4921 C CA . PRO C 1 134 ? 2.635 -40.782 25.821 1.00 22.28 134 PRO C CA 1
ATOM 4922 C C . PRO C 1 134 ? 3.619 -41.555 26.675 1.00 22.53 134 PRO C C 1
ATOM 4923 O O . PRO C 1 134 ? 3.240 -42.038 27.755 1.00 24.59 134 PRO C O 1
ATOM 4927 N N . LEU C 1 135 ? 4.854 -41.702 26.222 1.00 20.80 135 LEU C N 1
ATOM 4928 C CA . LEU C 1 135 ? 5.867 -42.407 26.989 1.00 21.51 135 LEU C CA 1
ATOM 4929 C C . LEU C 1 135 ? 6.664 -41.514 27.919 1.00 21.24 135 LEU C C 1
ATOM 4930 O O . LEU C 1 135 ? 7.244 -42.005 28.887 1.00 20.78 135 LEU C O 1
ATOM 4935 N N . LEU C 1 136 ? 6.752 -40.221 27.593 1.00 21.52 136 LEU C N 1
ATOM 4936 C CA . LEU C 1 136 ? 7.617 -39.319 28.353 1.00 22.19 136 LEU C CA 1
ATOM 4937 C C . LEU C 1 136 ? 7.110 -39.060 29.776 1.00 23.09 136 LEU C C 1
ATOM 4938 O O . LEU C 1 136 ? 5.995 -38.590 29.984 1.00 25.23 136 LEU C O 1
ATOM 4943 N N . ARG C 1 137 ? 7.969 -39.355 30.742 1.00 24.75 137 ARG C N 1
ATOM 4944 C CA . ARG C 1 137 ? 7.671 -39.180 32.151 1.00 26.07 137 ARG C CA 1
ATOM 4945 C C . ARG C 1 137 ? 7.839 -37.716 32.597 1.00 26.56 137 ARG C C 1
ATOM 4946 O O . ARG C 1 137 ? 8.580 -36.959 31.969 1.00 25.06 137 ARG C O 1
ATOM 4954 N N . GLU C 1 138 ? 7.169 -37.330 33.687 1.00 27.85 138 GLU C N 1
ATOM 4955 C CA . GLU C 1 138 ? 7.355 -35.982 34.262 1.00 28.16 138 GLU C CA 1
ATOM 4956 C C . GLU C 1 138 ? 8.841 -35.792 34.555 1.00 26.49 138 GLU C C 1
ATOM 4957 O O . GLU C 1 138 ? 9.527 -36.709 34.993 1.00 25.74 138 GLU C O 1
ATOM 4963 N N . GLY C 1 139 ? 9.350 -34.601 34.243 1.00 25.35 139 GLY C N 1
ATOM 4964 C CA . GLY C 1 139 ? 10.765 -34.321 34.376 1.00 24.36 139 GLY C CA 1
ATOM 4965 C C . GLY C 1 139 ? 11.560 -34.657 33.117 1.00 22.68 139 GLY C C 1
ATOM 4966 O O . GLY C 1 139 ? 12.750 -34.370 33.023 1.00 22.58 139 GLY C O 1
ATOM 4967 N N . GLY C 1 140 ? 10.882 -35.244 32.143 1.00 21.18 140 GLY C N 1
ATOM 4968 C CA . GLY C 1 140 ? 11.547 -35.700 30.944 1.00 20.41 140 GLY C CA 1
ATOM 4969 C C . GLY C 1 140 ? 11.732 -34.533 29.993 1.00 19.66 140 GLY C C 1
ATOM 4970 O O . GLY C 1 140 ? 11.335 -33.397 30.293 1.00 18.99 140 GLY C O 1
ATOM 4971 N N . GLY C 1 141 ? 12.358 -34.816 28.865 1.00 18.51 141 GLY C N 1
ATOM 4972 C CA . GLY C 1 141 ? 12.605 -33.779 27.875 1.00 17.80 141 GLY C CA 1
ATOM 4973 C C . GLY C 1 141 ? 13.214 -34.237 26.580 1.00 18.32 141 GLY C C 1
ATOM 4974 O O . GLY C 1 141 ? 13.662 -35.371 26.429 1.00 17.47 141 GLY C O 1
ATOM 4975 N N . ILE C 1 142 ? 13.193 -33.300 25.647 1.00 16.47 142 ILE C N 1
ATOM 4976 C CA . ILE C 1 142 ? 13.661 -33.452 24.299 1.00 16.24 142 ILE C CA 1
ATOM 4977 C C . ILE C 1 142 ? 14.686 -32.353 24.078 1.00 15.75 142 ILE C C 1
ATOM 4978 O O . ILE C 1 142 ? 14.441 -31.193 24.457 1.00 16.34 142 ILE C O 1
ATOM 4983 N N . VAL C 1 143 ? 15.838 -32.728 23.532 1.00 15.73 143 VAL C N 1
ATOM 4984 C CA . VAL C 1 143 ? 16.886 -31.776 23.101 1.00 15.96 143 VAL C CA 1
ATOM 4985 C C . VAL C 1 143 ? 17.223 -32.013 21.630 1.00 15.61 143 VAL C C 1
ATOM 4986 O O . VAL C 1 143 ? 17.330 -33.173 21.186 1.00 15.38 143 VAL C O 1
ATOM 4990 N N . THR C 1 144 ? 17.373 -30.918 20.875 1.00 15.06 144 THR C N 1
ATOM 4991 C CA . THR C 1 144 ? 17.775 -30.978 19.471 1.00 14.90 144 THR C CA 1
ATOM 4992 C C . THR C 1 144 ? 18.999 -30.081 19.268 1.00 14.69 144 THR C C 1
ATOM 4993 O O . THR C 1 144 ? 19.395 -29.353 20.195 1.00 16.74 144 THR C O 1
ATOM 4997 N N . LEU C 1 145 ? 19.601 -30.148 18.080 1.00 15.30 145 LEU C N 1
ATOM 4998 C CA . LEU C 1 145 ? 20.791 -29.404 17.716 1.00 15.15 145 LEU C CA 1
ATOM 4999 C C . LEU C 1 145 ? 20.477 -28.431 16.584 1.00 14.59 145 LEU C C 1
ATOM 5000 O O . LEU C 1 145 ? 19.767 -28.757 15.629 1.00 15.19 145 LEU C O 1
ATOM 5005 N N . THR C 1 146 ? 21.006 -27.234 16.719 1.00 13.76 146 THR C N 1
ATOM 5006 C CA . THR C 1 146 ? 20.855 -26.186 15.725 1.00 13.62 146 THR C CA 1
ATOM 5007 C C . THR C 1 146 ? 22.163 -25.408 15.501 1.00 14.45 146 THR C C 1
ATOM 5008 O O . THR C 1 146 ? 23.204 -25.747 16.068 1.00 14.96 146 THR C O 1
ATOM 5012 N N . TYR C 1 147 ? 22.099 -24.363 14.681 1.00 14.96 147 TYR C N 1
ATOM 5013 C CA . TYR C 1 147 ? 23.247 -23.598 14.294 1.00 15.61 147 TYR C CA 1
ATOM 5014 C C . TYR C 1 147 ? 22.833 -22.154 13.983 1.00 15.50 147 TYR C C 1
ATOM 5015 O O . TYR C 1 147 ? 21.726 -21.939 13.477 1.00 15.94 147 TYR C O 1
ATOM 5024 N N . TYR C 1 148 ? 23.720 -21.211 14.255 1.00 14.60 148 TYR C N 1
ATOM 5025 C CA . TYR C 1 148 ? 23.525 -19.750 14.086 1.00 15.26 148 TYR C CA 1
ATOM 5026 C C . TYR C 1 148 ? 23.032 -19.327 12.717 1.00 15.13 148 TYR C C 1
ATOM 5027 O O . TYR C 1 148 ? 22.406 -18.280 12.586 1.00 15.02 148 TYR C O 1
ATOM 5036 N N . ALA C 1 149 ? 23.330 -20.121 11.698 1.00 14.86 149 ALA C N 1
ATOM 5037 C CA . ALA C 1 149 ? 22.836 -19.852 10.333 1.00 15.02 149 ALA C CA 1
ATOM 5038 C C . ALA C 1 149 ? 21.324 -19.693 10.241 1.00 16.20 149 ALA C C 1
ATOM 5039 O O . ALA C 1 149 ? 20.801 -19.081 9.302 1.00 16.00 149 ALA C O 1
ATOM 5041 N N . SER C 1 150 ? 20.591 -20.234 11.217 1.00 16.88 150 SER C N 1
ATOM 5042 C CA . SER C 1 150 ? 19.138 -20.029 11.299 1.00 16.92 150 SER C CA 1
ATOM 5043 C C . SER C 1 150 ? 18.765 -18.549 11.434 1.00 17.26 150 SER C C 1
ATOM 5044 O O . SER C 1 150 ? 17.739 -18.105 10.905 1.00 17.88 150 SER C O 1
ATOM 5047 N N . GLU C 1 151 ? 19.641 -17.765 12.086 1.00 16.95 151 GLU C N 1
ATOM 5048 C CA . GLU C 1 151 ? 19.359 -16.377 12.444 1.00 17.88 151 GLU C CA 1
ATOM 5049 C C . GLU C 1 151 ? 20.079 -15.380 11.553 1.00 16.68 151 GLU C C 1
ATOM 5050 O O . GLU C 1 151 ? 19.592 -14.261 11.328 1.00 15.11 151 GLU C O 1
ATOM 5061 N N . LYS C 1 152 ? 21.277 -15.756 11.101 1.00 15.84 152 LYS C N 1
ATOM 5062 C CA . LYS C 1 152 ? 22.172 -14.863 10.304 1.00 16.59 152 LYS C CA 1
ATOM 5063 C C . LYS C 1 152 ? 22.732 -15.628 9.107 1.00 16.56 152 LYS C C 1
ATOM 5064 O O . LYS C 1 152 ? 22.818 -16.869 9.144 1.00 17.99 152 LYS C O 1
ATOM 5070 N N . VAL C 1 153 ? 23.105 -14.925 8.042 1.00 15.06 153 VAL C N 1
ATOM 5071 C CA . VAL C 1 153 ? 23.469 -15.606 6.812 1.00 14.96 153 VAL C CA 1
ATOM 5072 C C . VAL C 1 153 ? 24.882 -16.132 6.875 1.00 15.68 153 VAL C C 1
ATOM 5073 O O . VAL C 1 153 ? 25.794 -15.359 7.080 1.00 16.66 153 VAL C O 1
ATOM 5077 N N . VAL C 1 154 ? 25.016 -17.447 6.713 1.00 17.23 154 VAL C N 1
ATOM 5078 C CA . VAL C 1 154 ? 26.330 -18.106 6.639 1.00 18.54 154 VAL C CA 1
ATOM 5079 C C . VAL C 1 154 ? 26.403 -18.719 5.243 1.00 19.14 154 VAL C C 1
ATOM 5080 O O . VAL C 1 154 ? 25.638 -19.637 4.918 1.00 17.75 154 VAL C O 1
ATOM 5084 N N . PRO C 1 155 ? 27.301 -18.189 4.385 1.00 21.62 155 PRO C N 1
ATOM 5085 C CA . PRO C 1 155 ? 27.412 -18.680 3.044 1.00 23.54 155 PRO C CA 1
ATOM 5086 C C . PRO C 1 155 ? 27.527 -20.191 2.989 1.00 23.63 155 PRO C C 1
ATOM 5087 O O . PRO C 1 155 ? 28.191 -20.773 3.805 1.00 24.89 155 PRO C O 1
ATOM 5091 N N . LYS C 1 156 ? 26.809 -20.777 2.048 1.00 25.27 156 LYS C N 1
ATOM 5092 C CA . LYS C 1 156 ? 26.853 -22.199 1.750 1.00 25.76 156 LYS C CA 1
ATOM 5093 C C . LYS C 1 156 ? 26.001 -23.081 2.669 1.00 25.33 156 LYS C C 1
ATOM 5094 O O . LYS C 1 156 ? 25.764 -24.254 2.344 1.00 27.44 156 LYS C O 1
ATOM 5100 N N . TYR C 1 157 ? 25.459 -22.549 3.761 1.00 22.30 157 TYR C N 1
ATOM 5101 C CA . TYR C 1 157 ? 24.648 -23.410 4.627 1.00 20.60 157 TYR C CA 1
ATOM 5102 C C . TYR C 1 157 ? 23.276 -23.623 4.000 1.00 18.52 157 TYR C C 1
ATOM 5103 O O . TYR C 1 157 ? 22.608 -24.612 4.272 1.00 17.68 157 TYR C O 1
ATOM 5112 N N . ASN C 1 158 ? 22.832 -22.655 3.197 1.00 17.93 158 ASN C N 1
ATOM 5113 C CA . ASN C 1 158 ? 21.691 -22.818 2.279 1.00 17.00 158 ASN C CA 1
ATOM 5114 C C . ASN C 1 158 ? 20.425 -23.372 2.966 1.00 16.42 158 ASN C C 1
ATOM 5115 O O . ASN C 1 158 ? 20.044 -22.872 4.035 1.00 16.22 158 ASN C O 1
ATOM 5120 N N . VAL C 1 159 ? 19.784 -24.411 2.413 1.00 14.09 159 VAL C N 1
ATOM 5121 C CA . VAL C 1 159 ? 18.512 -24.881 2.970 1.00 14.08 159 VAL C CA 1
ATOM 5122 C C . VAL C 1 159 ? 18.661 -25.410 4.395 1.00 14.54 159 VAL C C 1
ATOM 5123 O O . VAL C 1 159 ? 17.687 -25.406 5.188 1.00 15.25 159 VAL C O 1
ATOM 5127 N N . MET C 1 160 ? 19.849 -25.848 4.805 1.00 14.33 160 MET C N 1
ATOM 5128 C CA . MET C 1 160 ? 19.972 -26.263 6.212 1.00 14.39 160 MET C CA 1
ATOM 5129 C C . MET C 1 160 ? 19.715 -25.109 7.179 1.00 14.13 160 MET C C 1
ATOM 5130 O O . MET C 1 160 ? 19.201 -25.332 8.266 1.00 13.84 160 MET C O 1
ATOM 5135 N N . ALA C 1 161 ? 20.041 -23.883 6.803 1.00 15.04 161 ALA C N 1
ATOM 5136 C CA . ALA C 1 161 ? 19.747 -22.711 7.641 1.00 13.52 161 ALA C CA 1
ATOM 5137 C C . ALA C 1 161 ? 18.244 -22.551 7.843 1.00 13.88 161 ALA C C 1
ATOM 5138 O O . ALA C 1 161 ? 17.761 -22.241 8.949 1.00 13.75 161 ALA C O 1
ATOM 5140 N N . ILE C 1 162 ? 17.515 -22.717 6.739 1.00 13.34 162 ILE C N 1
ATOM 5141 C CA . ILE C 1 162 ? 16.059 -22.559 6.750 1.00 12.85 162 ILE C CA 1
ATOM 5142 C C . ILE C 1 162 ? 15.438 -23.706 7.544 1.00 12.13 162 ILE C C 1
ATOM 5143 O O . ILE C 1 162 ? 14.518 -23.493 8.373 1.00 12.57 162 ILE C O 1
ATOM 5148 N N . ALA C 1 163 ? 15.954 -24.921 7.395 1.00 12.42 163 ALA C N 1
ATOM 5149 C CA . ALA C 1 163 ? 15.501 -26.056 8.186 1.00 12.17 163 ALA C CA 1
ATOM 5150 C C . ALA C 1 163 ? 15.702 -25.800 9.662 1.00 12.24 163 ALA C C 1
ATOM 5151 O O . ALA C 1 163 ? 14.852 -26.105 10.464 1.00 13.23 163 ALA C O 1
ATOM 5153 N N . LYS C 1 164 ? 16.867 -25.277 10.059 1.00 12.32 164 LYS C N 1
ATOM 5154 C CA . LYS C 1 164 ? 17.148 -24.970 11.450 1.00 12.42 164 LYS C CA 1
ATOM 5155 C C . LYS C 1 164 ? 16.224 -23.847 11.991 1.00 11.68 164 LYS C C 1
ATOM 5156 O O . LYS C 1 164 ? 15.805 -23.906 13.137 1.00 11.66 164 LYS C O 1
ATOM 5162 N N . ALA C 1 165 ? 15.893 -22.833 11.195 1.00 11.99 165 ALA C N 1
ATOM 5163 C CA . ALA C 1 165 ? 14.883 -21.839 11.579 1.00 12.57 165 ALA C CA 1
ATOM 5164 C C . ALA C 1 165 ? 13.543 -22.519 11.904 1.00 11.01 165 ALA C C 1
ATOM 5165 O O . ALA C 1 165 ? 12.898 -22.231 12.925 1.00 13.01 165 ALA C O 1
ATOM 5167 N N . ALA C 1 166 ? 13.132 -23.429 11.022 1.00 11.74 166 ALA C N 1
ATOM 5168 C CA . ALA C 1 166 ? 11.884 -24.188 11.231 1.00 10.59 166 ALA C CA 1
ATOM 5169 C C . ALA C 1 166 ? 11.969 -25.072 12.482 1.00 11.54 166 ALA C C 1
ATOM 5170 O O . ALA C 1 166 ? 10.988 -25.264 13.194 1.00 12.95 166 ALA C O 1
ATOM 5172 N N . LEU C 1 167 ? 13.138 -25.637 12.721 1.00 12.30 167 LEU C N 1
ATOM 5173 C CA . LEU C 1 167 ? 13.359 -26.531 13.849 1.00 12.29 167 LEU C CA 1
ATOM 5174 C C . LEU C 1 167 ? 13.263 -25.736 15.148 1.00 11.88 167 LEU C C 1
ATOM 5175 O O . LEU C 1 167 ? 12.625 -26.144 16.121 1.00 12.17 167 LEU C O 1
ATOM 5180 N N . GLU C 1 168 ? 13.864 -24.557 15.205 1.00 11.97 168 GLU C N 1
ATOM 5181 C CA . GLU C 1 168 ? 13.824 -23.737 16.410 1.00 11.70 168 GLU C CA 1
ATOM 5182 C C . GLU C 1 168 ? 12.403 -23.258 16.730 1.00 11.82 168 GLU C C 1
ATOM 5183 O O . GLU C 1 168 ? 11.977 -23.240 17.896 1.00 12.61 168 GLU C O 1
ATOM 5189 N N . ALA C 1 169 ? 11.692 -22.821 15.704 1.00 11.33 169 ALA C N 1
ATOM 5190 C CA . ALA C 1 169 ? 10.283 -22.454 15.906 1.00 11.83 169 ALA C CA 1
ATOM 5191 C C . ALA C 1 169 ? 9.498 -23.682 16.433 1.00 12.14 169 ALA C C 1
ATOM 5192 O O . ALA C 1 169 ? 8.648 -23.560 17.323 1.00 13.12 169 ALA C O 1
ATOM 5194 N N . SER C 1 170 ? 9.807 -24.865 15.924 1.00 12.59 170 SER C N 1
ATOM 5195 C CA . SER C 1 170 ? 9.152 -26.106 16.381 1.00 12.22 170 SER C CA 1
ATOM 5196 C C . SER C 1 170 ? 9.445 -26.361 17.835 1.00 12.62 170 SER C C 1
ATOM 5197 O O . SER C 1 170 ? 8.580 -26.755 18.562 1.00 14.35 170 SER C O 1
ATOM 5200 N N . VAL C 1 171 ? 10.668 -26.136 18.273 1.00 12.15 171 VAL C N 1
ATOM 5201 C CA . VAL C 1 171 ? 11.046 -26.265 19.681 1.00 11.39 171 VAL C CA 1
ATOM 5202 C C . VAL C 1 171 ? 1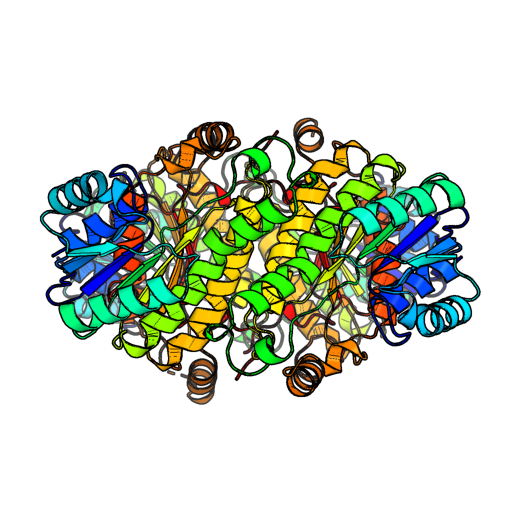0.137 -25.418 20.580 1.00 12.81 171 VAL C C 1
ATOM 5203 O O . VAL C 1 171 ? 9.668 -25.900 21.613 1.00 13.11 171 VAL C O 1
ATOM 5207 N N . ARG C 1 172 ? 9.887 -24.165 20.220 1.00 11.60 172 ARG C N 1
ATOM 5208 C CA . ARG C 1 172 ? 9.023 -23.293 21.035 1.00 12.49 172 ARG C CA 1
ATOM 5209 C C . ARG C 1 172 ? 7.592 -23.829 21.110 1.00 12.94 172 ARG C C 1
ATOM 5210 O O . ARG C 1 172 ? 7.056 -23.922 22.214 1.00 12.50 172 ARG C O 1
ATOM 5218 N N . TYR C 1 173 ? 7.001 -24.194 19.972 1.00 12.58 173 TYR C N 1
ATOM 5219 C CA . TYR C 1 173 ? 5.624 -24.707 19.966 1.00 13.06 173 TYR C CA 1
ATOM 5220 C C . TYR C 1 173 ? 5.550 -26.025 20.729 1.00 13.27 173 TYR C C 1
ATOM 5221 O O . TYR C 1 173 ? 4.574 -26.239 21.503 1.00 14.76 173 TYR C O 1
ATOM 5230 N N . LEU C 1 174 ? 6.536 -26.875 20.574 1.00 13.85 174 LEU C N 1
ATOM 5231 C CA . LEU C 1 174 ? 6.553 -28.180 21.260 1.00 13.18 174 LEU C CA 1
ATOM 5232 C C . LEU C 1 174 ? 6.734 -27.995 22.774 1.00 14.19 174 LEU C C 1
ATOM 5233 O O . LEU C 1 174 ? 6.094 -28.690 23.572 1.00 15.04 174 LEU C O 1
ATOM 5238 N N . ALA C 1 175 ? 7.538 -27.009 23.183 1.00 13.96 175 ALA C N 1
ATOM 5239 C CA . ALA C 1 175 ? 7.702 -26.699 24.595 1.00 14.51 175 ALA C CA 1
ATOM 5240 C C . ALA C 1 175 ? 6.370 -26.283 25.226 1.00 14.81 175 ALA C C 1
ATOM 5241 O O . ALA C 1 175 ? 6.054 -26.669 26.359 1.00 16.21 175 ALA C O 1
ATOM 5243 N N . TYR C 1 176 ? 5.625 -25.472 24.489 1.00 14.46 176 TYR C N 1
ATOM 5244 C CA . TYR C 1 176 ? 4.318 -24.993 24.915 1.00 15.60 176 TYR C CA 1
ATOM 5245 C C . TYR C 1 176 ? 3.348 -26.184 25.074 1.00 17.14 176 TYR C C 1
ATOM 5246 O O . TYR C 1 176 ? 2.554 -26.227 26.043 1.00 17.21 176 TYR C O 1
ATOM 5255 N N . GLU C 1 177 ? 3.362 -27.085 24.102 1.00 16.56 177 GLU C N 1
ATOM 5256 C CA . GLU C 1 177 ? 2.384 -28.186 24.101 1.00 16.27 177 GLU C CA 1
ATOM 5257 C C . GLU C 1 177 ? 2.745 -29.319 25.072 1.00 16.86 177 GLU C C 1
ATOM 5258 O O . GLU C 1 177 ? 1.833 -29.971 25.629 1.00 17.59 177 GLU C O 1
ATOM 5264 N N . LEU C 1 178 ? 4.028 -29.565 25.305 1.00 15.91 178 LEU C N 1
ATOM 5265 C CA . LEU C 1 178 ? 4.484 -30.640 26.195 1.00 16.06 178 LEU C CA 1
ATOM 5266 C C . LEU C 1 178 ? 4.684 -30.169 27.646 1.00 17.09 178 LEU C C 1
ATOM 5267 O O . LEU C 1 178 ? 4.727 -30.988 28.563 1.00 17.37 178 LEU C O 1
ATOM 5272 N N . GLY C 1 179 ? 4.848 -28.856 27.848 1.00 17.90 179 GLY C N 1
ATOM 5273 C CA . GLY C 1 179 ? 5.107 -28.304 29.178 1.00 18.82 179 GLY C CA 1
ATOM 5274 C C . GLY C 1 179 ? 4.090 -28.660 30.267 1.00 20.43 179 GLY C C 1
ATOM 5275 O O . GLY C 1 179 ? 4.481 -28.901 31.397 1.00 20.65 179 GLY C O 1
ATOM 5276 N N . PRO C 1 180 ? 2.801 -28.670 29.946 1.00 23.07 180 PRO C N 1
ATOM 5277 C CA . PRO C 1 180 ? 1.850 -28.962 31.039 1.00 25.15 180 PRO C CA 1
ATOM 5278 C C . PRO C 1 180 ? 2.003 -30.360 31.658 1.00 26.40 180 PRO C C 1
ATOM 5279 O O . PRO C 1 180 ? 1.604 -30.545 32.815 1.00 27.08 180 PRO C O 1
ATOM 5283 N N . LYS C 1 181 ? 2.622 -31.297 30.933 1.00 26.96 181 LYS C N 1
ATOM 5284 C CA . LYS C 1 181 ? 2.960 -32.633 31.439 1.00 28.22 181 LYS C CA 1
ATOM 5285 C C . LYS C 1 181 ? 4.288 -32.683 32.155 1.00 27.34 181 LYS C C 1
ATOM 5286 O O . LYS C 1 181 ? 4.726 -33.757 32.550 1.00 29.97 181 LYS C O 1
ATOM 5292 N N . GLY C 1 182 ? 4.988 -31.563 32.257 1.00 25.28 182 GLY C N 1
ATOM 5293 C CA . GLY C 1 182 ? 6.289 -31.543 32.910 1.00 24.03 182 GLY C CA 1
ATOM 5294 C C . GLY C 1 182 ? 7.440 -31.976 32.032 1.00 22.19 182 GLY C C 1
ATOM 5295 O O . GLY C 1 182 ? 8.512 -32.334 32.527 1.00 23.34 182 GLY C O 1
ATOM 5296 N N . VAL C 1 183 ? 7.227 -31.890 30.716 1.00 20.18 183 VAL C N 1
ATOM 5297 C CA . VAL C 1 183 ? 8.229 -32.273 29.754 1.00 18.26 183 VAL C CA 1
ATOM 5298 C C . VAL C 1 183 ? 8.817 -30.996 29.101 1.00 16.70 183 VAL C C 1
ATOM 5299 O O . VAL C 1 183 ? 8.087 -30.114 28.713 1.00 17.68 183 VAL C O 1
ATOM 5303 N N . ARG C 1 184 ? 10.141 -30.947 29.040 1.00 16.69 184 ARG C N 1
ATOM 5304 C CA . ARG C 1 184 ? 10.851 -29.758 28.525 1.00 15.83 184 ARG C CA 1
ATOM 5305 C C . ARG C 1 184 ? 11.362 -30.022 27.105 1.00 15.84 184 ARG C C 1
ATOM 5306 O O . ARG C 1 184 ? 11.595 -31.168 26.716 1.00 16.77 184 ARG C O 1
ATOM 5314 N N . VAL C 1 185 ? 11.498 -28.956 26.313 1.00 14.65 185 VAL C N 1
ATOM 5315 C CA . VAL C 1 185 ? 12.022 -29.061 24.938 1.00 13.83 185 VAL C CA 1
ATOM 5316 C C . VAL C 1 185 ? 12.966 -27.864 24.736 1.00 13.34 185 VAL C C 1
ATOM 5317 O O . VAL C 1 185 ? 12.546 -26.720 24.901 1.00 13.53 185 VAL C O 1
ATOM 5321 N N . ASN C 1 186 ? 14.208 -28.146 24.331 1.00 14.13 186 ASN C N 1
ATOM 5322 C CA . ASN C 1 186 ? 15.251 -27.125 24.108 1.00 13.65 186 ASN C CA 1
ATOM 5323 C C . ASN C 1 186 ? 16.119 -27.472 22.908 1.00 14.34 186 ASN C C 1
ATOM 5324 O O . ASN C 1 186 ? 16.189 -28.632 22.495 1.00 14.63 186 ASN C O 1
ATOM 5329 N N . ALA C 1 187 ? 16.779 -26.459 22.345 1.00 13.54 187 ALA C N 1
ATOM 5330 C CA . ALA C 1 187 ? 17.738 -26.636 21.285 1.00 13.44 187 ALA C CA 1
ATOM 5331 C C . ALA C 1 187 ? 19.105 -26.174 21.765 1.00 13.92 187 ALA C C 1
ATOM 5332 O O . ALA C 1 187 ? 19.228 -25.176 22.478 1.00 14.74 187 ALA C O 1
ATOM 5334 N N . ILE C 1 188 ? 20.129 -26.910 21.359 1.00 13.26 188 ILE C N 1
ATOM 5335 C CA . ILE C 1 188 ? 21.525 -26.493 21.540 1.00 13.70 188 ILE C CA 1
ATOM 5336 C C . ILE C 1 188 ? 22.060 -25.934 20.241 1.00 13.94 188 ILE C C 1
ATOM 5337 O O . ILE C 1 188 ? 22.105 -26.656 19.232 1.00 14.70 188 ILE C O 1
ATOM 5342 N N . SER C 1 189 ? 22.426 -24.667 20.243 1.00 13.97 189 SER C N 1
ATOM 5343 C CA . SER C 1 189 ? 23.039 -24.079 19.036 1.00 13.75 189 SER C CA 1
ATOM 5344 C C . SER C 1 189 ? 24.568 -24.183 19.175 1.00 15.41 189 SER C C 1
ATOM 5345 O O . SER C 1 189 ? 25.172 -23.464 19.931 1.00 15.40 189 SER C O 1
ATOM 5348 N N . ALA C 1 190 ? 25.144 -25.134 18.454 1.00 15.84 190 ALA C N 1
ATOM 5349 C CA . ALA C 1 190 ? 26.560 -25.485 18.579 1.00 17.11 190 ALA C CA 1
ATOM 5350 C C . ALA C 1 190 ? 27.361 -24.706 17.583 1.00 17.72 190 ALA C C 1
ATOM 5351 O O . ALA C 1 190 ? 26.933 -24.493 16.454 1.00 19.32 190 ALA C O 1
ATOM 5353 N N . GLY C 1 191 ? 28.555 -24.299 17.964 1.00 19.35 191 GLY C N 1
ATOM 5354 C CA . GLY C 1 191 ? 29.504 -23.838 16.983 1.00 19.90 191 GLY C CA 1
ATOM 5355 C C . GLY C 1 191 ? 30.061 -24.996 16.150 1.00 20.81 191 GLY C C 1
ATOM 5356 O O . GLY C 1 191 ? 29.768 -26.162 16.409 1.00 20.25 191 GLY C O 1
ATOM 5357 N N . PRO C 1 192 ? 30.911 -24.673 15.158 1.00 22.40 192 PRO C N 1
ATOM 5358 C CA . PRO C 1 192 ? 31.514 -25.738 14.368 1.00 24.04 192 PRO C CA 1
ATOM 5359 C C . PRO C 1 192 ? 32.402 -26.647 15.192 1.00 25.29 192 PRO C C 1
ATOM 5360 O O . PRO C 1 192 ? 33.144 -26.177 16.036 1.00 24.73 192 PRO C O 1
ATOM 5364 N N . VAL C 1 193 ? 32.277 -27.942 14.938 1.00 28.18 193 VAL C N 1
ATOM 5365 C CA . VAL C 1 193 ? 33.096 -28.978 15.537 1.00 29.86 193 VAL C CA 1
ATOM 5366 C C . VAL C 1 193 ? 33.397 -29.921 14.373 1.00 32.88 193 VAL C C 1
ATOM 5367 O O . VAL C 1 193 ? 32.507 -30.292 13.612 1.00 33.02 193 VAL C O 1
ATOM 5371 N N . ARG C 1 194 ? 34.653 -30.269 14.185 1.00 36.07 194 ARG C N 1
ATOM 5372 C CA . ARG C 1 194 ? 34.978 -31.266 13.165 1.00 39.31 194 ARG C CA 1
ATOM 5373 C C . ARG C 1 194 ? 34.307 -32.614 13.482 1.00 40.28 194 ARG C C 1
ATOM 5374 O O . ARG C 1 194 ? 34.738 -33.367 14.364 1.00 41.04 194 ARG C O 1
ATOM 5382 N N . THR C 1 195 ? 33.200 -32.865 12.801 1.00 41.75 195 THR C N 1
ATOM 5383 C CA . THR C 1 195 ? 32.499 -34.134 12.893 1.00 43.30 195 THR C CA 1
ATOM 5384 C C . THR C 1 195 ? 32.461 -34.692 11.476 1.00 44.71 195 THR C C 1
ATOM 5385 O O . THR C 1 195 ? 32.894 -34.019 10.531 1.00 45.51 195 THR C O 1
ATOM 5389 N N . VAL C 1 196 ? 31.937 -35.905 11.318 1.00 46.34 196 VAL C N 1
ATOM 5390 C CA . VAL C 1 196 ? 31.689 -36.447 9.977 1.00 47.18 196 VAL C CA 1
ATOM 5391 C C . VAL C 1 196 ? 30.537 -35.681 9.252 1.00 47.80 196 VAL C C 1
ATOM 5392 O O . VAL C 1 196 ? 30.543 -35.570 8.016 1.00 48.20 196 VAL C O 1
ATOM 5396 N N . ALA C 1 197 ? 29.581 -35.133 10.011 1.00 48.35 197 ALA C N 1
ATOM 5397 C CA . ALA C 1 197 ? 28.502 -34.296 9.430 1.00 49.05 197 ALA C CA 1
ATOM 5398 C C . ALA C 1 197 ? 29.018 -32.976 8.832 1.00 49.73 197 ALA C C 1
ATOM 5399 O O . ALA C 1 197 ? 28.436 -32.443 7.867 1.00 49.56 197 ALA C O 1
ATOM 5401 N N . ALA C 1 198 ? 30.104 -32.461 9.414 1.00 50.54 198 ALA C N 1
ATOM 5402 C CA . ALA C 1 198 ? 30.737 -31.210 8.970 1.00 51.19 198 ALA C CA 1
ATOM 5403 C C . ALA C 1 198 ? 31.288 -31.311 7.529 1.00 51.84 198 ALA C C 1
ATOM 5404 O O . ALA C 1 198 ? 31.326 -30.321 6.785 1.00 51.64 198 ALA C O 1
ATOM 5406 N N . ARG C 1 199 ? 31.678 -32.525 7.137 1.00 52.50 199 ARG C N 1
ATOM 5407 C CA . ARG C 1 199 ? 32.187 -32.790 5.781 1.00 53.09 199 ARG C CA 1
ATOM 5408 C C . ARG C 1 199 ? 31.101 -32.583 4.697 1.00 52.81 199 ARG C C 1
ATOM 5409 O O . ARG C 1 199 ? 31.422 -32.335 3.529 1.00 52.98 199 ARG C O 1
ATOM 5417 N N . SER C 1 200 ? 29.825 -32.670 5.085 1.00 52.40 200 SER C N 1
ATOM 5418 C CA . SER C 1 200 ? 28.706 -32.419 4.157 1.00 52.08 200 SER C CA 1
ATOM 5419 C C . SER C 1 200 ? 28.281 -30.940 4.086 1.00 51.61 200 SER C C 1
ATOM 5420 O O . SER C 1 200 ? 27.330 -30.594 3.359 1.00 51.31 200 SER C O 1
ATOM 5423 N N . ILE C 1 201 ? 28.962 -30.076 4.849 1.00 50.83 201 ILE C N 1
ATOM 5424 C CA . ILE C 1 201 ? 28.693 -28.635 4.794 1.00 50.23 201 ILE C CA 1
ATOM 5425 C C . ILE C 1 201 ? 29.866 -27.964 4.054 1.00 49.74 201 ILE C C 1
ATOM 5426 O O . ILE C 1 201 ? 30.985 -27.932 4.574 1.00 48.80 201 ILE C O 1
ATOM 5431 N N . PRO C 1 202 ? 29.613 -27.456 2.819 1.00 49.41 202 PRO C N 1
ATOM 5432 C CA . PRO C 1 202 ? 30.631 -26.761 2.004 1.00 49.20 202 PRO C CA 1
ATOM 5433 C C . PRO C 1 202 ? 31.261 -25.552 2.706 1.00 49.05 202 PRO C C 1
ATOM 5434 O O . PRO C 1 202 ? 32.458 -25.284 2.537 1.00 48.45 202 PRO C O 1
ATOM 5438 N N . GLY C 1 203 ? 30.450 -24.822 3.467 1.00 48.92 203 GLY C N 1
ATOM 5439 C CA . GLY C 1 203 ? 30.988 -23.867 4.425 1.00 49.37 203 GLY C CA 1
ATOM 5440 C C . GLY C 1 203 ? 31.433 -24.630 5.664 1.00 49.25 203 GLY C C 1
ATOM 5441 O O . GLY C 1 203 ? 30.601 -24.973 6.514 1.00 49.76 203 GLY C O 1
ATOM 5442 N N . PHE C 1 204 ? 32.726 -24.948 5.769 1.00 48.79 204 PHE C N 1
ATOM 5443 C CA . PHE C 1 204 ? 33.225 -25.441 7.053 1.00 47.90 204 PHE C CA 1
ATOM 5444 C C . PHE C 1 204 ? 34.612 -25.008 7.427 1.00 47.69 204 PHE C C 1
ATOM 5445 O O . PHE C 1 204 ? 34.784 -24.356 8.445 1.00 47.74 204 PHE C O 1
ATOM 5453 N N . THR C 1 205 ? 35.600 -25.387 6.633 1.00 47.12 205 THR C N 1
ATOM 5454 C CA . THR C 1 205 ? 36.975 -25.049 6.945 1.00 46.93 205 THR C CA 1
ATOM 5455 C C . THR C 1 205 ? 37.152 -23.532 7.128 1.00 46.39 205 THR C C 1
ATOM 5456 O O . THR C 1 205 ? 37.917 -23.081 7.979 1.00 46.79 205 THR C O 1
ATOM 5460 N N . LYS C 1 206 ? 36.404 -22.761 6.347 1.00 45.41 206 LYS C N 1
ATOM 5461 C CA . LYS C 1 206 ? 36.477 -21.301 6.361 1.00 44.23 206 LYS C CA 1
ATOM 5462 C C . LYS C 1 206 ? 35.779 -20.702 7.591 1.00 42.01 206 LYS C C 1
ATOM 5463 O O . LYS C 1 206 ? 36.262 -19.738 8.183 1.00 42.36 206 LYS C O 1
ATOM 5469 N N . MET C 1 207 ? 34.647 -21.268 7.979 1.00 39.20 207 MET C N 1
ATOM 5470 C CA . MET C 1 207 ? 33.959 -20.812 9.180 1.00 36.87 207 MET C CA 1
ATOM 5471 C C . MET C 1 207 ? 34.693 -21.304 10.445 1.00 34.60 207 MET C C 1
ATOM 5472 O O . MET C 1 207 ? 34.793 -20.558 11.428 1.00 33.43 207 MET C O 1
ATOM 5477 N N . TYR C 1 208 ? 35.186 -22.552 10.407 1.00 32.51 208 TYR C N 1
ATOM 5478 C CA . TYR C 1 208 ? 35.891 -23.160 11.555 1.00 31.12 208 TYR C CA 1
ATOM 5479 C C . TYR C 1 208 ? 37.089 -22.279 11.905 1.00 30.47 208 TYR C C 1
ATOM 5480 O O . TYR C 1 208 ? 37.290 -21.933 13.068 1.00 27.97 208 TYR C O 1
ATOM 5489 N N . ASP C 1 209 ? 37.863 -21.910 10.885 1.00 30.06 209 ASP C N 1
ATOM 5490 C CA . ASP C 1 209 ? 39.013 -21.001 11.069 1.00 30.81 209 ASP C CA 1
ATOM 5491 C C . ASP C 1 209 ? 38.598 -19.607 11.512 1.00 30.23 209 ASP C C 1
ATOM 5492 O O . ASP C 1 209 ? 39.249 -19.016 12.384 1.00 30.85 209 ASP C O 1
ATOM 5497 N N . ARG C 1 210 ? 37.538 -19.069 10.907 1.00 29.23 210 ARG C N 1
ATOM 5498 C CA . ARG C 1 210 ? 37.010 -17.782 11.337 1.00 28.86 210 ARG C CA 1
ATOM 5499 C C . ARG C 1 210 ? 36.619 -17.796 12.809 1.00 26.65 210 ARG C C 1
ATOM 5500 O O . ARG C 1 210 ? 36.910 -16.858 13.527 1.00 26.01 210 ARG C O 1
ATOM 5508 N N . VAL C 1 211 ? 35.936 -18.847 13.257 1.00 26.17 211 VAL C N 1
ATOM 5509 C CA . VAL C 1 211 ? 35.442 -18.883 14.630 1.00 25.21 211 VAL C CA 1
ATOM 5510 C C . VAL C 1 211 ? 36.584 -18.842 15.620 1.00 26.13 211 VAL C C 1
ATOM 5511 O O . VAL C 1 211 ? 36.570 -18.053 16.565 1.00 24.74 211 VAL C O 1
ATOM 5515 N N . ALA C 1 212 ? 37.609 -19.656 15.360 1.00 25.66 212 ALA C N 1
ATOM 5516 C CA . ALA C 1 212 ? 38.789 -19.676 16.227 1.00 26.11 212 ALA C CA 1
ATOM 5517 C C . ALA C 1 212 ? 39.400 -18.289 16.389 1.00 25.42 212 ALA C C 1
ATOM 5518 O O . ALA C 1 212 ? 39.894 -17.943 17.463 1.00 25.46 212 ALA C O 1
ATOM 5520 N N . GLN C 1 213 ? 39.353 -17.500 15.329 1.00 25.91 213 GLN C N 1
ATOM 5521 C CA . GLN C 1 213 ? 39.969 -16.187 15.308 1.00 26.71 213 GLN C CA 1
ATOM 5522 C C . GLN C 1 213 ? 39.058 -15.059 15.789 1.00 26.33 213 GLN C C 1
ATOM 5523 O O . GLN C 1 213 ? 39.545 -14.025 16.216 1.00 28.63 213 GLN C O 1
ATOM 5529 N N . THR C 1 214 ? 37.745 -15.248 15.720 1.00 24.82 214 THR C N 1
ATOM 5530 C CA . THR C 1 214 ? 36.783 -14.174 15.999 1.00 24.41 214 THR C CA 1
ATOM 5531 C C . THR C 1 214 ? 36.060 -14.333 17.350 1.00 22.50 214 THR C C 1
ATOM 5532 O O . THR C 1 214 ? 35.710 -13.336 17.982 1.00 21.16 214 THR C O 1
ATOM 5536 N N . ALA C 1 215 ? 35.825 -15.575 17.750 1.00 21.19 215 ALA C N 1
ATOM 5537 C CA . ALA C 1 215 ? 35.079 -15.857 18.972 1.00 20.27 215 ALA C CA 1
ATOM 5538 C C . ALA C 1 215 ? 35.803 -15.321 20.190 1.00 20.85 215 ALA C C 1
ATOM 5539 O O . ALA C 1 215 ? 37.047 -15.347 20.240 1.00 19.83 215 ALA C O 1
ATOM 5541 N N . PRO C 1 216 ? 35.030 -14.835 21.190 1.00 19.14 216 PRO C N 1
ATOM 5542 C CA . PRO C 1 216 ? 35.563 -14.421 22.485 1.00 19.85 216 PRO C CA 1
ATOM 5543 C C . PRO C 1 216 ? 36.596 -15.372 23.095 1.00 19.16 216 PRO C C 1
ATOM 5544 O O . PRO C 1 216 ? 37.633 -14.883 23.577 1.00 20.26 216 PRO C O 1
ATOM 5548 N N . LEU C 1 217 ? 36.342 -16.681 23.104 1.00 18.66 217 LEU C N 1
ATOM 5549 C CA . LEU C 1 217 ? 37.312 -17.642 23.699 1.00 19.59 217 LEU C CA 1
ATOM 5550 C C . LEU C 1 217 ? 38.555 -17.905 22.843 1.00 20.99 217 LEU C C 1
ATOM 5551 O O . LEU C 1 217 ? 39.485 -18.586 23.297 1.00 21.39 217 LEU C O 1
ATOM 5556 N N . ARG C 1 218 ? 38.547 -17.406 21.614 1.00 21.03 218 ARG C N 1
ATOM 5557 C CA . ARG C 1 218 ? 39.667 -17.558 20.664 1.00 22.39 218 ARG C CA 1
ATOM 5558 C C . ARG C 1 218 ? 39.980 -19.006 20.350 1.00 22.44 218 ARG C C 1
ATOM 5559 O O . ARG C 1 218 ? 41.150 -19.399 20.169 1.00 23.27 218 ARG C O 1
ATOM 5567 N N . ARG C 1 219 ? 38.940 -19.812 20.235 1.00 21.45 219 ARG C N 1
ATOM 5568 C CA . ARG C 1 219 ? 39.052 -21.199 19.872 1.00 22.42 219 ARG C CA 1
ATOM 5569 C C . ARG C 1 219 ? 37.699 -21.715 19.438 1.00 22.46 219 ARG C C 1
ATOM 5570 O O . ARG C 1 219 ? 36.673 -21.079 19.721 1.00 22.46 219 ARG C O 1
ATOM 5578 N N . ASN C 1 220 ? 37.680 -22.861 18.787 1.00 22.79 220 ASN C N 1
ATOM 5579 C CA . ASN C 1 220 ? 36.450 -23.573 18.554 1.00 23.02 220 ASN C CA 1
ATOM 5580 C C . ASN C 1 220 ? 36.035 -24.373 19.779 1.00 23.44 220 ASN C C 1
ATOM 5581 O O . ASN C 1 220 ? 36.852 -24.689 20.680 1.00 24.33 220 ASN C O 1
ATOM 5586 N N . ILE C 1 221 ? 34.749 -24.684 19.849 1.00 22.11 221 ILE C N 1
ATOM 5587 C CA . ILE C 1 221 ? 34.229 -25.579 20.856 1.00 21.57 221 ILE C CA 1
ATOM 5588 C C . ILE C 1 221 ? 34.553 -27.046 20.529 1.00 21.69 221 ILE C C 1
ATOM 5589 O O . ILE C 1 221 ? 34.983 -27.364 19.408 1.00 22.49 221 ILE C O 1
ATOM 5594 N N . THR C 1 222 ? 34.301 -27.923 21.486 1.00 21.99 222 THR C N 1
ATOM 5595 C CA . THR C 1 222 ? 34.473 -29.368 21.307 1.00 22.80 222 THR C CA 1
ATOM 5596 C C . THR C 1 222 ? 33.161 -30.123 21.388 1.00 22.30 222 THR C C 1
ATOM 5597 O O . THR C 1 222 ? 32.156 -29.637 21.955 1.00 21.79 222 THR C O 1
ATOM 5601 N N . GLN C 1 223 ? 33.136 -31.347 20.863 1.00 21.51 223 GLN C N 1
ATOM 5602 C CA . GLN C 1 223 ? 31.927 -32.159 20.983 1.00 22.14 223 GLN C CA 1
ATOM 5603 C C . GLN C 1 223 ? 31.593 -32.451 22.453 1.00 21.42 223 GLN C C 1
ATOM 5604 O O . GLN C 1 223 ? 30.419 -32.592 22.782 1.00 21.78 223 GLN C O 1
ATOM 5610 N N . GLU C 1 224 ? 32.599 -32.545 23.329 1.00 21.21 224 GLU C N 1
ATOM 5611 C CA . GLU C 1 224 ? 32.336 -32.793 24.748 1.00 21.70 224 GLU C CA 1
ATOM 5612 C C . GLU C 1 224 ? 31.594 -31.587 25.370 1.00 20.16 224 GLU C C 1
ATOM 5613 O O . GLU C 1 224 ? 30.732 -31.773 26.216 1.00 19.80 224 GLU C O 1
ATOM 5624 N N . GLU C 1 225 ? 31.932 -30.384 24.919 1.00 20.22 225 GLU C N 1
ATOM 5625 C CA . GLU C 1 225 ? 31.257 -29.154 25.406 1.00 19.45 225 GLU C CA 1
ATOM 5626 C C . GLU C 1 225 ? 29.791 -29.168 25.028 1.00 18.56 225 GLU C C 1
ATOM 5627 O O . GLU C 1 225 ? 28.924 -28.812 25.831 1.00 18.13 225 GLU C O 1
ATOM 5633 N N . VAL C 1 226 ? 29.488 -29.642 23.821 1.00 18.84 226 VAL C N 1
ATOM 5634 C CA . VAL C 1 226 ? 28.097 -29.896 23.452 1.00 18.68 226 VAL C CA 1
ATOM 5635 C C . VAL C 1 226 ? 27.454 -31.020 24.286 1.00 18.47 226 VAL C C 1
ATOM 5636 O O . VAL C 1 226 ? 26.338 -30.883 24.763 1.00 17.13 226 VAL C O 1
ATOM 5640 N N . GLY C 1 227 ? 28.143 -32.158 24.483 1.00 18.89 227 GLY C N 1
ATOM 5641 C CA . GLY C 1 227 ? 27.595 -33.241 25.275 1.00 18.64 227 GLY C CA 1
ATOM 5642 C C . GLY C 1 227 ? 27.245 -32.797 26.687 1.00 17.27 227 GLY C C 1
ATOM 5643 O O . GLY C 1 227 ? 26.215 -33.160 27.233 1.00 18.18 227 GLY C O 1
ATOM 5644 N N . ASN C 1 228 ? 28.114 -31.967 27.257 1.00 18.23 228 ASN C N 1
ATOM 5645 C CA . ASN C 1 228 ? 27.912 -31.441 28.612 1.00 18.68 228 ASN C CA 1
ATOM 5646 C C . ASN C 1 228 ? 26.679 -30.543 28.699 1.00 18.21 228 ASN C C 1
ATOM 5647 O O . ASN C 1 228 ? 25.947 -30.609 29.661 1.00 17.75 228 ASN C O 1
ATOM 5652 N N . LEU C 1 229 ? 26.458 -29.709 27.693 1.00 17.13 229 LEU C N 1
ATOM 5653 C CA . LEU C 1 229 ? 25.238 -28.889 27.693 1.00 16.63 229 LEU C CA 1
ATOM 5654 C C . LEU C 1 229 ? 23.984 -29.751 27.521 1.00 16.00 229 LEU C C 1
ATOM 5655 O O . LEU C 1 229 ? 22.970 -29.525 28.173 1.00 14.84 229 LEU C O 1
ATOM 5660 N N . GLY C 1 230 ? 24.039 -30.756 26.662 1.00 15.69 230 GLY C N 1
ATOM 5661 C CA . GLY C 1 230 ? 22.955 -31.694 26.501 1.00 15.97 230 GLY C CA 1
ATOM 5662 C C . GLY C 1 230 ? 22.594 -32.422 27.786 1.00 16.80 230 GLY C C 1
ATOM 5663 O O . GLY C 1 230 ? 21.444 -32.506 28.174 1.00 16.86 230 GLY C O 1
ATOM 5664 N N . LEU C 1 231 ? 23.616 -32.929 28.446 1.00 18.80 231 LEU C N 1
ATOM 5665 C CA . LEU C 1 231 ? 23.468 -33.570 29.761 1.00 18.38 231 LEU C CA 1
ATOM 5666 C C . LEU C 1 231 ? 22.789 -32.619 30.757 1.00 17.14 231 LEU C C 1
ATOM 5667 O O . LEU C 1 231 ? 21.812 -32.973 31.385 1.00 17.60 231 LEU C O 1
ATOM 5672 N N . PHE C 1 232 ? 23.305 -31.395 30.893 1.00 16.91 232 PHE C N 1
ATOM 5673 C CA . PHE C 1 232 ? 22.691 -30.413 31.795 1.00 16.88 232 PHE C CA 1
ATOM 5674 C C . PHE C 1 232 ? 21.242 -30.159 31.479 1.00 16.12 232 PHE C C 1
ATOM 5675 O O . PHE C 1 232 ? 20.398 -30.254 32.337 1.00 16.41 232 PHE C O 1
ATOM 5683 N N . LEU C 1 233 ? 20.927 -29.871 30.210 1.00 15.72 233 LEU C N 1
ATOM 5684 C CA . LEU C 1 233 ? 19.563 -29.551 29.852 1.00 15.54 233 LEU C CA 1
ATOM 5685 C C . LEU C 1 233 ? 18.571 -30.683 30.131 1.00 15.50 233 LEU C C 1
ATOM 5686 O O . LEU C 1 233 ? 17.461 -30.417 30.491 1.00 16.67 233 LEU C O 1
ATOM 5691 N N . LEU C 1 234 ? 19.000 -31.924 29.914 1.00 16.81 234 LEU C N 1
ATOM 5692 C CA . LEU C 1 234 ? 18.146 -33.088 30.164 1.00 16.43 234 LEU C CA 1
ATOM 5693 C C . LEU C 1 234 ? 18.023 -33.437 31.668 1.00 16.95 234 LEU C C 1
ATOM 5694 O O . LEU C 1 234 ? 16.976 -33.877 32.140 1.00 18.60 234 LEU C O 1
ATOM 5699 N N . SER C 1 235 ? 19.078 -33.139 32.401 1.00 18.52 235 SER C N 1
ATOM 5700 C CA . SER C 1 235 ? 19.152 -33.405 33.846 1.00 18.85 235 SER C CA 1
ATOM 5701 C C . SER C 1 235 ? 18.154 -32.556 34.643 1.00 19.71 235 SER C C 1
ATOM 5702 O O . SER C 1 235 ? 17.677 -31.517 34.175 1.00 18.21 235 SER C O 1
ATOM 5705 N N . PRO C 1 236 ? 17.830 -32.972 35.885 1.00 20.16 236 PRO C N 1
ATOM 5706 C CA . PRO C 1 236 ? 16.980 -32.156 36.735 1.00 20.64 236 PRO C CA 1
ATOM 5707 C C . PRO C 1 236 ? 17.568 -30.791 37.100 1.00 19.64 236 PRO C C 1
ATOM 5708 O O . PRO C 1 236 ? 16.828 -29.928 37.573 1.00 21.29 236 PRO C O 1
ATOM 5712 N N . LEU C 1 237 ? 18.864 -30.586 36.886 1.00 20.56 237 LEU C N 1
ATOM 5713 C CA . LEU C 1 237 ? 19.499 -29.310 37.220 1.00 21.08 237 LEU C CA 1
ATOM 5714 C C . LEU C 1 237 ? 18.936 -28.200 36.366 1.00 21.13 237 LEU C C 1
ATOM 5715 O O . LEU C 1 237 ? 18.966 -27.032 36.752 1.00 22.61 237 LEU C O 1
ATOM 5720 N N . ALA C 1 238 ? 18.420 -28.557 35.189 1.00 19.54 238 ALA C N 1
ATOM 5721 C CA . ALA C 1 238 ? 17.836 -27.566 34.277 1.00 18.44 238 ALA C CA 1
ATOM 5722 C C . ALA C 1 238 ? 16.326 -27.573 34.309 1.00 18.23 238 ALA C C 1
ATOM 5723 O O . ALA C 1 238 ? 15.672 -27.122 33.354 1.00 18.94 238 ALA C O 1
ATOM 5725 N N . SER C 1 239 ? 15.739 -27.991 35.436 1.00 17.55 239 SER C N 1
ATOM 5726 C CA . SER C 1 239 ? 14.292 -28.150 35.532 1.00 17.63 239 SER C CA 1
ATOM 5727 C C . SER C 1 239 ? 13.436 -26.910 35.282 1.00 17.81 239 SER C C 1
ATOM 5728 O O . SER C 1 239 ? 12.258 -27.041 34.987 1.00 18.33 239 SER C O 1
ATOM 5731 N N . GLY C 1 240 ? 13.995 -25.714 35.400 1.00 16.95 240 GLY C N 1
ATOM 5732 C CA . GLY C 1 240 ? 13.238 -24.520 35.055 1.00 17.20 240 GLY C CA 1
ATOM 5733 C C . GLY C 1 240 ? 13.410 -23.973 33.628 1.00 16.15 240 GLY C C 1
ATOM 5734 O O . GLY C 1 240 ? 12.955 -22.871 33.337 1.00 16.33 240 GLY C O 1
ATOM 5735 N N . ILE C 1 241 ? 14.111 -24.730 32.768 1.00 16.39 241 ILE C N 1
ATOM 5736 C CA . ILE C 1 241 ? 14.508 -24.244 31.442 1.00 14.90 241 ILE C CA 1
ATOM 5737 C C . ILE C 1 241 ? 13.778 -24.996 30.346 1.00 14.64 241 ILE C C 1
ATOM 5738 O O . ILE C 1 241 ? 13.993 -26.211 30.177 1.00 15.21 241 ILE C O 1
ATOM 5743 N N . THR C 1 242 ? 12.988 -24.278 29.555 1.00 14.14 242 THR C N 1
ATOM 5744 C CA . THR C 1 242 ? 12.269 -24.890 28.436 1.00 14.71 242 THR C CA 1
ATOM 5745 C C . THR C 1 242 ? 12.016 -23.858 27.350 1.00 14.21 242 THR C C 1
ATOM 5746 O O . THR C 1 242 ? 11.918 -22.635 27.628 1.00 14.12 242 THR C O 1
ATOM 5750 N N . GLY C 1 243 ? 11.944 -24.360 26.116 1.00 13.52 243 GLY C N 1
ATOM 5751 C CA . GLY C 1 243 ? 11.706 -23.535 24.949 1.00 12.36 243 GLY C CA 1
ATOM 5752 C C . GLY C 1 243 ? 12.893 -22.711 24.472 1.00 13.96 243 GLY C C 1
ATOM 5753 O O . GLY C 1 243 ? 12.711 -21.810 23.635 1.00 14.50 243 GLY C O 1
ATOM 5754 N N . GLU C 1 244 ? 14.075 -23.033 24.985 1.00 13.74 244 GLU C N 1
ATOM 5755 C CA . GLU C 1 244 ? 15.264 -22.220 24.745 1.00 14.50 244 GLU C CA 1
ATOM 5756 C C . GLU C 1 244 ? 16.151 -22.720 23.621 1.00 14.14 244 GLU C C 1
ATOM 5757 O O . GLU C 1 244 ? 16.223 -23.922 23.378 1.00 14.87 244 GLU C O 1
ATOM 5763 N N . VAL C 1 245 ? 16.834 -21.768 23.002 1.00 13.88 245 VAL C N 1
ATOM 5764 C CA . VAL C 1 245 ? 17.969 -22.057 22.126 1.00 13.19 245 VAL C CA 1
ATOM 5765 C C . VAL C 1 245 ? 19.203 -21.565 22.895 1.00 14.43 245 VAL C C 1
ATOM 5766 O O . VAL C 1 245 ? 19.393 -20.366 23.091 1.00 14.19 245 VAL C O 1
ATOM 5770 N N . VAL C 1 246 ? 19.999 -22.511 23.366 1.00 13.68 246 VAL C N 1
ATOM 5771 C CA . VAL C 1 246 ? 21.198 -22.200 24.167 1.00 14.06 246 VAL C CA 1
ATOM 5772 C C . VAL C 1 246 ? 22.416 -22.419 23.300 1.00 14.24 246 VAL C C 1
ATOM 5773 O O . VAL C 1 246 ? 22.611 -23.492 22.706 1.00 14.28 246 VAL C O 1
ATOM 5777 N N . TYR C 1 247 ? 23.234 -21.383 23.220 1.00 14.60 247 TYR C N 1
ATOM 5778 C CA . TYR C 1 247 ? 24.426 -21.382 22.383 1.00 14.36 247 TYR C CA 1
ATOM 5779 C C . TYR C 1 247 ? 25.641 -21.912 23.119 1.00 14.28 247 TYR C C 1
ATOM 5780 O O . TYR C 1 247 ? 25.937 -21.475 24.226 1.00 15.74 247 TYR C O 1
ATOM 5789 N N . VAL C 1 248 ? 26.321 -22.860 22.492 1.00 14.92 248 VAL C N 1
ATOM 5790 C CA . VAL C 1 248 ? 27.632 -23.325 22.974 1.00 14.77 248 VAL C CA 1
ATOM 5791 C C . VAL C 1 248 ? 28.547 -23.118 21.781 1.00 14.10 248 VAL C C 1
ATOM 5792 O O . VAL C 1 248 ? 28.680 -23.986 20.925 1.00 15.44 248 VAL C O 1
ATOM 5796 N N . ASP C 1 249 ? 29.061 -21.911 21.664 1.00 14.29 249 ASP C N 1
ATOM 5797 C CA . ASP C 1 249 ? 29.806 -21.532 20.468 1.00 14.88 249 ASP C CA 1
ATOM 5798 C C . ASP C 1 249 ? 31.044 -20.659 20.721 1.00 15.02 249 ASP C C 1
ATOM 5799 O O . ASP C 1 249 ? 31.469 -19.927 19.856 1.00 15.42 249 ASP C O 1
ATOM 5804 N N . ALA C 1 250 ? 31.566 -20.730 21.940 1.00 15.90 250 ALA C N 1
ATOM 5805 C CA . ALA C 1 250 ? 32.684 -19.897 22.380 1.00 15.57 250 ALA C CA 1
ATOM 5806 C C . ALA C 1 250 ? 32.391 -18.401 22.278 1.00 15.92 250 ALA C C 1
ATOM 5807 O O . ALA C 1 250 ? 33.275 -17.567 22.249 1.00 16.26 250 ALA C O 1
ATOM 5809 N N . GLY C 1 251 ? 31.098 -18.052 22.256 1.00 15.29 251 GLY C N 1
ATOM 5810 C CA . GLY C 1 251 ? 30.641 -16.661 22.106 1.00 15.79 251 GLY C CA 1
ATOM 5811 C C . GLY C 1 251 ? 30.606 -16.124 20.681 1.00 14.82 251 GLY C C 1
ATOM 5812 O O . GLY C 1 251 ? 30.390 -14.938 20.464 1.00 16.02 251 GLY C O 1
ATOM 5813 N N . TYR C 1 252 ? 30.865 -16.963 19.687 1.00 15.74 252 TYR C N 1
ATOM 5814 C CA . TYR C 1 252 ? 30.963 -16.465 18.299 1.00 16.13 252 TYR C CA 1
ATOM 5815 C C . TYR C 1 252 ? 29.760 -15.589 17.880 1.00 17.02 252 TYR C C 1
ATOM 5816 O O . TYR C 1 252 ? 29.930 -14.478 17.353 1.00 17.81 252 TYR C O 1
ATOM 5825 N N . HIS C 1 253 ? 28.552 -16.081 18.166 1.00 17.30 253 HIS C N 1
ATOM 5826 C CA . HIS C 1 253 ? 27.339 -15.423 17.648 1.00 17.05 253 HIS C CA 1
ATOM 5827 C C . HIS C 1 253 ? 27.070 -14.039 18.226 1.00 17.24 253 HIS C C 1
ATOM 5828 O O . HIS C 1 253 ? 26.297 -13.304 17.636 1.00 17.93 253 HIS C O 1
ATOM 5835 N N . ILE C 1 254 ? 27.734 -13.645 19.310 1.00 16.11 254 ILE C N 1
ATOM 5836 C CA . ILE C 1 254 ? 27.548 -12.306 19.879 1.00 17.23 254 ILE C CA 1
ATOM 5837 C C . ILE C 1 254 ? 28.407 -11.269 19.192 1.00 17.67 254 ILE C C 1
ATOM 5838 O O . ILE C 1 254 ? 28.225 -10.069 19.453 1.00 18.21 254 ILE C O 1
ATOM 5843 N N . MET C 1 255 ? 29.348 -11.724 18.347 1.00 18.63 255 MET C N 1
ATOM 5844 C CA . MET C 1 255 ? 30.296 -10.788 17.728 1.00 20.09 255 MET C CA 1
ATOM 5845 C C . MET C 1 255 ? 29.729 -10.063 16.513 1.00 21.97 255 MET C C 1
ATOM 5846 O O . MET C 1 255 ? 28.954 -10.631 15.728 1.00 20.32 255 MET C O 1
ATOM 5851 N N . GLY C 1 256 ? 30.137 -8.805 16.371 1.00 24.30 256 GLY C N 1
ATOM 5852 C CA . GLY C 1 256 ? 29.931 -8.074 15.138 1.00 29.11 256 GLY C CA 1
ATOM 5853 C C . GLY C 1 256 ? 31.108 -8.376 14.236 1.00 33.78 256 GLY C C 1
ATOM 5854 O O . GLY C 1 256 ? 32.182 -8.789 14.704 1.00 35.59 256 GLY C O 1
ATOM 5855 N N . MET C 1 257 ? 30.946 -8.157 12.940 1.00 38.57 257 MET C N 1
ATOM 5856 C CA . MET C 1 257 ? 32.079 -8.333 12.013 1.00 41.80 257 MET C CA 1
ATOM 5857 C C . MET C 1 257 ? 33.075 -7.153 11.985 1.00 43.93 257 MET C C 1
ATOM 5858 O O . MET C 1 257 ? 33.990 -7.143 11.150 1.00 45.52 257 MET C O 1
ATOM 5863 N N . GLU C 1 258 ? 32.915 -6.209 12.922 1.00 46.37 258 GLU C N 1
ATOM 5864 C CA . GLU C 1 258 ? 33.752 -5.002 13.064 1.00 48.16 258 GLU C CA 1
ATOM 5865 C C . GLU C 1 258 ? 34.136 -4.352 11.718 1.00 48.77 258 GLU C C 1
ATOM 5866 O O . GLU C 1 258 ? 34.339 -3.128 11.631 1.00 49.93 258 GLU C O 1
ATOM 5872 N N . MET D 1 1 ? 27.522 -42.089 37.223 1.00 35.63 1 MET D N 1
ATOM 5873 C CA . MET D 1 1 ? 27.370 -40.660 37.654 1.00 36.71 1 MET D CA 1
ATOM 5874 C C . MET D 1 1 ? 28.512 -39.780 37.224 1.00 35.88 1 MET D C 1
ATOM 5875 O O . MET D 1 1 ? 29.654 -40.214 37.120 1.00 36.81 1 MET D O 1
ATOM 5880 N N . LEU D 1 2 ? 28.187 -38.519 37.003 1.00 35.64 2 LEU D N 1
ATOM 5881 C CA . LEU D 1 2 ? 29.177 -37.504 36.755 1.00 35.36 2 LEU D CA 1
ATOM 5882 C C . LEU D 1 2 ? 29.253 -36.643 38.018 1.00 34.46 2 LEU D C 1
ATOM 5883 O O . LEU D 1 2 ? 28.249 -36.443 38.693 1.00 32.98 2 LEU D O 1
ATOM 5888 N N . THR D 1 3 ? 30.441 -36.153 38.339 1.00 34.41 3 THR D N 1
ATOM 5889 C CA . THR D 1 3 ? 30.583 -35.257 39.484 1.00 34.58 3 THR D CA 1
ATOM 5890 C C . THR D 1 3 ? 31.274 -33.961 39.083 1.00 34.97 3 THR D C 1
ATOM 5891 O O . THR D 1 3 ? 32.198 -33.965 38.259 1.00 36.38 3 THR D O 1
ATOM 5895 N N . VAL D 1 4 ? 30.791 -32.859 39.642 1.00 34.29 4 VAL D N 1
ATOM 5896 C CA . VAL D 1 4 ? 31.451 -31.565 39.506 1.00 34.34 4 VAL D CA 1
ATOM 5897 C C . VAL D 1 4 ? 31.994 -31.208 40.885 1.00 32.79 4 VAL D C 1
ATOM 5898 O O . VAL D 1 4 ? 31.225 -30.991 41.826 1.00 32.64 4 VAL D O 1
ATOM 5902 N N . ASP D 1 5 ? 33.315 -31.193 40.978 1.00 32.49 5 ASP D N 1
ATOM 5903 C CA . ASP D 1 5 ? 34.017 -30.917 42.222 1.00 32.49 5 ASP D CA 1
ATOM 5904 C C . ASP D 1 5 ? 34.768 -29.602 42.117 1.00 31.36 5 ASP D C 1
ATOM 5905 O O . ASP D 1 5 ? 35.827 -29.523 41.474 1.00 30.61 5 ASP D O 1
ATOM 5910 N N . LEU D 1 6 ? 34.241 -28.581 42.778 1.00 30.61 6 LEU D N 1
ATOM 5911 C CA . LEU D 1 6 ? 34.862 -27.270 42.781 1.00 29.96 6 LEU D CA 1
ATOM 5912 C C . LEU D 1 6 ? 35.662 -27.004 44.063 1.00 29.80 6 LEU D C 1
ATOM 5913 O O . LEU D 1 6 ? 35.918 -25.859 44.416 1.00 28.50 6 LEU D O 1
ATOM 5918 N N . SER D 1 7 ? 36.096 -28.062 44.746 1.00 29.48 7 SER D N 1
ATOM 5919 C CA . SER D 1 7 ? 36.982 -27.854 45.884 1.00 29.31 7 SER D CA 1
ATOM 5920 C C . SER D 1 7 ? 38.251 -27.112 45.425 1.00 28.36 7 SER D C 1
ATOM 5921 O O . SER D 1 7 ? 38.755 -27.289 44.305 1.00 28.29 7 SER D O 1
ATOM 5924 N N . GLY D 1 8 ? 38.714 -26.209 46.287 1.00 27.38 8 GLY D N 1
ATOM 5925 C CA . GLY D 1 8 ? 39.854 -25.375 46.015 1.00 27.08 8 GLY D CA 1
ATOM 5926 C C . GLY D 1 8 ? 39.534 -24.125 45.197 1.00 26.97 8 GLY D C 1
ATOM 5927 O O . GLY D 1 8 ? 40.411 -23.293 44.982 1.00 27.43 8 GLY D O 1
ATOM 5928 N N . LYS D 1 9 ? 38.291 -23.990 44.721 1.00 25.68 9 LYS D N 1
ATOM 5929 C CA . LYS D 1 9 ? 37.932 -22.848 43.885 1.00 24.72 9 LYS D CA 1
ATOM 5930 C C . LYS D 1 9 ? 37.354 -21.764 44.783 1.00 23.68 9 LYS D C 1
ATOM 5931 O O . LYS D 1 9 ? 36.768 -22.074 45.811 1.00 22.90 9 LYS D O 1
ATOM 5937 N N . LYS D 1 10 ? 37.492 -20.508 44.353 1.00 22.67 10 LYS D N 1
ATOM 5938 C CA . LYS D 1 10 ? 37.145 -19.333 45.143 1.00 22.26 10 LYS D CA 1
ATOM 5939 C C . LYS D 1 10 ? 36.141 -18.434 44.402 1.00 20.40 10 LYS D C 1
ATOM 5940 O O . LYS D 1 10 ? 36.386 -18.054 43.254 1.00 20.19 10 LYS D O 1
ATOM 5946 N N . ALA D 1 11 ? 35.032 -18.135 45.104 1.00 19.46 11 ALA D N 1
ATOM 5947 C CA . ALA D 1 11 ? 33.918 -17.307 44.589 1.00 19.29 11 ALA D CA 1
ATOM 5948 C C . ALA D 1 11 ? 33.756 -16.049 45.422 1.00 19.28 11 ALA D C 1
ATOM 5949 O O . ALA D 1 11 ? 33.807 -16.127 46.650 1.00 18.82 11 ALA D O 1
ATOM 5951 N N . LEU D 1 12 ? 33.535 -14.915 44.747 1.00 18.07 12 LEU D N 1
ATOM 5952 C CA . LEU D 1 12 ? 33.028 -13.677 45.381 1.00 17.89 12 LEU D CA 1
ATOM 5953 C C . LEU D 1 12 ? 31.590 -13.464 44.905 1.00 17.17 12 LEU D C 1
ATOM 5954 O O . LEU D 1 12 ? 31.352 -13.405 43.700 1.00 17.53 12 LEU D O 1
ATOM 5959 N N . VAL D 1 13 ? 30.656 -13.354 45.846 1.00 17.14 13 VAL D N 1
ATOM 5960 C CA . VAL D 1 13 ? 29.256 -13.162 45.563 1.00 16.89 13 VAL D CA 1
ATOM 5961 C C . VAL D 1 13 ? 28.834 -11.805 46.090 1.00 17.41 13 VAL D C 1
ATOM 5962 O O . VAL D 1 13 ? 28.978 -11.543 47.281 1.00 17.21 13 VAL D O 1
ATOM 5966 N N . MET D 1 14 ? 28.282 -10.981 45.207 1.00 17.20 14 MET D N 1
ATOM 5967 C CA . MET D 1 14 ? 27.949 -9.608 45.502 1.00 17.80 14 MET D CA 1
ATOM 5968 C C . MET D 1 14 ? 26.471 -9.313 45.316 1.00 18.47 14 MET D C 1
ATOM 5969 O O . MET D 1 14 ? 25.822 -9.818 44.374 1.00 19.85 14 MET D O 1
ATOM 5974 N N . GLY D 1 15 ? 25.920 -8.503 46.218 1.00 18.87 15 GLY D N 1
ATOM 5975 C CA . GLY D 1 15 ? 24.562 -8.025 46.112 1.00 19.57 15 GLY D CA 1
ATOM 5976 C C . GLY D 1 15 ? 23.552 -8.783 46.951 1.00 20.98 15 GLY D C 1
ATOM 5977 O O . GLY D 1 15 ? 22.368 -8.523 46.857 1.00 22.45 15 GLY D O 1
ATOM 5978 N N . VAL D 1 16 ? 24.007 -9.760 47.729 1.00 20.23 16 VAL D N 1
ATOM 5979 C CA . VAL D 1 16 ? 23.116 -10.616 48.491 1.00 20.94 16 VAL D CA 1
ATOM 5980 C C . VAL D 1 16 ? 22.762 -9.993 49.832 1.00 21.20 16 VAL D C 1
ATOM 5981 O O . VAL D 1 16 ? 23.652 -9.642 50.587 1.00 21.06 16 VAL D O 1
ATOM 5985 N N . THR D 1 17 ? 21.461 -9.863 50.103 1.00 21.19 17 THR D N 1
ATOM 5986 C CA . THR D 1 17 ? 20.968 -9.323 51.394 1.00 22.88 17 THR D CA 1
ATOM 5987 C C . THR D 1 17 ? 20.038 -10.260 52.164 1.00 24.19 17 THR D C 1
ATOM 5988 O O . THR D 1 17 ? 19.663 -9.963 53.306 1.00 24.97 17 THR D O 1
ATOM 5992 N N . ASN D 1 18 ? 19.643 -11.378 51.554 1.00 24.78 18 ASN D N 1
ATOM 5993 C CA . ASN D 1 18 ? 18.609 -12.234 52.116 1.00 25.80 18 ASN D CA 1
ATOM 5994 C C . ASN D 1 18 ? 18.812 -13.659 51.613 1.00 25.32 18 ASN D C 1
ATOM 5995 O O . ASN D 1 18 ? 19.312 -13.848 50.506 1.00 24.69 18 ASN D O 1
ATOM 6000 N N . GLN D 1 19 ? 18.409 -14.630 52.433 1.00 25.29 19 GLN D N 1
ATOM 6001 C CA . GLN D 1 19 ? 18.483 -16.058 52.104 1.00 25.78 19 GLN D CA 1
ATOM 6002 C C . GLN D 1 19 ? 17.523 -16.481 51.006 1.00 26.65 19 GLN D C 1
ATOM 6003 O O . GLN D 1 19 ? 17.748 -17.492 50.324 1.00 26.34 19 GLN D O 1
ATOM 6009 N N . ARG D 1 20 ? 16.438 -15.738 50.864 1.00 27.41 20 ARG D N 1
ATOM 6010 C CA . ARG D 1 20 ? 15.447 -16.005 49.827 1.00 29.10 20 ARG D CA 1
ATOM 6011 C C . ARG D 1 20 ? 15.693 -15.013 48.709 1.00 28.25 20 ARG D C 1
ATOM 6012 O O . ARG D 1 20 ? 14.969 -14.018 48.549 1.00 29.77 20 ARG D O 1
ATOM 6020 N N . SER D 1 21 ? 16.783 -15.269 47.997 1.00 26.52 21 SER D N 1
ATOM 6021 C CA . SER D 1 21 ? 17.198 -14.479 46.853 1.00 25.23 21 SER D CA 1
ATOM 6022 C C . SER D 1 21 ? 17.955 -15.385 45.903 1.00 23.66 21 SER D C 1
ATOM 6023 O O . SER D 1 21 ? 18.462 -16.453 46.282 1.00 23.43 21 SER D O 1
ATOM 6026 N N . LEU D 1 22 ? 18.063 -14.917 44.663 1.00 22.48 22 LEU D N 1
ATOM 6027 C CA . LEU D 1 22 ? 18.742 -15.653 43.618 1.00 20.95 22 LEU D CA 1
ATOM 6028 C C . LEU D 1 22 ? 20.255 -15.686 43.796 1.00 19.37 22 LEU D C 1
ATOM 6029 O O . LEU D 1 22 ? 20.879 -16.698 43.549 1.00 18.85 22 LEU D O 1
ATOM 6034 N N . GLY D 1 23 ? 20.856 -14.578 44.244 1.00 18.21 23 GLY D N 1
ATOM 6035 C CA . GLY D 1 23 ? 22.272 -14.579 44.532 1.00 18.32 23 GLY D CA 1
ATOM 6036 C C . GLY D 1 23 ? 22.640 -15.535 45.658 1.00 17.66 23 GLY D C 1
ATOM 6037 O O . GLY D 1 23 ? 23.663 -16.216 45.595 1.00 18.39 23 GLY D O 1
ATOM 6038 N N . PHE D 1 24 ? 21.805 -15.593 46.689 1.00 18.23 24 PHE D N 1
ATOM 6039 C CA . PHE D 1 24 ? 22.041 -16.524 47.778 1.00 18.02 24 PHE D CA 1
ATOM 6040 C C . PHE D 1 24 ? 21.981 -17.961 47.244 1.00 17.73 24 PHE D C 1
ATOM 6041 O O . PHE D 1 24 ? 22.803 -18.791 47.606 1.00 17.28 24 PHE D O 1
ATOM 6049 N N . ALA D 1 25 ? 21.004 -18.216 46.372 1.00 17.71 25 ALA D N 1
ATOM 6050 C CA . ALA D 1 25 ? 20.802 -19.538 45.808 1.00 17.45 25 ALA D CA 1
ATOM 6051 C C . ALA D 1 25 ? 22.038 -20.005 45.032 1.00 17.32 25 ALA D C 1
ATOM 6052 O O . ALA D 1 25 ? 22.442 -21.161 45.117 1.00 17.49 25 ALA D O 1
ATOM 6054 N N . ILE D 1 26 ? 22.648 -19.110 44.263 1.00 16.54 26 ILE D N 1
ATOM 6055 C CA . ILE D 1 26 ? 23.873 -19.453 43.557 1.00 16.56 26 ILE D CA 1
ATOM 6056 C C . ILE D 1 26 ? 25.042 -19.730 44.518 1.00 17.38 26 ILE D C 1
ATOM 6057 O O . ILE D 1 26 ? 25.835 -20.680 44.316 1.00 18.07 26 ILE D O 1
ATOM 6062 N N . ALA D 1 27 ? 25.192 -18.870 45.528 1.00 17.72 27 ALA D N 1
ATOM 6063 C CA . ALA D 1 27 ? 26.226 -19.031 46.523 1.00 18.24 27 ALA D CA 1
ATOM 6064 C C . ALA D 1 27 ? 26.129 -20.398 47.184 1.00 18.16 27 ALA D C 1
ATOM 6065 O O . ALA D 1 27 ? 27.148 -21.062 47.390 1.00 19.70 27 ALA D O 1
ATOM 6067 N N . ALA D 1 28 ? 24.907 -20.802 47.483 1.00 18.54 28 ALA D N 1
ATOM 6068 C CA . ALA D 1 28 ? 24.659 -22.081 48.160 1.00 19.89 28 ALA D CA 1
ATOM 6069 C C . ALA D 1 28 ? 25.069 -23.244 47.276 1.00 20.19 28 ALA D C 1
ATOM 6070 O O . ALA D 1 28 ? 25.661 -24.236 47.748 1.00 20.82 28 ALA D O 1
ATOM 6072 N N . LYS D 1 29 ? 24.783 -23.151 45.973 1.00 20.80 29 LYS D N 1
ATOM 6073 C CA . LYS D 1 29 ? 25.195 -24.240 45.086 1.00 19.43 29 LYS D CA 1
ATOM 6074 C C . LYS D 1 29 ? 26.692 -24.298 44.866 1.00 20.21 29 LYS D C 1
ATOM 6075 O O . LYS D 1 29 ? 27.258 -25.378 44.705 1.00 20.69 29 LYS D O 1
ATOM 6081 N N . LEU D 1 30 ? 27.341 -23.146 44.841 1.00 19.92 30 LEU D N 1
ATOM 6082 C CA . LEU D 1 30 ? 28.785 -23.118 44.727 1.00 21.22 30 LEU D CA 1
ATOM 6083 C C . LEU D 1 30 ? 29.392 -23.807 45.973 1.00 22.59 30 LEU D C 1
ATOM 6084 O O . LEU D 1 30 ? 30.331 -24.597 45.849 1.00 23.19 30 LEU D O 1
ATOM 6089 N N . LYS D 1 31 ? 28.841 -23.499 47.145 1.00 24.13 31 LYS D N 1
ATOM 6090 C CA . LYS D 1 31 ? 29.302 -24.148 48.393 1.00 25.00 31 LYS D CA 1
ATOM 6091 C C . LYS D 1 31 ? 29.123 -25.647 48.273 1.00 25.69 31 LYS D C 1
ATOM 6092 O O . LYS D 1 31 ? 30.055 -26.401 48.538 1.00 25.74 31 LYS D O 1
ATOM 6098 N N . GLU D 1 32 ? 27.946 -26.076 47.832 1.00 25.36 32 GLU D N 1
ATOM 6099 C CA . GLU D 1 32 ? 27.641 -27.518 47.725 1.00 26.69 32 GLU D CA 1
ATOM 6100 C C . GLU D 1 32 ? 28.579 -28.267 46.781 1.00 26.19 32 GLU D C 1
ATOM 6101 O O . GLU D 1 32 ? 28.947 -29.439 47.028 1.00 26.49 32 GLU D O 1
ATOM 6107 N N . ALA D 1 33 ? 29.002 -27.596 45.712 1.00 24.22 33 ALA D N 1
ATOM 6108 C CA . ALA D 1 33 ? 29.956 -28.137 44.767 1.00 24.50 33 ALA D CA 1
ATOM 6109 C C . ALA D 1 33 ? 31.392 -28.110 45.273 1.00 24.51 33 ALA D C 1
ATOM 6110 O O . ALA D 1 33 ? 32.280 -28.697 44.641 1.00 24.02 33 ALA D O 1
ATOM 6112 N N . GLY D 1 34 ? 31.636 -27.430 46.398 1.00 23.87 34 GLY D N 1
ATOM 6113 C CA . GLY D 1 34 ? 32.950 -27.453 47.052 1.00 24.14 34 GLY D CA 1
ATOM 6114 C C . GLY D 1 34 ? 33.709 -26.134 47.101 1.00 24.44 34 GLY D C 1
ATOM 6115 O O . GLY D 1 34 ? 34.812 -26.069 47.649 1.00 24.86 34 GLY D O 1
ATOM 6116 N N . ALA D 1 35 ? 33.147 -25.076 46.516 1.00 23.33 35 ALA D N 1
ATOM 6117 C CA . ALA D 1 35 ? 33.828 -23.795 46.471 1.00 23.49 35 ALA D CA 1
ATOM 6118 C C . ALA D 1 35 ? 33.788 -23.069 47.810 1.00 22.94 35 ALA D C 1
ATOM 6119 O O . ALA D 1 35 ? 32.894 -23.242 48.610 1.00 24.00 35 ALA D O 1
ATOM 6121 N N . GLU D 1 36 ? 34.785 -22.233 48.031 1.00 23.51 36 GLU D N 1
ATOM 6122 C CA . GLU D 1 36 ? 34.740 -21.284 49.134 1.00 23.59 36 GLU D CA 1
ATOM 6123 C C . GLU D 1 36 ? 34.163 -19.979 48.604 1.00 23.03 36 GLU D C 1
ATOM 6124 O O . GLU D 1 36 ? 34.471 -19.564 47.474 1.00 23.02 36 GLU D O 1
ATOM 6130 N N . VAL D 1 37 ? 33.395 -19.333 49.458 1.00 22.43 37 VAL D N 1
ATOM 6131 C CA . VAL D 1 37 ? 32.626 -18.132 49.127 1.00 21.59 37 VAL D CA 1
ATOM 6132 C C . VAL D 1 37 ? 32.979 -16.983 50.044 1.00 21.46 37 VAL D C 1
ATOM 6133 O O . VAL D 1 37 ? 33.048 -17.143 51.269 1.00 22.01 37 VAL D O 1
ATOM 6137 N N . ALA D 1 38 ? 33.218 -15.822 49.434 1.00 20.65 38 ALA D N 1
ATOM 6138 C CA . ALA D 1 38 ? 33.284 -14.527 50.118 1.00 20.22 38 ALA D CA 1
ATOM 6139 C C . ALA D 1 38 ? 32.025 -13.758 49.704 1.00 20.73 38 ALA D C 1
ATOM 6140 O O . ALA D 1 38 ? 31.697 -13.754 48.517 1.00 20.29 38 ALA D O 1
ATOM 6142 N N . LEU D 1 39 ? 31.305 -13.182 50.671 1.00 20.16 39 LEU D N 1
ATOM 6143 C CA . LEU D 1 39 ? 30.192 -12.266 50.408 1.00 19.04 39 LEU D CA 1
ATOM 6144 C C . LEU D 1 39 ? 30.596 -10.812 50.656 1.00 19.82 39 LEU D C 1
ATOM 6145 O O . LEU D 1 39 ? 31.303 -10.498 51.615 1.00 19.42 39 LEU D O 1
ATOM 6150 N N . SER D 1 40 ? 30.146 -9.935 49.784 1.00 18.10 40 SER D N 1
ATOM 6151 C CA . SER D 1 40 ? 30.233 -8.505 50.062 1.00 18.07 40 SER D CA 1
ATOM 6152 C C . SER D 1 40 ? 29.002 -8.041 50.802 1.00 17.97 40 SER D C 1
ATOM 6153 O O . SER D 1 40 ? 27.939 -8.648 50.758 1.00 17.63 40 SER D O 1
ATOM 6156 N N . TYR D 1 41 ? 29.136 -6.918 51.511 1.00 17.89 41 TYR D N 1
ATOM 6157 C CA . TYR D 1 41 ? 28.007 -6.276 52.154 1.00 17.90 41 TYR D CA 1
ATOM 6158 C C . TYR D 1 41 ? 28.270 -4.780 52.092 1.00 17.77 41 TYR D C 1
ATOM 6159 O O . TYR D 1 41 ? 29.413 -4.360 51.997 1.00 17.90 41 TYR D O 1
ATOM 6168 N N . GLN D 1 42 ? 27.207 -4.015 52.064 1.00 17.74 42 GLN D N 1
ATOM 6169 C CA . GLN D 1 42 ? 27.280 -2.647 51.533 1.00 18.98 42 GLN D CA 1
ATOM 6170 C C . GLN D 1 42 ? 27.814 -1.640 52.522 1.00 19.56 42 GLN D C 1
ATOM 6171 O O . GLN D 1 42 ? 28.524 -0.703 52.129 1.00 19.73 42 GLN D O 1
ATOM 6177 N N . ALA D 1 43 ? 27.443 -1.829 53.781 1.00 20.07 43 ALA D N 1
ATOM 6178 C CA . ALA D 1 43 ? 27.738 -0.860 54.835 1.00 20.85 43 ALA D CA 1
ATOM 6179 C C . ALA D 1 43 ? 27.874 -1.587 56.148 1.00 21.79 43 ALA D C 1
ATOM 6180 O O . ALA D 1 43 ? 27.142 -2.548 56.405 1.00 21.46 43 ALA D O 1
ATOM 6182 N N . GLU D 1 44 ? 28.733 -1.064 57.024 1.00 21.99 44 GLU D N 1
ATOM 6183 C CA . GLU D 1 44 ? 28.998 -1.732 58.312 1.00 21.91 44 GLU D CA 1
ATOM 6184 C C . GLU D 1 44 ? 27.804 -1.916 59.225 1.00 21.89 44 GLU D C 1
ATOM 6185 O O . GLU D 1 44 ? 27.774 -2.884 60.013 1.00 22.04 44 GLU D O 1
ATOM 6191 N N . ARG D 1 45 ? 26.793 -1.062 59.121 1.00 21.01 45 ARG D N 1
ATOM 6192 C CA . ARG D 1 45 ? 25.552 -1.233 59.886 1.00 22.10 45 ARG D CA 1
ATOM 6193 C C . ARG D 1 45 ? 24.782 -2.515 59.511 1.00 22.86 45 ARG D C 1
ATOM 6194 O O . ARG D 1 45 ? 23.870 -2.954 60.241 1.00 23.37 45 ARG D O 1
ATOM 6202 N N . LEU D 1 46 ? 25.110 -3.062 58.339 1.00 22.67 46 LEU D N 1
ATOM 6203 C CA . LEU D 1 46 ? 24.537 -4.332 57.876 1.00 22.65 46 LEU D CA 1
ATOM 6204 C C . LEU D 1 46 ? 25.413 -5.529 58.207 1.00 23.90 46 LEU D C 1
ATOM 6205 O O . LEU D 1 46 ? 25.115 -6.640 57.760 1.00 24.63 46 LEU D O 1
ATOM 6210 N N . ARG D 1 47 ? 26.468 -5.341 58.981 1.00 24.56 47 ARG D N 1
ATOM 6211 C CA . ARG D 1 47 ? 27.343 -6.460 59.364 1.00 25.34 47 ARG D CA 1
ATOM 6212 C C . ARG D 1 47 ? 26.566 -7.627 59.988 1.00 25.76 47 ARG D C 1
ATOM 6213 O O . ARG D 1 47 ? 26.812 -8.775 59.605 1.00 25.11 47 ARG D O 1
ATOM 6221 N N . PRO D 1 48 ? 25.628 -7.351 60.926 1.00 25.69 48 PRO D N 1
ATOM 6222 C CA . PRO D 1 48 ? 24.871 -8.475 61.540 1.00 26.02 48 PRO D CA 1
ATOM 6223 C C . PRO D 1 48 ? 24.110 -9.309 60.540 1.00 25.59 48 PRO D C 1
ATOM 6224 O O . PRO D 1 48 ? 24.068 -10.536 60.643 1.00 23.97 48 PRO D O 1
ATOM 6228 N N . GLU D 1 49 ? 23.494 -8.629 59.586 1.00 24.90 49 GLU D N 1
ATOM 6229 C CA . GLU D 1 49 ? 22.772 -9.279 58.494 1.00 24.66 49 GLU D CA 1
ATOM 6230 C C . GLU D 1 49 ? 23.701 -10.158 57.649 1.00 24.02 49 GLU D C 1
ATOM 6231 O O . GLU D 1 49 ? 23.359 -11.331 57.358 1.00 23.31 49 GLU D O 1
ATOM 6242 N N . ALA D 1 50 ? 24.861 -9.616 57.274 1.00 22.75 50 ALA D N 1
ATOM 6243 C CA . ALA D 1 50 ? 25.885 -10.339 56.528 1.00 21.49 50 ALA D CA 1
ATOM 6244 C C . ALA D 1 50 ? 26.344 -11.581 57.293 1.00 21.32 50 ALA D C 1
ATOM 6245 O O . ALA D 1 50 ? 26.571 -12.634 56.707 1.00 21.40 50 ALA D O 1
ATOM 6247 N N . GLU D 1 51 ? 26.528 -11.423 58.602 1.00 20.76 51 GLU D N 1
ATOM 6248 C CA . GLU D 1 51 ? 26.974 -12.548 59.433 1.00 21.94 51 GLU D CA 1
ATOM 6249 C C . GLU D 1 51 ? 25.967 -13.699 59.424 1.00 21.77 51 GLU D C 1
ATOM 6250 O O . GLU D 1 51 ? 26.365 -14.859 59.319 1.00 22.00 51 GLU D O 1
ATOM 6256 N N . LYS D 1 52 ? 24.682 -13.382 59.484 1.00 21.75 52 LYS D N 1
ATOM 6257 C CA . LYS D 1 52 ? 23.624 -14.385 59.440 1.00 23.52 52 LYS D CA 1
ATOM 6258 C C . LYS D 1 52 ? 23.598 -15.098 58.092 1.00 22.97 52 LYS D C 1
ATOM 6259 O O . LYS D 1 52 ? 23.297 -16.293 58.039 1.00 22.43 52 LYS D O 1
ATOM 6265 N N . LEU D 1 53 ? 23.899 -14.375 57.006 1.00 21.93 53 LEU D N 1
ATOM 6266 C CA . LEU D 1 53 ? 23.977 -14.995 55.695 1.00 21.41 53 LEU D CA 1
ATOM 6267 C C . LEU D 1 53 ? 25.150 -15.946 55.611 1.00 21.34 53 LEU D C 1
ATOM 6268 O O . LEU D 1 53 ? 25.024 -17.042 55.077 1.00 21.58 53 LEU D O 1
ATOM 6273 N N . ALA D 1 54 ? 26.308 -15.516 56.094 1.00 21.34 54 ALA D N 1
ATOM 6274 C CA . ALA D 1 54 ? 27.510 -16.313 56.080 1.00 21.56 54 ALA D CA 1
ATOM 6275 C C . ALA D 1 54 ? 27.295 -17.626 56.837 1.00 21.75 54 ALA D C 1
ATOM 6276 O O . ALA D 1 54 ? 27.750 -18.682 56.398 1.00 21.28 54 ALA D O 1
ATOM 6278 N N . GLU D 1 55 ? 26.631 -17.541 57.987 1.00 22.63 55 GLU D N 1
ATOM 6279 C CA . GLU D 1 55 ? 26.316 -18.717 58.802 1.00 23.84 55 GLU D CA 1
ATOM 6280 C C . GLU D 1 55 ? 25.385 -19.659 58.045 1.00 22.65 55 GLU D C 1
ATOM 6281 O O . GLU D 1 55 ? 25.587 -20.878 58.069 1.00 22.05 55 GLU D O 1
ATOM 6287 N N . ALA D 1 56 ? 24.393 -19.093 57.358 1.00 22.04 56 ALA D N 1
ATOM 6288 C CA . ALA D 1 56 ? 23.433 -19.866 56.561 1.00 22.40 56 ALA D CA 1
ATOM 6289 C C . ALA D 1 56 ? 24.078 -20.613 55.400 1.00 22.82 56 ALA D C 1
ATOM 6290 O O . ALA D 1 56 ? 23.528 -21.623 54.955 1.00 22.76 56 ALA D O 1
ATOM 6292 N N . LEU D 1 57 ? 25.212 -20.126 54.910 1.00 22.51 57 LEU D N 1
ATOM 6293 C CA . LEU D 1 57 ? 26.038 -20.816 53.917 1.00 23.42 57 LEU D CA 1
ATOM 6294 C C . LEU D 1 57 ? 26.991 -21.843 54.516 1.00 23.37 57 LEU D C 1
ATOM 6295 O O . LEU D 1 57 ? 27.660 -22.541 53.764 1.00 24.59 57 LEU D O 1
ATOM 6300 N N . GLY D 1 58 ? 27.051 -21.929 55.852 1.00 23.78 58 GLY D N 1
ATOM 6301 C CA . GLY D 1 58 ? 28.023 -22.774 56.538 1.00 23.93 58 GLY D CA 1
ATOM 6302 C C . GLY D 1 58 ? 29.402 -22.166 56.586 1.00 24.40 58 GLY D C 1
ATOM 6303 O O . GLY D 1 58 ? 30.418 -22.872 56.709 1.00 25.25 58 GLY D O 1
ATOM 6304 N N . GLY D 1 59 ? 29.467 -20.832 56.502 1.00 23.56 59 GLY D N 1
ATOM 6305 C CA . GLY D 1 59 ? 30.743 -20.125 56.522 1.00 23.51 59 GLY D CA 1
ATOM 6306 C C . GLY D 1 59 ? 31.086 -19.393 55.228 1.00 23.79 59 GLY D C 1
ATOM 6307 O O . GLY D 1 59 ? 31.001 -19.960 54.127 1.00 23.70 59 GLY D O 1
ATOM 6308 N N . ALA D 1 60 ? 31.442 -18.120 55.370 1.00 21.89 60 ALA D N 1
ATOM 6309 C CA . ALA D 1 60 ? 31.778 -17.290 54.239 1.00 22.37 60 ALA D CA 1
ATOM 6310 C C . ALA D 1 60 ? 32.542 -16.096 54.789 1.00 21.65 60 ALA D C 1
ATOM 6311 O O . ALA D 1 60 ? 32.150 -15.554 55.822 1.00 22.93 60 ALA D O 1
ATOM 6313 N N . LEU D 1 61 ? 33.640 -15.741 54.125 1.00 21.86 61 LEU D N 1
ATOM 6314 C CA . LEU D 1 61 ? 34.370 -14.498 54.401 1.00 21.65 61 LEU D CA 1
ATOM 6315 C C . LEU D 1 61 ? 33.465 -13.332 54.067 1.00 21.51 61 LEU D C 1
ATOM 6316 O O . LEU D 1 61 ? 32.603 -13.440 53.184 1.00 21.39 61 LEU D O 1
ATOM 6321 N N . LEU D 1 62 ? 33.619 -12.222 54.796 1.00 21.00 62 LEU D N 1
ATOM 6322 C CA . LEU D 1 62 ? 32.770 -11.046 54.594 1.00 20.96 62 LEU D CA 1
ATOM 6323 C C . LEU D 1 62 ? 33.613 -9.834 54.309 1.00 21.73 62 LEU D C 1
ATOM 6324 O O . LEU D 1 62 ? 34.613 -9.609 54.988 1.00 22.35 62 LEU D O 1
ATOM 6329 N N . PHE D 1 63 ? 33.205 -9.048 53.310 1.00 21.23 63 PHE D N 1
ATOM 6330 C CA . PHE D 1 63 ? 33.920 -7.815 52.953 1.00 21.02 63 PHE D CA 1
ATOM 6331 C C . PHE D 1 63 ? 32.949 -6.700 52.700 1.00 21.32 63 PHE D C 1
ATOM 6332 O O . PHE D 1 63 ? 32.012 -6.875 51.940 1.00 20.93 63 PHE D O 1
ATOM 6340 N N . ARG D 1 64 ? 33.188 -5.538 53.324 1.00 21.02 64 ARG D N 1
ATOM 6341 C CA . ARG D 1 64 ? 32.380 -4.328 53.132 1.00 20.77 64 ARG D CA 1
ATOM 6342 C C . ARG D 1 64 ? 32.818 -3.544 51.899 1.00 20.59 64 ARG D C 1
ATOM 6343 O O . ARG D 1 64 ? 34.005 -3.263 51.737 1.00 21.43 64 ARG D O 1
ATOM 6351 N N . ALA D 1 65 ? 31.858 -3.216 51.032 1.00 21.37 65 ALA D N 1
ATOM 6352 C CA . ALA D 1 65 ? 32.093 -2.295 49.931 1.00 21.09 65 ALA D CA 1
ATOM 6353 C C . ALA D 1 65 ? 30.757 -1.862 49.340 1.00 21.13 65 ALA D C 1
ATOM 6354 O O . ALA D 1 65 ? 29.861 -2.672 49.145 1.00 20.97 65 ALA D O 1
ATOM 6356 N N . ASP D 1 66 ? 30.634 -0.569 49.088 1.00 21.32 66 ASP D N 1
ATOM 6357 C CA . ASP D 1 66 ? 29.490 -0.013 48.368 1.00 21.80 66 ASP D CA 1
ATOM 6358 C C . ASP D 1 66 ? 29.939 0.157 46.929 1.00 20.87 66 ASP D C 1
ATOM 6359 O O . ASP D 1 66 ? 30.973 0.774 46.665 1.00 19.94 66 ASP D O 1
ATOM 6364 N N . VAL D 1 67 ? 29.182 -0.408 45.978 1.00 20.15 67 VAL D N 1
ATOM 6365 C CA . VAL D 1 67 ? 29.666 -0.518 44.610 1.00 19.90 67 VAL D CA 1
ATOM 6366 C C . VAL D 1 67 ? 29.662 0.822 43.855 1.00 19.26 67 VAL D C 1
ATOM 6367 O O . VAL D 1 67 ? 30.164 0.894 42.740 1.00 18.48 67 VAL D O 1
ATOM 6371 N N . THR D 1 68 ? 29.139 1.878 44.482 1.00 19.30 68 THR D N 1
ATOM 6372 C CA . THR D 1 68 ? 29.280 3.233 43.921 1.00 19.34 68 THR D CA 1
ATOM 6373 C C . THR D 1 68 ? 30.598 3.926 44.284 1.00 19.64 68 THR D C 1
ATOM 6374 O O . THR D 1 68 ? 30.868 5.042 43.784 1.00 20.20 68 THR D O 1
ATOM 6378 N N . GLN D 1 69 ? 31.425 3.274 45.108 1.00 20.32 69 GLN D N 1
ATOM 6379 C CA . GLN D 1 69 ? 32.665 3.886 45.637 1.00 21.00 69 GLN D CA 1
ATOM 6380 C C . GLN D 1 69 ? 33.887 3.130 45.167 1.00 20.82 69 GLN D C 1
ATOM 6381 O O . GLN D 1 69 ? 34.171 2.005 45.618 1.00 21.49 69 GLN D O 1
ATOM 6387 N N . ASP D 1 70 ? 34.615 3.730 44.228 1.00 21.02 70 ASP D N 1
ATOM 6388 C CA . ASP D 1 70 ? 35.766 3.091 43.613 1.00 21.82 70 ASP D CA 1
ATOM 6389 C C . ASP D 1 70 ? 36.859 2.708 44.645 1.00 22.75 70 ASP D C 1
ATOM 6390 O O . ASP D 1 70 ? 37.432 1.628 44.568 1.00 21.77 70 ASP D O 1
ATOM 6395 N N . GLU D 1 71 ? 37.096 3.593 45.604 1.00 23.71 71 GLU D N 1
ATOM 6396 C CA . GLU D 1 71 ? 38.070 3.328 46.671 1.00 25.67 71 GLU D CA 1
ATOM 6397 C C . GLU D 1 71 ? 37.680 2.119 47.509 1.00 24.54 71 GLU D C 1
ATOM 6398 O O . GLU D 1 71 ? 38.535 1.307 47.859 1.00 25.41 71 GLU D O 1
ATOM 6404 N N . GLU D 1 72 ? 36.388 1.963 47.772 1.00 24.20 72 GLU D N 1
ATOM 6405 C CA . GLU D 1 72 ? 35.920 0.821 48.549 1.00 23.75 72 GLU D CA 1
ATOM 6406 C C . GLU D 1 72 ? 36.027 -0.471 47.754 1.00 23.64 72 GLU D C 1
ATOM 6407 O O . GLU D 1 72 ? 36.369 -1.525 48.303 1.00 22.63 72 GLU D O 1
ATOM 6413 N N . LEU D 1 73 ? 35.737 -0.404 46.452 1.00 22.76 73 LEU D N 1
ATOM 6414 C CA . LEU D 1 73 ? 35.932 -1.557 45.576 1.00 22.52 73 LEU D CA 1
ATOM 6415 C C . LEU D 1 73 ? 37.406 -1.965 45.487 1.00 22.70 73 LEU D C 1
ATOM 6416 O O . LEU D 1 73 ? 37.742 -3.145 45.511 1.00 22.09 73 LEU D O 1
ATOM 6421 N N . ASP D 1 74 ? 38.297 -0.981 45.397 1.00 23.65 74 ASP D N 1
ATOM 6422 C CA . ASP D 1 74 ? 39.738 -1.265 45.460 1.00 23.82 74 ASP D CA 1
ATOM 6423 C C . ASP D 1 74 ? 40.091 -2.046 46.747 1.00 23.00 74 ASP D C 1
ATOM 6424 O O . ASP D 1 74 ? 40.809 -3.048 46.686 1.00 23.62 74 ASP D O 1
ATOM 6429 N N . ALA D 1 75 ? 39.564 -1.594 47.877 1.00 23.42 75 ALA D N 1
ATOM 6430 C CA . ALA D 1 75 ? 39.852 -2.205 49.185 1.00 24.13 75 ALA D CA 1
ATOM 6431 C C . ALA D 1 75 ? 39.332 -3.637 49.251 1.00 24.93 75 ALA D C 1
ATOM 6432 O O . ALA D 1 75 ? 40.041 -4.552 49.697 1.00 24.91 75 ALA D O 1
ATOM 6434 N N . LEU D 1 76 ? 38.104 -3.832 48.756 1.00 25.06 76 LEU D N 1
ATOM 6435 C CA . LEU D 1 76 ? 37.499 -5.156 48.677 1.00 24.94 76 LEU D CA 1
ATOM 6436 C C . LEU D 1 76 ? 38.359 -6.146 47.910 1.00 24.83 76 LEU D C 1
ATOM 6437 O O . LEU D 1 76 ? 38.622 -7.251 48.389 1.00 23.89 76 LEU D O 1
ATOM 6442 N N . PHE D 1 77 ? 38.800 -5.766 46.710 1.00 24.74 77 PHE D N 1
ATOM 6443 C CA . PHE D 1 77 ? 39.569 -6.682 45.901 1.00 24.70 77 PHE D CA 1
ATOM 6444 C C . PHE D 1 77 ? 40.985 -6.919 46.460 1.00 24.79 77 PHE D C 1
ATOM 6445 O O . PHE D 1 77 ? 41.520 -8.016 46.323 1.00 24.16 77 PHE D O 1
ATOM 6453 N N . ALA D 1 78 ? 41.535 -5.920 47.139 1.00 25.07 78 ALA D N 1
ATOM 6454 C CA . ALA D 1 78 ? 42.800 -6.101 47.878 1.00 25.59 78 ALA D CA 1
ATOM 6455 C C . ALA D 1 78 ? 42.633 -7.164 48.971 1.00 25.50 78 ALA D C 1
ATOM 6456 O O . ALA D 1 78 ? 43.515 -8.025 49.159 1.00 26.20 78 ALA D O 1
ATOM 6458 N N . GLY D 1 79 ? 41.496 -7.082 49.670 1.00 25.11 79 GLY D N 1
ATOM 6459 C CA . GLY D 1 79 ? 41.088 -8.036 50.716 1.00 25.23 79 GLY D CA 1
ATOM 6460 C C . GLY D 1 79 ? 40.850 -9.454 50.210 1.00 25.15 79 GLY D C 1
ATOM 6461 O O . GLY D 1 79 ? 41.236 -10.449 50.831 1.00 24.07 79 GLY D O 1
ATOM 6462 N N . VAL D 1 80 ? 40.188 -9.548 49.059 1.00 25.25 80 VAL D N 1
ATOM 6463 C CA . VAL D 1 80 ? 39.955 -10.843 48.448 1.00 25.80 80 VAL D CA 1
ATOM 6464 C C . VAL D 1 80 ? 41.300 -11.434 47.993 1.00 26.81 80 VAL D C 1
ATOM 6465 O O . VAL D 1 80 ? 41.556 -12.632 48.180 1.00 27.45 80 VAL D O 1
ATOM 6469 N N . LYS D 1 81 ? 42.158 -10.599 47.410 1.00 28.05 81 LYS D N 1
ATOM 6470 C CA . LYS D 1 81 ? 43.454 -11.059 46.951 1.00 29.48 81 LYS D CA 1
ATOM 6471 C C . LYS D 1 81 ? 44.241 -11.618 48.141 1.00 30.49 81 LYS D C 1
ATOM 6472 O O . LYS D 1 81 ? 44.851 -12.671 48.030 1.00 30.66 81 LYS D O 1
ATOM 6478 N N . GLU D 1 82 ? 44.186 -10.906 49.265 1.00 31.43 82 GLU D N 1
ATOM 6479 C CA . GLU D 1 82 ? 44.911 -11.286 50.488 1.00 32.29 82 GLU D CA 1
ATOM 6480 C C . GLU D 1 82 ? 44.391 -12.605 51.054 1.00 31.89 82 GLU D C 1
ATOM 6481 O O . GLU D 1 82 ? 45.161 -13.486 51.396 1.00 31.60 82 GLU D O 1
ATOM 6487 N N . ALA D 1 83 ? 43.073 -12.737 51.127 1.00 30.80 83 ALA D N 1
ATOM 6488 C CA . ALA D 1 83 ? 42.422 -13.946 51.638 1.00 30.73 83 ALA D CA 1
ATOM 6489 C C . ALA D 1 83 ? 42.538 -15.167 50.723 1.00 30.74 83 ALA D C 1
ATOM 6490 O O . ALA D 1 83 ? 42.802 -16.277 51.204 1.00 30.59 83 ALA D O 1
ATOM 6492 N N . PHE D 1 84 ? 42.323 -14.979 49.419 1.00 30.07 84 PHE D N 1
ATOM 6493 C CA . PHE D 1 84 ? 42.221 -16.104 48.486 1.00 30.22 84 PHE D CA 1
ATOM 6494 C C . PHE D 1 84 ? 43.430 -16.273 47.558 1.00 30.09 84 PHE D C 1
ATOM 6495 O O . PHE D 1 84 ? 43.606 -17.329 46.972 1.00 30.07 84 PHE D O 1
ATOM 6503 N N . GLY D 1 85 ? 44.208 -15.222 47.360 1.00 30.35 85 GLY D N 1
ATOM 6504 C CA . GLY D 1 85 ? 45.351 -15.265 46.447 1.00 30.91 85 GLY D CA 1
ATOM 6505 C C . GLY D 1 85 ? 44.976 -15.010 45.003 1.00 31.05 85 GLY D C 1
ATOM 6506 O O . GLY D 1 85 ? 45.798 -14.592 44.191 1.00 33.29 85 GLY D O 1
ATOM 6507 N N . GLY D 1 86 ? 43.721 -15.241 44.682 1.00 30.19 86 GLY D N 1
ATOM 6508 C CA . GLY D 1 86 ? 43.241 -15.121 43.318 1.00 29.34 86 GLY D CA 1
ATOM 6509 C C . GLY D 1 86 ? 41.763 -15.456 43.395 1.00 28.04 86 GLY D C 1
ATOM 6510 O O . GLY D 1 86 ? 41.201 -15.592 44.488 1.00 28.94 86 GLY D O 1
ATOM 6511 N N . LEU D 1 87 ? 41.125 -15.605 42.247 1.00 26.26 87 LEU D N 1
ATOM 6512 C CA . LEU D 1 87 ? 39.675 -15.766 42.239 1.00 24.65 87 LEU D CA 1
ATOM 6513 C C . LEU D 1 87 ? 39.306 -16.635 41.065 1.00 23.06 87 LEU D C 1
ATOM 6514 O O . LEU D 1 87 ? 39.957 -16.588 40.038 1.00 23.09 87 LEU D O 1
ATOM 6519 N N . ASP D 1 88 ? 38.262 -17.420 41.233 1.00 20.99 88 ASP D N 1
ATOM 6520 C CA . ASP D 1 88 ? 37.727 -18.248 40.139 1.00 21.29 88 ASP D CA 1
ATOM 6521 C C . ASP D 1 88 ? 36.392 -17.722 39.629 1.00 19.93 88 ASP D C 1
ATOM 6522 O O . ASP D 1 88 ? 36.183 -17.651 38.424 1.00 19.85 88 ASP D O 1
ATOM 6527 N N . TYR D 1 89 ? 35.492 -17.392 40.547 1.00 18.34 89 TYR D N 1
ATOM 6528 C CA . TYR D 1 89 ? 34.130 -16.999 40.160 1.00 18.17 89 TYR D CA 1
ATOM 6529 C C . TYR D 1 89 ? 33.678 -15.683 40.803 1.00 17.65 89 TYR D C 1
ATOM 6530 O O . TYR D 1 89 ? 33.985 -15.412 41.970 1.00 17.05 89 TYR D O 1
ATOM 6539 N N . LEU D 1 90 ? 32.912 -14.894 40.049 1.00 16.55 90 LEU D N 1
ATOM 6540 C CA . LEU D 1 90 ? 32.294 -13.700 40.579 1.00 16.58 90 LEU D CA 1
ATOM 6541 C C . LEU D 1 90 ? 30.827 -13.738 40.210 1.00 16.82 90 LEU D C 1
ATOM 6542 O O . LEU D 1 90 ? 30.516 -13.895 39.022 1.00 16.86 90 LEU D O 1
ATOM 6551 N N . VAL D 1 91 ? 29.969 -13.655 41.212 1.00 16.11 91 VAL D N 1
ATOM 6552 C CA . VAL D 1 91 ? 28.524 -13.647 41.050 1.00 16.34 91 VAL D CA 1
ATOM 6553 C C . VAL D 1 91 ? 28.017 -12.225 41.331 1.00 16.25 91 VAL D C 1
ATOM 6554 O O . VAL D 1 91 ? 28.134 -11.699 42.454 1.00 16.45 91 VAL D O 1
ATOM 6558 N N . HIS D 1 92 ? 27.479 -11.587 40.308 1.00 15.41 92 HIS D N 1
ATOM 6559 C CA . HIS D 1 92 ? 26.982 -10.233 40.404 1.00 14.89 92 HIS D CA 1
ATOM 6560 C C . HIS D 1 92 ? 25.475 -10.314 40.519 1.00 15.06 92 HIS D C 1
ATOM 6561 O O . HIS D 1 92 ? 24.782 -10.621 39.545 1.00 15.92 92 HIS D O 1
ATOM 6568 N N . ALA D 1 93 ? 24.962 -10.117 41.725 1.00 15.68 93 ALA D N 1
ATOM 6569 C CA . ALA D 1 93 ? 23.532 -10.117 41.983 1.00 16.75 93 ALA D CA 1
ATOM 6570 C C . ALA D 1 93 ? 23.086 -8.781 42.529 1.00 18.59 93 ALA D C 1
ATOM 6571 O O . ALA D 1 93 ? 22.272 -8.731 43.455 1.00 20.64 93 ALA D O 1
ATOM 6573 N N . ILE D 1 94 ? 23.613 -7.700 41.965 1.00 19.20 94 ILE D N 1
ATOM 6574 C CA . ILE D 1 94 ? 23.331 -6.340 42.408 1.00 20.08 94 ILE D CA 1
ATOM 6575 C C . ILE D 1 94 ? 22.294 -5.727 41.506 1.00 20.93 94 ILE D C 1
ATOM 6576 O O . ILE D 1 94 ? 22.490 -5.696 40.289 1.00 20.44 94 ILE D O 1
ATOM 6581 N N . ALA D 1 95 ? 21.224 -5.218 42.103 1.00 20.45 95 ALA D N 1
ATOM 6582 C CA . ALA D 1 95 ? 20.156 -4.523 41.373 1.00 20.65 95 ALA D CA 1
ATOM 6583 C C . ALA D 1 95 ? 19.494 -3.516 42.300 1.00 21.00 95 ALA D C 1
ATOM 6584 O O . ALA D 1 95 ? 19.097 -3.860 43.443 1.00 21.12 95 ALA D O 1
ATOM 6586 N N . PHE D 1 96 ? 19.379 -2.289 41.813 1.00 20.36 96 PHE D N 1
ATOM 6587 C CA . PHE D 1 96 ? 18.736 -1.219 42.555 1.00 19.68 96 PHE D CA 1
ATOM 6588 C C . PHE D 1 96 ? 18.240 -0.114 41.648 1.00 19.41 96 PHE D C 1
ATOM 6589 O O . PHE D 1 96 ? 18.967 0.340 40.756 1.00 18.89 96 PHE D O 1
ATOM 6597 N N . ALA D 1 97 ? 17.034 0.353 41.926 1.00 19.22 97 ALA D N 1
ATOM 6598 C CA . ALA D 1 97 ? 16.551 1.636 41.406 1.00 19.41 97 ALA D CA 1
ATOM 6599 C C . ALA D 1 97 ? 15.822 2.382 42.527 1.00 20.92 97 ALA D C 1
ATOM 6600 O O . ALA D 1 97 ? 15.150 1.759 43.338 1.00 21.26 97 ALA D O 1
ATOM 6602 N N . PRO D 1 98 ? 15.976 3.718 42.588 1.00 21.83 98 PRO D N 1
ATOM 6603 C CA . PRO D 1 98 ? 15.270 4.448 43.623 1.00 22.66 98 PRO D CA 1
ATOM 6604 C C . PRO D 1 98 ? 13.777 4.227 43.578 1.00 23.30 98 PRO D C 1
ATOM 6605 O O . PRO D 1 98 ? 13.173 4.076 42.512 1.00 22.50 98 PRO D O 1
ATOM 6609 N N . ARG D 1 99 ? 13.164 4.240 44.756 1.00 25.53 99 ARG D N 1
ATOM 6610 C CA . ARG D 1 99 ? 11.753 3.983 44.902 1.00 27.00 99 ARG D CA 1
ATOM 6611 C C . ARG D 1 99 ? 10.891 4.862 43.975 1.00 26.64 99 ARG D C 1
ATOM 6612 O O . ARG D 1 99 ? 9.963 4.372 43.344 1.00 26.73 99 ARG D O 1
ATOM 6620 N N . GLU D 1 100 ? 11.248 6.145 43.883 1.00 27.36 100 GLU D N 1
ATOM 6621 C CA . GLU D 1 100 ? 10.512 7.127 43.086 1.00 27.79 100 GLU D CA 1
ATOM 6622 C C . GLU D 1 100 ? 10.517 6.761 41.597 1.00 27.20 100 GLU D C 1
ATOM 6623 O O . GLU D 1 100 ? 9.523 6.957 40.886 1.00 27.60 100 GLU D O 1
ATOM 6629 N N . ALA D 1 101 ? 11.649 6.228 41.137 1.00 26.04 101 ALA D N 1
ATOM 6630 C CA . ALA D 1 101 ? 11.802 5.807 39.748 1.00 25.48 101 ALA D CA 1
ATOM 6631 C C . ALA D 1 101 ? 10.896 4.621 39.416 1.00 25.70 101 ALA D C 1
ATOM 6632 O O . ALA D 1 101 ? 10.410 4.493 38.276 1.00 25.35 101 ALA D O 1
ATOM 6634 N N . MET D 1 102 ? 10.646 3.761 40.411 1.00 26.17 102 MET D N 1
ATOM 6635 C CA . MET D 1 102 ? 9.865 2.546 40.208 1.00 27.48 102 MET D CA 1
ATOM 6636 C C . MET D 1 102 ? 8.363 2.777 40.416 1.00 28.98 102 MET D C 1
ATOM 6637 O O . MET D 1 102 ? 7.552 1.908 40.113 1.00 30.83 102 MET D O 1
ATOM 6642 N N . GLU D 1 103 ? 8.007 3.940 40.945 1.00 30.33 103 GLU D N 1
ATOM 6643 C CA . GLU D 1 103 ? 6.617 4.369 41.015 1.00 31.94 103 GLU D CA 1
ATOM 6644 C C . GLU D 1 103 ? 6.320 5.179 39.749 1.00 30.74 103 GLU D C 1
ATOM 6645 O O . GLU D 1 103 ? 7.177 5.896 39.241 1.00 31.88 103 GLU D O 1
ATOM 6651 N N . GLY D 1 104 ? 5.123 5.045 39.213 1.00 29.20 104 GLY D N 1
ATOM 6652 C CA . GLY D 1 104 ? 4.744 5.840 38.041 1.00 27.39 104 GLY D CA 1
ATOM 6653 C C . GLY D 1 104 ? 5.390 5.393 36.735 1.00 25.69 104 GLY D C 1
ATOM 6654 O O . GLY D 1 104 ? 5.559 4.184 36.496 1.00 25.90 104 GLY D O 1
ATOM 6655 N N . ARG D 1 105 ? 5.728 6.379 35.893 1.00 22.31 105 ARG D N 1
ATOM 6656 C CA . ARG D 1 105 ? 6.088 6.120 34.484 1.00 20.41 105 ARG D CA 1
ATOM 6657 C C . ARG D 1 105 ? 7.566 6.257 34.251 1.00 18.57 105 ARG D C 1
ATOM 6658 O O . ARG D 1 105 ? 8.258 7.064 34.866 1.00 17.82 105 ARG D O 1
ATOM 6666 N N . TYR D 1 106 ? 8.061 5.459 33.318 1.00 16.90 106 TYR D N 1
ATOM 6667 C CA . TYR D 1 106 ? 9.442 5.586 32.913 1.00 16.09 106 TYR D CA 1
ATOM 6668 C C . TYR D 1 106 ? 9.786 6.984 32.349 1.00 15.67 106 TYR D C 1
ATOM 6669 O O . TYR D 1 106 ? 10.811 7.534 32.664 1.00 15.03 106 TYR D O 1
ATOM 6678 N N . ILE D 1 107 ? 8.889 7.554 31.551 1.00 15.93 107 ILE D N 1
ATOM 6679 C CA . ILE D 1 107 ? 9.119 8.866 30.942 1.00 15.90 107 ILE D CA 1
ATOM 6680 C C . ILE D 1 107 ? 9.271 9.964 32.005 1.00 16.74 107 ILE D C 1
ATOM 6681 O O . ILE D 1 107 ? 9.828 11.023 31.720 1.00 16.68 107 ILE D O 1
ATOM 6686 N N . ASP D 1 108 ? 8.753 9.714 33.213 1.00 17.00 108 ASP D N 1
ATOM 6687 C CA . ASP D 1 108 ? 8.853 10.702 34.314 1.00 18.13 108 ASP D CA 1
ATOM 6688 C C . ASP D 1 108 ? 10.064 10.487 35.223 1.00 18.19 108 ASP D C 1
ATOM 6689 O O . ASP D 1 108 ? 10.206 11.158 36.259 1.00 19.16 108 ASP D O 1
ATOM 6694 N N . THR D 1 109 ? 10.969 9.570 34.858 1.00 17.58 109 THR D N 1
ATOM 6695 C CA . THR D 1 109 ? 12.138 9.284 35.688 1.00 16.77 109 THR D CA 1
ATOM 6696 C C . THR D 1 109 ? 13.030 10.520 35.829 1.00 17.73 109 THR D C 1
ATOM 6697 O O . THR D 1 109 ? 13.471 11.100 34.818 1.00 17.28 109 THR D O 1
ATOM 6701 N N . ARG D 1 110 ? 13.362 10.876 37.070 1.00 17.99 110 ARG D N 1
ATOM 6702 C CA . ARG D 1 110 ? 14.292 11.975 37.323 1.00 18.52 110 ARG D CA 1
ATOM 6703 C C . ARG D 1 110 ? 15.709 11.600 36.986 1.00 17.63 110 ARG D C 1
ATOM 6704 O O . ARG D 1 110 ? 16.108 10.452 37.154 1.00 17.45 110 ARG D O 1
ATOM 6712 N N . ARG D 1 111 ? 16.476 12.598 36.550 1.00 16.92 111 ARG D N 1
ATOM 6713 C CA . ARG D 1 111 ? 17.838 12.441 36.078 1.00 16.80 111 ARG D CA 1
ATOM 6714 C C . ARG D 1 111 ? 18.738 11.705 37.075 1.00 17.48 111 ARG D C 1
ATOM 6715 O O . ARG D 1 111 ? 19.382 10.713 36.721 1.00 17.37 111 ARG D O 1
ATOM 6723 N N . GLN D 1 112 ? 18.743 12.156 38.338 1.00 17.71 112 GLN D N 1
ATOM 6724 C CA . GLN D 1 112 ? 19.657 11.572 39.309 1.00 18.30 112 GLN D CA 1
ATOM 6725 C C . GLN D 1 112 ? 19.244 10.144 39.680 1.00 17.37 112 GLN D C 1
ATOM 6726 O O . GLN D 1 112 ? 20.121 9.286 39.891 1.00 19.48 112 GLN D O 1
ATOM 6737 N N . ASP D 1 113 ? 17.940 9.912 39.734 1.00 17.69 113 ASP D N 1
ATOM 6738 C CA . ASP D 1 113 ? 17.386 8.555 39.967 1.00 17.54 113 ASP D CA 1
ATOM 6739 C C . ASP D 1 113 ? 17.776 7.592 38.836 1.00 16.77 113 ASP D C 1
ATOM 6740 O O . ASP D 1 113 ? 18.227 6.450 39.068 1.00 16.78 113 ASP D O 1
ATOM 6745 N N . TRP D 1 114 ? 17.565 8.042 37.614 1.00 16.07 114 TRP D N 1
ATOM 6746 C CA . TRP D 1 114 ? 17.972 7.236 36.423 1.00 15.78 114 TRP D CA 1
ATOM 6747 C C . TRP D 1 114 ? 19.436 6.853 36.450 1.00 15.32 114 TRP D C 1
ATOM 6748 O O . TRP D 1 114 ? 19.792 5.690 36.239 1.00 16.46 114 TRP D O 1
ATOM 6759 N N . LEU D 1 115 ? 20.325 7.830 36.673 1.00 15.10 115 LEU D N 1
ATOM 6760 C CA . LEU D 1 115 ? 21.734 7.595 36.696 1.00 15.55 115 LEU D CA 1
ATOM 6761 C C . LEU D 1 115 ? 22.131 6.633 37.828 1.00 15.14 115 LEU D C 1
ATOM 6762 O O . LEU D 1 115 ? 22.993 5.793 37.636 1.00 16.80 115 LEU D O 1
ATOM 6767 N N . LEU D 1 116 ? 21.578 6.840 39.003 1.00 16.18 116 LEU D N 1
ATOM 6768 C CA . LEU D 1 116 ? 21.883 5.965 40.127 1.00 16.72 116 LEU D CA 1
ATOM 6769 C C . LEU D 1 116 ? 21.500 4.507 39.828 1.00 15.90 116 LEU D C 1
ATOM 6770 O O . LEU D 1 116 ? 22.275 3.597 40.109 1.00 16.10 116 LEU D O 1
ATOM 6775 N N . ALA D 1 117 ? 20.322 4.316 39.248 1.00 15.96 117 ALA D N 1
ATOM 6776 C CA . ALA D 1 117 ? 19.875 2.972 38.819 1.00 15.62 117 ALA D CA 1
ATOM 6777 C C . ALA D 1 117 ? 20.858 2.329 37.846 1.00 16.19 117 ALA D C 1
ATOM 6778 O O . ALA D 1 117 ? 21.234 1.158 38.013 1.00 15.26 117 ALA D O 1
ATOM 6780 N N . LEU D 1 118 ? 21.266 3.084 36.828 1.00 15.61 118 LEU D N 1
ATOM 6781 C CA . LEU D 1 118 ? 22.242 2.594 35.868 1.00 14.84 118 LEU D CA 1
ATOM 6782 C C . LEU D 1 118 ? 23.598 2.347 36.515 1.00 14.94 118 LEU D C 1
ATOM 6783 O O . LEU D 1 118 ? 24.255 1.374 36.200 1.00 15.19 118 LEU D O 1
ATOM 6788 N N . GLU D 1 119 ? 24.002 3.218 37.441 1.00 15.18 119 GLU D N 1
ATOM 6789 C CA . GLU D 1 119 ? 25.297 3.109 38.098 1.00 15.23 119 GLU D CA 1
ATOM 6790 C C . GLU D 1 119 ? 25.393 1.856 38.959 1.00 15.56 119 GLU D C 1
ATOM 6791 O O . GLU D 1 119 ? 26.337 1.080 38.869 1.00 15.65 119 GLU D O 1
ATOM 6797 N N . VAL D 1 120 ? 24.367 1.618 39.747 1.00 15.63 120 VAL D N 1
ATOM 6798 C CA . VAL D 1 120 ? 24.369 0.501 40.694 1.00 15.45 120 VAL D CA 1
ATOM 6799 C C . VAL D 1 120 ? 24.061 -0.810 39.973 1.00 16.53 120 VAL D C 1
ATOM 6800 O O . VAL D 1 120 ? 24.698 -1.827 40.250 1.00 17.80 120 VAL D O 1
ATOM 6804 N N . SER D 1 121 ? 23.096 -0.774 39.054 1.00 16.28 121 SER D N 1
ATOM 6805 C CA . SER D 1 121 ? 22.586 -2.017 38.428 1.00 16.52 121 SER D CA 1
ATOM 6806 C C . SER D 1 121 ? 23.372 -2.484 37.187 1.00 17.11 121 SER D C 1
ATOM 6807 O O . SER D 1 121 ? 23.293 -3.679 36.852 1.00 18.19 121 SER D O 1
ATOM 6810 N N . ALA D 1 122 ? 24.091 -1.592 36.485 1.00 14.58 122 ALA D N 1
ATOM 6811 C CA . ALA D 1 122 ? 24.809 -1.961 35.263 1.00 14.31 122 ALA D CA 1
ATOM 6812 C C . ALA D 1 122 ? 26.313 -1.610 35.336 1.00 15.71 122 ALA D C 1
ATOM 6813 O O . ALA D 1 122 ? 27.170 -2.483 35.167 1.00 15.02 122 ALA D O 1
ATOM 6815 N N . TYR D 1 123 ? 26.642 -0.362 35.662 1.00 15.29 123 TYR D N 1
ATOM 6816 C CA . TYR D 1 123 ? 28.071 0.006 35.723 1.00 15.00 123 TYR D CA 1
ATOM 6817 C C . TYR D 1 123 ? 28.835 -0.849 36.758 1.00 14.58 123 TYR D C 1
ATOM 6818 O O . TYR D 1 123 ? 30.020 -1.216 36.562 1.00 14.78 123 TYR D O 1
ATOM 6827 N N . SER D 1 124 ? 28.169 -1.218 37.829 1.00 15.70 124 SER D N 1
ATOM 6828 C CA . SER D 1 124 ? 28.823 -2.033 38.851 1.00 15.82 124 SER D CA 1
ATOM 6829 C C . SER D 1 124 ? 29.435 -3.311 38.291 1.00 15.91 124 SER D C 1
ATOM 6830 O O . SER D 1 124 ? 30.453 -3.774 38.769 1.00 15.67 124 SER D O 1
ATOM 6833 N N . LEU D 1 125 ? 28.815 -3.910 37.272 1.00 15.05 125 LEU D N 1
ATOM 6834 C CA . LEU D 1 125 ? 29.387 -5.095 36.664 1.00 15.56 125 LEU D CA 1
ATOM 6835 C C . LEU D 1 125 ? 30.751 -4.776 36.048 1.00 15.52 125 LEU D C 1
ATOM 6836 O O . LEU D 1 125 ? 31.688 -5.563 36.178 1.00 15.60 125 LEU D O 1
ATOM 6841 N N . VAL D 1 126 ? 30.858 -3.641 35.368 1.00 16.50 126 VAL D N 1
ATOM 6842 C CA . VAL D 1 126 ? 32.111 -3.212 34.756 1.00 17.37 126 VAL D CA 1
ATOM 6843 C C . VAL D 1 126 ? 33.171 -2.949 35.839 1.00 17.65 126 VAL D C 1
ATOM 6844 O O . VAL D 1 126 ? 34.315 -3.411 35.712 1.00 17.50 126 VAL D O 1
ATOM 6848 N N . ALA D 1 127 ? 32.758 -2.254 36.887 1.00 17.05 127 ALA D N 1
ATOM 6849 C CA . ALA D 1 127 ? 33.690 -1.867 37.966 1.00 17.43 127 ALA D CA 1
ATOM 6850 C C . ALA D 1 127 ? 34.260 -3.081 38.659 1.00 18.57 127 ALA D C 1
ATOM 6851 O O . ALA D 1 127 ? 35.458 -3.144 38.944 1.00 20.42 127 ALA D O 1
ATOM 6853 N N . VAL D 1 128 ? 33.421 -4.069 38.944 1.00 17.75 128 VAL D N 1
ATOM 6854 C CA . VAL D 1 128 ? 33.911 -5.300 39.589 1.00 17.95 128 VAL D CA 1
ATOM 6855 C C . VAL D 1 128 ? 34.665 -6.216 38.639 1.00 18.52 128 VAL D C 1
ATOM 6856 O O . VAL D 1 128 ? 35.637 -6.864 39.043 1.00 18.84 128 VAL D O 1
ATOM 6860 N N . ALA D 1 129 ? 34.250 -6.280 37.368 1.00 18.02 129 ALA D N 1
ATOM 6861 C CA . ALA D 1 129 ? 34.987 -7.082 36.386 1.00 18.31 129 ALA D CA 1
ATOM 6862 C C . ALA D 1 129 ? 36.415 -6.575 36.205 1.00 19.19 129 ALA D C 1
ATOM 6863 O O . ALA D 1 129 ? 37.345 -7.352 36.087 1.00 19.53 129 ALA D O 1
ATOM 6865 N N . ARG D 1 130 ? 36.575 -5.273 36.131 1.00 19.49 130 ARG D N 1
ATOM 6866 C CA . ARG D 1 130 ? 37.911 -4.731 35.912 1.00 20.80 130 ARG D CA 1
ATOM 6867 C C . ARG D 1 130 ? 38.837 -5.117 37.068 1.00 21.36 130 ARG D C 1
ATOM 6868 O O . ARG D 1 130 ? 40.014 -5.442 36.847 1.00 22.21 130 ARG D O 1
ATOM 6876 N N . ARG D 1 131 ? 38.302 -5.067 38.276 1.00 21.00 131 ARG D N 1
ATOM 6877 C CA . ARG D 1 131 ? 39.105 -5.333 39.464 1.00 20.44 131 ARG D CA 1
ATOM 6878 C C . ARG D 1 131 ? 39.330 -6.824 39.653 1.00 21.83 131 ARG D C 1
ATOM 6879 O O . ARG D 1 131 ? 40.361 -7.236 40.200 1.00 22.25 131 ARG D O 1
ATOM 6887 N N . ALA D 1 132 ? 38.376 -7.646 39.214 1.00 20.87 132 ALA D N 1
ATOM 6888 C CA . ALA D 1 132 ? 38.525 -9.101 39.272 1.00 21.60 132 ALA D CA 1
ATOM 6889 C C . ALA D 1 132 ? 39.520 -9.634 38.227 1.00 21.74 132 ALA D C 1
ATOM 6890 O O . ALA D 1 132 ? 40.162 -10.668 38.447 1.00 22.34 132 ALA D O 1
ATOM 6892 N N . GLU D 1 133 ? 39.639 -8.946 37.092 1.00 22.81 133 GLU D N 1
ATOM 6893 C CA . GLU D 1 133 ? 40.457 -9.411 35.958 1.00 23.00 133 GLU D CA 1
ATOM 6894 C C . GLU D 1 133 ? 41.840 -9.987 36.324 1.00 23.68 133 GLU D C 1
ATOM 6895 O O . GLU D 1 133 ? 42.124 -11.138 35.997 1.00 23.92 133 GLU D O 1
ATOM 6901 N N . PRO D 1 134 ? 42.672 -9.197 37.022 1.00 24.71 134 PRO D N 1
ATOM 6902 C CA . PRO D 1 134 ? 44.001 -9.710 37.364 1.00 25.40 134 PRO D CA 1
ATOM 6903 C C . PRO D 1 134 ? 44.007 -10.874 38.364 1.00 26.31 134 PRO D C 1
ATOM 6904 O O . PRO D 1 134 ? 44.997 -11.634 38.441 1.00 27.66 134 PRO D O 1
ATOM 6908 N N . LEU D 1 135 ? 42.940 -11.025 39.130 1.00 26.44 135 LEU D N 1
ATOM 6909 C CA . LEU D 1 135 ? 42.786 -12.134 40.062 1.00 27.04 135 LEU D CA 1
ATOM 6910 C C . LEU D 1 135 ? 42.228 -13.405 39.438 1.00 26.76 135 LEU D C 1
ATOM 6911 O O . LEU D 1 135 ? 42.406 -14.507 39.981 1.00 27.68 135 LEU D O 1
ATOM 6916 N N . LEU D 1 136 ? 41.494 -13.262 38.331 1.00 26.52 136 LEU D N 1
ATOM 6917 C CA . LEU D 1 136 ? 40.708 -14.382 37.796 1.00 26.72 136 LEU D CA 1
ATOM 6918 C C . LEU D 1 136 ? 41.615 -15.377 37.073 1.00 27.55 136 LEU D C 1
ATOM 6919 O O . LEU D 1 136 ? 42.436 -14.996 36.244 1.00 28.16 136 LEU D O 1
ATOM 6924 N N . ARG D 1 137 ? 41.457 -16.642 37.431 1.00 29.72 137 ARG D N 1
ATOM 6925 C CA . ARG D 1 137 ? 42.276 -17.741 36.925 1.00 31.10 137 ARG D CA 1
ATOM 6926 C C . ARG D 1 137 ? 41.623 -18.293 35.658 1.00 31.12 137 ARG D C 1
ATOM 6927 O O . ARG D 1 137 ? 40.395 -18.188 35.482 1.00 31.26 137 ARG D O 1
ATOM 6935 N N . GLU D 1 138 ? 42.434 -18.889 34.786 1.00 30.78 138 GLU D N 1
ATOM 6936 C CA . GLU D 1 138 ? 41.932 -19.628 33.635 1.00 30.99 138 GLU D CA 1
ATOM 6937 C C . GLU D 1 138 ? 40.829 -20.581 34.078 1.00 29.30 138 GLU D C 1
ATOM 6938 O O . GLU D 1 138 ? 40.924 -21.232 35.121 1.00 29.91 138 GLU D O 1
ATOM 6944 N N . GLY D 1 139 ? 39.761 -20.639 33.284 1.00 27.36 139 GLY D N 1
ATOM 6945 C CA . GLY D 1 139 ? 38.584 -21.407 33.644 1.00 25.94 139 GLY D CA 1
ATOM 6946 C C . GLY D 1 139 ? 37.582 -20.621 34.474 1.00 24.55 139 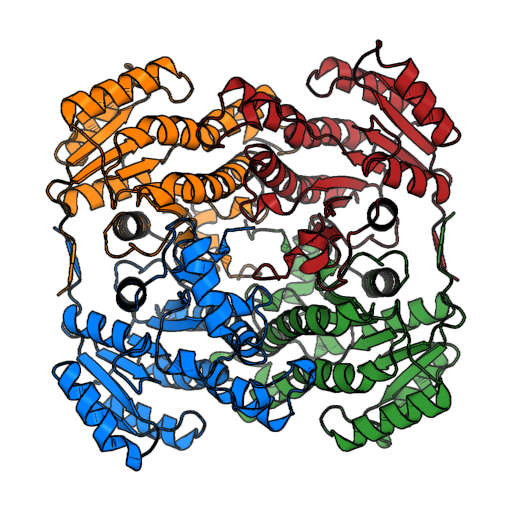GLY D C 1
ATOM 6947 O O . GLY D 1 139 ? 36.498 -21.126 34.765 1.00 24.52 139 GLY D O 1
ATOM 6948 N N . GLY D 1 140 ? 37.959 -19.397 34.848 1.00 23.24 140 GLY D N 1
ATOM 6949 C CA . GLY D 1 140 ? 37.170 -18.558 35.740 1.00 21.89 140 GLY D CA 1
ATOM 6950 C C . GLY D 1 140 ? 35.974 -17.942 35.024 1.00 20.11 140 GLY D C 1
ATOM 6951 O O . GLY D 1 140 ? 35.792 -18.100 33.799 1.00 20.29 140 GLY D O 1
ATOM 6952 N N . GLY D 1 141 ? 35.125 -17.280 35.796 1.00 19.69 141 GLY D N 1
ATOM 6953 C CA . GLY D 1 141 ? 33.910 -16.734 35.202 1.00 18.74 141 GLY D CA 1
ATOM 6954 C C . GLY D 1 141 ? 33.193 -15.747 36.066 1.00 17.62 141 GLY D C 1
ATOM 6955 O O . GLY D 1 141 ? 33.382 -15.684 37.282 1.00 16.70 141 GLY D O 1
ATOM 6956 N N . ILE D 1 142 ? 32.351 -14.973 35.387 1.00 16.68 142 ILE D N 1
ATOM 6957 C CA . ILE D 1 142 ? 31.475 -14.002 35.991 1.00 15.75 142 ILE D CA 1
ATOM 6958 C C . ILE D 1 142 ? 30.082 -14.346 35.492 1.00 15.43 142 ILE D C 1
ATOM 6959 O O . ILE D 1 142 ? 29.879 -14.593 34.311 1.00 15.30 142 ILE D O 1
ATOM 6964 N N . VAL D 1 143 ? 29.131 -14.332 36.410 1.00 14.98 143 VAL D N 1
ATOM 6965 C CA . VAL D 1 143 ? 27.688 -14.471 36.110 1.00 16.32 143 VAL D CA 1
ATOM 6966 C C . VAL D 1 143 ? 26.873 -13.378 36.771 1.00 16.44 143 VAL D C 1
ATOM 6967 O O . VAL D 1 143 ? 27.097 -13.039 37.928 1.00 16.26 143 VAL D O 1
ATOM 6971 N N . THR D 1 144 ? 25.929 -12.807 36.020 1.00 15.48 144 THR D N 1
ATOM 6972 C CA . THR D 1 144 ? 25.063 -11.777 36.531 1.00 14.94 144 THR D CA 1
ATOM 6973 C C . THR D 1 144 ? 23.623 -12.204 36.304 1.00 16.10 144 THR D C 1
ATOM 6974 O O . THR D 1 144 ? 23.350 -13.159 35.586 1.00 17.28 144 THR D O 1
ATOM 6978 N N . LEU D 1 145 ? 22.729 -11.481 36.946 1.00 16.53 145 LEU D N 1
ATOM 6979 C CA . LEU D 1 145 ? 21.300 -11.755 36.913 1.00 16.71 145 LEU D CA 1
ATOM 6980 C C . LEU D 1 145 ? 20.546 -10.681 36.126 1.00 16.33 145 LEU D C 1
ATOM 6981 O O . LEU D 1 145 ? 20.829 -9.459 36.276 1.00 16.34 145 LEU D O 1
ATOM 6986 N N . THR D 1 146 ? 19.599 -11.119 35.302 1.00 14.91 146 THR D N 1
ATOM 6987 C CA . THR D 1 146 ? 18.807 -10.200 34.497 1.00 14.94 146 THR D CA 1
ATOM 6988 C C . THR D 1 146 ? 17.338 -10.616 34.429 1.00 16.07 146 THR D C 1
ATOM 6989 O O . THR D 1 146 ? 16.916 -11.565 35.089 1.00 15.56 146 THR D O 1
ATOM 6993 N N . TYR D 1 147 ? 16.573 -9.901 33.618 1.00 15.86 147 TYR D N 1
ATOM 6994 C CA . TYR D 1 147 ? 15.164 -10.096 33.493 1.00 15.96 147 TYR D CA 1
ATOM 6995 C C . TYR D 1 147 ? 14.743 -9.663 32.088 1.00 15.92 147 TYR D C 1
ATOM 6996 O O . TYR D 1 147 ? 15.312 -8.722 31.531 1.00 15.55 147 TYR D O 1
ATOM 7005 N N . TYR D 1 148 ? 13.748 -10.366 31.559 1.00 16.26 148 TYR D N 1
ATOM 7006 C CA . TYR D 1 148 ? 13.340 -10.225 30.168 1.00 16.53 148 TYR D CA 1
ATOM 7007 C C . TYR D 1 148 ? 12.806 -8.841 29.775 1.00 16.68 148 TYR D C 1
ATOM 7008 O O . TYR D 1 148 ? 12.710 -8.549 28.592 1.00 16.21 148 TYR D O 1
ATOM 7017 N N . ALA D 1 149 ? 12.507 -8.000 30.759 1.00 16.60 149 ALA D N 1
ATOM 7018 C CA . ALA D 1 149 ? 12.142 -6.601 30.535 1.00 16.62 149 ALA D CA 1
ATOM 7019 C C . ALA D 1 149 ? 13.241 -5.803 29.772 1.00 17.20 149 ALA D C 1
ATOM 7020 O O . ALA D 1 149 ? 12.990 -4.715 29.209 1.00 17.53 149 ALA D O 1
ATOM 7022 N N . SER D 1 150 ? 14.463 -6.331 29.718 1.00 17.41 150 SER D N 1
ATOM 7023 C CA . SER D 1 150 ? 15.485 -5.735 28.874 1.00 17.57 150 SER D CA 1
ATOM 7024 C C . SER D 1 150 ? 15.043 -5.641 27.414 1.00 18.43 150 SER D C 1
ATOM 7025 O O . SER D 1 150 ? 15.396 -4.680 26.725 1.00 19.60 150 SER D O 1
ATOM 7028 N N . GLU D 1 151 ? 14.249 -6.625 26.967 1.00 18.24 151 GLU D N 1
ATOM 7029 C CA . GLU D 1 151 ? 13.836 -6.722 25.578 1.00 19.12 151 GLU D CA 1
ATOM 7030 C C . GLU D 1 151 ? 12.353 -6.427 25.355 1.00 17.60 151 GLU D C 1
ATOM 7031 O O . GLU D 1 151 ? 11.962 -6.082 24.245 1.00 17.56 151 GLU D O 1
ATOM 7037 N N . LYS D 1 152 ? 11.529 -6.614 26.381 1.00 17.47 152 LYS D N 1
ATOM 7038 C CA . LYS D 1 152 ? 10.059 -6.457 26.281 1.00 18.11 152 LYS D CA 1
ATOM 7039 C C . LYS D 1 152 ? 9.583 -5.492 27.339 1.00 18.79 152 LYS D C 1
ATOM 7040 O O . LYS D 1 152 ? 10.143 -5.427 28.429 1.00 21.36 152 LYS D O 1
ATOM 7046 N N . VAL D 1 153 ? 8.577 -4.706 27.014 1.00 18.00 153 VAL D N 1
ATOM 7047 C CA . VAL D 1 153 ? 8.068 -3.741 27.984 1.00 17.61 153 VAL D CA 1
ATOM 7048 C C . VAL D 1 153 ? 7.260 -4.432 29.079 1.00 18.48 153 VAL D C 1
ATOM 7049 O O . VAL D 1 153 ? 6.198 -4.987 28.800 1.00 19.44 153 VAL D O 1
ATOM 7053 N N . VAL D 1 154 ? 7.775 -4.366 30.307 1.00 19.02 154 VAL D N 1
ATOM 7054 C CA . VAL D 1 154 ? 7.076 -4.802 31.531 1.00 20.51 154 VAL D CA 1
ATOM 7055 C C . VAL D 1 154 ? 6.730 -3.539 32.315 1.00 22.17 154 VAL D C 1
ATOM 7056 O O . VAL D 1 154 ? 7.591 -2.909 32.923 1.00 21.06 154 VAL D O 1
ATOM 7060 N N . PRO D 1 155 ? 5.449 -3.137 32.283 1.00 24.02 155 PRO D N 1
ATOM 7061 C CA . PRO D 1 155 ? 5.089 -1.916 32.981 1.00 26.31 155 PRO D CA 1
ATOM 7062 C C . PRO D 1 155 ? 5.478 -1.942 34.458 1.00 26.76 155 PRO D C 1
ATOM 7063 O O . PRO D 1 155 ? 5.414 -2.992 35.131 1.00 28.58 155 PRO D O 1
ATOM 7067 N N . LYS D 1 156 ? 5.934 -0.789 34.917 1.00 27.53 156 LYS D N 1
ATOM 7068 C CA . LYS D 1 156 ? 6.369 -0.563 36.296 1.00 28.30 156 LYS D CA 1
ATOM 7069 C C . LYS D 1 156 ? 7.790 -1.043 36.578 1.00 26.48 156 LYS D C 1
ATOM 7070 O O . LYS D 1 156 ? 8.360 -0.645 37.587 1.00 27.50 156 LYS D O 1
ATOM 7076 N N . TYR D 1 157 ? 8.389 -1.857 35.695 1.00 23.18 157 TYR D N 1
ATOM 7077 C CA . TYR D 1 157 ? 9.793 -2.218 35.865 1.00 21.42 157 TYR D CA 1
ATOM 7078 C C . TYR D 1 157 ? 10.682 -1.014 35.443 1.00 19.58 157 TYR D C 1
ATOM 7079 O O . TYR D 1 157 ? 11.812 -0.868 35.926 1.00 19.10 157 TYR D O 1
ATOM 7088 N N . ASN D 1 158 ? 10.145 -0.155 34.576 1.00 18.71 158 ASN D N 1
ATOM 7089 C CA . ASN D 1 158 ? 10.703 1.189 34.320 1.00 18.18 158 ASN D CA 1
ATOM 7090 C C . ASN D 1 158 ? 12.220 1.167 34.117 1.00 16.76 158 ASN D C 1
ATOM 7091 O O . ASN D 1 158 ? 12.718 0.360 33.318 1.00 16.25 158 ASN D O 1
ATOM 7096 N N . VAL D 1 159 ? 12.981 2.017 34.817 1.00 16.07 159 VAL D N 1
ATOM 7097 C CA . VAL D 1 159 ? 14.398 2.129 34.555 1.00 15.33 159 VAL D CA 1
ATOM 7098 C C . VAL D 1 159 ? 15.154 0.824 34.795 1.00 15.12 159 VAL D C 1
ATOM 7099 O O . VAL D 1 159 ? 16.239 0.631 34.258 1.00 14.99 159 VAL D O 1
ATOM 7103 N N . MET D 1 160 ? 14.627 -0.084 35.614 1.00 14.83 160 MET D N 1
ATOM 7104 C CA . MET D 1 160 ? 15.345 -1.351 35.791 1.00 14.63 160 MET D CA 1
ATOM 7105 C C . MET D 1 160 ? 15.445 -2.136 34.463 1.00 13.85 160 MET D C 1
ATOM 7106 O O . MET D 1 160 ? 16.427 -2.818 34.241 1.00 14.55 160 MET D O 1
ATOM 7111 N N . ALA D 1 161 ? 14.456 -1.991 33.596 1.00 14.61 161 ALA D N 1
ATOM 7112 C CA . ALA D 1 161 ? 14.463 -2.616 32.246 1.00 14.15 161 ALA D CA 1
ATOM 7113 C C . ALA D 1 161 ? 15.646 -2.080 31.466 1.00 13.64 161 ALA D C 1
ATOM 7114 O O . ALA D 1 161 ? 16.362 -2.829 30.768 1.00 13.16 161 ALA D O 1
ATOM 7116 N N . ILE D 1 162 ? 15.814 -0.763 31.522 1.00 12.97 162 ILE D N 1
ATOM 7117 C CA . ILE D 1 162 ? 16.866 -0.102 30.810 1.00 13.88 162 ILE D CA 1
ATOM 7118 C C . ILE D 1 162 ? 18.211 -0.485 31.401 1.00 13.54 162 ILE D C 1
ATOM 7119 O O . ILE D 1 162 ? 19.200 -0.736 30.667 1.00 13.25 162 ILE D O 1
ATOM 7124 N N . ALA D 1 163 ? 18.305 -0.565 32.712 1.00 13.61 163 ALA D N 1
ATOM 7125 C CA . ALA D 1 163 ? 19.511 -1.011 33.342 1.00 13.00 163 ALA D CA 1
ATOM 7126 C C . ALA D 1 163 ? 19.854 -2.446 32.920 1.00 13.63 163 ALA D C 1
ATOM 7127 O O . ALA D 1 163 ? 21.010 -2.772 32.711 1.00 13.41 163 ALA D O 1
ATOM 7129 N N . LYS D 1 164 ? 18.880 -3.316 32.812 1.00 12.68 164 LYS D N 1
ATOM 7130 C CA . LYS D 1 164 ? 19.148 -4.708 32.387 1.00 12.75 164 LYS D CA 1
ATOM 7131 C C . LYS D 1 164 ? 19.592 -4.781 30.916 1.00 12.89 164 LYS D C 1
ATOM 7132 O O . LYS D 1 164 ? 20.444 -5.599 30.575 1.00 12.65 164 LYS D O 1
ATOM 7138 N N . ALA D 1 165 ? 19.040 -3.925 30.051 1.00 13.01 165 ALA D N 1
ATOM 7139 C CA . ALA D 1 165 ? 19.499 -3.837 28.669 1.00 13.33 165 ALA D CA 1
ATOM 7140 C C . ALA D 1 165 ? 21.013 -3.460 28.647 1.00 12.17 165 ALA D C 1
ATOM 7141 O O . ALA D 1 165 ? 21.828 -4.064 27.933 1.00 12.70 165 ALA D O 1
ATOM 7143 N N . ALA D 1 166 ? 21.373 -2.453 29.433 1.00 13.26 166 ALA D N 1
ATOM 7144 C CA . ALA D 1 166 ? 22.779 -2.033 29.574 1.00 12.50 166 ALA D CA 1
ATOM 7145 C C . ALA D 1 166 ? 23.659 -3.129 30.158 1.00 12.99 166 ALA D C 1
ATOM 7146 O O . ALA D 1 166 ? 24.838 -3.305 29.735 1.00 13.24 166 ALA D O 1
ATOM 7148 N N . LEU D 1 167 ? 23.121 -3.864 31.115 1.00 13.25 167 LEU D N 1
ATOM 7149 C CA . LEU D 1 167 ? 23.830 -4.968 31.757 1.00 13.26 167 LEU D CA 1
ATOM 7150 C C . LEU D 1 167 ? 24.096 -6.087 30.757 1.00 13.27 167 LEU D C 1
ATOM 7151 O O . LEU D 1 167 ? 25.173 -6.642 30.742 1.00 13.30 167 LEU D O 1
ATOM 7156 N N . GLU D 1 168 ? 23.098 -6.466 29.960 1.00 13.44 168 GLU D N 1
ATOM 7157 C CA . GLU D 1 168 ? 23.281 -7.587 29.010 1.00 12.75 168 GLU D CA 1
ATOM 7158 C C . GLU D 1 168 ? 24.299 -7.205 27.910 1.00 12.51 168 GLU D C 1
ATOM 7159 O O . GLU D 1 168 ? 25.137 -8.013 27.491 1.00 13.04 168 GLU D O 1
ATOM 7165 N N . ALA D 1 169 ? 24.222 -5.960 27.441 1.00 12.09 169 ALA D N 1
ATOM 7166 C CA . ALA D 1 169 ? 25.224 -5.481 26.464 1.00 12.12 169 ALA D CA 1
ATOM 7167 C C . ALA D 1 169 ? 26.595 -5.515 27.092 1.00 12.28 169 ALA D C 1
ATOM 7168 O O . ALA D 1 169 ? 27.593 -5.893 26.428 1.00 13.16 169 ALA D O 1
ATOM 7170 N N . SER D 1 170 ? 26.676 -5.174 28.366 1.00 13.12 170 SER D N 1
ATOM 7171 C CA . SER D 1 170 ? 27.962 -5.177 29.107 1.00 13.21 170 SER D CA 1
ATOM 7172 C C . SER D 1 170 ? 28.494 -6.599 29.186 1.00 12.91 170 SER D C 1
ATOM 7173 O O . SER D 1 170 ? 29.696 -6.849 29.036 1.00 14.11 170 SER D O 1
ATOM 7176 N N . VAL D 1 171 ? 27.616 -7.561 29.399 1.00 13.16 171 VAL D N 1
ATOM 7177 C CA . VAL D 1 171 ? 27.997 -8.960 29.431 1.00 12.93 171 VAL D CA 1
ATOM 7178 C C . VAL D 1 171 ? 28.676 -9.372 28.117 1.00 13.40 171 VAL D C 1
ATOM 7179 O O . VAL D 1 171 ? 29.713 -10.042 28.130 1.00 13.66 171 VAL D O 1
ATOM 7183 N N . ARG D 1 172 ? 28.106 -9.004 26.983 1.00 12.90 172 ARG D N 1
ATOM 7184 C CA . ARG D 1 172 ? 28.679 -9.336 25.683 1.00 13.66 172 ARG D CA 1
ATOM 7185 C C . ARG D 1 172 ? 30.082 -8.729 25.504 1.00 13.68 172 ARG D C 1
ATOM 7186 O O . ARG D 1 172 ? 31.023 -9.438 25.114 1.00 15.01 172 ARG D O 1
ATOM 7194 N N . TYR D 1 173 ? 30.201 -7.427 25.737 1.00 14.91 173 TYR D N 1
ATOM 7195 C CA . TYR D 1 173 ? 31.503 -6.776 25.633 1.00 14.99 173 TYR D CA 1
ATOM 7196 C C . TYR D 1 173 ? 32.539 -7.348 26.594 1.00 15.78 173 TYR D C 1
ATOM 7197 O O . TYR D 1 173 ? 33.730 -7.547 26.177 1.00 17.23 173 TYR D O 1
ATOM 7206 N N . LEU D 1 174 ? 32.170 -7.568 27.848 1.00 15.89 174 LEU D N 1
ATOM 7207 C CA . LEU D 1 174 ? 33.108 -8.154 28.834 1.00 15.57 174 LEU D CA 1
ATOM 7208 C C . LEU D 1 174 ? 33.488 -9.580 28.456 1.00 16.22 174 LEU D C 1
ATOM 7209 O O . LEU D 1 174 ? 34.656 -10.001 28.614 1.00 17.04 174 LEU D O 1
ATOM 7214 N N . ALA D 1 175 ? 32.545 -10.367 27.923 1.00 15.46 175 ALA D N 1
ATOM 7215 C CA . ALA D 1 175 ? 32.891 -11.694 27.387 1.00 15.37 175 ALA D CA 1
ATOM 7216 C C . ALA D 1 175 ? 33.990 -11.619 26.313 1.00 16.13 175 ALA D C 1
ATOM 7217 O O . ALA D 1 175 ? 34.949 -12.419 26.332 1.00 15.98 175 ALA D O 1
ATOM 7219 N N . TYR D 1 176 ? 33.868 -10.656 25.405 1.00 16.79 176 TYR D N 1
ATOM 7220 C CA . TYR D 1 176 ? 34.873 -10.430 24.386 1.00 18.07 176 TYR D CA 1
ATOM 7221 C C . TYR D 1 176 ? 36.230 -10.043 25.004 1.00 18.96 176 TYR D C 1
ATOM 7222 O O . TYR D 1 176 ? 37.272 -10.608 24.611 1.00 18.70 176 TYR D O 1
ATOM 7231 N N . GLU D 1 177 ? 36.205 -9.159 25.991 1.00 18.09 177 GLU D N 1
ATOM 7232 C CA . GLU D 1 177 ? 37.474 -8.619 26.540 1.00 18.94 177 GLU D CA 1
ATOM 7233 C C . GLU D 1 177 ? 38.160 -9.591 27.497 1.00 20.43 177 GLU D C 1
ATOM 7234 O O . GLU D 1 177 ? 39.414 -9.603 27.591 1.00 20.68 177 GLU D O 1
ATOM 7240 N N . LEU D 1 178 ? 37.392 -10.432 28.188 1.00 19.96 178 LEU D N 1
ATOM 7241 C CA . LEU D 1 178 ? 37.965 -11.397 29.117 1.00 20.48 178 LEU D CA 1
ATOM 7242 C C . LEU D 1 178 ? 38.223 -12.787 28.514 1.00 22.61 178 LEU D C 1
ATOM 7243 O O . LEU D 1 178 ? 38.960 -13.611 29.096 1.00 22.37 178 LEU D O 1
ATOM 7248 N N . GLY D 1 179 ? 37.617 -13.072 27.364 1.00 23.85 179 GLY D N 1
ATOM 7249 C CA . GLY D 1 179 ? 37.863 -14.334 26.662 1.00 25.64 179 GLY D CA 1
ATOM 7250 C C . GLY D 1 179 ? 39.317 -14.785 26.474 1.00 27.43 179 GLY D C 1
ATOM 7251 O O . GLY D 1 179 ? 39.591 -15.975 26.679 1.00 27.74 179 GLY D O 1
ATOM 7252 N N . PRO D 1 180 ? 40.244 -13.872 26.093 1.00 29.85 180 PRO D N 1
ATOM 7253 C CA . PRO D 1 180 ? 41.669 -14.261 25.956 1.00 31.10 180 PRO D CA 1
ATOM 7254 C C . PRO D 1 180 ? 42.294 -14.891 27.203 1.00 31.52 180 PRO D C 1
ATOM 7255 O O . PRO D 1 180 ? 43.250 -15.675 27.088 1.00 31.88 180 PRO D O 1
ATOM 7259 N N . LYS D 1 181 ? 41.801 -14.526 28.380 1.00 30.66 181 LYS D N 1
ATOM 7260 C CA . LYS D 1 181 ? 42.274 -15.124 29.618 1.00 30.32 181 LYS D CA 1
ATOM 7261 C C . LYS D 1 181 ? 41.625 -16.442 29.948 1.00 28.64 181 LYS D C 1
ATOM 7262 O O . LYS D 1 181 ? 41.952 -17.043 30.967 1.00 29.61 181 LYS D O 1
ATOM 7268 N N . GLY D 1 182 ? 40.727 -16.912 29.094 1.00 26.16 182 GLY D N 1
ATOM 7269 C CA . GLY D 1 182 ? 39.986 -18.122 29.367 1.00 25.13 182 GLY D CA 1
ATOM 7270 C C . GLY D 1 182 ? 38.943 -17.899 30.445 1.00 23.32 182 GLY D C 1
ATOM 7271 O O . GLY D 1 182 ? 38.598 -18.819 31.172 1.00 24.78 182 GLY D O 1
ATOM 7272 N N . VAL D 1 183 ? 38.434 -16.664 30.538 1.00 21.54 183 VAL D N 1
ATOM 7273 C CA . VAL D 1 183 ? 37.408 -16.317 31.514 1.00 20.12 183 VAL D CA 1
ATOM 7274 C C . VAL D 1 183 ? 36.075 -16.045 30.795 1.00 17.91 183 VAL D C 1
ATOM 7275 O O . VAL D 1 183 ? 36.056 -15.357 29.820 1.00 19.82 183 VAL D O 1
ATOM 7279 N N . ARG D 1 184 ? 34.989 -16.574 31.322 1.00 17.46 184 ARG D N 1
ATOM 7280 C CA . ARG D 1 184 ? 33.690 -16.490 30.662 1.00 16.47 184 ARG D CA 1
ATOM 7281 C C . ARG D 1 184 ? 32.782 -15.508 31.410 1.00 16.06 184 ARG D C 1
ATOM 7282 O O . ARG D 1 184 ? 32.957 -15.269 32.584 1.00 16.12 184 ARG D O 1
ATOM 7290 N N . VAL D 1 185 ? 31.840 -14.901 30.673 1.00 14.95 185 VAL D N 1
ATOM 7291 C CA . VAL D 1 185 ? 30.917 -13.934 31.263 1.00 14.26 185 VAL D CA 1
ATOM 7292 C C . VAL D 1 185 ? 29.554 -14.233 30.685 1.00 13.85 185 VAL D C 1
ATOM 7293 O O . VAL D 1 185 ? 29.405 -14.242 29.490 1.00 14.65 185 VAL D O 1
ATOM 7297 N N . ASN D 1 186 ? 28.595 -14.506 31.553 1.00 14.59 186 ASN D N 1
ATOM 7298 C CA . ASN D 1 186 ? 27.210 -14.869 31.169 1.00 13.91 186 ASN D CA 1
ATOM 7299 C C . ASN D 1 186 ? 26.153 -14.217 32.084 1.00 14.53 186 ASN D C 1
ATOM 7300 O O . ASN D 1 186 ? 26.439 -13.786 33.212 1.00 14.96 186 ASN D O 1
ATOM 7305 N N . ALA D 1 187 ? 24.913 -14.142 31.589 1.00 14.08 187 ALA D N 1
ATOM 7306 C CA . ALA D 1 187 ? 23.805 -13.643 32.367 1.00 13.48 187 ALA D CA 1
ATOM 7307 C C . ALA D 1 187 ? 22.737 -14.727 32.484 1.00 14.34 187 ALA D C 1
ATOM 7308 O O . ALA D 1 187 ? 22.559 -15.551 31.583 1.00 14.12 187 ALA D O 1
ATOM 7310 N N . ILE D 1 188 ? 22.063 -14.725 33.626 1.00 14.04 188 ILE D N 1
ATOM 7311 C CA . ILE D 1 188 ? 20.920 -15.586 33.861 1.00 14.57 188 ILE D CA 1
ATOM 7312 C C . ILE D 1 188 ? 19.680 -14.707 33.894 1.00 13.72 188 ILE D C 1
ATOM 7313 O O . ILE D 1 188 ? 19.571 -13.805 34.727 1.00 14.06 188 ILE D O 1
ATOM 7318 N N . SER D 1 189 ? 18.765 -14.934 32.968 1.00 14.16 189 SER D N 1
ATOM 7319 C CA . SER D 1 189 ? 17.507 -14.187 32.976 1.00 13.57 189 SER D CA 1
ATOM 7320 C C . SER D 1 189 ? 16.472 -15.033 33.673 1.00 14.94 189 SER D C 1
ATOM 7321 O O . SER D 1 189 ? 16.043 -16.077 33.168 1.00 14.59 189 SER D O 1
ATOM 7324 N N . ALA D 1 190 ? 16.146 -14.647 34.892 1.00 15.59 190 ALA D N 1
ATOM 7325 C CA . ALA D 1 190 ? 15.258 -15.424 35.753 1.00 16.43 190 ALA D CA 1
ATOM 7326 C C . ALA D 1 190 ? 13.812 -14.924 35.703 1.00 16.67 190 ALA D C 1
ATOM 7327 O O . ALA D 1 190 ? 13.529 -13.738 35.587 1.00 17.71 190 ALA D O 1
ATOM 7329 N N . GLY D 1 191 ? 12.889 -15.850 35.861 1.00 17.56 191 GLY D N 1
ATOM 7330 C CA . GLY D 1 191 ? 11.524 -15.503 36.109 1.00 17.97 191 GLY D CA 1
ATOM 7331 C C . GLY D 1 191 ? 11.327 -15.133 37.577 1.00 19.80 191 GLY D C 1
ATOM 7332 O O . GLY D 1 191 ? 12.220 -15.286 38.395 1.00 20.39 191 GLY D O 1
ATOM 7333 N N . PRO D 1 192 ? 10.133 -14.671 37.910 1.00 22.27 192 PRO D N 1
ATOM 7334 C CA . PRO D 1 192 ? 9.871 -14.360 39.313 1.00 23.98 192 PRO D CA 1
ATOM 7335 C C . PRO D 1 192 ? 9.858 -15.571 40.213 1.00 25.15 192 PRO D C 1
ATOM 7336 O O . PRO D 1 192 ? 9.500 -16.662 39.776 1.00 25.21 192 PRO D O 1
ATOM 7340 N N . VAL D 1 193 ? 10.267 -15.366 41.465 1.00 27.05 193 VAL D N 1
ATOM 7341 C CA . VAL D 1 193 ? 10.204 -16.371 42.540 1.00 28.68 193 VAL D CA 1
ATOM 7342 C C . VAL D 1 193 ? 9.471 -15.753 43.766 1.00 30.31 193 VAL D C 1
ATOM 7343 O O . VAL D 1 193 ? 9.475 -14.520 43.937 1.00 32.50 193 VAL D O 1
ATOM 7347 N N . TYR D 1 208 ? 2.229 -13.214 39.060 1.00 47.73 208 TYR D N 1
ATOM 7348 C CA . TYR D 1 208 ? 2.810 -14.443 39.613 1.00 47.34 208 TYR D CA 1
ATOM 7349 C C . TYR D 1 208 ? 1.948 -15.664 39.285 1.00 46.35 208 TYR D C 1
ATOM 7350 O O . TYR D 1 208 ? 2.435 -16.661 38.755 1.00 45.65 208 TYR D O 1
ATOM 7359 N N . ASP D 1 209 ? 0.662 -15.578 39.617 1.00 45.40 209 ASP D N 1
ATOM 7360 C CA . ASP D 1 209 ? -0.314 -16.570 39.171 1.00 44.52 209 ASP D CA 1
ATOM 7361 C C . ASP D 1 209 ? -0.457 -16.433 37.660 1.00 42.46 209 ASP D C 1
ATOM 7362 O O . ASP D 1 209 ? -0.690 -17.424 36.976 1.00 42.04 209 ASP D O 1
ATOM 7367 N N . ARG D 1 210 ? -0.321 -15.206 37.154 1.00 40.36 210 ARG D N 1
ATOM 7368 C CA . ARG D 1 210 ? -0.376 -14.954 35.714 1.00 39.61 210 ARG D CA 1
ATOM 7369 C C . ARG D 1 210 ? 0.854 -15.540 35.002 1.00 37.51 210 ARG D C 1
ATOM 7370 O O . ARG D 1 210 ? 0.748 -16.100 33.900 1.00 37.18 210 ARG D O 1
ATOM 7378 N N . VAL D 1 211 ? 2.021 -15.453 35.634 1.00 34.89 211 VAL D N 1
ATOM 7379 C CA . VAL D 1 211 ? 3.194 -16.111 35.073 1.00 32.85 211 VAL D CA 1
ATOM 7380 C C . VAL D 1 211 ? 2.967 -17.628 35.042 1.00 32.06 211 VAL D C 1
ATOM 7381 O O . VAL D 1 211 ? 3.178 -18.267 34.018 1.00 30.82 211 VAL D O 1
ATOM 7385 N N . ALA D 1 212 ? 2.481 -18.196 36.144 1.00 30.14 212 ALA D N 1
ATOM 7386 C CA . ALA D 1 212 ? 2.192 -19.611 36.193 1.00 29.88 212 ALA D CA 1
ATOM 7387 C C . ALA D 1 212 ? 1.138 -20.041 35.168 1.00 29.53 212 ALA D C 1
ATOM 7388 O O . ALA D 1 212 ? 1.243 -21.131 34.635 1.00 31.02 212 ALA D O 1
ATOM 7390 N N . GLN D 1 213 ? 0.167 -19.195 34.850 1.00 28.43 213 GLN D N 1
ATOM 7391 C CA . GLN D 1 213 ? -0.875 -19.573 33.883 1.00 28.73 213 GLN D CA 1
ATOM 7392 C C . GLN D 1 213 ? -0.390 -19.557 32.430 1.00 27.03 213 GLN D C 1
ATOM 7393 O O . GLN D 1 213 ? -0.934 -20.261 31.564 1.00 27.11 213 GLN D O 1
ATOM 7399 N N . THR D 1 214 ? 0.602 -18.718 32.155 1.00 24.84 214 THR D N 1
ATOM 7400 C CA . THR D 1 214 ? 1.071 -18.506 30.789 1.00 22.99 214 THR D CA 1
ATOM 7401 C C . THR D 1 214 ? 2.307 -19.337 30.464 1.00 21.03 214 THR D C 1
ATOM 7402 O O . THR D 1 214 ? 2.469 -19.742 29.311 1.00 20.77 214 THR D O 1
ATOM 7406 N N . ALA D 1 215 ? 3.153 -19.588 31.458 1.00 19.97 215 ALA D N 1
ATOM 7407 C CA . ALA D 1 215 ? 4.402 -20.328 31.236 1.00 18.93 215 ALA D CA 1
ATOM 7408 C C . ALA D 1 215 ? 4.118 -21.745 30.746 1.00 19.36 215 ALA D C 1
ATOM 7409 O O . ALA D 1 215 ? 3.255 -22.432 31.284 1.00 18.62 215 ALA D O 1
ATOM 7411 N N . PRO D 1 216 ? 4.888 -22.234 29.765 1.00 18.32 216 PRO D N 1
ATOM 7412 C CA . PRO D 1 216 ? 4.750 -23.623 29.323 1.00 18.19 216 PRO D CA 1
ATOM 7413 C C . PRO D 1 216 ? 4.667 -24.676 30.425 1.00 18.58 216 PRO D C 1
ATOM 7414 O O . PRO D 1 216 ? 3.878 -25.619 30.299 1.00 18.88 216 PRO D O 1
ATOM 7418 N N . LEU D 1 217 ? 5.522 -24.582 31.448 1.00 19.44 217 LEU D N 1
ATOM 7419 C CA . LEU D 1 217 ? 5.505 -25.535 32.583 1.00 19.74 217 LEU D CA 1
ATOM 7420 C C . LEU D 1 217 ? 4.355 -25.292 33.560 1.00 21.20 217 LEU D C 1
ATOM 7421 O O . LEU D 1 217 ? 4.186 -26.076 34.506 1.00 22.23 217 LEU D O 1
ATOM 7426 N N . ARG D 1 218 ? 3.585 -24.233 33.341 1.00 21.57 218 ARG D N 1
ATOM 7427 C CA . ARG D 1 218 ? 2.410 -23.895 34.159 1.00 22.89 218 ARG D CA 1
ATOM 7428 C C . ARG D 1 218 ? 2.723 -23.753 35.659 1.00 23.06 218 ARG D C 1
ATOM 7429 O O . ARG D 1 218 ? 1.916 -24.108 36.544 1.00 23.84 218 ARG D O 1
ATOM 7437 N N . ARG D 1 219 ? 3.893 -23.205 35.944 1.00 22.42 219 ARG D N 1
ATOM 7438 C CA . ARG D 1 219 ? 4.338 -22.950 37.296 1.00 22.20 219 ARG D CA 1
ATOM 7439 C C . ARG D 1 219 ? 5.438 -21.917 37.257 1.00 22.26 219 ARG D C 1
ATOM 7440 O O . ARG D 1 219 ? 6.004 -21.643 36.195 1.00 21.20 219 ARG D O 1
ATOM 7448 N N . ASN D 1 220 ? 5.765 -21.372 38.415 1.00 21.18 220 ASN D N 1
ATOM 7449 C CA . ASN D 1 220 ? 6.913 -20.496 38.544 1.00 21.01 220 ASN D CA 1
ATOM 7450 C C . ASN D 1 220 ? 8.157 -21.292 38.755 1.00 20.35 220 ASN D C 1
ATOM 7451 O O . ASN D 1 220 ? 8.111 -22.447 39.166 1.00 20.65 220 ASN D O 1
ATOM 7456 N N . ILE D 1 221 ? 9.300 -20.666 38.486 1.00 18.32 221 ILE D N 1
ATOM 7457 C CA . ILE D 1 221 ? 10.560 -21.258 38.766 1.00 18.20 221 ILE D CA 1
ATOM 7458 C C . ILE D 1 221 ? 10.847 -21.116 40.277 1.00 18.10 221 ILE D C 1
ATOM 7459 O O . ILE D 1 221 ? 10.191 -20.319 40.966 1.00 19.17 221 ILE D O 1
ATOM 7464 N N . THR D 1 222 ? 11.811 -21.891 40.737 1.00 19.11 222 THR D N 1
ATOM 7465 C CA . THR D 1 222 ? 12.312 -21.782 42.107 1.00 20.32 222 THR D CA 1
ATOM 7466 C C . THR D 1 222 ? 13.697 -21.121 42.175 1.00 20.38 222 THR D C 1
ATOM 7467 O O . THR D 1 222 ? 14.435 -21.071 41.201 1.00 19.52 222 THR D O 1
ATOM 7471 N N . GLN D 1 223 ? 14.105 -20.666 43.365 1.00 21.18 223 GLN D N 1
ATOM 7472 C CA . GLN D 1 223 ? 15.447 -20.117 43.477 1.00 21.23 223 GLN D CA 1
ATOM 7473 C C . GLN D 1 223 ? 16.529 -21.173 43.255 1.00 20.34 223 GLN D C 1
ATOM 7474 O O . GLN D 1 223 ? 17.602 -20.861 42.764 1.00 20.23 223 GLN D O 1
ATOM 7480 N N . GLU D 1 224 ? 16.257 -22.425 43.601 1.00 19.48 224 GLU D N 1
ATOM 7481 C CA . GLU D 1 224 ? 17.214 -23.511 43.398 1.00 19.43 224 GLU D CA 1
ATOM 7482 C C . GLU D 1 224 ? 17.455 -23.751 41.900 1.00 17.32 224 GLU D C 1
ATOM 7483 O O . GLU D 1 224 ? 18.548 -24.105 41.514 1.00 18.25 224 GLU D O 1
ATOM 7494 N N . GLU D 1 225 ? 16.432 -23.561 41.091 1.00 17.73 225 GLU D N 1
ATOM 7495 C CA . GLU D 1 225 ? 16.573 -23.647 39.635 1.00 17.48 225 GLU D CA 1
ATOM 7496 C C . GLU D 1 225 ? 17.536 -22.592 39.100 1.00 17.38 225 GLU D C 1
ATOM 7497 O O . GLU D 1 225 ? 18.341 -22.886 38.188 1.00 17.60 225 GLU D O 1
ATOM 7503 N N . VAL D 1 226 ? 17.488 -21.389 39.660 1.00 17.15 226 VAL D N 1
ATOM 7504 C CA . VAL D 1 226 ? 18.449 -20.355 39.317 1.00 17.46 226 VAL D CA 1
ATOM 7505 C C . VAL D 1 226 ? 19.838 -20.718 39.825 1.00 16.69 226 VAL D C 1
ATOM 7506 O O . VAL D 1 226 ? 20.850 -20.609 39.101 1.00 16.99 226 VAL D O 1
ATOM 7510 N N . GLY D 1 227 ? 19.918 -21.179 41.079 1.00 16.18 227 GLY D N 1
ATOM 7511 C CA 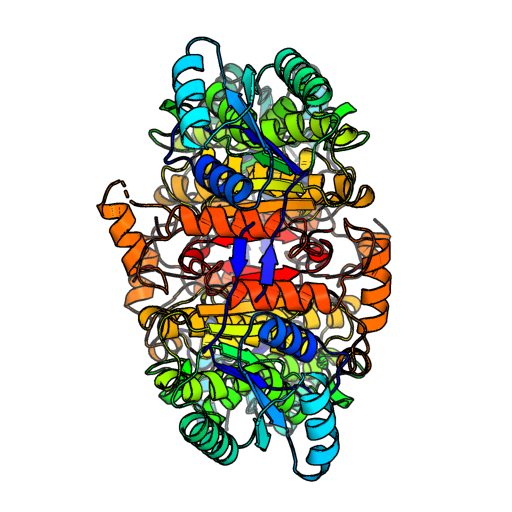. GLY D 1 227 ? 21.182 -21.637 41.632 1.00 16.40 227 GLY D CA 1
ATOM 7512 C C . GLY D 1 227 ? 21.895 -22.688 40.792 1.00 16.03 227 GLY D C 1
ATOM 7513 O O . GLY D 1 227 ? 23.088 -22.616 40.583 1.00 16.96 227 GLY D O 1
ATOM 7514 N N . ASN D 1 228 ? 21.134 -23.675 40.311 1.00 17.27 228 ASN D N 1
ATOM 7515 C CA . ASN D 1 228 ? 21.675 -24.764 39.482 1.00 17.53 228 ASN D CA 1
ATOM 7516 C C . ASN D 1 228 ? 22.235 -24.282 38.126 1.00 15.98 228 ASN D C 1
ATOM 7517 O O . ASN D 1 228 ? 23.321 -24.709 37.682 1.00 17.02 228 ASN D O 1
ATOM 7522 N N . LEU D 1 229 ? 21.531 -23.337 37.518 1.00 16.39 229 LEU D N 1
ATOM 7523 C CA . LEU D 1 229 ? 22.010 -22.713 36.272 1.00 16.10 229 LEU D CA 1
ATOM 7524 C C . LEU D 1 229 ? 23.291 -21.919 36.509 1.00 15.09 229 LEU D C 1
ATOM 7525 O O . LEU D 1 229 ? 24.218 -22.004 35.742 1.00 15.93 229 LEU D O 1
ATOM 7530 N N . GLY D 1 230 ? 23.365 -21.186 37.613 1.00 16.12 230 GLY D N 1
ATOM 7531 C CA . GLY D 1 230 ? 24.566 -20.436 37.946 1.00 15.87 230 GLY D CA 1
ATOM 7532 C C . GLY D 1 230 ? 25.740 -21.345 38.183 1.00 16.83 230 GLY D C 1
ATOM 7533 O O . GLY D 1 230 ? 26.830 -21.077 37.715 1.00 16.67 230 GLY D O 1
ATOM 7534 N N . LEU D 1 231 ? 25.512 -22.421 38.918 1.00 17.88 231 LEU D N 1
ATOM 7535 C CA . LEU D 1 231 ? 26.536 -23.435 39.167 1.00 18.60 231 LEU D CA 1
ATOM 7536 C C . LEU D 1 231 ? 27.011 -24.021 37.828 1.00 17.70 231 LEU D C 1
ATOM 7537 O O . LEU D 1 231 ? 28.202 -24.079 37.557 1.00 17.44 231 LEU D O 1
ATOM 7542 N N . PHE D 1 232 ? 26.063 -24.420 36.972 1.00 17.11 232 PHE D N 1
ATOM 7543 C CA . PHE D 1 232 ? 26.425 -24.958 35.652 1.00 16.67 232 PHE D CA 1
ATOM 7544 C C . PHE D 1 232 ? 27.263 -23.976 34.867 1.00 16.97 232 PHE D C 1
ATOM 7545 O O . PHE D 1 232 ? 28.297 -24.343 34.360 1.00 16.09 232 PHE D O 1
ATOM 7553 N N . LEU D 1 233 ? 26.842 -22.712 34.776 1.00 16.22 233 LEU D N 1
ATOM 7554 C CA . LEU D 1 233 ? 27.585 -21.770 33.990 1.00 15.23 233 LEU D CA 1
ATOM 7555 C C . LEU D 1 233 ? 29.003 -21.516 34.496 1.00 15.65 233 LEU D C 1
ATOM 7556 O O . LEU D 1 233 ? 29.899 -21.271 33.698 1.00 15.86 233 LEU D O 1
ATOM 7561 N N . LEU D 1 234 ? 29.195 -21.517 35.805 1.00 15.79 234 LEU D N 1
ATOM 7562 C CA . LEU D 1 234 ? 30.515 -21.255 36.373 1.00 16.99 234 LEU D CA 1
ATOM 7563 C C . LEU D 1 234 ? 31.406 -22.507 36.325 1.00 17.57 234 LEU D C 1
ATOM 7564 O O . LEU D 1 234 ? 32.637 -22.394 36.259 1.00 17.58 234 LEU D O 1
ATOM 7569 N N . SER D 1 235 ? 30.780 -23.671 36.308 1.00 18.56 235 SER D N 1
ATOM 7570 C CA . SER D 1 235 ? 31.498 -24.952 36.312 1.00 19.49 235 SER D CA 1
ATOM 7571 C C . SER D 1 235 ? 32.164 -25.223 34.968 1.00 20.33 235 SER D C 1
ATOM 7572 O O . SER D 1 235 ? 31.792 -24.629 33.963 1.00 18.73 235 SER D O 1
ATOM 7575 N N . PRO D 1 236 ? 33.126 -26.179 34.929 1.00 20.64 236 PRO D N 1
ATOM 7576 C CA . PRO D 1 236 ? 33.750 -26.600 33.682 1.00 21.80 236 PRO D CA 1
ATOM 7577 C C . PRO D 1 236 ? 32.788 -27.251 32.679 1.00 21.90 236 PRO D C 1
ATOM 7578 O O . PRO D 1 236 ? 33.119 -27.346 31.495 1.00 24.05 236 PRO D O 1
ATOM 7582 N N . LEU D 1 237 ? 31.626 -27.707 33.131 1.00 22.24 237 LEU D N 1
ATOM 7583 C CA . LEU D 1 237 ? 30.635 -28.284 32.213 1.00 22.08 237 LEU D CA 1
ATOM 7584 C C . LEU D 1 237 ? 30.217 -27.266 31.160 1.00 21.65 237 LEU D C 1
ATOM 7585 O O . LEU D 1 237 ? 29.822 -27.649 30.071 1.00 23.18 237 LEU D O 1
ATOM 7590 N N . ALA D 1 238 ? 30.316 -25.976 31.488 1.00 20.25 238 ALA D N 1
ATOM 7591 C CA . ALA D 1 238 ? 29.918 -24.885 30.574 1.00 19.03 238 ALA D CA 1
ATOM 7592 C C . ALA D 1 238 ? 31.082 -24.199 29.857 1.00 18.73 238 ALA D C 1
ATOM 7593 O O . ALA D 1 238 ? 30.945 -23.057 29.422 1.00 18.34 238 ALA D O 1
ATOM 7595 N N . SER D 1 239 ? 32.225 -24.884 29.698 1.00 18.10 239 SER D N 1
ATOM 7596 C CA . SER D 1 239 ? 33.452 -24.277 29.192 1.00 19.01 239 SER D CA 1
ATOM 7597 C C . SER D 1 239 ? 33.379 -23.678 27.789 1.00 18.52 239 SER D C 1
ATOM 7598 O O . SER D 1 239 ? 34.190 -22.865 27.427 1.00 20.98 239 SER D O 1
ATOM 7601 N N . GLY D 1 240 ? 32.401 -24.092 26.999 1.00 17.99 240 GLY D N 1
ATOM 7602 C CA . GLY D 1 240 ? 32.222 -23.532 25.683 1.00 17.77 240 GLY D CA 1
ATOM 7603 C C . GLY D 1 240 ? 31.244 -22.368 25.592 1.00 16.45 240 GLY D C 1
ATOM 7604 O O . GLY D 1 240 ? 30.979 -21.901 24.486 1.00 17.91 240 GLY D O 1
ATOM 7605 N N . ILE D 1 241 ? 30.680 -21.940 26.734 1.00 16.17 241 ILE D N 1
ATOM 7606 C CA . ILE D 1 241 ? 29.559 -20.983 26.751 1.00 15.28 241 ILE D CA 1
ATOM 7607 C C . ILE D 1 241 ? 29.967 -19.656 27.353 1.00 15.06 241 ILE D C 1
ATOM 7608 O O . ILE D 1 241 ? 30.339 -19.585 28.515 1.00 15.51 241 ILE D O 1
ATOM 7613 N N . THR D 1 242 ? 29.932 -18.596 26.541 1.00 14.87 242 THR D N 1
ATOM 7614 C CA . THR D 1 242 ? 30.269 -17.268 27.000 1.00 14.60 242 THR D CA 1
ATOM 7615 C C . THR D 1 242 ? 29.481 -16.228 26.223 1.00 15.23 242 THR D C 1
ATOM 7616 O O . THR D 1 242 ? 29.104 -16.452 25.074 1.00 15.19 242 THR D O 1
ATOM 7620 N N . GLY D 1 243 ? 29.181 -15.110 26.893 1.00 14.68 243 GLY D N 1
ATOM 7621 C CA . GLY D 1 243 ? 28.475 -13.985 26.281 1.00 14.82 243 GLY D CA 1
ATOM 7622 C C . GLY D 1 243 ? 26.974 -14.223 26.164 1.00 16.00 243 GLY D C 1
ATOM 7623 O O . GLY D 1 243 ? 26.267 -13.489 25.456 1.00 15.98 243 GLY D O 1
ATOM 7624 N N . GLU D 1 244 ? 26.501 -15.250 26.860 1.00 15.23 244 GLU D N 1
ATOM 7625 C CA . GLU D 1 244 ? 25.110 -15.714 26.699 1.00 15.84 244 GLU D CA 1
ATOM 7626 C C . GLU D 1 244 ? 24.169 -15.129 27.753 1.00 15.58 244 GLU D C 1
ATOM 7627 O O . GLU D 1 244 ? 24.552 -14.883 28.907 1.00 17.04 244 GLU D O 1
ATOM 7638 N N . VAL D 1 245 ? 22.927 -14.933 27.361 1.00 14.21 245 VAL D N 1
ATOM 7639 C CA . VAL D 1 245 ? 21.835 -14.704 28.295 1.00 14.52 245 VAL D CA 1
ATOM 7640 C C . VAL D 1 245 ? 20.960 -15.960 28.270 1.00 15.72 245 VAL D C 1
ATOM 7641 O O . VAL D 1 245 ? 20.314 -16.240 27.251 1.00 15.93 245 VAL D O 1
ATOM 7645 N N . VAL D 1 246 ? 20.954 -16.697 29.383 1.00 14.89 246 VAL D N 1
ATOM 7646 C CA . VAL D 1 246 ? 20.241 -17.976 29.468 1.00 14.34 246 VAL D CA 1
ATOM 7647 C C . VAL D 1 246 ? 19.005 -17.780 30.341 1.00 14.67 246 VAL D C 1
ATOM 7648 O O . VAL D 1 246 ? 19.112 -17.293 31.474 1.00 13.81 246 VAL D O 1
ATOM 7652 N N . TYR D 1 247 ? 17.841 -18.123 29.800 1.00 13.61 247 TYR D N 1
ATOM 7653 C CA . TYR D 1 247 ? 16.561 -17.927 30.475 1.00 14.48 247 TYR D CA 1
ATOM 7654 C C . TYR D 1 247 ? 16.180 -19.124 31.315 1.00 14.56 247 TYR D C 1
ATOM 7655 O O . TYR D 1 247 ? 16.166 -20.263 30.824 1.00 14.63 247 TYR D O 1
ATOM 7664 N N . VAL D 1 248 ? 15.920 -18.871 32.598 1.00 14.59 248 VAL D N 1
ATOM 7665 C CA . VAL D 1 248 ? 15.376 -19.891 33.511 1.00 14.60 248 VAL D CA 1
ATOM 7666 C C . VAL D 1 248 ? 14.055 -19.326 34.041 1.00 13.86 248 VAL D C 1
ATOM 7667 O O . VAL D 1 248 ? 13.988 -18.599 35.047 1.00 15.29 248 VAL D O 1
ATOM 7671 N N . ASP D 1 249 ? 13.000 -19.589 33.289 1.00 14.92 249 ASP D N 1
ATOM 7672 C CA . ASP D 1 249 ? 11.708 -18.935 33.494 1.00 14.92 249 ASP D CA 1
ATOM 7673 C C . ASP D 1 249 ? 10.496 -19.802 33.204 1.00 15.44 249 ASP D C 1
ATOM 7674 O O . ASP D 1 249 ? 9.395 -19.285 32.980 1.00 14.99 249 ASP D O 1
ATOM 7679 N N . ALA D 1 250 ? 10.697 -21.116 33.211 1.00 15.40 250 ALA D N 1
ATOM 7680 C CA . ALA D 1 250 ? 9.635 -22.099 32.921 1.00 15.34 250 ALA D CA 1
ATOM 7681 C C . ALA D 1 250 ? 9.081 -21.896 31.501 1.00 15.52 250 ALA D C 1
ATOM 7682 O O . ALA D 1 250 ? 7.989 -22.303 31.188 1.00 15.39 250 ALA D O 1
ATOM 7684 N N . GLY D 1 251 ? 9.899 -21.274 30.629 1.00 14.09 251 GLY D N 1
ATOM 7685 C CA . GLY D 1 251 ? 9.526 -20.970 29.254 1.00 14.43 251 GLY D CA 1
ATOM 7686 C C . GLY D 1 251 ? 8.677 -19.733 29.046 1.00 13.71 251 GLY D C 1
ATOM 7687 O O . GLY D 1 251 ? 8.237 -19.450 27.943 1.00 14.77 251 GLY D O 1
ATOM 7688 N N . TYR D 1 252 ? 8.391 -18.973 30.106 1.00 14.95 252 TYR D N 1
ATOM 7689 C CA . TYR D 1 252 ? 7.473 -17.863 29.984 1.00 14.58 252 TYR D CA 1
ATOM 7690 C C . TYR D 1 252 ? 7.720 -16.929 28.794 1.00 15.02 252 TYR D C 1
ATOM 7691 O O . TYR D 1 252 ? 6.821 -16.539 28.072 1.00 15.77 252 TYR D O 1
ATOM 7700 N N . HIS D 1 253 ? 8.974 -16.547 28.627 1.00 15.24 253 HIS D N 1
ATOM 7701 C CA . HIS D 1 253 ? 9.304 -15.522 27.653 1.00 15.76 253 HIS D CA 1
ATOM 7702 C C . HIS D 1 253 ? 9.194 -15.974 26.204 1.00 15.88 253 HIS D C 1
ATOM 7703 O O . HIS D 1 253 ? 9.236 -15.130 25.316 1.00 16.62 253 HIS D O 1
ATOM 7710 N N . ILE D 1 254 ? 9.006 -17.269 25.958 1.00 15.00 254 ILE D N 1
ATOM 7711 C CA . ILE D 1 254 ? 8.797 -17.733 24.581 1.00 15.65 254 ILE D CA 1
ATOM 7712 C C . ILE D 1 254 ? 7.381 -17.472 24.095 1.00 15.15 254 ILE D C 1
ATOM 7713 O O . ILE D 1 254 ? 7.103 -17.638 22.910 1.00 14.82 254 ILE D O 1
ATOM 7718 N N . MET D 1 255 ? 6.471 -17.128 25.021 1.00 15.97 255 MET D N 1
ATOM 7719 C CA . MET D 1 255 ? 5.060 -16.939 24.710 1.00 16.38 255 MET D CA 1
ATOM 7720 C C . MET D 1 255 ? 4.820 -15.584 24.070 1.00 16.81 255 MET D C 1
ATOM 7721 O O . MET D 1 255 ? 5.382 -14.576 24.513 1.00 17.36 255 MET D O 1
ATOM 7726 N N . GLY D 1 256 ? 3.977 -15.572 23.039 1.00 17.18 256 GLY D N 1
ATOM 7727 C CA . GLY D 1 256 ? 3.635 -14.373 22.307 1.00 18.67 256 GLY D CA 1
ATOM 7728 C C . GLY D 1 256 ? 2.344 -13.716 22.765 1.00 20.79 256 GLY D C 1
ATOM 7729 O O . GLY D 1 256 ? 1.931 -12.698 22.209 1.00 21.82 256 GLY D O 1
ATOM 7730 N N . MET D 1 257 ? 1.719 -14.309 23.777 1.00 23.74 257 MET D N 1
ATOM 7731 C CA . MET D 1 257 ? 0.636 -13.667 24.515 1.00 27.26 257 MET D CA 1
ATOM 7732 C C . MET D 1 257 ? 0.397 -14.349 25.846 1.00 29.05 257 MET D C 1
ATOM 7733 O O . MET D 1 257 ? 0.778 -15.514 26.057 1.00 28.09 257 MET D O 1
ATOM 7738 N N . GLU D 1 258 ? -0.276 -13.609 26.725 1.00 31.24 258 GLU D N 1
ATOM 7739 C CA . GLU D 1 258 ? -0.751 -14.133 28.012 1.00 33.45 258 GLU D CA 1
ATOM 7740 C C . GLU D 1 258 ? -1.906 -15.118 27.824 1.00 33.61 258 GLU D C 1
ATOM 7741 O O . GLU D 1 258 ? -2.778 -14.922 26.969 1.00 34.14 258 GLU D O 1
ATOM 7747 N N . LEU D 1 259 ? -1.891 -16.159 28.654 1.00 34.12 259 LEU D N 1
ATOM 7748 C CA . LEU D 1 259 ? -2.943 -17.159 28.722 1.00 34.97 259 LEU D CA 1
ATOM 7749 C C . LEU D 1 259 ? -3.659 -16.951 30.058 1.00 35.66 259 LEU D C 1
ATOM 7750 O O . LEU D 1 259 ? -4.813 -16.572 30.078 1.00 37.53 259 LEU D O 1
#